Protein AF-A0A846C9Y5-F1 (afdb_monomer_lite)

Sequence (805 aa):
MKPTVFIITGMHRSGTSLTSSLFQSLGVNIGEKLVGPEYGNIRGHFEDIEFVELHKGILRSQGIDDLGSNVEIKEIPVKKQYLKAAKRLIKNRQEENEKKSKSWGWKDPRTTLFLNFWLELLPDAKYIFVYRSPWEVVDSLYRRGTDEKLLEQPEIAVKMWFNYNQRILDFYQQFSAQCLIDKVDSIGKNSESFIQAVNEKFGVDLAVPPPGNFAESLLVKDISETTKPSLIEKYFPETLEVYQQLEEFRIQKSEFRSFYEVRSNQSEVKSESELWEFRDWLNIRGLEKQINSLETDVERWEEIFREAKQKVGNLETELGETQQELDIRLVKLQESNQKLELLEVELGKTQVQLDGKETNLQASQTKVVTLERKLGQTQSQLENNETKLEESQQKIVRLEIDLGQTQAQLDNSKTRFQEALAKILTLETELGKALVQLEGTQIKLTESQKKLLGVETDFGEIQVQLEGNKIKLTESQEKIGILETELGQTQLQFNGNILKLQESQTQIQLLETELGKTQQKLDGTQVKLQESQTQIQLLETELGKTQQKLDGTQVKLQESQTQIQLLETELGKTQQKLDGTQVKLQESQTQIKLLETELGKTQQKLDGTQVKLQESQTQIKLLETELGKTQTSLAQTQTSLQQTKQETETLRVEISAMKSSKFWKFREKWFTLKSKLRKLRPHFLFSIDSPINWKISNSQIEIVGWCFHDTLNIQNIRARVETEIFLGKYGIPRPDVTQQYNDISTAFNSGFEIFVQLSPGNYQLILEAEVRPRVGVSVSEAPLQEAAPLQEAAPLQEAAPLQEA

Secondary structure (DSSP, 8-state):
-PPEEEEEEESTTSSHHHHHHHHHHTT-B--SSBPPPBTTBTT----BHHHHHHHHHHHHTTT--TT-TT--SSPPP--HHHHHHHHHHHHHHHHHHTTT-SEEEEE-GGGGGGHHHHHHH-TTPEEEEEE--HHHHHHHHHHH---HHHHH-TTHHHHHHHHHHHHHHHHHHHHTTSEEEEEHHHHHHTHHHHHHHHHHHHT--PPPPPTT---GGGS--SGGGSSHHHHHHHH-HHHHHHHHHHHHTSSS-------------PPP---GGG-HHHHHHHHHHHHHHHHHHHHHHHHHHHHHHHHHHHHHHHHHHHHHHHHHHHHHHHHHHHHHHHHHHHHHHHHHHHHHHHHHHHHHHHHHHHHHHHHHHHHHHHHHHHHHHHHHHHHHHHHHHHHHHHHHHHHHHHHHHHHHHHHHHHHHHHHHHHHHHHHHHHHHHHHHHHHHHHGGGS--S---------SS-SSSHHHHHHHHHHHHHHHHHHHHHHHHHHHHHHHHHHHHHHHHHHHHHHHHHHHHHHHHHHHHHHHHHHHHHHHHHHHHHHHHHHHHHHHHHHHHHHHHHHHHHHHHHHHHHHHHHHHHHHHHHHHHHHHHHHHHHHHHHHHHHHHHHHHHHHHHHHHHHHHHHHHHHHHHHHHHHHHHHHHHHHHHHHHHSHHHHHHHHHHHHHTS-------EEEEEEE-S-S---SSEEEEEEEEEESSSEEEEEEEEETTEEEEPEEEE--HHHHHHSTT-TTSTT-EEEEEEE--SS---EEEEEEEEPPTT--------PPPPPP-PPPPPPPPP-----

pLDDT: mean 70.91, std 16.88, range [27.05, 97.69]

Structure (mmCIF, N/CA/C/O backbone):
data_AF-A0A846C9Y5-F1
#
_entry.id   AF-A0A846C9Y5-F1
#
loop_
_atom_site.group_PDB
_atom_site.id
_atom_site.type_symbol
_atom_site.label_atom_id
_atom_site.label_alt_id
_atom_site.label_comp_id
_atom_site.label_asym_id
_atom_site.label_entity_id
_atom_site.label_seq_id
_atom_site.pdbx_PDB_ins_code
_atom_site.Cartn_x
_atom_site.Cartn_y
_atom_site.Cartn_z
_atom_site.occupancy
_atom_site.B_iso_or_equiv
_atom_site.auth_seq_id
_atom_site.auth_comp_id
_atom_site.auth_asym_id
_atom_site.auth_atom_id
_atom_site.pdbx_PDB_model_num
ATOM 1 N N . MET A 1 1 ? -53.381 -43.392 34.115 1.00 59.41 1 MET A N 1
ATOM 2 C CA . MET A 1 1 ? -53.515 -42.716 35.425 1.00 59.41 1 MET A CA 1
ATOM 3 C C . MET A 1 1 ? -53.582 -41.225 35.159 1.00 59.41 1 MET A C 1
ATOM 5 O O . MET A 1 1 ? -52.916 -40.793 34.226 1.00 59.41 1 MET A O 1
ATOM 9 N N . LYS A 1 2 ? -54.390 -40.462 35.905 1.00 69.81 2 LYS A N 1
ATOM 10 C CA . LYS A 1 2 ? -54.330 -38.995 35.817 1.00 69.81 2 LYS A CA 1
ATOM 11 C C . LYS A 1 2 ? -52.946 -38.536 36.300 1.00 69.81 2 LYS A C 1
ATOM 13 O O . LYS A 1 2 ? -52.472 -39.111 37.280 1.00 69.81 2 LYS A O 1
ATOM 18 N N . PRO A 1 3 ? -52.296 -37.577 35.624 1.00 82.44 3 PRO A N 1
ATOM 19 C CA . PRO A 1 3 ? -50.983 -37.108 36.043 1.00 82.44 3 PRO A CA 1
ATOM 20 C C . PRO A 1 3 ? -51.077 -36.383 37.390 1.00 82.44 3 PRO A C 1
ATOM 22 O O . PRO A 1 3 ? -52.056 -35.677 37.649 1.00 82.44 3 PRO A O 1
ATOM 25 N N . THR A 1 4 ? -50.065 -36.550 38.241 1.00 91.19 4 THR A N 1
ATOM 26 C CA . THR A 1 4 ? -50.007 -35.870 39.542 1.00 91.19 4 THR A CA 1
ATOM 27 C C . THR A 1 4 ? -49.760 -34.379 39.337 1.00 91.19 4 THR A C 1
ATOM 29 O O . THR A 1 4 ? -48.883 -34.002 38.559 1.00 91.19 4 THR A O 1
ATOM 32 N N . VAL A 1 5 ? -50.521 -33.531 40.036 1.00 95.12 5 VAL A N 1
ATOM 33 C CA . VAL A 1 5 ? -50.383 -32.070 39.954 1.00 95.12 5 VAL A CA 1
ATOM 34 C C . VAL A 1 5 ? -49.627 -31.544 41.167 1.00 95.12 5 VAL A C 1
ATOM 36 O O . VAL A 1 5 ? -50.091 -31.734 42.289 1.00 95.12 5 VAL A O 1
ATOM 39 N N . PHE A 1 6 ? -48.503 -30.864 40.949 1.00 96.12 6 PHE A N 1
ATOM 40 C CA . PHE A 1 6 ? -47.732 -30.182 41.988 1.00 96.12 6 PHE A CA 1
ATOM 41 C C . PHE A 1 6 ? -47.935 -28.668 41.918 1.00 96.12 6 PHE A C 1
ATOM 43 O O . PHE A 1 6 ? -47.708 -28.045 40.883 1.00 96.12 6 PHE A O 1
ATOM 50 N N . ILE A 1 7 ? -48.320 -28.058 43.033 1.00 97.12 7 ILE A N 1
ATOM 51 C CA . ILE A 1 7 ? -48.438 -26.606 43.169 1.00 97.12 7 ILE A CA 1
ATOM 52 C C . ILE A 1 7 ? -47.318 -26.139 44.089 1.00 97.12 7 ILE A C 1
ATOM 54 O O . ILE A 1 7 ? -47.366 -26.370 45.297 1.00 97.12 7 ILE A O 1
ATOM 58 N N . ILE A 1 8 ? -46.299 -25.502 43.513 1.00 96.69 8 ILE A N 1
ATOM 59 C CA . ILE A 1 8 ? -45.133 -25.021 44.259 1.00 96.69 8 ILE A CA 1
ATOM 60 C C . ILE A 1 8 ? -45.321 -23.533 44.526 1.00 96.69 8 ILE A C 1
ATOM 62 O O . ILE A 1 8 ? -45.306 -22.708 43.611 1.00 96.69 8 ILE A O 1
ATOM 66 N N . THR A 1 9 ? -45.505 -23.169 45.790 1.00 96.25 9 THR A N 1
ATOM 67 C CA . THR A 1 9 ? -45.809 -21.787 46.161 1.00 96.25 9 THR A CA 1
ATOM 68 C C . THR A 1 9 ? -45.204 -21.407 47.507 1.00 96.25 9 THR A C 1
ATOM 70 O O . THR A 1 9 ? -44.597 -22.214 48.202 1.00 96.25 9 THR A O 1
ATOM 73 N N . GLY A 1 10 ? -45.280 -20.126 47.826 1.00 93.38 10 GLY A N 1
ATOM 74 C CA . GLY A 1 10 ? -44.618 -19.478 48.947 1.00 93.38 10 GLY A CA 1
ATOM 75 C C . GLY A 1 10 ? -44.709 -17.971 48.764 1.00 93.38 10 GLY A C 1
ATOM 76 O O . GLY A 1 10 ? -45.315 -17.498 47.800 1.00 93.38 10 GLY A O 1
ATOM 77 N N . MET A 1 11 ? -44.073 -17.194 49.631 1.00 92.00 11 MET A N 1
ATOM 78 C CA . MET A 1 11 ? -43.957 -15.756 49.391 1.00 92.00 11 MET A CA 1
ATOM 79 C C . MET A 1 11 ? -42.889 -15.466 48.314 1.00 92.00 11 MET A C 1
ATOM 81 O O . MET A 1 11 ? -42.043 -16.302 47.965 1.00 92.00 11 MET A O 1
ATOM 85 N N . HIS A 1 12 ? -42.946 -14.275 47.713 1.00 88.81 12 HIS A N 1
ATOM 86 C CA . HIS A 1 12 ? -41.887 -13.793 46.829 1.00 88.81 12 HIS A CA 1
ATOM 87 C C . HIS A 1 12 ? -40.518 -13.886 47.527 1.00 88.81 12 HIS A C 1
ATOM 89 O O . HIS A 1 12 ? -40.382 -13.621 48.711 1.00 88.81 12 HIS A O 1
ATOM 95 N N . ARG A 1 13 ? -39.462 -14.264 46.798 1.00 87.25 13 ARG A N 1
ATOM 96 C CA . ARG A 1 13 ? -38.095 -14.392 47.357 1.00 87.25 13 ARG A CA 1
ATOM 97 C C . ARG A 1 13 ? -37.928 -15.457 48.463 1.00 87.25 13 ARG A C 1
ATOM 99 O O . ARG A 1 13 ? -36.831 -15.580 49.003 1.00 87.25 13 ARG A O 1
ATOM 106 N N . SER A 1 14 ? -38.930 -16.304 48.719 1.00 89.88 14 SER A N 1
ATOM 107 C CA . SER A 1 14 ? -38.819 -17.429 49.663 1.00 89.88 14 SER A CA 1
ATOM 108 C C . SER A 1 14 ? -38.082 -18.655 49.117 1.00 89.88 14 SER A C 1
ATOM 110 O O . SER A 1 14 ? -37.949 -19.626 49.839 1.00 89.88 14 SER A O 1
ATOM 112 N N . GLY A 1 15 ? -37.599 -18.647 47.868 1.00 87.69 15 GLY A N 1
ATOM 113 C CA . GLY A 1 15 ? -36.899 -19.803 47.278 1.00 87.69 15 GLY A CA 1
ATOM 114 C C . GLY A 1 15 ? -37.778 -20.759 46.466 1.00 87.69 15 GLY A C 1
ATOM 115 O O . GLY A 1 15 ? -37.346 -21.850 46.095 1.00 87.69 15 GLY A O 1
ATOM 116 N N . THR A 1 16 ? -38.997 -20.344 46.122 1.00 90.31 16 THR A N 1
ATOM 117 C CA . THR A 1 16 ? -39.909 -21.109 45.255 1.00 90.31 16 THR A CA 1
ATOM 118 C C . THR A 1 16 ? -39.310 -21.403 43.875 1.00 90.31 16 THR A C 1
ATOM 120 O O . THR A 1 16 ? -39.527 -22.486 43.340 1.00 90.31 16 THR A O 1
ATOM 123 N N . SER A 1 17 ? -38.502 -20.494 43.308 1.00 87.50 17 SER A N 1
ATOM 124 C CA . SER A 1 17 ? -37.802 -20.726 42.029 1.00 87.50 17 SER A CA 1
ATOM 125 C C . SER A 1 17 ? -36.756 -21.843 42.129 1.00 87.50 17 SER A C 1
ATOM 127 O O . SER A 1 17 ? -36.684 -22.685 41.240 1.00 87.50 17 SER A O 1
ATOM 129 N N . LEU A 1 18 ? -35.985 -21.889 43.226 1.00 85.50 18 LEU A N 1
ATOM 130 C CA . LEU A 1 18 ? -35.005 -22.953 43.484 1.00 85.50 18 LEU A CA 1
ATOM 131 C C . LEU A 1 18 ? -35.705 -24.313 43.567 1.00 85.50 18 LEU A C 1
ATOM 133 O O . LEU A 1 18 ? -35.311 -25.263 42.898 1.00 85.50 18 LEU A O 1
ATOM 137 N N . THR A 1 19 ? -36.784 -24.376 44.346 1.00 89.69 19 THR A N 1
ATOM 138 C CA . THR A 1 19 ? -37.579 -25.599 44.509 1.00 89.69 19 THR A CA 1
ATOM 139 C C . THR A 1 19 ? -38.196 -26.034 43.177 1.00 89.69 19 THR A C 1
ATOM 141 O O . THR A 1 19 ? -38.166 -27.206 42.832 1.00 89.69 19 THR A O 1
ATOM 144 N N . SER A 1 20 ? -38.669 -25.095 42.360 1.00 90.25 20 SER A N 1
ATOM 145 C CA . SER A 1 20 ? -39.235 -25.404 41.038 1.00 90.25 20 SER A CA 1
ATOM 146 C C . SER A 1 20 ? -38.194 -25.932 40.059 1.00 90.25 20 SER A C 1
ATOM 148 O O . SER A 1 20 ? -38.461 -26.898 39.351 1.00 90.25 20 SER A O 1
ATOM 150 N N . SER A 1 21 ? -36.993 -25.348 40.060 1.00 87.44 21 SER A N 1
ATOM 151 C CA . SER A 1 21 ? -35.848 -25.856 39.299 1.00 87.44 21 SER A CA 1
ATOM 152 C C . SER A 1 21 ? -35.494 -27.289 39.709 1.00 87.44 21 SER A C 1
ATOM 154 O O . SER A 1 21 ? -35.180 -28.108 38.846 1.00 87.44 21 SER A O 1
ATOM 156 N N . LEU A 1 22 ? -35.558 -27.609 41.007 1.00 88.56 22 LEU A N 1
ATOM 157 C CA . LEU A 1 22 ? -35.356 -28.971 41.501 1.00 88.56 22 LEU A CA 1
ATOM 158 C C . LEU A 1 22 ? -36.434 -29.915 40.949 1.00 88.56 22 LEU A C 1
ATOM 160 O O . LEU A 1 22 ? -36.088 -30.883 40.281 1.00 88.56 22 LEU A O 1
ATOM 164 N N . PHE A 1 23 ? -37.722 -29.612 41.129 1.00 90.88 23 PHE A N 1
ATOM 165 C CA . PHE A 1 23 ? -38.816 -30.456 40.620 1.00 90.88 23 PHE A CA 1
ATOM 166 C C . PHE A 1 23 ? -38.779 -30.628 39.093 1.00 90.88 23 PHE A C 1
ATOM 168 O O . PHE A 1 23 ? -39.024 -31.727 38.594 1.00 90.88 23 PHE A O 1
ATOM 175 N N . GLN A 1 24 ? -38.415 -29.580 38.350 1.00 88.75 24 GLN A N 1
ATOM 176 C CA . GLN A 1 24 ? -38.237 -29.666 36.902 1.00 88.75 24 GLN A CA 1
ATOM 177 C C . GLN A 1 24 ? -37.097 -30.622 36.526 1.00 88.75 24 GLN A C 1
ATOM 179 O O . GLN A 1 24 ? -37.271 -31.450 35.633 1.00 88.75 24 GLN A O 1
ATOM 184 N N . SER A 1 25 ? -35.964 -30.575 37.241 1.00 87.50 25 SER A N 1
ATOM 185 C CA . SER A 1 25 ? -34.848 -31.514 37.028 1.00 87.50 25 SER A CA 1
ATOM 186 C C . SER A 1 25 ? -35.213 -32.977 37.320 1.00 87.50 25 SER A C 1
ATOM 188 O O . SER A 1 25 ? -34.573 -33.882 36.795 1.00 87.50 25 SER A O 1
ATOM 190 N N . LEU A 1 26 ? -36.273 -33.205 38.103 1.00 89.06 26 LEU A N 1
ATOM 191 C CA . LEU A 1 26 ? -36.807 -34.527 38.445 1.00 89.06 26 LEU A CA 1
ATOM 192 C C . LEU A 1 26 ? -37.929 -34.995 37.503 1.00 89.06 26 LEU A C 1
ATOM 194 O O . LEU A 1 26 ? -38.553 -36.026 37.750 1.00 89.06 26 LEU A O 1
ATOM 198 N N . GLY A 1 27 ? -38.198 -34.249 36.426 1.00 87.81 27 GLY A N 1
ATOM 199 C CA . GLY A 1 27 ? -39.165 -34.621 35.391 1.00 87.81 27 GLY A CA 1
ATOM 200 C C . GLY A 1 27 ? -40.588 -34.093 35.598 1.00 87.81 27 GLY A C 1
ATOM 201 O O . GLY A 1 27 ? -41.484 -34.452 34.829 1.00 87.81 27 GLY A O 1
ATOM 202 N N . VAL A 1 28 ? -40.826 -33.225 36.589 1.00 90.19 28 VAL A N 1
ATOM 203 C CA . VAL A 1 28 ? -42.117 -32.530 36.717 1.00 90.19 28 VAL A CA 1
ATOM 204 C C . VAL A 1 28 ? -42.188 -31.398 35.697 1.00 90.19 28 VAL A C 1
ATOM 206 O O . VAL A 1 28 ? -41.327 -30.521 35.660 1.00 90.19 28 VAL A O 1
ATOM 209 N N . ASN A 1 29 ? -43.230 -31.384 34.866 1.00 90.38 29 ASN A N 1
ATOM 210 C CA . ASN A 1 29 ? -43.421 -30.290 33.917 1.00 90.38 29 ASN A CA 1
ATOM 211 C C . ASN A 1 29 ? -43.981 -29.047 34.631 1.00 90.38 29 ASN A C 1
ATOM 213 O O . ASN A 1 29 ? -45.162 -29.025 34.969 1.00 90.38 29 ASN A O 1
ATOM 217 N N . ILE A 1 30 ? -43.140 -28.029 34.850 1.00 87.62 30 ILE A N 1
ATOM 218 C CA . ILE A 1 30 ? -43.490 -26.751 35.509 1.00 87.62 30 ILE A CA 1
ATOM 219 C C . ILE A 1 30 ? -43.955 -25.668 34.499 1.00 87.62 30 ILE A C 1
ATOM 221 O O . ILE A 1 30 ? -44.280 -24.549 34.890 1.00 87.62 30 ILE A O 1
ATOM 225 N N . GLY A 1 31 ? -44.013 -25.997 33.200 1.00 80.31 31 GLY A N 1
ATOM 226 C CA . GLY A 1 31 ? -44.423 -25.100 32.111 1.00 80.31 31 GLY A CA 1
ATOM 227 C C . GLY A 1 31 ? -43.314 -24.846 31.078 1.00 80.31 31 GLY A C 1
ATOM 228 O O . GLY A 1 31 ? -42.127 -24.859 31.402 1.00 80.31 31 GLY A O 1
ATOM 229 N N . GLU A 1 32 ? -43.701 -24.613 29.817 1.00 68.50 32 GLU A N 1
ATOM 230 C CA . GLU A 1 32 ? -42.772 -24.375 28.690 1.00 68.50 32 GLU A CA 1
ATOM 231 C C . GLU A 1 32 ? -42.504 -22.870 28.447 1.00 68.50 32 GLU A C 1
ATOM 233 O O . GLU A 1 32 ? -41.436 -22.492 27.968 1.00 68.50 32 GLU A O 1
ATOM 238 N N . LYS A 1 33 ? -43.456 -21.991 28.801 1.00 71.12 33 LYS A N 1
ATOM 239 C CA . LYS A 1 33 ? -43.348 -20.526 28.667 1.00 71.12 33 LYS A CA 1
ATOM 240 C C . LYS A 1 33 ? -43.156 -19.881 30.035 1.00 71.12 33 LYS A C 1
ATOM 242 O O . LYS A 1 33 ? -44.122 -19.519 30.707 1.00 71.12 33 LYS A O 1
ATOM 247 N N . LEU A 1 34 ? -41.897 -19.763 30.437 1.00 79.19 34 LEU A N 1
ATOM 248 C CA . LEU A 1 34 ? -41.514 -19.273 31.757 1.00 79.19 34 LEU A CA 1
ATOM 249 C C . LEU A 1 34 ? -41.106 -17.796 31.707 1.00 79.19 34 LEU A C 1
ATOM 251 O O . LEU A 1 34 ? -40.517 -17.339 30.728 1.00 79.19 34 LEU A O 1
ATOM 255 N N . VAL A 1 35 ? -41.385 -17.053 32.780 1.00 62.59 35 VAL A N 1
ATOM 256 C CA . VAL A 1 35 ? -40.882 -15.682 32.960 1.00 62.59 35 VAL A CA 1
ATOM 257 C C . VAL A 1 35 ? -39.345 -15.693 32.934 1.00 62.59 35 VAL A C 1
ATOM 259 O O . VAL A 1 35 ? -38.703 -16.404 33.720 1.00 62.59 35 VAL A O 1
ATOM 262 N N . GLY A 1 36 ? -38.779 -14.917 32.003 1.00 54.28 36 GLY A N 1
ATOM 263 C CA . GLY A 1 36 ? -37.344 -14.855 31.710 1.00 54.28 36 GLY A CA 1
ATOM 264 C C . GLY A 1 36 ? -36.483 -14.327 32.868 1.00 54.28 36 GLY A C 1
ATOM 265 O O . GLY A 1 36 ? -37.019 -13.861 33.871 1.00 54.28 36 GLY A O 1
ATOM 266 N N . PRO A 1 37 ? -35.148 -14.431 32.767 1.00 58.81 37 PRO A N 1
ATOM 267 C CA . PRO A 1 37 ? -34.224 -13.979 33.808 1.00 58.81 37 PRO A CA 1
ATOM 268 C C . PRO A 1 37 ? -34.280 -12.458 34.020 1.00 58.81 37 PRO A C 1
ATOM 270 O O . PRO A 1 37 ? -34.343 -11.691 33.064 1.00 58.81 37 PRO A O 1
ATOM 273 N N . GLU A 1 38 ? -34.220 -12.033 35.284 1.00 51.66 38 GLU A N 1
ATOM 274 C CA . GLU A 1 38 ? -34.191 -10.628 35.719 1.00 51.66 38 GLU A CA 1
ATOM 275 C C . GLU A 1 38 ? -32.938 -10.373 36.581 1.00 51.66 38 GLU A C 1
ATOM 277 O O . GLU A 1 38 ? -32.324 -11.311 37.108 1.00 51.66 38 GLU A O 1
ATOM 282 N N . TYR A 1 39 ? -32.550 -9.105 36.749 1.00 41.53 39 TYR A N 1
ATOM 283 C CA . TYR A 1 39 ? -31.456 -8.698 37.634 1.00 41.53 39 TYR A CA 1
ATOM 284 C C . TYR A 1 39 ? -31.685 -9.238 39.064 1.00 41.53 39 TYR A C 1
ATOM 286 O O . TYR A 1 39 ? -32.630 -8.856 39.753 1.00 41.53 39 TYR A O 1
ATOM 294 N N . GLY A 1 40 ? -30.833 -10.171 39.506 1.00 48.44 40 GLY A N 1
ATOM 295 C CA . GLY A 1 40 ? -30.965 -10.877 40.791 1.00 48.44 40 GLY A CA 1
ATOM 296 C C . GLY A 1 40 ? -31.612 -12.273 40.730 1.00 48.44 40 GLY A C 1
ATOM 297 O O . GLY A 1 40 ? -31.836 -12.871 41.789 1.00 48.44 40 GLY A O 1
ATOM 298 N N . ASN A 1 41 ? -31.913 -12.802 39.534 1.00 54.53 41 ASN A N 1
ATOM 299 C CA . ASN A 1 41 ? -32.279 -14.204 39.296 1.00 54.53 41 ASN A CA 1
ATOM 300 C C . ASN A 1 41 ? -31.878 -14.677 37.876 1.00 54.53 41 ASN A C 1
ATOM 302 O O . ASN A 1 41 ? -32.703 -14.781 36.967 1.00 54.53 41 ASN A O 1
ATOM 306 N N . ILE A 1 42 ? -30.592 -15.000 37.706 1.00 50.41 42 ILE A N 1
ATOM 307 C CA . ILE A 1 42 ? -29.947 -15.319 36.413 1.00 50.41 42 ILE A CA 1
ATOM 308 C C . ILE A 1 42 ? -30.523 -16.590 35.751 1.00 50.41 42 ILE A C 1
ATOM 310 O O . ILE A 1 42 ? -30.483 -16.727 34.533 1.00 50.41 42 ILE A O 1
ATOM 314 N N . ARG A 1 43 ? -31.103 -17.514 36.532 1.00 52.25 43 ARG A N 1
ATOM 315 C CA . ARG A 1 43 ? -31.677 -18.781 36.036 1.00 52.25 43 ARG A CA 1
ATOM 316 C C . ARG A 1 43 ? -33.145 -18.684 35.585 1.00 52.25 43 ARG A C 1
ATOM 318 O O . ARG A 1 43 ? -33.704 -19.694 35.173 1.00 52.25 43 ARG A O 1
ATOM 325 N N . GLY A 1 44 ? -33.768 -17.502 35.637 1.00 60.44 44 GLY A N 1
ATOM 326 C CA . GLY A 1 44 ? -35.193 -17.330 35.320 1.00 60.44 44 GLY A CA 1
ATOM 327 C C . GLY A 1 44 ? -36.113 -17.603 36.513 1.00 60.44 44 GLY A C 1
ATOM 328 O O . GLY A 1 44 ? -35.706 -18.157 37.535 1.00 60.44 44 GLY A O 1
ATOM 329 N N . HIS A 1 45 ? -37.370 -17.161 36.439 1.00 65.81 45 HIS A N 1
ATOM 330 C CA . HIS A 1 45 ? -38.289 -17.202 37.589 1.00 65.81 45 HIS A CA 1
ATOM 331 C C . HIS A 1 45 ? -39.036 -18.529 37.736 1.00 65.81 45 HIS A C 1
ATOM 333 O O . HIS A 1 45 ? -39.646 -18.747 38.784 1.00 65.81 45 HIS A O 1
ATOM 339 N N . PHE A 1 46 ? -38.969 -19.406 36.728 1.00 73.81 46 PHE A N 1
ATOM 340 C CA . PHE A 1 46 ? -39.726 -20.665 36.660 1.00 73.81 46 PHE A CA 1
ATOM 341 C C . PHE A 1 46 ? -41.236 -20.459 36.887 1.00 73.81 46 PHE A C 1
ATOM 343 O O . PHE A 1 46 ? -41.928 -21.346 37.373 1.00 73.81 46 PHE A O 1
ATOM 350 N N . GLU A 1 47 ? -41.731 -19.260 36.570 1.00 82.38 47 GLU A N 1
ATOM 351 C CA . GLU A 1 47 ? -43.138 -18.883 36.677 1.00 82.38 47 GLU A CA 1
ATOM 352 C C . GLU A 1 47 ? -43.809 -19.065 35.316 1.00 82.38 47 GLU A C 1
ATOM 354 O O . GLU A 1 47 ? -43.379 -18.435 34.349 1.00 82.38 47 GLU A O 1
ATOM 359 N N . ASP A 1 48 ? -44.840 -19.909 35.234 1.00 85.06 48 ASP A N 1
ATOM 360 C CA . ASP A 1 48 ? -45.647 -20.066 34.016 1.00 85.06 48 ASP A CA 1
ATOM 361 C C . ASP A 1 48 ? -46.443 -18.774 33.774 1.00 85.06 48 ASP A C 1
ATOM 363 O O . ASP A 1 48 ? -47.277 -18.373 34.593 1.00 85.06 48 ASP A O 1
ATOM 367 N N . ILE A 1 49 ? -46.164 -18.115 32.644 1.00 87.06 49 ILE A N 1
ATOM 368 C CA . ILE A 1 49 ? -46.707 -16.793 32.301 1.00 87.06 49 ILE A CA 1
ATOM 369 C C . ILE A 1 49 ? -48.242 -16.792 32.327 1.00 87.06 49 ILE A C 1
ATOM 371 O O . ILE A 1 49 ? -48.844 -15.802 32.742 1.00 87.06 49 ILE A O 1
ATOM 375 N N . GLU A 1 50 ? -48.898 -17.886 31.930 1.00 90.50 50 GLU A N 1
ATOM 376 C CA . GLU A 1 50 ? -50.363 -17.939 31.886 1.00 90.50 50 GLU A CA 1
ATOM 377 C C . GLU A 1 50 ? -50.984 -17.964 33.291 1.00 90.50 50 GLU A C 1
ATOM 379 O O . GLU A 1 50 ? -52.020 -17.332 33.515 1.00 90.50 50 GLU A O 1
ATOM 384 N N . PHE A 1 51 ? -50.336 -18.630 34.255 1.00 93.00 51 PHE A N 1
ATOM 385 C CA . PHE A 1 51 ? -50.751 -18.592 35.662 1.00 93.00 51 PHE A CA 1
ATOM 386 C C . PHE A 1 51 ? -50.456 -17.229 36.296 1.00 93.00 51 PHE A C 1
ATOM 388 O O . PHE A 1 51 ? -51.310 -16.695 37.006 1.00 93.00 51 PHE A O 1
ATOM 395 N N . VAL A 1 52 ? -49.300 -16.628 35.995 1.00 90.94 52 VAL A N 1
ATOM 396 C CA . VAL A 1 52 ? -48.934 -15.291 36.496 1.00 90.94 52 VAL A CA 1
ATOM 397 C C . VAL A 1 52 ? -49.938 -14.236 36.050 1.00 90.94 52 VAL A C 1
ATOM 399 O O . VAL A 1 52 ? -50.442 -13.472 36.875 1.00 90.94 52 VAL A O 1
ATOM 402 N N . GLU A 1 53 ? -50.258 -14.188 34.758 1.00 92.81 53 GLU A N 1
ATOM 403 C CA . GLU A 1 53 ? -51.197 -13.198 34.227 1.00 92.81 53 GLU A CA 1
ATOM 404 C C . GLU A 1 53 ? -52.628 -13.443 34.721 1.00 92.81 53 GLU A C 1
ATOM 406 O O . GLU A 1 53 ? -53.365 -12.485 34.971 1.00 92.81 53 GLU A O 1
ATOM 411 N N . LEU A 1 54 ? -53.016 -14.703 34.959 1.00 94.69 54 LEU A N 1
ATOM 412 C CA . LEU A 1 54 ? -54.278 -15.024 35.624 1.00 94.69 54 LEU A CA 1
ATOM 413 C C . LEU A 1 54 ? -54.320 -14.450 37.049 1.00 94.69 54 LEU A C 1
ATOM 415 O O . LEU A 1 54 ? -55.274 -13.747 37.387 1.00 94.69 54 LEU A O 1
ATOM 419 N N . HIS A 1 55 ? -53.301 -14.707 37.874 1.00 95.44 55 HIS A N 1
ATOM 420 C CA . HIS A 1 55 ? -53.254 -14.209 39.251 1.00 95.44 55 HIS A CA 1
ATOM 421 C C . HIS A 1 55 ? -53.206 -12.680 39.307 1.00 95.44 55 HIS A C 1
ATOM 423 O O . HIS A 1 55 ? -54.016 -12.078 40.013 1.00 95.44 55 HIS A O 1
ATOM 429 N N . LYS A 1 56 ? -52.338 -12.033 38.517 1.00 93.44 56 LYS A N 1
ATOM 430 C CA . LYS A 1 56 ? -52.292 -10.564 38.408 1.00 93.44 56 LYS A CA 1
ATOM 431 C C . LYS A 1 56 ? -53.629 -9.992 37.947 1.00 93.44 56 LYS A C 1
ATOM 433 O O . LYS A 1 56 ? -54.113 -9.017 38.515 1.00 93.44 56 LYS A O 1
ATOM 438 N N . GLY A 1 57 ? -54.270 -10.619 36.960 1.00 93.75 57 GLY A N 1
ATOM 439 C CA . GLY A 1 57 ? -55.595 -10.225 36.487 1.00 93.75 57 GLY A CA 1
ATOM 440 C C . GLY A 1 57 ? -56.657 -10.277 37.590 1.00 93.75 57 GLY A C 1
ATOM 441 O O . GLY A 1 57 ? -57.474 -9.355 37.698 1.00 93.75 57 GLY A O 1
ATOM 442 N N . ILE A 1 58 ? -56.633 -11.314 38.435 1.00 94.19 58 ILE A N 1
ATOM 443 C CA . ILE A 1 58 ? -57.533 -11.425 39.592 1.00 94.19 58 ILE A CA 1
ATOM 444 C C . ILE A 1 58 ? -57.235 -10.317 40.611 1.00 94.19 58 ILE A C 1
ATOM 446 O O . ILE A 1 58 ? -58.170 -9.610 40.990 1.00 94.19 58 ILE A O 1
ATOM 450 N N . LEU A 1 59 ? -55.968 -10.113 40.991 1.00 92.06 59 LEU A N 1
ATOM 451 C CA . LEU A 1 59 ? -55.546 -9.082 41.953 1.00 92.06 59 LEU A CA 1
ATOM 452 C C . LEU A 1 59 ? -55.963 -7.674 41.500 1.00 92.06 59 LEU A C 1
ATOM 454 O O . LEU A 1 59 ? -56.700 -6.986 42.211 1.00 92.06 59 LEU A O 1
ATOM 458 N N . ARG A 1 60 ? -55.619 -7.291 40.264 1.00 91.12 60 ARG A N 1
ATOM 459 C CA . ARG A 1 60 ? -55.998 -5.993 39.678 1.00 91.12 60 ARG A CA 1
ATOM 460 C C . ARG A 1 60 ? -57.510 -5.792 39.649 1.00 91.12 60 ARG A C 1
ATOM 462 O O . ARG A 1 60 ? -57.995 -4.686 39.865 1.00 91.12 60 ARG A O 1
ATOM 469 N N . SER A 1 61 ? -58.284 -6.860 39.431 1.00 91.81 61 SER A N 1
ATOM 470 C CA . SER A 1 61 ? -59.751 -6.778 39.406 1.00 91.81 61 SER A CA 1
ATOM 471 C C . SER A 1 61 ? -60.392 -6.446 40.759 1.00 91.81 61 SER A C 1
ATOM 473 O O . SER A 1 61 ? -61.586 -6.126 40.778 1.00 91.81 61 SER A O 1
ATOM 475 N N . GLN A 1 62 ? -59.606 -6.533 41.837 1.00 88.69 62 GLN A N 1
ATOM 476 C CA . GLN A 1 62 ? -59.953 -6.197 43.218 1.00 88.69 62 GLN A CA 1
ATOM 477 C C . GLN A 1 62 ? -59.217 -4.937 43.719 1.00 88.69 62 GLN A C 1
ATOM 479 O O . GLN A 1 62 ? -59.287 -4.627 44.903 1.00 88.69 62 GLN A O 1
ATOM 484 N N . GLY A 1 63 ? -58.506 -4.210 42.844 1.00 86.56 63 GLY A N 1
ATOM 485 C CA . GLY A 1 63 ? -57.725 -3.025 43.228 1.00 86.56 63 GLY A CA 1
ATOM 486 C C . GLY A 1 63 ? -56.440 -3.344 44.001 1.00 86.56 63 GLY A C 1
ATOM 487 O O . GLY A 1 63 ? -55.902 -2.481 44.689 1.00 86.56 63 GLY A O 1
ATOM 488 N N . ILE A 1 64 ? -55.953 -4.582 43.903 1.00 87.81 64 ILE A N 1
ATOM 489 C CA . ILE A 1 64 ? -54.749 -5.061 44.581 1.00 87.81 64 ILE A CA 1
ATOM 490 C C . ILE A 1 64 ? -53.581 -5.022 43.587 1.00 87.81 64 ILE A C 1
ATOM 492 O O . ILE A 1 64 ? -53.761 -5.322 42.406 1.00 87.81 64 ILE A O 1
ATOM 496 N N . ASP A 1 65 ? -52.388 -4.645 44.049 1.00 86.94 65 ASP A N 1
ATOM 497 C CA . ASP A 1 65 ? -51.179 -4.666 43.220 1.00 86.94 65 ASP A CA 1
ATOM 498 C C . ASP A 1 65 ? -50.747 -6.091 42.846 1.00 86.94 65 ASP A C 1
ATOM 500 O O . ASP A 1 65 ? -51.140 -7.081 43.464 1.00 86.94 65 ASP A O 1
ATOM 504 N N . ASP A 1 66 ? -49.877 -6.180 41.845 1.00 87.62 66 ASP A N 1
ATOM 505 C CA . ASP A 1 66 ? -49.407 -7.436 41.259 1.00 87.62 66 ASP A CA 1
ATOM 506 C C . ASP A 1 66 ? -48.623 -8.345 42.220 1.00 87.62 66 ASP A C 1
ATOM 508 O O . ASP A 1 66 ? -48.404 -9.515 41.894 1.00 87.62 66 ASP A O 1
ATOM 512 N N . LEU A 1 67 ? -48.162 -7.838 43.366 1.00 83.62 67 LEU A N 1
ATOM 513 C CA . LEU A 1 67 ? -47.494 -8.638 44.396 1.00 83.62 67 LEU A CA 1
ATOM 514 C C . LEU A 1 67 ? -48.451 -9.067 45.510 1.00 83.62 67 LEU A C 1
ATOM 516 O O . LEU A 1 67 ? -48.073 -9.858 46.376 1.00 83.62 67 LEU A O 1
ATOM 520 N N . GLY A 1 68 ? -49.677 -8.548 45.520 1.00 83.25 68 GLY A N 1
ATOM 521 C CA . GLY A 1 68 ? -50.593 -8.725 46.634 1.00 83.25 68 GLY A CA 1
ATOM 522 C C . GLY A 1 68 ? -50.111 -8.022 47.901 1.00 83.25 68 GLY A C 1
ATOM 523 O O . GLY A 1 68 ? -50.319 -8.549 48.993 1.00 83.25 68 GLY A O 1
ATOM 524 N N . SER A 1 69 ? -49.435 -6.873 47.778 1.00 79.38 69 SER A N 1
ATOM 525 C CA . SER A 1 69 ? -48.780 -6.229 48.919 1.00 79.38 69 SER A CA 1
ATOM 526 C C . SER A 1 69 ? -49.753 -5.725 49.982 1.00 79.38 69 SER A C 1
ATOM 528 O O . SER A 1 69 ? -49.440 -5.733 51.169 1.00 79.38 69 SER A O 1
ATOM 530 N N . ASN A 1 70 ? -50.957 -5.343 49.555 1.00 75.00 70 ASN A N 1
ATOM 531 C CA . ASN A 1 70 ? -51.989 -4.752 50.413 1.00 75.00 70 ASN A CA 1
ATOM 532 C C . ASN A 1 70 ? -53.122 -5.740 50.749 1.00 75.00 70 ASN A C 1
ATOM 534 O O . ASN A 1 70 ? -54.236 -5.336 51.075 1.00 75.00 70 ASN A O 1
ATOM 538 N N . VAL A 1 71 ? -52.864 -7.039 50.609 1.00 79.31 71 VAL A N 1
ATOM 539 C CA . VAL A 1 71 ? -53.854 -8.095 50.834 1.00 79.31 71 VAL A CA 1
ATOM 540 C C . VAL A 1 71 ? -53.960 -8.402 52.326 1.00 79.31 71 VAL A C 1
ATOM 542 O O . VAL A 1 71 ? -52.996 -8.873 52.917 1.00 79.31 71 VAL A O 1
ATOM 545 N N . GLU A 1 72 ? -55.136 -8.208 52.923 1.00 76.62 72 GLU A N 1
ATOM 546 C CA . GLU A 1 72 ? -55.459 -8.757 54.250 1.00 76.62 72 GLU A CA 1
ATOM 547 C C . GLU A 1 72 ? -55.695 -10.282 54.185 1.00 76.62 72 GLU A C 1
ATOM 549 O O . GLU A 1 72 ? -55.884 -10.853 53.111 1.00 76.62 72 GLU A O 1
ATOM 554 N N . ILE A 1 73 ? -55.756 -10.974 55.328 1.00 66.00 73 ILE A N 1
ATOM 555 C CA . ILE A 1 73 ? -55.909 -12.449 55.409 1.00 66.00 73 ILE A CA 1
ATOM 556 C C . ILE A 1 73 ? -57.251 -12.967 54.816 1.00 66.00 73 ILE A C 1
ATOM 558 O O . ILE A 1 73 ? -57.456 -14.164 54.659 1.00 66.00 73 ILE A O 1
ATOM 562 N N . LYS A 1 74 ? -58.164 -12.087 54.390 1.00 75.12 74 LYS A N 1
ATOM 563 C CA . LYS A 1 74 ? -59.466 -12.460 53.809 1.00 75.12 74 LYS A CA 1
ATOM 564 C C . LYS A 1 74 ? -59.343 -13.105 52.421 1.00 75.12 74 LYS A C 1
ATOM 566 O O . LYS A 1 74 ? -58.487 -12.737 51.615 1.00 75.12 74 LYS A O 1
ATOM 571 N N . GLU A 1 75 ? -60.249 -14.031 52.109 1.00 80.69 75 GLU A N 1
ATOM 572 C CA . GLU A 1 75 ? -60.335 -14.630 50.772 1.00 80.69 75 GLU A CA 1
ATOM 573 C C . GLU A 1 75 ? -60.560 -13.575 49.684 1.00 80.69 75 GLU A C 1
ATOM 575 O O . GLU A 1 75 ? -61.328 -12.627 49.855 1.00 80.69 75 GLU A O 1
ATOM 580 N N . ILE A 1 76 ? -59.889 -13.755 48.544 1.00 87.69 76 ILE A N 1
ATOM 581 C CA . ILE A 1 76 ? -59.973 -12.834 47.409 1.00 87.69 76 ILE A CA 1
ATOM 582 C C . ILE A 1 76 ? -61.092 -13.315 46.475 1.00 87.69 76 ILE A C 1
ATOM 584 O O . ILE A 1 76 ? -60.970 -14.401 45.902 1.00 87.69 76 ILE A O 1
ATOM 588 N N . PRO A 1 77 ? -62.162 -12.528 46.252 1.00 88.88 77 PRO A N 1
ATOM 589 C CA . PRO A 1 77 ? -63.249 -12.946 45.375 1.00 88.88 77 PRO A CA 1
ATOM 590 C C . PRO A 1 77 ? -62.781 -13.129 43.923 1.00 88.88 77 PRO A C 1
ATOM 592 O O . PRO A 1 77 ? -62.239 -12.208 43.303 1.00 88.88 77 PRO A O 1
ATOM 595 N N . VAL A 1 78 ? -63.050 -14.298 43.333 1.00 91.94 78 VAL A N 1
ATOM 596 C CA . VAL A 1 78 ? -62.691 -14.594 41.936 1.00 91.94 78 VAL A CA 1
ATOM 597 C C . VAL A 1 78 ? -63.896 -14.386 41.015 1.00 91.94 78 VAL A C 1
ATOM 599 O O . VAL A 1 78 ? -64.895 -15.102 41.076 1.00 91.94 78 VAL A O 1
ATOM 602 N N . LYS A 1 79 ? -63.811 -13.402 40.109 1.00 92.19 79 LYS A N 1
ATOM 603 C CA . LYS A 1 79 ? -64.873 -13.127 39.121 1.00 92.19 79 LYS A CA 1
ATOM 604 C C . LYS A 1 79 ? -65.048 -14.311 38.155 1.00 92.19 79 LYS A C 1
ATOM 606 O O . LYS A 1 79 ? -64.076 -14.951 37.754 1.00 92.19 79 LYS A O 1
ATOM 611 N N . LYS A 1 80 ? -66.283 -14.543 37.679 1.00 92.06 80 LYS A N 1
ATOM 612 C CA . LYS A 1 80 ? -66.643 -15.673 36.785 1.00 92.06 80 LYS A CA 1
ATOM 613 C C . LYS A 1 80 ? -65.739 -15.819 35.551 1.00 92.06 80 LYS A C 1
ATOM 615 O O . LYS A 1 80 ? -65.511 -16.937 35.096 1.00 92.06 80 LYS A O 1
ATOM 620 N N . GLN A 1 81 ? -65.238 -14.716 34.994 1.00 93.75 81 GLN A N 1
ATOM 621 C CA . GLN A 1 81 ? -64.3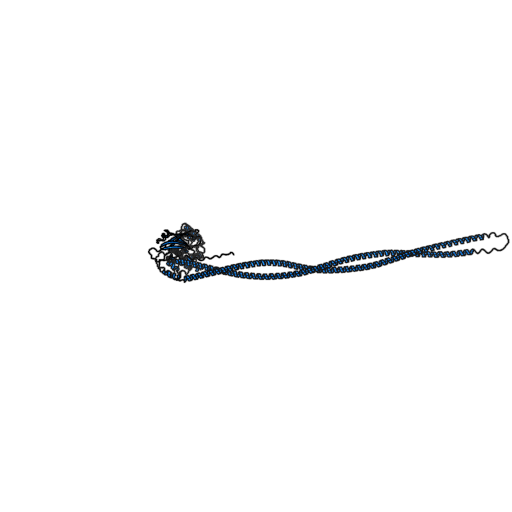36 -14.745 33.837 1.00 93.75 81 GLN A CA 1
ATOM 622 C C . GLN A 1 81 ? -63.000 -15.440 34.142 1.00 93.75 81 GLN A C 1
ATOM 624 O O . GLN A 1 81 ? -62.527 -16.235 33.334 1.00 93.75 81 GLN A O 1
ATOM 629 N N . TYR A 1 82 ? -62.438 -15.210 35.330 1.00 95.00 82 TYR A N 1
ATOM 630 C CA . TYR A 1 82 ? -61.176 -15.811 35.754 1.00 95.00 82 TYR A CA 1
ATOM 631 C C . TYR A 1 82 ? -61.360 -17.268 36.161 1.00 95.00 82 TYR A C 1
ATOM 633 O O . TYR A 1 82 ? -60.516 -18.092 35.838 1.00 95.00 82 TYR A O 1
ATOM 641 N N . LEU A 1 83 ? -62.516 -17.622 36.735 1.00 95.06 83 LEU A N 1
ATOM 642 C CA . LEU A 1 83 ? -62.892 -19.023 36.943 1.00 95.06 83 LEU A CA 1
ATOM 643 C C . LEU A 1 83 ? -62.927 -19.803 35.614 1.00 95.06 83 LEU A C 1
ATOM 645 O O . LEU A 1 83 ? -62.412 -20.917 35.531 1.00 95.06 83 LEU A O 1
ATOM 649 N N . LYS A 1 84 ? -63.507 -19.221 34.552 1.00 94.31 84 LYS A N 1
ATOM 650 C CA . LYS A 1 84 ? -63.497 -19.830 33.208 1.00 94.31 84 LYS A CA 1
ATOM 651 C C . LYS A 1 84 ? -62.075 -19.955 32.653 1.00 94.31 84 LYS A C 1
ATOM 653 O O . LYS A 1 84 ? -61.743 -20.994 32.086 1.00 94.31 84 LYS A O 1
ATOM 658 N N . ALA A 1 85 ? -61.250 -18.921 32.820 1.00 94.75 85 ALA A N 1
ATOM 659 C CA . ALA A 1 85 ? -59.859 -18.930 32.376 1.00 94.75 85 ALA A CA 1
ATOM 660 C C . ALA A 1 85 ? -59.028 -20.004 33.102 1.00 94.75 85 ALA A C 1
ATOM 662 O O . ALA A 1 85 ? -58.351 -20.778 32.435 1.00 94.75 85 ALA A O 1
ATOM 663 N N . ALA A 1 86 ? -59.161 -20.120 34.427 1.00 95.62 86 ALA A N 1
ATOM 664 C CA . ALA A 1 86 ? -58.487 -21.131 35.242 1.00 95.62 86 ALA A CA 1
ATOM 665 C C . ALA A 1 86 ? -58.873 -22.557 34.827 1.00 95.62 86 ALA A C 1
ATOM 667 O O . ALA A 1 86 ? -58.004 -23.393 34.602 1.00 95.62 86 ALA A O 1
ATOM 668 N N . LYS A 1 87 ? -60.174 -22.827 34.632 1.00 95.69 87 LYS A N 1
ATOM 669 C CA . LYS A 1 87 ? -60.650 -24.137 34.152 1.00 95.69 87 LYS A CA 1
ATOM 670 C C . LYS A 1 87 ? -60.082 -24.498 32.778 1.00 95.69 87 LYS A C 1
ATOM 672 O O . LYS A 1 87 ? -59.725 -25.650 32.551 1.00 95.69 87 LYS A O 1
ATOM 677 N N . ARG A 1 88 ? -59.983 -23.523 31.866 1.00 94.50 88 ARG A N 1
ATOM 678 C CA . ARG A 1 88 ? -59.352 -23.722 30.553 1.00 94.50 88 ARG A CA 1
ATOM 679 C C . ARG A 1 88 ? -57.855 -24.002 30.689 1.00 94.50 88 ARG A C 1
ATOM 681 O O . ARG A 1 88 ? -57.364 -24.911 30.035 1.00 94.50 88 ARG A O 1
ATOM 688 N N . LEU A 1 89 ? -57.159 -23.255 31.544 1.00 92.88 89 LEU A N 1
ATOM 689 C CA . LEU A 1 89 ? -55.726 -23.420 31.780 1.00 92.88 89 LEU A CA 1
ATOM 690 C C . LEU A 1 89 ? -55.403 -24.812 32.345 1.00 92.88 89 LEU A C 1
ATOM 692 O O . LEU A 1 89 ? -54.539 -25.499 31.811 1.00 92.88 89 LEU A O 1
ATOM 696 N N . ILE A 1 90 ? -56.169 -25.267 33.343 1.00 93.19 90 ILE A N 1
ATOM 697 C CA . ILE A 1 90 ? -56.066 -26.626 33.897 1.00 93.19 90 ILE A CA 1
ATOM 698 C C . ILE A 1 90 ? -56.278 -27.675 32.806 1.00 93.19 90 ILE A C 1
ATOM 700 O O . ILE A 1 90 ? -55.464 -28.586 32.675 1.00 93.19 90 ILE A O 1
ATOM 704 N N . LYS A 1 91 ? -57.354 -27.543 32.018 1.00 92.00 91 LYS A N 1
ATOM 705 C CA . LYS A 1 91 ? -57.676 -28.494 30.951 1.00 92.00 91 LYS A CA 1
ATOM 706 C C . LYS A 1 91 ? -56.523 -28.614 29.950 1.00 92.00 91 LYS A C 1
ATOM 708 O O . LYS A 1 91 ? -56.090 -29.724 29.665 1.00 92.00 91 LYS A O 1
ATOM 713 N N . ASN A 1 92 ? -55.997 -27.483 29.479 1.00 89.56 92 ASN A N 1
ATOM 714 C CA . ASN A 1 92 ? -54.884 -27.461 28.532 1.00 89.56 92 ASN A CA 1
ATOM 715 C C . ASN A 1 92 ? -53.636 -28.145 29.116 1.00 89.56 92 ASN A C 1
ATOM 717 O O . ASN A 1 92 ? -53.056 -29.013 28.471 1.00 89.56 92 ASN A O 1
ATOM 721 N N . ARG A 1 93 ? -53.255 -27.816 30.360 1.00 88.94 93 ARG A N 1
ATOM 722 C CA . ARG A 1 93 ? -52.076 -28.411 31.013 1.00 88.94 93 ARG A CA 1
ATOM 723 C C . ARG A 1 93 ? -52.239 -29.908 31.273 1.00 88.94 93 ARG A C 1
ATOM 725 O O . ARG A 1 93 ? -51.266 -30.649 31.146 1.00 88.94 93 ARG A O 1
ATOM 732 N N . GLN A 1 94 ? -53.446 -30.372 31.595 1.00 88.69 94 GLN A N 1
ATOM 733 C CA . GLN A 1 94 ? -53.741 -31.800 31.724 1.00 88.69 94 GLN A CA 1
ATOM 734 C C . GLN A 1 94 ? -53.587 -32.520 30.376 1.00 88.69 94 GLN A C 1
ATOM 736 O O . GLN A 1 94 ? -52.824 -33.480 30.301 1.00 88.69 94 GLN A O 1
ATOM 741 N N . GLU A 1 95 ? -54.219 -32.020 29.308 1.00 87.25 95 GLU A N 1
ATOM 742 C CA . GLU A 1 95 ? -54.147 -32.611 27.960 1.00 87.25 95 GLU A CA 1
ATOM 743 C C . GLU A 1 95 ? -52.710 -32.636 27.401 1.00 87.25 95 GLU A C 1
ATOM 745 O O . GLU A 1 95 ? -52.285 -33.629 26.806 1.00 87.25 95 GLU A O 1
ATOM 750 N N . GLU A 1 96 ? -51.929 -31.575 27.631 1.00 85.38 96 GLU A N 1
ATOM 751 C CA . GLU A 1 96 ? -50.517 -31.491 27.234 1.00 85.38 96 GLU A CA 1
ATOM 752 C C . GLU A 1 96 ? -49.652 -32.555 27.926 1.00 85.38 96 GLU A C 1
ATOM 754 O O . GLU A 1 96 ? -48.729 -33.105 27.316 1.00 85.38 96 GLU A O 1
ATOM 759 N N . ASN A 1 97 ? -49.944 -32.858 29.194 1.00 84.44 97 ASN A N 1
ATOM 760 C CA . ASN A 1 97 ? -49.115 -33.735 30.016 1.00 84.44 97 ASN A CA 1
ATOM 761 C C . ASN A 1 97 ? -49.568 -35.195 30.027 1.00 84.44 97 ASN A C 1
ATOM 763 O O . ASN A 1 97 ? -48.719 -36.055 30.240 1.00 84.44 97 ASN A O 1
ATOM 767 N N . GLU A 1 98 ? -50.823 -35.506 29.685 1.00 80.12 98 GLU A N 1
ATOM 768 C CA . GLU A 1 98 ? -51.347 -36.882 29.593 1.00 80.12 98 GLU A CA 1
ATOM 769 C C . GLU A 1 98 ? -50.475 -37.829 28.744 1.00 80.12 98 GLU A C 1
ATOM 771 O O . GLU A 1 98 ? -50.456 -39.035 28.991 1.00 80.12 98 GLU A O 1
ATOM 776 N N . LYS A 1 99 ? -49.734 -37.292 27.763 1.00 68.56 99 LYS A N 1
ATOM 777 C CA . LYS A 1 99 ? -48.818 -38.054 26.893 1.00 68.56 99 LYS A CA 1
ATOM 778 C C . LYS A 1 99 ? -47.329 -37.790 27.147 1.00 68.56 99 LYS A C 1
ATOM 780 O O . LYS A 1 99 ? -46.508 -38.588 26.705 1.00 68.56 99 LYS A O 1
ATOM 785 N N . LYS A 1 100 ? -46.974 -36.674 27.798 1.00 70.88 100 LYS A N 1
ATOM 786 C CA . LYS A 1 100 ? -45.589 -36.170 27.899 1.00 70.88 100 LYS A CA 1
ATOM 787 C C . LYS A 1 100 ? -44.934 -36.406 29.263 1.00 70.88 100 LYS A C 1
ATOM 789 O O . LYS A 1 100 ? -43.730 -36.631 29.302 1.00 70.88 100 LYS A O 1
ATOM 794 N N . SER A 1 101 ? -45.682 -36.342 30.368 1.00 69.31 101 SER A N 1
ATOM 795 C CA . SER A 1 101 ? -45.119 -36.510 31.714 1.00 69.31 101 SER A CA 1
ATOM 796 C C . SER A 1 101 ? -46.110 -37.153 32.682 1.00 69.31 101 SER A C 1
ATOM 798 O O . SER A 1 101 ? -47.317 -36.942 32.605 1.00 69.31 101 SER A O 1
ATOM 800 N N . LYS A 1 102 ? -45.590 -37.929 33.639 1.00 79.56 102 LYS A N 1
ATOM 801 C CA . LYS A 1 102 ? -46.391 -38.520 34.724 1.00 79.56 102 LYS A CA 1
ATOM 802 C C . LYS A 1 102 ? -46.855 -37.475 35.749 1.00 79.56 102 LYS A C 1
ATOM 804 O O . LYS A 1 102 ? -47.816 -37.733 36.473 1.00 79.56 102 LYS A O 1
ATOM 809 N N . SER A 1 103 ? -46.205 -36.309 35.778 1.00 89.81 103 SER A N 1
ATOM 810 C CA . SER A 1 103 ? -46.461 -35.237 36.740 1.00 89.81 103 SER A CA 1
ATOM 811 C C . SER A 1 103 ? -46.296 -33.864 36.092 1.00 89.81 103 SER A C 1
ATOM 813 O O . SER A 1 103 ? -45.347 -33.625 35.343 1.00 89.81 103 SER A O 1
ATOM 815 N N . TRP A 1 104 ? -47.182 -32.933 36.421 1.00 92.94 104 TRP A N 1
ATOM 816 C CA . TRP A 1 104 ? -47.070 -31.536 36.001 1.00 92.94 104 TRP A CA 1
ATOM 817 C C . TRP A 1 104 ? -47.391 -30.605 37.159 1.00 92.94 104 TRP A C 1
ATOM 819 O O . TRP A 1 104 ? -47.847 -31.034 38.213 1.00 92.94 104 TRP A O 1
ATOM 829 N N . GLY A 1 105 ? -47.126 -29.324 36.982 1.00 93.38 105 GLY A N 1
ATOM 830 C CA . GLY A 1 105 ? -47.364 -28.334 38.007 1.00 93.38 105 GLY A CA 1
ATOM 831 C C . GLY A 1 105 ? -47.105 -26.931 37.510 1.00 93.38 105 GLY A C 1
ATOM 832 O O . GLY A 1 105 ? -46.830 -26.711 36.333 1.00 93.38 105 GLY A O 1
ATOM 833 N N . TRP A 1 106 ? -47.166 -25.981 38.427 1.00 95.12 106 TRP A N 1
ATOM 834 C CA . TRP A 1 106 ? -46.689 -24.630 38.183 1.00 95.12 106 TRP A CA 1
ATOM 835 C C . TRP A 1 106 ? -46.102 -24.058 39.464 1.00 95.12 106 TRP A C 1
ATOM 837 O O . TRP A 1 106 ? -46.365 -24.532 40.577 1.00 95.12 106 TRP A O 1
ATOM 847 N N . LYS A 1 107 ? -45.330 -22.992 39.283 1.00 93.56 107 LYS A N 1
ATOM 848 C CA . LYS A 1 107 ? -44.923 -22.117 40.365 1.00 93.56 107 LYS A CA 1
ATOM 849 C C . LYS A 1 107 ? -45.375 -20.705 40.077 1.00 93.56 107 LYS A C 1
ATOM 851 O O . LYS A 1 107 ? -45.143 -20.164 39.004 1.00 93.56 107 LYS A O 1
ATOM 856 N N . ASP A 1 108 ? -45.973 -20.096 41.082 1.00 93.06 108 ASP A N 1
ATOM 857 C CA . ASP A 1 108 ? -46.150 -18.655 41.190 1.00 93.06 108 ASP A CA 1
ATOM 858 C C . ASP A 1 108 ? -46.342 -18.352 42.678 1.00 93.06 108 ASP A C 1
ATOM 860 O O . ASP A 1 108 ? -47.279 -18.910 43.253 1.00 93.06 108 ASP A O 1
ATOM 864 N N . PRO A 1 109 ? -45.511 -17.500 43.313 1.00 92.56 109 PRO A N 1
ATOM 865 C CA . PRO A 1 109 ? -45.703 -17.115 44.710 1.00 92.56 109 PRO A CA 1
ATOM 866 C C . PRO A 1 109 ? -47.140 -16.676 45.029 1.00 92.56 109 PRO A C 1
ATOM 868 O O . PRO A 1 109 ? -47.690 -17.035 46.071 1.00 92.56 109 PRO A O 1
ATOM 871 N N . ARG A 1 110 ? -47.789 -15.969 44.093 1.00 93.81 110 ARG A N 1
ATOM 872 C CA . ARG A 1 110 ? -49.153 -15.432 44.237 1.00 93.81 110 ARG A CA 1
ATOM 873 C C . ARG A 1 110 ? -50.208 -16.526 44.336 1.00 93.81 110 ARG A C 1
ATOM 875 O O . ARG A 1 110 ? -51.290 -16.259 44.845 1.00 93.81 110 ARG A O 1
ATOM 882 N N . THR A 1 111 ? -49.897 -17.760 43.931 1.00 95.50 111 THR A N 1
ATOM 883 C CA . THR A 1 111 ? -50.783 -18.924 44.113 1.00 95.50 111 THR A CA 1
ATOM 884 C C . THR A 1 111 ? -51.175 -19.103 45.582 1.00 95.50 111 THR A C 1
ATOM 886 O O . THR A 1 111 ? -52.300 -19.500 45.873 1.00 95.50 111 THR A O 1
ATOM 889 N N . THR A 1 112 ? -50.294 -18.717 46.511 1.00 95.44 112 THR A N 1
ATOM 890 C CA . THR A 1 112 ? -50.552 -18.683 47.962 1.00 95.44 112 THR A CA 1
ATOM 891 C C . THR A 1 112 ? -51.784 -17.853 48.335 1.00 95.44 112 THR A C 1
ATOM 893 O O . THR A 1 112 ? -52.468 -18.137 49.314 1.00 95.44 112 THR A O 1
ATOM 896 N N . LEU A 1 113 ? -52.116 -16.830 47.547 1.00 93.94 113 LEU A N 1
ATOM 897 C CA . LEU A 1 113 ? -53.287 -15.994 47.791 1.00 93.94 113 LEU A CA 1
ATOM 898 C C . LEU A 1 113 ? -54.601 -16.637 47.311 1.00 93.94 113 LEU A C 1
ATOM 900 O O . LEU A 1 113 ? -55.676 -16.123 47.615 1.00 93.94 113 LEU A O 1
ATOM 904 N N . PHE A 1 114 ? -54.527 -17.761 46.596 1.00 95.06 114 PHE A N 1
ATOM 905 C CA . PHE A 1 114 ? -55.655 -18.411 45.928 1.00 95.06 114 PHE A CA 1
ATOM 906 C C . PHE A 1 114 ? -55.754 -19.912 46.256 1.00 95.06 114 PHE A C 1
ATOM 908 O O . PHE A 1 114 ? -56.290 -20.679 45.461 1.00 95.06 114 PHE A O 1
ATOM 915 N N . LEU A 1 115 ? -55.239 -20.359 47.408 1.00 95.38 115 LEU A N 1
ATOM 916 C CA . LEU A 1 115 ? -55.144 -21.789 47.742 1.00 95.38 115 LEU A CA 1
ATOM 917 C C . LEU A 1 115 ? -56.499 -22.504 47.738 1.00 95.38 115 LEU A C 1
ATOM 919 O O . LEU A 1 115 ? -56.639 -23.508 47.044 1.00 95.38 115 LEU A O 1
ATOM 923 N N . ASN A 1 116 ? -57.507 -21.949 48.421 1.00 94.44 116 ASN A N 1
ATOM 924 C CA . ASN A 1 116 ? -58.860 -22.521 48.448 1.00 94.44 116 ASN A CA 1
ATOM 925 C C . ASN A 1 116 ? -59.491 -22.559 47.047 1.00 94.44 116 ASN A C 1
ATOM 927 O O . ASN A 1 116 ? -60.061 -23.571 46.652 1.00 94.44 116 ASN A O 1
ATOM 931 N N . PHE A 1 117 ? -59.292 -21.505 46.248 1.00 95.50 117 PHE A N 1
ATOM 932 C CA . PHE A 1 117 ? -59.746 -21.460 44.856 1.00 95.50 117 PHE A CA 1
ATOM 933 C C . PHE A 1 117 ? -59.133 -22.584 44.005 1.00 95.50 117 PHE A C 1
ATOM 935 O O . PHE A 1 117 ? -59.832 -23.220 43.216 1.00 95.50 117 PHE A O 1
ATOM 942 N N . TRP A 1 118 ? -57.836 -22.857 44.163 1.00 96.12 118 TRP A N 1
ATOM 943 C CA . TRP A 1 118 ? -57.185 -23.950 43.442 1.00 96.12 118 TRP A CA 1
ATOM 944 C C . TRP A 1 118 ? -57.572 -25.326 43.982 1.00 96.12 118 TRP A C 1
ATOM 946 O O . TRP A 1 118 ? -57.716 -26.245 43.180 1.00 96.12 118 TRP A O 1
ATOM 956 N N . LEU A 1 119 ? -57.807 -25.459 45.290 1.00 95.56 119 LEU A N 1
ATOM 957 C CA . LEU A 1 119 ? -58.277 -26.702 45.906 1.00 95.56 119 LEU A CA 1
ATOM 958 C C . LEU A 1 119 ? -59.660 -27.101 45.370 1.00 95.56 119 LEU A C 1
ATOM 960 O O . LEU A 1 119 ? -59.878 -28.263 45.043 1.00 95.56 119 LEU A O 1
ATOM 964 N N . GLU A 1 120 ? -60.577 -26.143 45.203 1.00 95.06 120 GLU A N 1
ATOM 965 C CA . GLU A 1 120 ? -61.894 -26.399 44.600 1.00 95.06 120 GLU A CA 1
ATOM 966 C C . GLU A 1 120 ? -61.798 -26.914 43.154 1.00 95.06 120 GLU A C 1
ATOM 968 O O . GLU A 1 120 ? -62.610 -27.733 42.718 1.00 95.06 120 GLU A O 1
ATOM 973 N N . LEU A 1 121 ? -60.823 -26.422 42.384 1.00 95.62 121 LEU A N 1
ATOM 974 C CA . LEU A 1 121 ? -60.639 -26.795 40.979 1.00 95.62 121 LEU A CA 1
ATOM 975 C C . LEU A 1 121 ? -59.815 -28.074 40.792 1.00 95.62 121 LEU A C 1
ATOM 977 O O . LEU A 1 121 ? -60.019 -28.796 39.813 1.00 95.62 121 LEU A O 1
ATOM 981 N N . LEU A 1 122 ? -58.879 -28.335 41.702 1.00 95.31 122 LEU A N 1
ATOM 982 C CA . LEU A 1 122 ? -57.938 -29.449 41.684 1.00 95.31 122 LEU A CA 1
ATOM 983 C C . LEU A 1 122 ? -57.844 -30.072 43.090 1.00 95.31 122 LEU A C 1
ATOM 985 O O . LEU A 1 122 ? -56.828 -29.912 43.767 1.00 95.31 122 LEU A O 1
ATOM 989 N N . PRO A 1 123 ? -58.872 -30.823 43.525 1.00 94.19 123 PRO A N 1
ATOM 990 C CA . PRO A 1 123 ? -58.963 -31.327 44.897 1.00 94.19 123 PRO A CA 1
ATOM 991 C C . PRO A 1 123 ? -57.883 -32.349 45.263 1.00 94.19 123 PRO A C 1
ATOM 993 O O . PRO A 1 123 ? -57.670 -32.572 46.448 1.00 94.19 123 PRO A O 1
ATOM 996 N N . ASP A 1 124 ? -57.218 -32.945 44.266 1.00 93.06 124 ASP A N 1
ATOM 997 C CA . ASP A 1 124 ? -56.156 -33.944 44.438 1.00 93.06 124 ASP A CA 1
ATOM 998 C C . ASP A 1 124 ? -54.732 -33.355 44.327 1.00 93.06 124 ASP A C 1
ATOM 1000 O O . ASP A 1 124 ? -53.752 -34.113 44.396 1.00 93.06 124 ASP A O 1
ATOM 1004 N N . ALA A 1 125 ? -54.594 -32.041 44.098 1.00 95.44 125 ALA A N 1
ATOM 1005 C CA . ALA A 1 125 ? -53.298 -31.390 43.901 1.00 95.44 125 ALA A CA 1
ATOM 1006 C C . ALA A 1 125 ? -52.401 -31.489 45.143 1.00 95.44 125 ALA A C 1
ATOM 1008 O O . ALA A 1 125 ? -52.863 -31.445 46.281 1.00 95.44 125 ALA A O 1
ATOM 1009 N N . LYS A 1 126 ? -51.092 -31.621 44.915 1.00 97.12 126 LYS A N 1
ATOM 1010 C CA . LYS A 1 126 ? -50.073 -31.714 45.964 1.00 97.12 126 LYS A CA 1
ATOM 1011 C C . LYS A 1 126 ? -49.392 -30.365 46.124 1.00 97.12 126 LYS A C 1
ATOM 1013 O O . LYS A 1 126 ? -48.797 -29.852 45.177 1.00 97.12 126 LYS A O 1
ATOM 1018 N N . TYR A 1 127 ? -49.487 -29.787 47.313 1.00 97.69 127 TYR A N 1
ATOM 1019 C CA . TYR A 1 127 ? -48.986 -28.450 47.606 1.00 97.69 127 TYR A CA 1
ATOM 1020 C C . TYR A 1 127 ? -47.608 -28.532 48.256 1.00 97.69 127 TYR A C 1
ATOM 1022 O O . TYR A 1 127 ? -47.433 -29.165 49.299 1.00 97.69 127 TYR A O 1
ATOM 1030 N N . ILE A 1 128 ? -46.637 -27.864 47.637 1.00 97.12 128 ILE A N 1
ATOM 1031 C CA . ILE A 1 128 ? -45.287 -27.686 48.166 1.00 97.12 128 ILE A CA 1
ATOM 1032 C C . ILE A 1 128 ? -45.146 -26.227 48.579 1.00 97.12 128 ILE A C 1
ATOM 1034 O O . ILE A 1 128 ? -45.068 -25.330 47.734 1.00 97.12 128 ILE A O 1
ATOM 1038 N N . PHE A 1 129 ? -45.123 -25.995 49.884 1.00 97.44 129 PHE A N 1
ATOM 1039 C CA . PHE A 1 129 ? -44.991 -24.676 50.474 1.00 97.44 129 PHE A CA 1
ATOM 1040 C C . PHE A 1 129 ? -43.547 -24.414 50.872 1.00 97.44 129 PHE A C 1
ATOM 1042 O O . PHE A 1 129 ? -42.967 -25.117 51.698 1.00 97.44 129 PHE A O 1
ATOM 1049 N N . VAL A 1 130 ? -42.976 -23.375 50.275 1.00 95.12 130 VAL A N 1
ATOM 1050 C CA . VAL A 1 130 ? -41.587 -22.987 50.494 1.00 95.12 130 VAL A CA 1
ATOM 1051 C C . VAL A 1 130 ? -41.560 -21.678 51.258 1.00 95.12 130 VAL A C 1
ATOM 1053 O O . VAL A 1 130 ? -42.050 -20.657 50.765 1.00 95.12 130 VAL A O 1
ATOM 1056 N N . TYR A 1 131 ? -40.943 -21.695 52.435 1.00 94.31 131 TYR A N 1
ATOM 1057 C CA . TYR A 1 131 ? -40.756 -20.492 53.234 1.00 94.31 131 TYR A CA 1
ATOM 1058 C C . TYR A 1 131 ? -39.272 -20.180 53.459 1.00 94.31 131 TYR A C 1
ATOM 1060 O O . TYR A 1 131 ? -38.367 -20.993 53.255 1.00 94.31 131 TYR A O 1
ATOM 1068 N N . ARG A 1 132 ? -39.029 -18.938 53.861 1.00 91.56 132 ARG A N 1
ATOM 1069 C CA . ARG A 1 132 ? -37.725 -18.401 54.253 1.00 91.56 132 ARG A CA 1
ATOM 1070 C C . ARG A 1 132 ? -37.952 -17.454 55.421 1.00 91.56 132 ARG A C 1
ATOM 1072 O O . ARG A 1 132 ? -39.067 -16.952 55.561 1.00 91.56 132 ARG A O 1
ATOM 1079 N N . SER A 1 133 ? -36.935 -17.212 56.243 1.00 90.69 133 SER A N 1
ATOM 1080 C CA . SER A 1 133 ? -37.091 -16.314 57.386 1.00 90.69 133 SER A CA 1
ATOM 1081 C C . SER A 1 133 ? -37.554 -14.910 56.958 1.00 90.69 133 SER A C 1
ATOM 1083 O O . SER A 1 133 ? -37.201 -14.448 55.863 1.00 90.69 133 SER A O 1
ATOM 1085 N N . PRO A 1 134 ? -38.350 -14.217 57.790 1.00 92.00 134 PRO A N 1
ATOM 1086 C CA . PRO A 1 134 ? -38.919 -12.924 57.420 1.00 92.00 134 PRO A CA 1
ATOM 1087 C C . PRO A 1 134 ? -37.842 -11.864 57.162 1.00 92.00 134 PRO A C 1
ATOM 1089 O O . PRO A 1 134 ? -37.949 -11.104 56.202 1.00 92.00 134 PRO A O 1
ATOM 1092 N N . TRP A 1 135 ? -36.754 -11.850 57.939 1.00 89.75 135 TRP A N 1
ATOM 1093 C CA . TRP A 1 135 ? -35.669 -10.878 57.760 1.00 89.75 135 TRP A CA 1
ATOM 1094 C C . TRP A 1 135 ? -34.878 -11.081 56.466 1.00 89.75 135 TRP A C 1
ATOM 1096 O O . TRP A 1 135 ? -34.509 -10.100 55.828 1.00 89.75 135 TRP A O 1
ATOM 1106 N N . GLU A 1 136 ? -34.640 -12.322 56.036 1.00 87.69 136 GLU A N 1
ATOM 1107 C CA . GLU A 1 136 ? -33.959 -12.582 54.761 1.00 87.69 136 GLU A CA 1
ATOM 1108 C C . GLU A 1 136 ? -34.825 -12.199 53.555 1.00 87.69 136 GLU A C 1
ATOM 1110 O O . GLU A 1 136 ? -34.310 -11.723 52.540 1.00 87.69 136 GLU A O 1
ATOM 1115 N N . VAL A 1 137 ? -36.143 -12.411 53.648 1.00 89.19 137 VAL A N 1
ATOM 1116 C CA . VAL A 1 137 ? -37.077 -12.025 52.584 1.00 89.19 137 VAL A CA 1
ATOM 1117 C C . VAL A 1 137 ? -37.162 -10.506 52.475 1.00 89.19 137 VAL A C 1
ATOM 1119 O O . VAL A 1 137 ? -37.011 -9.980 51.372 1.00 89.19 137 VAL A O 1
ATOM 1122 N N . VAL A 1 138 ? -37.327 -9.805 53.600 1.00 89.62 138 VAL A N 1
ATOM 1123 C CA . VAL A 1 138 ? -37.344 -8.334 53.648 1.00 89.62 138 VAL A CA 1
ATOM 1124 C C . VAL A 1 138 ? -36.041 -7.762 53.089 1.00 89.62 138 VAL A C 1
ATOM 1126 O O . VAL A 1 138 ? -36.086 -6.924 52.188 1.00 89.62 138 VAL A O 1
ATOM 1129 N N . ASP A 1 139 ? -34.886 -8.276 53.525 1.00 86.62 139 ASP A N 1
ATOM 1130 C CA . ASP A 1 139 ? -33.585 -7.843 53.003 1.00 86.62 139 ASP A CA 1
ATOM 1131 C C . ASP A 1 139 ? -33.483 -8.029 51.485 1.00 86.62 139 ASP A C 1
ATOM 1133 O O . ASP A 1 139 ? -33.043 -7.140 50.749 1.00 86.62 139 ASP A O 1
ATOM 1137 N N . SER A 1 140 ? -33.934 -9.186 50.989 1.00 84.62 140 SER A N 1
ATOM 1138 C CA . SER A 1 140 ? -33.911 -9.467 49.560 1.00 84.62 140 SER A CA 1
ATOM 1139 C C . SER A 1 140 ? -34.856 -8.566 48.764 1.00 84.62 140 SER A C 1
ATOM 1141 O O . SER A 1 140 ? -34.542 -8.283 47.606 1.00 84.62 140 SER A O 1
ATOM 1143 N N . LEU A 1 141 ? -36.001 -8.163 49.319 1.00 85.25 141 LEU A N 1
ATOM 1144 C CA . LEU A 1 141 ? -36.948 -7.259 48.660 1.00 85.25 141 LEU A CA 1
ATOM 1145 C C . LEU A 1 141 ? -36.387 -5.836 48.590 1.00 85.25 141 LEU A C 1
ATOM 1147 O O . LEU A 1 141 ? -36.398 -5.228 47.520 1.00 85.25 141 LEU A O 1
ATOM 1151 N N . TYR A 1 142 ? -35.797 -5.345 49.680 1.00 86.88 142 TYR A N 1
ATOM 1152 C CA . TYR A 1 142 ? -35.144 -4.033 49.710 1.00 86.88 142 TYR A CA 1
ATOM 1153 C C . TYR A 1 142 ? -33.960 -3.948 48.750 1.00 86.88 142 TYR A C 1
ATOM 1155 O O . TYR A 1 142 ? -33.795 -2.954 48.049 1.00 86.88 142 TYR A O 1
ATOM 1163 N N . ARG A 1 143 ? -33.165 -5.018 48.651 1.00 79.31 143 ARG A N 1
ATOM 1164 C CA . ARG A 1 143 ? -32.050 -5.105 47.698 1.00 79.31 143 ARG A CA 1
ATOM 1165 C C . ARG A 1 143 ? -32.510 -5.076 46.239 1.00 79.31 143 ARG A C 1
ATOM 1167 O O . ARG A 1 143 ? -31.804 -4.538 45.389 1.00 79.31 143 ARG A O 1
ATOM 1174 N N . ARG A 1 144 ? -33.674 -5.667 45.939 1.00 77.06 144 ARG A N 1
ATOM 1175 C CA . ARG A 1 144 ? -34.288 -5.583 44.606 1.00 77.06 144 ARG A CA 1
ATOM 1176 C C . ARG A 1 144 ? -34.649 -4.124 44.306 1.00 77.06 144 ARG A C 1
ATOM 1178 O O . ARG A 1 144 ? -34.180 -3.585 43.301 1.00 77.06 144 ARG A O 1
ATOM 1185 N N . GLY A 1 145 ? -35.398 -3.492 45.214 1.00 68.62 145 GLY A N 1
ATOM 1186 C CA . GLY A 1 145 ? -35.661 -2.048 45.214 1.00 68.62 145 GLY A CA 1
ATOM 1187 C C . GLY A 1 145 ? -36.467 -1.540 44.014 1.00 68.62 145 GLY A C 1
ATOM 1188 O O . GLY A 1 145 ? -36.334 -0.379 43.652 1.00 68.62 145 GLY A O 1
ATOM 1189 N N . THR A 1 146 ? -37.248 -2.405 43.360 1.00 69.50 146 THR A N 1
ATOM 1190 C CA . THR A 1 146 ? -38.046 -2.068 42.163 1.00 69.50 146 THR A CA 1
ATOM 1191 C C . THR A 1 146 ? -39.516 -1.796 42.468 1.00 69.50 146 THR A C 1
ATOM 1193 O O . THR A 1 146 ? -40.244 -1.339 41.595 1.00 69.50 146 THR A O 1
ATOM 1196 N N . ASP A 1 147 ? -39.982 -2.124 43.673 1.00 76.06 147 ASP A N 1
ATOM 1197 C CA . ASP A 1 147 ? -41.402 -2.086 44.014 1.00 76.06 147 ASP A CA 1
ATOM 1198 C C . ASP A 1 147 ? -41.740 -0.747 44.676 1.00 76.06 147 ASP A C 1
ATOM 1200 O O . ASP A 1 147 ? -41.420 -0.531 45.842 1.00 76.06 147 ASP A O 1
ATOM 1204 N N . GLU A 1 148 ? -42.397 0.143 43.933 1.00 76.50 148 GLU A N 1
ATOM 1205 C CA . GLU A 1 148 ? -42.727 1.519 44.344 1.00 76.50 148 GLU A CA 1
ATOM 1206 C C . GLU A 1 148 ? -43.396 1.585 45.726 1.00 76.50 148 GLU A C 1
ATOM 1208 O O . GLU A 1 148 ? -42.954 2.322 46.602 1.00 76.50 148 GLU A O 1
ATOM 1213 N N . LYS A 1 149 ? -44.359 0.694 45.995 1.00 77.62 149 LYS A N 1
ATOM 1214 C CA . LYS A 1 149 ? -45.015 0.601 47.309 1.00 77.62 149 LYS A CA 1
ATOM 1215 C C . LYS A 1 149 ? -44.069 0.233 48.454 1.00 77.62 149 LYS A C 1
ATOM 1217 O O . LYS A 1 149 ? -44.239 0.735 49.559 1.00 77.62 149 LYS A O 1
ATOM 1222 N N . LEU A 1 150 ? -43.081 -0.636 48.215 1.00 78.62 150 LEU A N 1
ATOM 1223 C CA . LEU A 1 150 ? -42.070 -0.967 49.228 1.00 78.62 150 LEU A CA 1
ATOM 1224 C C . LEU A 1 150 ? -41.089 0.194 49.431 1.00 78.62 150 LEU A C 1
ATOM 1226 O O . LEU A 1 150 ? -40.527 0.335 50.514 1.00 78.62 150 LEU A O 1
ATOM 1230 N N . LEU A 1 151 ? -40.879 1.025 48.404 1.00 77.00 151 LEU A N 1
ATOM 1231 C CA . LEU A 1 151 ? -40.083 2.245 48.515 1.00 77.00 151 LEU A CA 1
ATOM 1232 C C . LEU A 1 151 ? -40.815 3.338 49.299 1.00 77.00 151 LEU A C 1
ATOM 1234 O O . LEU A 1 151 ? -40.159 4.113 49.990 1.00 77.00 151 LEU A O 1
ATOM 1238 N N . GLU A 1 152 ? -42.139 3.411 49.219 1.00 80.25 152 GLU A N 1
ATOM 1239 C CA . GLU A 1 152 ? -42.950 4.362 49.987 1.00 80.25 152 GLU A CA 1
ATOM 1240 C C . GLU A 1 152 ? -43.172 3.904 51.435 1.00 80.25 152 GLU A C 1
ATOM 1242 O O . GLU A 1 152 ? -42.995 4.695 52.361 1.00 80.25 152 GLU A O 1
ATOM 1247 N N . GLN A 1 153 ? -43.508 2.623 51.632 1.00 84.31 153 GLN A N 1
ATOM 1248 C CA . GLN A 1 153 ? -43.849 2.016 52.926 1.00 84.31 153 GLN A CA 1
ATOM 1249 C C . GLN A 1 153 ? -43.049 0.716 53.133 1.00 84.31 153 GLN A C 1
ATOM 1251 O O . GLN A 1 153 ? -43.528 -0.382 52.821 1.00 84.31 153 GLN A O 1
ATOM 1256 N N . PRO A 1 154 ? -41.805 0.805 53.637 1.00 86.25 154 PRO A N 1
ATOM 1257 C CA . PRO A 1 154 ? -40.895 -0.338 53.729 1.00 86.25 154 PRO A CA 1
ATOM 1258 C C . PRO A 1 154 ? -41.454 -1.505 54.558 1.00 86.25 154 PRO A C 1
ATOM 1260 O O . PRO A 1 154 ? -41.279 -2.674 54.209 1.00 86.25 154 PRO A O 1
ATOM 1263 N N . GLU A 1 155 ? -42.202 -1.215 55.623 1.00 86.81 155 GLU A N 1
ATOM 1264 C CA . GLU A 1 155 ? -42.770 -2.221 56.518 1.00 86.81 155 GLU A CA 1
ATOM 1265 C C . GLU A 1 155 ? -43.794 -3.150 55.844 1.00 86.81 155 GLU A C 1
ATOM 1267 O O . GLU A 1 155 ? -44.065 -4.242 56.355 1.00 86.81 155 GLU A O 1
ATOM 1272 N N . ILE A 1 156 ? -44.329 -2.769 54.675 1.00 87.81 156 ILE A N 1
ATOM 1273 C CA . ILE A 1 156 ? -45.176 -3.644 53.855 1.00 87.81 156 ILE A CA 1
ATOM 1274 C C . ILE A 1 156 ? -44.453 -4.957 53.538 1.00 87.81 156 ILE A C 1
ATOM 1276 O O . ILE A 1 156 ? -45.103 -5.997 53.504 1.00 87.81 156 ILE A O 1
ATOM 1280 N N . ALA A 1 157 ? -43.124 -4.965 53.389 1.00 89.88 157 ALA A N 1
ATOM 1281 C CA . ALA A 1 157 ? -42.373 -6.197 53.140 1.00 89.88 157 ALA A CA 1
ATOM 1282 C C . ALA A 1 157 ? -42.583 -7.251 54.248 1.00 89.88 157 ALA A C 1
ATOM 1284 O O . ALA A 1 157 ? -42.711 -8.442 53.954 1.00 89.88 157 ALA A O 1
ATOM 1285 N N . VAL A 1 158 ? -42.673 -6.816 55.512 1.00 91.50 158 VAL A N 1
ATOM 1286 C CA . VAL A 1 158 ? -42.930 -7.692 56.668 1.00 91.50 158 VAL A CA 1
ATOM 1287 C C . VAL A 1 158 ? -44.386 -8.154 56.671 1.00 91.50 158 VAL A C 1
ATOM 1289 O O . VAL A 1 158 ? -44.650 -9.352 56.758 1.00 91.50 158 VAL A O 1
ATOM 1292 N N . LYS A 1 159 ? -45.331 -7.220 56.488 1.00 89.50 159 LYS A N 1
ATOM 1293 C CA . LYS A 1 159 ? -46.774 -7.519 56.425 1.00 89.50 159 LYS A CA 1
ATOM 1294 C C . LYS A 1 159 ? -47.095 -8.509 55.304 1.00 89.50 159 LYS A C 1
ATOM 1296 O O . LYS A 1 159 ? -47.855 -9.449 55.499 1.00 89.50 159 LYS A O 1
ATOM 1301 N N . MET A 1 160 ? -46.467 -8.344 54.143 1.00 90.50 160 MET A N 1
ATOM 1302 C CA . MET A 1 160 ? -46.571 -9.273 53.022 1.00 90.50 160 MET A CA 1
ATOM 1303 C C . MET A 1 160 ? -46.073 -10.663 53.382 1.00 90.50 160 MET A C 1
ATOM 1305 O O . MET A 1 160 ? -46.750 -11.647 53.086 1.00 90.50 160 MET A O 1
ATOM 1309 N N . TRP A 1 161 ? -44.895 -10.753 54.007 1.00 93.94 161 TRP A N 1
ATOM 1310 C CA . TRP A 1 161 ? -44.371 -12.033 54.461 1.00 93.94 161 TRP A CA 1
ATOM 1311 C C . TRP A 1 161 ? -45.367 -12.712 55.401 1.00 93.94 161 TRP A C 1
ATOM 1313 O O . TRP A 1 161 ? -45.707 -13.873 55.177 1.00 93.94 161 TRP A O 1
ATOM 1323 N N . PHE A 1 162 ? -45.889 -11.979 56.386 1.00 93.88 162 PHE A N 1
ATOM 1324 C CA . PHE A 1 162 ? -46.878 -12.487 57.332 1.00 93.88 162 PHE A CA 1
ATOM 1325 C C . PHE A 1 162 ? -48.148 -12.968 56.625 1.00 93.88 162 PHE A C 1
ATOM 1327 O O . PHE A 1 162 ? -48.512 -14.130 56.761 1.00 93.88 162 PHE A O 1
ATOM 1334 N N . ASN A 1 163 ? -48.769 -12.135 55.787 1.00 91.75 163 ASN A N 1
ATOM 1335 C CA . ASN A 1 163 ? -50.037 -12.456 55.126 1.00 91.75 163 ASN A CA 1
ATOM 1336 C C . ASN A 1 163 ? -49.945 -13.688 54.215 1.00 91.75 163 ASN A C 1
ATOM 1338 O O . ASN A 1 163 ? -50.866 -14.505 54.180 1.00 91.75 163 ASN A O 1
ATOM 1342 N N . TYR A 1 164 ? -48.843 -13.847 53.478 1.00 94.25 164 TYR A N 1
ATOM 1343 C CA . TYR A 1 164 ? -48.628 -15.032 52.645 1.00 94.25 164 TYR A CA 1
ATOM 1344 C C . TYR A 1 164 ? -48.430 -16.289 53.496 1.00 94.25 164 TYR A C 1
ATOM 1346 O O . TYR A 1 164 ? -49.052 -17.316 53.237 1.00 94.25 164 TYR A O 1
ATOM 1354 N N . ASN A 1 165 ? -47.573 -16.216 54.512 1.00 95.50 165 ASN A N 1
ATOM 1355 C CA . ASN A 1 165 ? -47.226 -17.381 55.320 1.00 95.50 165 ASN A CA 1
ATOM 1356 C C . ASN A 1 165 ? -48.345 -17.785 56.292 1.00 95.50 165 ASN A C 1
ATOM 1358 O O . ASN A 1 165 ? -48.545 -18.975 56.510 1.00 95.50 165 ASN A O 1
ATOM 1362 N N . GLN A 1 166 ? -49.145 -16.837 56.785 1.00 94.50 166 GLN A N 1
ATOM 1363 C CA . GLN A 1 166 ? -50.349 -17.137 57.559 1.00 94.50 166 GLN A CA 1
ATOM 1364 C C . GLN A 1 166 ? -51.359 -17.927 56.718 1.00 94.50 166 GLN A C 1
ATOM 1366 O O . GLN A 1 166 ? -51.872 -18.938 57.179 1.00 94.50 166 GLN A O 1
ATOM 1371 N N . ARG A 1 167 ? -51.574 -17.560 55.446 1.00 93.19 167 ARG A N 1
ATOM 1372 C CA . ARG A 1 167 ? -52.443 -18.335 54.536 1.00 93.19 167 ARG A CA 1
ATOM 1373 C C . ARG A 1 167 ? -51.934 -19.754 54.301 1.00 93.19 167 ARG A C 1
ATOM 1375 O O . ARG A 1 167 ? -52.737 -20.676 54.180 1.00 93.19 167 ARG A O 1
ATOM 1382 N N . ILE A 1 168 ? -50.613 -19.930 54.227 1.00 95.19 168 ILE A N 1
ATOM 1383 C CA . ILE A 1 168 ? -49.996 -21.260 54.147 1.00 95.19 168 ILE A CA 1
ATOM 1384 C C . ILE A 1 168 ? -50.320 -22.063 55.404 1.00 95.19 168 ILE A C 1
ATOM 1386 O O . ILE A 1 168 ? -50.749 -23.208 55.282 1.00 95.19 168 ILE A O 1
ATOM 1390 N N . LEU A 1 169 ? -50.147 -21.474 56.591 1.00 93.88 169 LEU A N 1
ATOM 1391 C CA . LEU A 1 169 ? -50.454 -22.130 57.861 1.00 93.88 169 LEU A CA 1
ATOM 1392 C C . LEU A 1 169 ? -51.934 -22.501 57.969 1.00 93.88 169 LEU A C 1
ATOM 1394 O O . LEU A 1 169 ? -52.240 -23.664 58.225 1.00 93.88 169 LEU A O 1
ATOM 1398 N N . ASP A 1 170 ? -52.838 -21.557 57.705 1.00 93.50 170 ASP A N 1
ATOM 1399 C CA . ASP A 1 170 ? -54.287 -21.773 57.776 1.00 93.50 170 ASP A CA 1
ATOM 1400 C C . ASP A 1 170 ? -54.721 -22.914 56.841 1.00 93.50 170 ASP A C 1
ATOM 1402 O O . ASP A 1 170 ? -55.485 -23.802 57.227 1.00 93.50 170 ASP A O 1
ATOM 1406 N N . PHE A 1 171 ? -54.184 -22.936 55.616 1.00 94.81 171 PHE A N 1
ATOM 1407 C CA . PHE A 1 171 ? -54.456 -23.992 54.643 1.00 94.81 171 PHE A CA 1
ATOM 1408 C C . PHE A 1 171 ? -53.841 -25.334 55.058 1.00 94.81 171 PHE A C 1
ATOM 1410 O O . PHE A 1 171 ? -54.482 -26.379 54.944 1.00 94.81 171 PHE A O 1
ATOM 1417 N N . TYR A 1 172 ? -52.607 -25.331 55.565 1.00 94.56 172 TYR A N 1
ATOM 1418 C CA . TYR A 1 172 ? -51.923 -26.543 56.009 1.00 94.56 172 TYR A CA 1
ATOM 1419 C C . TYR A 1 172 ? -52.628 -27.198 57.195 1.00 94.56 172 TYR A C 1
ATOM 1421 O O . TYR A 1 172 ? -52.787 -28.416 57.209 1.00 94.56 172 TYR A O 1
ATOM 1429 N N . GLN A 1 173 ? -53.099 -26.412 58.163 1.00 92.69 173 GLN A N 1
ATOM 1430 C CA . GLN A 1 173 ? -53.830 -26.928 59.321 1.00 92.69 173 GLN A CA 1
ATOM 1431 C C . GLN A 1 173 ? -55.118 -27.657 58.911 1.00 92.69 173 GLN A C 1
ATOM 1433 O O . GLN A 1 173 ? -55.469 -28.666 59.520 1.00 92.69 173 GLN A O 1
ATOM 1438 N N . GLN A 1 174 ? -55.786 -27.198 57.850 1.00 93.44 174 GLN A N 1
ATOM 1439 C CA . GLN A 1 174 ? -57.012 -27.818 57.340 1.00 93.44 174 GLN A CA 1
ATOM 1440 C C . GLN A 1 174 ? -56.742 -28.993 56.385 1.00 93.44 174 GLN A C 1
ATOM 1442 O O . GLN A 1 174 ? -57.470 -29.985 56.408 1.00 93.44 174 GLN A O 1
ATOM 1447 N N . PHE A 1 175 ? -55.687 -28.917 55.567 1.00 94.75 175 PHE A N 1
ATOM 1448 C CA . PHE A 1 175 ? -55.444 -29.842 54.450 1.00 94.75 175 PHE A CA 1
ATOM 1449 C C . PHE A 1 175 ? -54.057 -30.509 54.478 1.00 94.75 175 PHE A C 1
ATOM 1451 O O . PHE A 1 175 ? -53.511 -30.869 53.436 1.00 94.75 175 PHE A O 1
ATOM 1458 N N . SER A 1 176 ? -53.491 -30.737 55.667 1.00 91.94 176 SER A N 1
ATOM 1459 C CA . SER A 1 176 ? -52.122 -31.259 55.875 1.00 91.94 176 SER A CA 1
ATOM 1460 C C . SER A 1 176 ? -51.785 -32.566 55.141 1.00 91.94 176 SER A C 1
ATOM 1462 O O . SER A 1 176 ? -50.612 -32.857 54.902 1.00 91.94 176 SER A O 1
ATOM 1464 N N . ALA A 1 177 ? -52.777 -33.379 54.768 1.00 91.56 177 ALA A N 1
ATOM 1465 C CA . ALA A 1 177 ? -52.566 -34.594 53.978 1.00 91.56 177 ALA A CA 1
ATOM 1466 C C . ALA A 1 177 ? -52.064 -34.298 52.552 1.00 91.56 177 ALA A C 1
ATOM 1468 O O . ALA A 1 177 ? -51.321 -35.098 51.988 1.00 91.56 177 ALA A O 1
ATOM 1469 N N . GLN A 1 178 ? -52.435 -33.148 51.983 1.00 93.69 178 GLN A N 1
ATOM 1470 C CA . GLN A 1 178 ? -52.092 -32.746 50.613 1.00 93.69 178 GLN A CA 1
ATOM 1471 C C . GLN A 1 178 ? -50.916 -31.772 50.543 1.00 93.69 178 GLN A C 1
ATOM 1473 O O . GLN A 1 178 ? -50.517 -31.365 49.453 1.00 93.69 178 GLN A O 1
ATOM 1478 N N . CYS A 1 179 ? -50.357 -31.412 51.695 1.00 95.94 179 CYS A N 1
ATOM 1479 C CA . CYS A 1 179 ? -49.400 -30.330 51.822 1.00 95.94 179 CYS A CA 1
ATOM 1480 C C . CYS A 1 179 ? -48.086 -30.813 52.428 1.00 95.94 179 CYS A C 1
ATOM 1482 O O . CYS A 1 179 ? -48.054 -31.704 53.280 1.00 95.94 179 CYS A O 1
ATOM 1484 N N . LEU A 1 180 ? -47.005 -30.161 52.020 1.00 95.00 180 LEU A N 1
ATOM 1485 C CA . LEU A 1 180 ? -45.684 -30.300 52.610 1.00 95.00 180 LEU A CA 1
ATOM 1486 C C . LEU A 1 180 ? -45.054 -28.905 52.694 1.00 95.00 180 LEU A C 1
ATOM 1488 O O . LEU A 1 180 ? -45.087 -28.157 51.718 1.00 95.00 180 LEU A O 1
ATOM 1492 N N . ILE A 1 181 ? -44.541 -28.548 53.873 1.00 94.19 181 ILE A N 1
ATOM 1493 C CA . ILE A 1 181 ? -43.903 -27.256 54.156 1.00 94.19 181 ILE A CA 1
ATOM 1494 C C . ILE A 1 181 ? -42.427 -27.508 54.460 1.00 94.19 181 ILE A C 1
ATOM 1496 O O . ILE A 1 181 ? -42.113 -28.375 55.276 1.00 94.19 181 ILE A O 1
ATOM 1500 N N . ASP A 1 182 ? -41.522 -26.746 53.844 1.00 93.00 182 ASP A N 1
ATOM 1501 C CA . ASP A 1 182 ? -40.118 -26.729 54.268 1.00 93.00 182 ASP A CA 1
ATOM 1502 C C . ASP A 1 182 ? -39.416 -25.395 53.957 1.00 93.00 182 ASP A C 1
ATOM 1504 O O . ASP A 1 182 ? -39.862 -24.586 53.131 1.00 93.00 182 ASP A O 1
ATOM 1508 N N . LYS A 1 183 ? -38.300 -25.164 54.651 1.00 91.06 183 LYS A N 1
ATOM 1509 C CA . LYS A 1 183 ? -37.461 -23.976 54.515 1.00 91.06 183 LYS A CA 1
ATOM 1510 C C . LYS A 1 183 ? -36.520 -24.116 53.324 1.00 91.06 183 LYS A C 1
ATOM 1512 O O . LYS A 1 183 ? -35.890 -25.157 53.144 1.00 91.06 183 LYS A O 1
ATOM 1517 N N . VAL A 1 184 ? -36.331 -23.037 52.563 1.00 88.75 184 VAL A N 1
ATOM 1518 C CA . VAL A 1 184 ? -35.439 -23.019 51.386 1.00 88.75 184 VAL A CA 1
ATOM 1519 C C . VAL A 1 184 ? -34.026 -23.545 51.667 1.00 88.75 184 VAL A C 1
ATOM 1521 O O . VAL A 1 184 ? -33.473 -24.266 50.839 1.00 88.75 184 VAL A O 1
ATOM 1524 N N . ASP A 1 185 ? -33.455 -23.238 52.832 1.00 83.56 185 ASP A N 1
ATOM 1525 C CA . ASP A 1 185 ? -32.112 -23.692 53.208 1.00 83.56 185 ASP A CA 1
ATOM 1526 C C . ASP A 1 185 ? -32.047 -25.214 53.374 1.00 83.56 185 ASP A C 1
ATOM 1528 O O . ASP A 1 185 ? -31.087 -25.842 52.925 1.00 83.56 185 ASP A O 1
ATOM 1532 N N . SER A 1 186 ? -33.075 -25.801 53.996 1.00 84.06 186 SER A N 1
ATOM 1533 C CA . SER A 1 186 ? -33.213 -27.248 54.186 1.00 84.06 186 SER A CA 1
ATOM 1534 C C . SER A 1 186 ? -33.390 -27.949 52.842 1.00 84.06 186 SER A C 1
ATOM 1536 O O . SER A 1 186 ? -32.690 -28.919 52.563 1.00 84.06 186 SER A O 1
ATOM 1538 N N . ILE A 1 187 ? -34.250 -27.403 51.974 1.00 87.81 187 ILE A N 1
ATOM 1539 C CA . ILE A 1 187 ? -34.490 -27.922 50.620 1.00 87.81 187 ILE A CA 1
ATOM 1540 C C . ILE A 1 187 ? -33.199 -27.898 49.792 1.00 87.81 187 ILE A C 1
ATOM 1542 O O . ILE A 1 187 ? -32.899 -28.856 49.085 1.00 87.81 187 ILE A O 1
ATOM 1546 N N . GLY A 1 188 ? -32.423 -26.811 49.873 1.00 83.31 188 GLY A N 1
ATOM 1547 C CA . GLY A 1 188 ? -31.176 -26.658 49.123 1.00 83.31 188 GLY A CA 1
ATOM 1548 C C . GLY A 1 188 ? -30.062 -27.595 49.596 1.00 83.31 188 GLY A C 1
ATOM 1549 O O . GLY A 1 188 ? -29.431 -28.254 48.771 1.00 83.31 188 GLY A O 1
ATOM 1550 N N . LYS A 1 189 ? -29.828 -27.672 50.914 1.00 81.50 189 LYS A N 1
ATOM 1551 C CA . LYS A 1 189 ? -28.734 -28.468 51.505 1.00 81.50 189 LYS A CA 1
ATOM 1552 C C . LYS A 1 189 ? -29.037 -29.967 51.545 1.00 81.50 189 LYS A C 1
ATOM 1554 O O . LYS A 1 189 ? -28.148 -30.765 51.276 1.00 81.50 189 LYS A O 1
ATOM 1559 N N . ASN A 1 190 ? -30.286 -30.336 51.831 1.00 84.19 190 ASN A N 1
ATOM 1560 C CA . ASN A 1 190 ? -30.722 -31.720 52.045 1.00 84.19 190 ASN A CA 1
ATOM 1561 C C . ASN A 1 190 ? -31.773 -32.142 51.001 1.00 84.19 190 ASN A C 1
ATOM 1563 O O . ASN A 1 190 ? -32.778 -32.772 51.334 1.00 84.19 190 ASN A O 1
ATOM 1567 N N . SER A 1 191 ? -31.551 -31.779 49.730 1.00 88.19 191 SER A N 1
ATOM 1568 C CA . SER A 1 191 ? -32.518 -31.994 48.638 1.00 88.19 191 SER A CA 1
ATOM 1569 C C . SER A 1 191 ? -32.963 -33.452 48.475 1.00 88.19 191 SER A C 1
ATOM 1571 O O . SER A 1 191 ? -34.134 -33.699 48.205 1.00 88.19 191 SER A O 1
ATOM 1573 N N . GLU A 1 192 ? -32.073 -34.423 48.693 1.00 88.50 192 GLU A N 1
ATOM 1574 C CA . GLU A 1 192 ? -32.401 -35.853 48.641 1.00 88.50 192 GLU A CA 1
ATOM 1575 C C . GLU A 1 192 ? -33.415 -36.247 49.724 1.00 88.50 192 GLU A C 1
ATOM 1577 O O . GLU A 1 192 ? -34.463 -36.812 49.412 1.00 88.50 192 GLU A O 1
ATOM 1582 N N . SER A 1 193 ? -33.166 -35.863 50.981 1.00 88.62 193 SER A N 1
ATOM 1583 C CA . SER A 1 193 ? -34.094 -36.117 52.091 1.00 88.62 193 SER A CA 1
ATOM 1584 C C . SER A 1 193 ? -35.438 -35.415 51.895 1.00 88.62 193 SER A C 1
ATOM 1586 O O . SER A 1 193 ? -36.483 -35.967 52.235 1.00 88.62 193 SER A O 1
ATOM 1588 N N . PHE A 1 194 ? -35.425 -34.205 51.333 1.00 91.50 194 PHE A N 1
ATOM 1589 C CA . PHE A 1 194 ? -36.645 -33.470 51.016 1.00 91.50 194 PHE A CA 1
ATOM 1590 C C . PHE A 1 194 ? -37.486 -34.199 49.955 1.00 91.50 194 PHE A C 1
ATOM 1592 O O . PHE A 1 194 ? -38.686 -34.391 50.146 1.00 91.50 194 PHE A O 1
ATOM 1599 N N . ILE A 1 195 ? -36.872 -34.667 48.864 1.00 93.06 195 ILE A N 1
ATOM 1600 C CA . ILE A 1 195 ? -37.583 -35.405 47.808 1.00 93.06 195 ILE A CA 1
ATOM 1601 C C . ILE A 1 195 ? -38.054 -36.778 48.286 1.00 93.06 195 ILE A C 1
ATOM 1603 O O . ILE A 1 195 ? -39.157 -37.193 47.931 1.00 93.06 195 ILE A O 1
ATOM 1607 N N . GLN A 1 196 ? -37.292 -37.451 49.149 1.00 91.44 196 GLN A N 1
ATOM 1608 C CA . GLN A 1 196 ? -37.757 -38.672 49.801 1.00 91.44 196 GLN A CA 1
ATOM 1609 C C . GLN A 1 196 ? -39.054 -38.420 50.589 1.00 91.44 196 GLN A C 1
ATOM 1611 O O . GLN A 1 196 ? -40.029 -39.148 50.412 1.00 91.44 196 GLN A O 1
ATOM 1616 N N . ALA A 1 197 ? -39.111 -37.344 51.379 1.00 91.75 197 ALA A N 1
ATOM 1617 C CA . ALA A 1 197 ? -40.321 -36.976 52.108 1.00 91.75 197 ALA A CA 1
ATOM 1618 C C . ALA A 1 197 ? -41.497 -36.631 51.174 1.00 91.75 197 ALA A C 1
ATOM 1620 O O . ALA A 1 197 ? -42.637 -36.979 51.476 1.00 91.75 197 ALA A O 1
ATOM 1621 N N . VAL A 1 198 ? -41.243 -35.995 50.021 1.00 94.06 198 VAL A N 1
ATOM 1622 C CA . VAL A 1 198 ? -42.264 -35.747 48.982 1.00 94.06 198 VAL A CA 1
ATOM 1623 C C . VAL A 1 198 ? -42.816 -37.068 48.430 1.00 94.06 198 VAL A C 1
ATOM 1625 O O . VAL A 1 198 ? -44.037 -37.232 48.345 1.00 94.06 198 VAL A O 1
ATOM 1628 N N . ASN A 1 199 ? -41.936 -38.014 48.088 1.00 93.94 199 ASN A N 1
ATOM 1629 C CA . ASN A 1 199 ? -42.303 -39.336 47.573 1.00 93.94 199 ASN A CA 1
ATOM 1630 C C . ASN A 1 199 ? -43.149 -40.123 48.583 1.00 93.94 199 ASN A C 1
ATOM 1632 O O . ASN A 1 199 ? -44.226 -40.611 48.236 1.00 93.94 199 ASN A O 1
ATOM 1636 N N . GLU A 1 200 ? -42.714 -40.175 49.844 1.00 93.31 200 GLU A N 1
ATOM 1637 C CA . GLU A 1 200 ? -43.415 -40.864 50.933 1.00 93.31 200 GLU A CA 1
ATOM 1638 C C . GLU A 1 200 ? -44.770 -40.219 51.255 1.00 93.31 200 GLU A C 1
ATOM 1640 O O . GLU A 1 200 ? -45.781 -40.915 51.364 1.00 93.31 200 GLU A O 1
ATOM 1645 N N . LYS A 1 201 ? -44.821 -38.884 51.367 1.00 93.81 201 LYS A N 1
ATOM 1646 C CA . LYS A 1 201 ? -46.036 -38.142 51.738 1.00 93.81 201 LYS A CA 1
ATOM 1647 C C . LYS A 1 201 ? -47.136 -38.260 50.685 1.00 93.81 201 LYS A C 1
ATOM 1649 O O . LYS A 1 201 ? -48.308 -38.366 51.044 1.00 93.81 201 LYS A O 1
ATOM 1654 N N . PHE A 1 202 ? -46.778 -38.201 49.402 1.00 94.19 202 PHE A N 1
ATOM 1655 C CA . PHE A 1 202 ? -47.755 -38.148 48.311 1.00 94.19 202 PHE A CA 1
ATOM 1656 C C . PHE A 1 202 ? -47.902 -39.452 47.527 1.00 94.19 202 PHE A C 1
ATOM 1658 O O . PHE A 1 202 ? -48.748 -39.507 46.634 1.00 94.19 202 PHE A O 1
ATOM 1665 N N . GLY A 1 203 ? -47.122 -40.488 47.850 1.00 91.12 203 GLY A N 1
ATOM 1666 C CA . GLY A 1 203 ? -47.139 -41.760 47.127 1.00 91.12 203 GLY A CA 1
ATOM 1667 C C . GLY A 1 203 ? -46.694 -41.605 45.671 1.00 91.12 203 GLY A C 1
ATOM 1668 O O . GLY A 1 203 ? -47.330 -42.146 44.767 1.00 91.12 203 GLY A O 1
ATOM 1669 N N . VAL A 1 204 ? -45.646 -40.812 45.441 1.00 90.44 204 VAL A N 1
ATOM 1670 C CA . VAL A 1 204 ? -45.080 -40.514 44.114 1.00 90.44 204 VAL A CA 1
ATOM 1671 C C . VAL A 1 204 ? -43.661 -41.076 43.990 1.00 90.44 204 VAL A C 1
ATOM 1673 O O . VAL A 1 204 ? -43.039 -41.421 44.987 1.00 90.44 204 VAL A O 1
ATOM 1676 N N . ASP A 1 205 ? -43.164 -41.183 42.758 1.00 89.06 205 ASP A N 1
ATOM 1677 C CA . ASP A 1 205 ? -41.858 -41.773 42.429 1.00 89.06 205 ASP A CA 1
ATOM 1678 C C . ASP A 1 205 ? -41.007 -40.761 41.643 1.00 89.06 205 ASP A C 1
ATOM 1680 O O . ASP A 1 205 ? -40.795 -40.889 40.434 1.00 89.06 205 ASP A O 1
ATOM 1684 N N . LEU A 1 206 ? -40.630 -39.659 42.304 1.00 90.19 206 LEU A N 1
ATOM 1685 C CA . LEU A 1 206 ? -39.696 -38.674 41.753 1.00 90.19 206 LEU A CA 1
ATOM 1686 C C . LEU A 1 206 ? -38.261 -39.203 41.855 1.00 90.19 206 LEU A C 1
ATOM 1688 O O . LEU A 1 206 ? -37.888 -39.806 42.862 1.00 90.19 206 LEU A O 1
ATOM 1692 N N . ALA A 1 207 ? -37.455 -38.939 40.822 1.00 87.19 207 ALA A N 1
ATOM 1693 C CA . ALA A 1 207 ? -36.062 -39.373 40.753 1.00 87.19 207 ALA A CA 1
ATOM 1694 C C . ALA A 1 207 ? -35.175 -38.726 41.838 1.00 87.19 207 ALA A C 1
ATOM 1696 O O . ALA A 1 207 ? -35.545 -37.737 42.472 1.00 87.19 207 ALA A O 1
ATOM 1697 N N . VAL A 1 208 ? -33.970 -39.271 42.024 1.00 82.69 208 VAL A N 1
ATOM 1698 C CA . VAL A 1 208 ? -32.972 -38.710 42.947 1.00 82.69 208 VAL A CA 1
ATOM 1699 C C . VAL A 1 208 ? -32.421 -37.385 42.386 1.00 82.69 208 VAL A C 1
ATOM 1701 O O . VAL A 1 208 ? -32.086 -37.330 41.198 1.00 82.69 208 VAL A O 1
ATOM 1704 N N . PRO A 1 209 ? -32.299 -36.317 43.202 1.00 83.31 209 PRO A N 1
ATOM 1705 C CA . PRO A 1 209 ? -31.724 -35.040 42.772 1.00 83.31 209 PRO A CA 1
ATOM 1706 C C . PRO A 1 209 ? -30.282 -35.170 42.256 1.00 83.31 209 PRO A C 1
ATOM 1708 O O . PRO A 1 209 ? -29.464 -35.815 42.913 1.00 83.31 209 PRO A O 1
ATOM 1711 N N . PRO A 1 210 ? -29.912 -34.525 41.134 1.00 74.88 210 PRO A N 1
ATOM 1712 C CA . PRO A 1 210 ? -28.526 -34.514 40.680 1.00 74.88 210 PRO A CA 1
ATOM 1713 C C . PRO A 1 210 ? -27.627 -33.656 41.602 1.00 74.88 210 PRO A C 1
ATOM 1715 O O . PRO A 1 210 ? -28.070 -32.621 42.120 1.00 74.88 210 PRO A O 1
ATOM 1718 N N . PRO A 1 211 ? -26.351 -34.047 41.803 1.00 65.81 211 PRO A N 1
ATOM 1719 C CA . PRO A 1 211 ? -25.419 -33.325 42.668 1.00 65.81 211 PRO A CA 1
ATOM 1720 C C . PRO A 1 211 ? -25.101 -31.930 42.111 1.00 65.81 211 PRO A C 1
ATOM 1722 O O . PRO A 1 211 ? -24.912 -31.755 40.909 1.00 65.81 211 PRO A O 1
ATOM 1725 N N . GLY A 1 212 ? -25.015 -30.922 42.986 1.00 62.88 212 GLY A N 1
ATOM 1726 C CA . GLY A 1 212 ? -24.634 -29.556 42.594 1.00 62.88 212 GLY A CA 1
ATOM 1727 C C . GLY A 1 212 ? -25.759 -28.696 41.999 1.00 62.88 212 GLY A C 1
ATOM 1728 O O . GLY A 1 212 ? -25.490 -27.618 41.473 1.00 62.88 212 GLY A O 1
ATOM 1729 N N . ASN A 1 213 ? -27.028 -29.106 42.120 1.00 60.88 213 ASN A N 1
ATOM 1730 C CA . ASN A 1 213 ? -28.184 -28.295 41.698 1.00 60.88 213 ASN A CA 1
ATOM 1731 C C . ASN A 1 213 ? -28.329 -26.952 42.448 1.00 60.88 213 ASN A C 1
ATOM 1733 O O . ASN A 1 213 ? -29.110 -26.086 42.041 1.00 60.88 213 ASN A O 1
ATOM 1737 N N . PHE A 1 214 ? -27.568 -26.769 43.524 1.00 63.16 214 PHE A N 1
ATOM 1738 C CA . PHE A 1 214 ? -27.674 -25.668 44.463 1.00 63.16 214 PHE A CA 1
ATOM 1739 C C . PHE A 1 214 ? -26.406 -24.795 44.447 1.00 63.16 214 PHE A C 1
ATOM 1741 O O . PHE A 1 214 ? -25.307 -25.274 44.711 1.00 63.16 214 PHE A O 1
ATOM 1748 N N . ALA A 1 215 ? -26.567 -23.500 44.151 1.00 59.47 215 ALA A N 1
ATOM 1749 C CA . ALA A 1 215 ? -25.507 -22.506 44.300 1.00 59.47 215 ALA A CA 1
ATOM 1750 C C . ALA A 1 215 ? -25.622 -21.861 45.684 1.00 59.47 215 ALA A C 1
ATOM 1752 O O . ALA A 1 215 ? -26.556 -21.104 45.953 1.00 59.47 215 ALA A O 1
ATOM 1753 N N . GLU A 1 216 ? -24.665 -22.156 46.561 1.00 56.69 216 GLU A N 1
ATOM 1754 C CA . GLU A 1 216 ? -24.684 -21.707 47.956 1.00 56.69 216 GLU A CA 1
ATOM 1755 C C . GLU A 1 216 ? -24.645 -20.179 48.117 1.00 56.69 216 GLU A C 1
ATOM 1757 O O . GLU A 1 216 ? -25.151 -19.653 49.105 1.00 56.69 216 GLU A O 1
ATOM 1762 N N . SER A 1 217 ? -24.170 -19.463 47.093 1.00 55.78 217 SER A N 1
ATOM 1763 C CA . SER A 1 217 ? -24.185 -17.998 46.993 1.00 55.78 217 SER A CA 1
ATOM 1764 C C . SER A 1 217 ? -25.586 -17.368 46.945 1.00 55.78 217 SER A C 1
ATOM 1766 O O . SER A 1 217 ? -25.718 -16.158 47.117 1.00 55.78 217 SER A O 1
ATOM 1768 N N . LEU A 1 218 ? -26.647 -18.156 46.722 1.00 53.78 218 LEU A N 1
ATOM 1769 C CA . LEU A 1 218 ? -28.038 -17.679 46.731 1.00 53.78 218 LEU A CA 1
ATOM 1770 C C . LEU A 1 218 ? -28.650 -17.610 48.145 1.00 53.78 218 LEU A C 1
ATOM 1772 O O . LEU A 1 218 ? -29.705 -16.989 48.331 1.00 53.78 218 LEU A O 1
ATOM 1776 N N . LEU A 1 219 ? -28.005 -18.224 49.143 1.00 60.38 219 LEU A N 1
ATOM 1777 C CA . LEU A 1 219 ? -28.402 -18.139 50.548 1.00 60.38 219 LEU A CA 1
ATOM 1778 C C . LEU A 1 219 ? -27.549 -17.098 51.270 1.00 60.38 219 LEU A C 1
ATOM 1780 O O . LEU A 1 219 ? -26.331 -17.075 51.129 1.00 60.38 219 LEU A O 1
ATOM 1784 N N . VAL A 1 220 ? -28.191 -16.232 52.054 1.00 60.78 220 VAL A N 1
ATOM 1785 C CA . VAL A 1 220 ? -27.487 -15.201 52.820 1.00 60.78 220 VAL A CA 1
ATOM 1786 C C . VAL A 1 220 ? -27.385 -15.701 54.249 1.00 60.78 220 VAL A C 1
ATOM 1788 O O . VAL A 1 220 ? -28.383 -15.731 54.961 1.00 60.78 220 VAL A O 1
ATOM 1791 N N . LYS A 1 221 ? -26.193 -16.145 54.644 1.00 56.28 221 LYS A N 1
ATOM 1792 C CA . LYS A 1 221 ? -25.993 -16.893 55.891 1.00 56.28 221 LYS A CA 1
ATOM 1793 C C . LYS A 1 221 ? -25.921 -16.015 57.147 1.00 56.28 221 LYS A C 1
ATOM 1795 O O . LYS A 1 221 ? -26.162 -16.522 58.233 1.00 56.28 221 LYS A O 1
ATOM 1800 N N . ASP A 1 222 ? -25.712 -14.707 56.989 1.00 60.09 222 ASP A N 1
ATOM 1801 C CA . ASP A 1 222 ? -25.273 -13.855 58.105 1.00 60.09 222 ASP A CA 1
ATOM 1802 C C . ASP A 1 222 ? -26.349 -12.874 58.610 1.00 60.09 222 ASP A C 1
ATOM 1804 O O . ASP A 1 222 ? -26.145 -12.169 59.595 1.00 60.09 222 ASP A O 1
ATOM 1808 N N . ILE A 1 223 ? -27.531 -12.811 57.976 1.00 62.91 223 ILE A N 1
ATOM 1809 C CA . ILE A 1 223 ? -28.573 -11.835 58.370 1.00 62.91 223 ILE A CA 1
ATOM 1810 C C . ILE A 1 223 ? -29.188 -12.195 59.730 1.00 62.91 223 ILE A C 1
ATOM 1812 O O . ILE A 1 223 ? -29.551 -11.299 60.493 1.00 62.91 223 ILE A O 1
ATOM 1816 N N . SER A 1 224 ? -29.280 -13.481 60.076 1.00 60.50 224 SER A N 1
ATOM 1817 C CA . SER A 1 224 ? -29.806 -13.922 61.377 1.00 60.50 224 SER A CA 1
ATOM 1818 C C . SER A 1 224 ? -28.962 -13.468 62.570 1.00 60.50 224 SER A C 1
ATOM 1820 O O . SER A 1 224 ? -29.478 -13.427 63.680 1.00 60.50 224 SER A O 1
ATOM 1822 N N . GLU A 1 225 ? -27.696 -13.105 62.350 1.00 61.06 225 GLU A N 1
ATOM 1823 C CA . GLU A 1 225 ? -26.778 -12.621 63.392 1.00 61.06 225 GLU A CA 1
ATOM 1824 C C . GLU A 1 225 ? -26.825 -11.091 63.566 1.00 61.06 225 GLU A C 1
ATOM 1826 O O . GLU A 1 225 ? -26.140 -10.520 64.412 1.00 61.06 225 GLU A O 1
ATOM 1831 N N . THR A 1 226 ? -27.650 -10.404 62.771 1.00 71.81 226 THR A N 1
ATOM 1832 C CA . THR A 1 226 ? -27.816 -8.945 62.826 1.00 71.81 226 THR A CA 1
ATOM 1833 C C . THR A 1 226 ? -28.946 -8.528 63.775 1.00 71.81 226 THR A C 1
ATOM 1835 O O . THR A 1 226 ? -29.675 -9.349 64.318 1.00 71.81 226 THR A O 1
ATOM 1838 N N . THR A 1 227 ? -29.166 -7.220 63.941 1.00 74.06 227 THR A N 1
ATOM 1839 C CA . THR A 1 227 ? -30.283 -6.673 64.737 1.00 74.06 227 THR A CA 1
ATOM 1840 C C . THR A 1 227 ? -31.652 -6.762 64.042 1.00 74.06 227 THR A C 1
ATOM 1842 O O . THR A 1 227 ? -32.666 -6.359 64.615 1.00 74.06 227 THR A O 1
ATOM 1845 N N . LYS A 1 228 ? -31.712 -7.272 62.803 1.00 81.88 228 LYS A N 1
ATOM 1846 C CA . LYS A 1 228 ? -32.931 -7.302 61.977 1.00 81.88 228 LYS A CA 1
ATOM 1847 C C . LYS A 1 228 ? -34.031 -8.242 62.496 1.00 81.88 228 LYS A C 1
ATOM 1849 O O . LYS A 1 228 ? -35.186 -7.818 62.470 1.00 81.88 228 LYS A O 1
ATOM 1854 N N . PRO A 1 229 ? -33.744 -9.453 63.014 1.00 81.75 229 PRO A N 1
ATOM 1855 C CA . PRO A 1 229 ? -34.763 -10.292 63.648 1.00 81.75 229 PRO A CA 1
ATOM 1856 C C . PRO A 1 229 ? -35.435 -9.596 64.843 1.00 81.75 229 PRO A C 1
ATOM 1858 O O . PRO A 1 229 ? -36.660 -9.545 64.907 1.00 81.75 229 PRO A O 1
ATOM 1861 N N . SER A 1 230 ? -34.651 -8.963 65.725 1.00 78.44 230 SER A N 1
ATOM 1862 C CA . SER A 1 230 ? -35.170 -8.210 66.881 1.00 78.44 230 SER A CA 1
ATOM 1863 C C . SER A 1 230 ? -35.995 -6.984 66.479 1.00 78.44 230 SER A C 1
ATOM 1865 O O . SER A 1 230 ? -36.907 -6.577 67.198 1.00 78.44 230 SER A O 1
ATOM 1867 N N . LEU A 1 231 ? -35.698 -6.380 65.323 1.00 83.62 231 LEU A N 1
ATOM 1868 C CA . LEU A 1 231 ? -36.499 -5.286 64.776 1.00 83.62 231 LEU A CA 1
ATOM 1869 C C . LEU A 1 231 ? -37.903 -5.765 64.375 1.00 83.62 231 LEU A C 1
ATOM 1871 O O . LEU A 1 231 ? -38.888 -5.098 64.689 1.00 83.62 231 LEU A O 1
ATOM 1875 N N . ILE A 1 232 ? -37.996 -6.923 63.715 1.00 86.31 232 ILE A N 1
ATOM 1876 C CA . ILE A 1 232 ? -39.282 -7.533 63.351 1.00 86.31 232 ILE A CA 1
ATOM 1877 C C . ILE A 1 232 ? -40.043 -7.941 64.613 1.00 86.31 232 ILE A C 1
ATOM 1879 O O . ILE A 1 232 ? -41.214 -7.610 64.724 1.00 86.31 232 ILE A O 1
ATOM 1883 N N . GLU A 1 233 ? -39.378 -8.546 65.600 1.00 83.06 233 GLU A N 1
ATOM 1884 C CA . GLU A 1 233 ? -39.981 -8.893 66.897 1.00 83.06 233 GLU A CA 1
ATOM 1885 C C . GLU A 1 233 ? -40.636 -7.689 67.589 1.00 83.06 233 GLU A C 1
ATOM 1887 O O . GLU A 1 233 ? -41.766 -7.760 68.068 1.00 83.06 233 GLU A O 1
ATOM 1892 N N . LYS A 1 234 ? -39.931 -6.553 67.613 1.00 82.94 234 LYS A N 1
ATOM 1893 C CA . LYS A 1 234 ? -40.383 -5.330 68.286 1.00 82.94 234 LYS A CA 1
ATOM 1894 C C . LYS A 1 234 ? -41.647 -4.736 67.655 1.00 82.94 234 LYS A C 1
ATOM 1896 O O . LYS A 1 234 ? -42.482 -4.169 68.371 1.00 82.94 234 LYS A O 1
ATOM 1901 N N . TYR A 1 235 ? -41.759 -4.779 66.328 1.00 83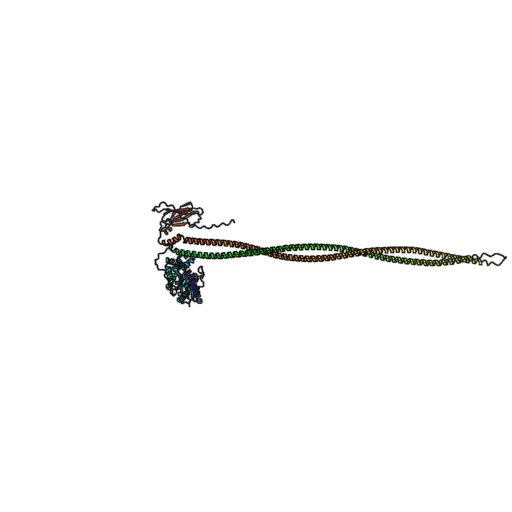.81 235 TYR A N 1
ATOM 1902 C CA . TYR A 1 235 ? -42.808 -4.066 65.590 1.00 83.81 235 TYR A CA 1
ATOM 1903 C C . TYR A 1 235 ? -43.915 -4.971 65.040 1.00 83.81 235 TYR A C 1
ATOM 1905 O O . TYR A 1 235 ? -45.049 -4.506 64.972 1.00 83.81 235 TYR A O 1
ATOM 1913 N N . PHE A 1 236 ? -43.607 -6.231 64.733 1.00 88.75 236 PHE A N 1
ATOM 1914 C CA . PHE A 1 236 ? -44.501 -7.233 64.144 1.00 88.75 236 PHE A CA 1
ATOM 1915 C C . PHE A 1 236 ? -44.324 -8.603 64.835 1.00 88.75 236 PHE A C 1
ATOM 1917 O O . PHE A 1 236 ? -43.887 -9.565 64.192 1.00 88.75 236 PHE A O 1
ATOM 1924 N N . PRO A 1 237 ? -44.600 -8.723 66.148 1.00 88.19 237 PRO A N 1
ATOM 1925 C CA . PRO A 1 237 ? -44.429 -9.979 66.887 1.00 88.19 237 PRO A CA 1
ATOM 1926 C C . PRO A 1 237 ? -45.213 -11.151 66.272 1.00 88.19 237 PRO A C 1
ATOM 1928 O O . PRO A 1 237 ? -44.689 -12.261 66.196 1.00 88.19 237 PRO A O 1
ATOM 1931 N N . GLU A 1 238 ? -46.398 -10.890 65.714 1.00 88.75 238 GLU A N 1
ATOM 1932 C CA . GLU A 1 238 ? -47.230 -11.869 65.006 1.00 88.75 238 GLU A CA 1
ATOM 1933 C C . GLU A 1 238 ? -46.500 -12.525 63.819 1.00 88.75 238 GLU A C 1
ATOM 1935 O O . GLU A 1 238 ? -46.715 -13.692 63.495 1.00 88.75 238 GLU A O 1
ATOM 1940 N N . THR A 1 239 ? -45.565 -11.802 63.194 1.00 91.44 239 THR A N 1
ATOM 1941 C CA . THR A 1 239 ? -44.736 -12.335 62.106 1.00 91.44 239 THR A CA 1
ATOM 1942 C C . THR A 1 239 ? -43.780 -13.412 62.607 1.00 91.44 239 THR A C 1
ATOM 1944 O O . THR A 1 239 ? -43.561 -14.415 61.923 1.00 91.44 239 THR A O 1
ATOM 1947 N N . LEU A 1 240 ? -43.206 -13.232 63.799 1.00 89.31 240 LEU A N 1
ATOM 1948 C CA . LEU A 1 240 ? -42.327 -14.238 64.388 1.00 89.31 240 LEU A CA 1
ATOM 1949 C C . LEU A 1 240 ? -43.100 -15.432 64.933 1.00 89.31 240 LEU A C 1
ATOM 1951 O O . LEU A 1 240 ? -42.598 -16.546 64.821 1.00 89.31 240 LEU A O 1
ATOM 1955 N N . GLU A 1 241 ? -44.315 -15.234 65.442 1.00 89.94 241 GLU A N 1
ATOM 1956 C CA . GLU A 1 241 ? -45.199 -16.339 65.834 1.00 89.94 241 GLU A CA 1
ATOM 1957 C C . GLU A 1 241 ? -45.503 -17.252 64.635 1.00 89.94 241 GLU A C 1
ATOM 1959 O O . GLU A 1 241 ? -45.313 -18.466 64.714 1.00 89.94 241 GLU A O 1
ATOM 1964 N N . VAL A 1 242 ? -45.868 -16.674 63.484 1.00 92.62 242 VAL A N 1
ATOM 1965 C CA . VAL A 1 242 ? -46.062 -17.421 62.226 1.00 92.62 242 VAL A CA 1
ATOM 1966 C C . VAL A 1 242 ? -44.789 -18.137 61.792 1.00 92.62 242 VAL A C 1
ATOM 1968 O O . VAL A 1 242 ? -44.831 -19.300 61.392 1.00 92.62 242 VAL A O 1
ATOM 1971 N N . TYR A 1 243 ? -43.639 -17.468 61.877 1.00 92.44 243 TYR A N 1
ATOM 1972 C CA . TYR A 1 243 ? -42.359 -18.087 61.541 1.00 92.44 243 TYR A CA 1
ATOM 1973 C C . TYR A 1 243 ? -42.034 -19.281 62.443 1.00 92.44 243 TYR A C 1
ATOM 1975 O O . TYR A 1 243 ? -41.616 -20.320 61.940 1.00 92.44 243 TYR A O 1
ATOM 1983 N N . GLN A 1 244 ? -42.269 -19.168 63.751 1.00 88.62 244 GLN A N 1
ATOM 1984 C CA . GLN A 1 244 ? -42.069 -20.264 64.698 1.00 88.62 244 GLN A CA 1
ATOM 1985 C C . GLN A 1 244 ? -43.000 -21.444 64.396 1.00 88.62 244 GLN A C 1
ATOM 1987 O O . GLN A 1 244 ? -42.535 -22.579 64.344 1.00 88.62 244 GLN A O 1
ATOM 1992 N N . GLN A 1 245 ? -44.277 -21.189 64.098 1.00 91.31 245 GLN A N 1
ATOM 1993 C CA . GLN A 1 245 ? -45.213 -22.248 63.705 1.00 91.31 245 GLN A CA 1
ATOM 1994 C C . GLN A 1 245 ? -44.783 -22.953 62.409 1.00 91.31 245 GLN A C 1
ATOM 1996 O O . GLN A 1 245 ? -44.849 -24.177 62.318 1.00 91.31 245 GLN A O 1
ATOM 2001 N N . LEU A 1 246 ? -44.293 -22.215 61.407 1.00 91.19 246 LEU A N 1
ATOM 2002 C CA . LEU A 1 246 ? -43.748 -22.822 60.186 1.00 91.19 246 LEU A CA 1
ATOM 2003 C C . LEU A 1 246 ? -42.546 -23.733 60.477 1.00 91.19 246 LEU A C 1
ATOM 2005 O O . LEU A 1 246 ? -42.448 -24.815 59.898 1.00 91.19 246 LEU A O 1
ATOM 2009 N N . GLU A 1 247 ? -41.663 -23.329 61.395 1.00 88.38 247 GLU A N 1
ATOM 2010 C CA . GLU A 1 247 ? -40.525 -24.147 61.831 1.00 88.38 247 GLU A CA 1
ATOM 2011 C C . GLU A 1 247 ? -40.959 -25.449 62.528 1.00 88.38 247 GLU A C 1
ATOM 2013 O O . GLU A 1 247 ? -40.265 -26.459 62.409 1.00 88.38 247 GLU A O 1
ATOM 2018 N N . GLU A 1 248 ? -42.111 -25.484 63.203 1.00 87.44 248 GLU A N 1
ATOM 2019 C CA . GLU A 1 248 ? -42.646 -26.710 63.818 1.00 87.44 248 GLU A CA 1
ATOM 2020 C C . GLU A 1 248 ? -43.163 -27.730 62.787 1.00 87.44 248 GLU A C 1
ATOM 2022 O O . GLU A 1 248 ? -43.124 -28.944 63.035 1.00 87.44 248 GLU A O 1
ATOM 2027 N N . PHE A 1 249 ? -43.629 -27.254 61.625 1.00 85.44 249 PHE A N 1
ATOM 2028 C CA . PHE A 1 249 ? -44.222 -28.080 60.565 1.00 85.44 249 PHE A CA 1
ATOM 2029 C C . PHE A 1 249 ? -43.234 -28.574 59.503 1.00 85.44 249 PHE A C 1
ATOM 2031 O O . PHE A 1 249 ? -43.630 -29.325 58.608 1.00 85.44 249 PHE A O 1
ATOM 2038 N N . ARG A 1 250 ? -41.958 -28.190 59.592 1.00 83.00 250 ARG A N 1
ATOM 2039 C CA . ARG A 1 250 ? -40.926 -28.611 58.636 1.00 83.00 250 ARG A CA 1
ATOM 2040 C C . ARG A 1 250 ? -40.596 -30.108 58.743 1.00 83.00 250 ARG A C 1
ATOM 2042 O O . ARG A 1 250 ? -40.767 -30.734 59.790 1.00 83.00 250 ARG A O 1
ATOM 2049 N N . ILE A 1 251 ? -40.049 -30.674 57.666 1.00 77.50 251 ILE A N 1
ATOM 2050 C CA . ILE A 1 251 ? -39.781 -32.119 57.535 1.00 77.50 251 ILE A CA 1
ATOM 2051 C C . ILE A 1 251 ? -38.741 -32.613 58.551 1.00 77.50 251 ILE A C 1
ATOM 2053 O O . ILE A 1 251 ? -38.975 -33.581 59.272 1.00 77.50 251 ILE A O 1
ATOM 2057 N N . GLN A 1 252 ? -37.581 -31.955 58.617 1.00 67.12 252 GLN A N 1
ATOM 2058 C CA . GLN A 1 252 ? -36.508 -32.324 59.543 1.00 67.12 252 GLN A CA 1
ATOM 2059 C C . GLN A 1 252 ? -36.579 -31.471 60.803 1.00 67.12 252 GLN A C 1
ATOM 2061 O O . GLN A 1 252 ? -36.059 -30.355 60.827 1.00 67.12 252 GLN A O 1
ATOM 2066 N N . LYS A 1 253 ? -37.177 -31.991 61.874 1.00 63.06 253 LYS A N 1
ATOM 2067 C CA . LYS A 1 253 ? -37.193 -31.318 63.180 1.00 63.06 253 LYS A CA 1
ATOM 2068 C C . LYS A 1 253 ? -35.772 -31.276 63.756 1.00 63.06 253 LYS A C 1
ATOM 2070 O O . LYS A 1 253 ? -35.233 -32.310 64.131 1.00 63.06 253 LYS A O 1
ATOM 2075 N N . SER A 1 254 ? -35.150 -30.100 63.818 1.00 49.09 254 SER A N 1
ATOM 2076 C CA . SER A 1 254 ? -33.995 -29.877 64.700 1.00 49.09 254 SER A CA 1
ATOM 2077 C C . SER A 1 254 ? -34.512 -29.365 66.032 1.00 49.09 254 SER A C 1
ATOM 2079 O O . SER A 1 254 ? -35.588 -28.771 66.080 1.00 49.09 254 SER A O 1
ATOM 2081 N N . GLU A 1 255 ? -33.728 -29.527 67.093 1.00 41.81 255 GLU A N 1
ATOM 2082 C CA . GLU A 1 255 ? -33.939 -28.812 68.351 1.00 41.81 255 GLU A CA 1
ATOM 2083 C C . GLU A 1 255 ? -33.836 -27.301 68.089 1.00 41.81 255 GLU A C 1
ATOM 2085 O O . GLU A 1 255 ? -32.764 -26.701 68.150 1.00 41.81 255 GLU A O 1
ATOM 2090 N N . PHE A 1 256 ? -34.945 -26.668 67.711 1.00 42.72 256 PHE A N 1
ATOM 2091 C CA . PHE A 1 256 ? -35.033 -25.220 67.701 1.00 42.72 256 PHE A CA 1
ATOM 2092 C C . PHE A 1 256 ? -35.074 -24.779 69.163 1.00 42.72 256 PHE A C 1
ATOM 2094 O O . PHE A 1 256 ? -36.093 -24.897 69.842 1.00 42.72 256 PHE A O 1
ATOM 2101 N N . ARG A 1 257 ? -33.932 -24.322 69.684 1.00 40.50 257 ARG A N 1
ATOM 2102 C CA . ARG A 1 257 ? -33.887 -23.617 70.965 1.00 40.50 257 ARG A CA 1
ATOM 2103 C C . ARG A 1 257 ? -34.682 -22.328 70.783 1.00 40.50 257 ARG A C 1
ATOM 2105 O O . ARG A 1 257 ? -34.234 -21.440 70.061 1.00 40.50 257 ARG A O 1
ATOM 2112 N N . SER A 1 258 ? -35.848 -22.236 71.423 1.00 37.88 258 SER A N 1
ATOM 2113 C CA . SER A 1 258 ? -36.530 -20.954 71.586 1.00 37.88 258 SER A CA 1
ATOM 2114 C C . SER A 1 258 ? -35.537 -19.973 72.210 1.00 37.88 258 SER A C 1
ATOM 2116 O O . SER A 1 258 ? -35.106 -20.156 73.347 1.00 37.88 258 SER A O 1
ATOM 2118 N N . PHE A 1 259 ? -35.131 -18.960 71.448 1.00 43.62 259 PHE A N 1
ATOM 2119 C CA . PHE A 1 259 ? -34.378 -17.819 71.970 1.00 43.62 259 PHE A CA 1
ATOM 2120 C C . PHE A 1 259 ? -35.300 -16.769 72.609 1.00 43.62 259 PHE A C 1
ATOM 2122 O O . PHE A 1 259 ? -34.817 -15.744 73.082 1.00 43.62 259 PHE A O 1
ATOM 2129 N N . TYR A 1 260 ? -36.614 -17.013 72.638 1.00 46.50 260 TYR A N 1
ATOM 2130 C CA . TYR A 1 260 ? -37.610 -15.973 72.851 1.00 46.50 260 TYR A CA 1
ATOM 2131 C C . TYR A 1 260 ? -38.609 -16.410 73.928 1.00 46.50 260 TYR A C 1
ATOM 2133 O O . TYR A 1 260 ? -39.613 -17.069 73.659 1.00 46.50 260 TYR A O 1
ATOM 2141 N N . GLU A 1 261 ? -38.316 -16.056 75.183 1.00 35.69 261 GLU A N 1
ATOM 2142 C CA . GLU A 1 261 ? -39.322 -16.042 76.247 1.00 35.69 261 GLU A CA 1
ATOM 2143 C C . GLU A 1 261 ? -40.379 -14.980 75.916 1.00 35.69 261 GLU A C 1
ATOM 2145 O O . GLU A 1 261 ? -40.092 -13.784 75.841 1.00 35.69 261 GLU A O 1
ATOM 2150 N N . VAL A 1 262 ? -41.615 -15.440 75.722 1.00 33.31 262 VAL A N 1
ATOM 2151 C CA . VAL A 1 262 ? -42.802 -14.639 75.411 1.00 33.31 262 VAL A CA 1
ATOM 2152 C C . VAL A 1 262 ? -42.989 -13.525 76.448 1.00 33.31 262 VAL A C 1
ATOM 2154 O O . VAL A 1 262 ? -43.379 -13.774 77.588 1.00 33.31 262 VAL A O 1
ATOM 2157 N N . ARG A 1 263 ? -42.776 -12.266 76.045 1.00 34.25 263 ARG A N 1
ATOM 2158 C CA . ARG A 1 263 ? -43.338 -11.095 76.735 1.00 34.25 263 ARG A CA 1
ATOM 2159 C C . ARG A 1 263 ? -44.563 -10.614 75.972 1.00 34.25 263 ARG A C 1
ATOM 2161 O O . ARG A 1 263 ? -44.477 -9.738 75.119 1.00 34.25 263 ARG A O 1
ATOM 2168 N N . SER A 1 264 ? -45.717 -11.174 76.321 1.00 34.53 264 SER A N 1
ATOM 2169 C CA . SER A 1 264 ? -47.015 -10.651 75.910 1.00 34.53 264 SER A CA 1
ATOM 2170 C C . SER A 1 264 ? -47.261 -9.309 76.605 1.00 34.53 264 SER A C 1
ATOM 2172 O O . SER A 1 264 ? -47.596 -9.281 77.788 1.00 34.53 264 SER A O 1
ATOM 2174 N N . ASN A 1 265 ? -47.115 -8.196 75.891 1.00 34.62 265 ASN A N 1
ATOM 2175 C CA . ASN A 1 265 ? -47.736 -6.939 76.295 1.00 34.62 265 ASN A CA 1
ATOM 2176 C C . ASN A 1 265 ? -48.605 -6.427 75.153 1.00 34.62 265 ASN A C 1
ATOM 2178 O O . ASN A 1 265 ? -48.167 -6.331 74.009 1.00 34.62 265 ASN A O 1
ATOM 2182 N N . GLN A 1 266 ? -49.861 -6.166 75.506 1.00 36.53 266 GLN A N 1
ATOM 2183 C CA . GLN A 1 266 ? -50.940 -5.805 74.605 1.00 36.53 266 GLN A CA 1
ATOM 2184 C C . GLN A 1 266 ? -50.633 -4.542 73.793 1.00 36.53 266 GLN A C 1
ATOM 2186 O O . GLN A 1 266 ? -50.013 -3.588 74.257 1.00 36.53 266 GLN A O 1
ATOM 2191 N N . SER A 1 267 ? -51.120 -4.600 72.562 1.00 37.91 267 SER A N 1
ATOM 2192 C CA . SER A 1 267 ? -51.073 -3.630 71.479 1.00 37.91 267 SER A CA 1
ATOM 2193 C C . SER A 1 267 ? -51.775 -2.303 71.796 1.00 37.91 267 SER A C 1
ATOM 2195 O O . SER A 1 267 ? -52.997 -2.270 71.937 1.00 37.91 267 SER A O 1
ATOM 2197 N N . GLU A 1 268 ? -51.020 -1.203 71.771 1.00 40.09 268 GLU A N 1
ATOM 2198 C CA . GLU A 1 268 ? -51.521 0.119 71.374 1.00 40.09 268 GLU A CA 1
ATOM 2199 C C . GLU A 1 268 ? -51.041 0.417 69.945 1.00 40.09 268 GLU A C 1
ATOM 2201 O O . GLU A 1 268 ? -49.918 0.081 69.566 1.00 40.09 268 GLU A O 1
ATOM 2206 N N . VAL A 1 269 ? -51.924 1.009 69.139 1.00 44.12 269 VAL A N 1
ATOM 2207 C CA . VAL A 1 269 ? -51.709 1.351 67.726 1.00 44.12 269 VAL A CA 1
ATOM 2208 C C . VAL A 1 269 ? -50.504 2.293 67.595 1.00 44.12 269 VAL A C 1
ATOM 2210 O O . VAL A 1 269 ? -50.530 3.418 68.094 1.00 44.12 269 VAL A O 1
ATOM 2213 N N . LYS A 1 270 ? -49.436 1.818 66.942 1.00 48.31 270 LYS A N 1
ATOM 2214 C CA . LYS A 1 270 ? -48.139 2.509 66.838 1.00 48.31 270 LYS A CA 1
ATOM 2215 C C . LYS A 1 270 ? -48.147 3.537 65.703 1.00 48.31 270 LYS A C 1
ATOM 2217 O O . LYS A 1 270 ? -48.593 3.245 64.597 1.00 48.31 270 LYS A O 1
ATOM 2222 N N . SER A 1 271 ? -47.669 4.749 65.989 1.00 49.06 271 SER A N 1
ATOM 2223 C CA . SER A 1 271 ? -47.673 5.882 65.047 1.00 49.06 271 SER A CA 1
ATOM 2224 C C . SER A 1 271 ? -46.570 5.770 63.980 1.00 49.06 271 SER A C 1
ATOM 2226 O O . SER A 1 271 ? -45.498 5.246 64.280 1.00 49.06 271 SER A O 1
ATOM 2228 N N . GLU A 1 272 ? -46.772 6.359 62.792 1.00 50.00 272 GLU A N 1
ATOM 2229 C CA . GLU A 1 272 ? -45.802 6.434 61.668 1.00 50.00 272 GLU A CA 1
ATOM 2230 C C . GLU A 1 272 ? -44.380 6.891 62.062 1.00 50.00 272 GLU A C 1
ATOM 2232 O O . GLU A 1 272 ? -43.401 6.515 61.423 1.00 50.00 272 GLU A O 1
ATOM 2237 N N . SER A 1 273 ? -44.241 7.650 63.153 1.00 53.69 273 SER A N 1
ATOM 2238 C CA . SER A 1 273 ? -42.956 8.105 63.710 1.00 53.69 273 SER A CA 1
ATOM 2239 C C . SER A 1 273 ? -42.035 6.960 64.186 1.00 53.69 273 SER A C 1
ATOM 2241 O O . SER A 1 273 ? -40.826 7.151 64.324 1.00 53.69 273 SER A O 1
ATOM 2243 N N . GLU A 1 274 ? -42.574 5.760 64.435 1.00 59.12 274 GLU A N 1
ATOM 2244 C CA . GLU A 1 274 ? -41.841 4.626 65.021 1.00 59.12 274 GLU A CA 1
ATOM 2245 C C . GLU A 1 274 ? -41.304 3.601 64.001 1.00 59.12 274 GLU A C 1
ATOM 2247 O O . GLU A 1 274 ? -40.667 2.642 64.413 1.00 59.12 274 GLU A O 1
ATOM 2252 N N . LEU A 1 275 ? -41.520 3.771 62.688 1.00 74.00 275 LEU A N 1
ATOM 2253 C CA . LEU A 1 275 ? -41.126 2.779 61.661 1.00 74.00 275 LEU A CA 1
ATOM 2254 C C . LEU A 1 275 ? -39.874 3.160 60.843 1.00 74.00 275 LEU A C 1
ATOM 2256 O O . LEU A 1 275 ? -39.516 2.478 59.877 1.00 74.00 275 LEU A O 1
ATOM 2260 N N . TRP A 1 276 ? -39.173 4.228 61.230 1.00 76.19 276 TRP A N 1
ATOM 2261 C CA . TRP A 1 276 ? -38.003 4.744 60.507 1.00 76.19 276 TRP A CA 1
ATOM 2262 C C . TRP A 1 276 ? -36.854 3.726 60.394 1.00 76.19 276 TRP A C 1
ATOM 2264 O O . TRP A 1 276 ? -36.110 3.768 59.418 1.00 76.19 276 TRP A O 1
ATOM 2274 N N . GLU A 1 277 ? -36.717 2.770 61.322 1.00 81.56 277 GLU A N 1
ATOM 2275 C CA . GLU A 1 277 ? -35.674 1.736 61.248 1.00 81.56 277 GLU A CA 1
ATOM 2276 C C . GLU A 1 277 ? -35.803 0.836 60.001 1.00 81.56 277 GLU A C 1
ATOM 2278 O O . GLU A 1 277 ? -34.797 0.338 59.481 1.00 81.56 277 GLU A O 1
ATOM 2283 N N . PHE A 1 278 ? -37.023 0.638 59.483 1.00 84.00 278 PHE A N 1
ATOM 2284 C CA . PHE A 1 278 ? -37.244 -0.078 58.222 1.00 84.00 278 PHE A CA 1
ATOM 2285 C C . PHE A 1 278 ? -36.860 0.776 57.009 1.00 84.00 278 PHE A C 1
ATOM 2287 O O . PHE A 1 278 ? -36.309 0.247 56.042 1.00 84.00 278 PHE A O 1
ATOM 2294 N N . ARG A 1 279 ? -37.077 2.095 57.085 1.00 82.69 279 ARG A N 1
ATOM 2295 C CA . ARG A 1 279 ? -36.632 3.062 56.072 1.00 82.69 279 ARG A CA 1
ATOM 2296 C C . ARG A 1 279 ? -35.109 3.121 55.990 1.00 82.69 279 ARG A C 1
ATOM 2298 O O . ARG A 1 279 ? -34.565 3.061 54.893 1.00 82.69 279 ARG A O 1
ATOM 2305 N N . ASP A 1 280 ? -34.426 3.137 57.131 1.00 82.62 280 ASP A N 1
ATOM 2306 C CA . ASP A 1 280 ? -32.963 3.079 57.193 1.00 82.62 280 ASP A CA 1
ATOM 2307 C C . ASP A 1 280 ? -32.419 1.770 56.612 1.00 82.62 280 ASP A C 1
ATOM 2309 O O . ASP A 1 280 ? -31.439 1.780 55.869 1.00 82.62 280 ASP A O 1
ATOM 2313 N N . TRP A 1 281 ? -33.072 0.637 56.889 1.00 84.69 281 TRP A N 1
ATOM 2314 C CA . TRP A 1 281 ? -32.690 -0.639 56.284 1.00 84.69 281 TRP A CA 1
ATOM 2315 C C . TRP A 1 281 ? -32.808 -0.605 54.755 1.00 84.69 281 TRP A C 1
ATOM 2317 O O . TRP A 1 281 ? -31.855 -0.980 54.070 1.00 84.69 281 TRP A O 1
ATOM 2327 N N . LEU A 1 282 ? -33.927 -0.114 54.219 1.00 81.94 282 LEU A N 1
ATOM 2328 C CA . LEU A 1 282 ? -34.110 0.046 52.777 1.00 81.94 282 LEU A CA 1
ATOM 2329 C C . LEU A 1 282 ? -33.036 0.963 52.169 1.00 81.94 282 LEU A C 1
ATOM 2331 O O . LEU A 1 282 ? -32.412 0.597 51.173 1.00 81.94 282 LEU A O 1
ATOM 2335 N N . ASN A 1 283 ? -32.779 2.116 52.793 1.00 81.50 283 ASN A N 1
ATOM 2336 C CA . ASN A 1 283 ? -31.789 3.086 52.323 1.00 81.50 283 ASN A CA 1
ATOM 2337 C C . ASN A 1 283 ? -30.376 2.487 52.275 1.00 81.50 283 ASN A C 1
ATOM 2339 O O . ASN A 1 283 ? -29.680 2.647 51.274 1.00 81.50 283 ASN A O 1
ATOM 2343 N N . ILE A 1 284 ? -29.966 1.746 53.313 1.00 79.62 284 ILE A N 1
ATOM 2344 C CA . ILE A 1 284 ? -28.661 1.066 53.346 1.00 79.62 284 ILE A CA 1
ATOM 2345 C C . ILE A 1 284 ? -28.538 0.072 52.185 1.00 79.62 284 ILE A C 1
ATOM 2347 O O . ILE A 1 284 ? -27.535 0.094 51.475 1.00 79.62 284 ILE A O 1
ATOM 2351 N N . ARG A 1 285 ? -29.564 -0.754 51.930 1.00 79.12 285 ARG A N 1
ATOM 2352 C CA . ARG A 1 285 ? -29.540 -1.697 50.796 1.00 79.12 285 ARG A CA 1
ATOM 2353 C C . ARG A 1 285 ? -29.501 -0.981 49.444 1.00 79.12 285 ARG A C 1
ATOM 2355 O O . ARG A 1 285 ? -28.869 -1.483 48.516 1.00 79.12 285 ARG A O 1
ATOM 2362 N N . GLY A 1 286 ? -30.146 0.181 49.335 1.00 75.81 286 GLY A N 1
ATOM 2363 C CA . GLY A 1 286 ? -30.065 1.047 48.158 1.00 75.81 286 GLY A CA 1
ATOM 2364 C C . GLY A 1 286 ? -28.644 1.558 47.908 1.00 75.81 286 GLY A C 1
ATOM 2365 O O . GLY A 1 286 ? -28.142 1.445 46.790 1.00 75.81 286 GLY A O 1
ATOM 2366 N N . LEU A 1 287 ? -27.967 2.038 48.954 1.00 76.81 287 LEU A N 1
ATOM 2367 C CA . LEU A 1 287 ? -26.578 2.503 48.877 1.00 76.81 287 LEU A CA 1
ATOM 2368 C C . LEU A 1 287 ? -25.604 1.366 48.537 1.00 76.81 287 LEU A C 1
ATOM 2370 O O . LEU A 1 287 ? -24.760 1.526 47.663 1.00 76.81 287 LEU A O 1
ATOM 2374 N N . GLU A 1 288 ? -25.747 0.189 49.149 1.00 75.06 288 GLU A N 1
ATOM 2375 C CA . GLU A 1 288 ? -24.919 -0.987 48.827 1.00 75.06 288 GLU A CA 1
ATOM 2376 C C . GLU A 1 288 ? -25.077 -1.438 47.365 1.00 75.06 288 GLU A C 1
ATOM 2378 O O . GLU A 1 288 ? -24.123 -1.915 46.747 1.00 75.06 288 GLU A O 1
ATOM 2383 N N . LYS A 1 289 ? -26.275 -1.289 46.786 1.00 75.00 289 LYS A N 1
ATOM 2384 C CA . LYS A 1 289 ? -26.515 -1.562 45.362 1.00 75.00 289 LYS A CA 1
ATOM 2385 C C . LYS A 1 289 ? -25.792 -0.551 44.470 1.00 75.00 289 LYS A C 1
ATOM 2387 O O . LYS A 1 289 ? -25.201 -0.952 43.472 1.00 75.00 289 LYS A O 1
ATOM 2392 N N . GLN A 1 290 ? -25.824 0.733 44.829 1.00 75.31 290 GLN A N 1
ATOM 2393 C CA . GLN A 1 290 ? -25.102 1.778 44.097 1.00 75.31 290 GLN A CA 1
ATOM 2394 C C . GLN A 1 290 ? -23.587 1.559 44.155 1.00 75.31 290 GLN A C 1
ATOM 2396 O O . GLN A 1 290 ? -22.938 1.633 43.119 1.00 75.31 290 GLN A O 1
ATOM 2401 N N . ILE A 1 291 ? -23.045 1.210 45.328 1.00 72.00 291 ILE A N 1
ATOM 2402 C CA . ILE A 1 291 ? -21.618 0.898 45.498 1.00 72.00 291 ILE A CA 1
ATOM 2403 C C . ILE A 1 291 ? -21.202 -0.260 44.585 1.00 72.00 291 ILE A C 1
ATOM 2405 O O . ILE A 1 291 ? -20.286 -0.086 43.792 1.00 72.00 291 ILE A O 1
ATOM 2409 N N . ASN A 1 292 ? -21.920 -1.389 44.611 1.00 71.75 292 ASN A N 1
ATOM 2410 C CA . ASN A 1 292 ? -21.608 -2.524 43.729 1.00 71.75 292 ASN A CA 1
ATOM 2411 C C . ASN A 1 292 ? -21.680 -2.148 42.235 1.00 71.75 292 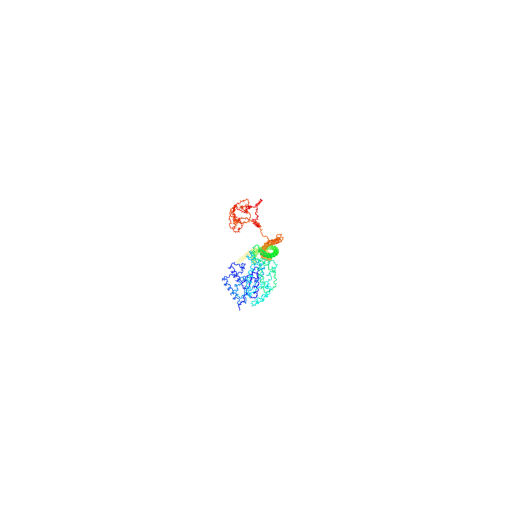ASN A C 1
ATOM 2413 O O . ASN A 1 292 ? -20.886 -2.635 41.432 1.00 71.75 292 ASN A O 1
ATOM 2417 N N . SER A 1 293 ? -22.634 -1.292 41.842 1.00 71.56 293 SER A N 1
ATOM 2418 C CA . SER A 1 293 ? -22.734 -0.812 40.456 1.00 71.56 293 SER A CA 1
ATOM 2419 C C . SER A 1 293 ? -21.512 0.015 40.066 1.00 71.56 293 SER A C 1
ATOM 2421 O O . SER A 1 293 ? -20.927 -0.226 39.016 1.00 71.56 293 SER A O 1
ATOM 2423 N N . LEU A 1 294 ? -21.109 0.951 40.928 1.00 73.19 294 LEU A N 1
ATOM 2424 C CA . LEU A 1 294 ? -19.943 1.801 40.700 1.00 73.19 294 LEU A CA 1
ATOM 2425 C C . LEU A 1 294 ? -18.645 0.987 40.661 1.00 73.19 294 LEU A C 1
ATOM 2427 O O . LEU A 1 294 ? -17.799 1.251 39.817 1.00 73.19 294 LEU A O 1
ATOM 2431 N N . GLU A 1 295 ? -18.493 -0.021 41.521 1.00 70.12 295 GLU A N 1
ATOM 2432 C CA . GLU A 1 295 ? -17.342 -0.934 41.492 1.00 70.12 295 GLU A CA 1
ATOM 2433 C C . GLU A 1 295 ? -17.262 -1.695 40.160 1.00 70.12 295 GLU A C 1
ATOM 2435 O O . GLU A 1 295 ? -16.200 -1.747 39.543 1.00 70.12 295 GLU A O 1
ATOM 2440 N N . THR A 1 296 ? -18.399 -2.186 39.657 1.00 73.69 296 THR A N 1
ATOM 2441 C CA . THR A 1 296 ? -18.467 -2.852 38.343 1.00 73.69 296 THR A CA 1
ATOM 2442 C C . THR A 1 296 ? -18.112 -1.889 37.200 1.00 73.69 296 THR A C 1
ATOM 2444 O O . THR A 1 296 ? -17.430 -2.264 36.244 1.00 73.69 296 THR A O 1
ATOM 2447 N N . ASP A 1 297 ? -18.555 -0.632 37.285 1.00 69.19 297 ASP A N 1
ATOM 2448 C CA . ASP A 1 297 ? -18.225 0.393 36.293 1.00 69.19 297 ASP A CA 1
ATOM 2449 C C . ASP A 1 297 ? -16.732 0.750 36.320 1.00 69.19 297 ASP A C 1
ATOM 2451 O O . ASP A 1 297 ? -16.131 0.927 35.260 1.00 69.19 297 ASP A O 1
ATOM 2455 N N . VAL A 1 298 ? -16.109 0.806 37.503 1.00 68.44 298 VAL A N 1
ATOM 2456 C CA . VAL A 1 298 ? -14.659 1.016 37.646 1.00 68.44 298 VAL A CA 1
ATOM 2457 C C . VAL A 1 298 ? -13.881 -0.113 36.976 1.00 68.44 298 VAL A C 1
ATOM 2459 O O . VAL A 1 298 ? -13.016 0.174 36.150 1.00 68.44 298 VAL A O 1
ATOM 2462 N N . GLU A 1 299 ? -14.221 -1.376 37.246 1.00 72.88 299 GLU A N 1
ATOM 2463 C CA . GLU A 1 299 ? -13.580 -2.530 36.595 1.00 72.88 299 GLU A CA 1
ATOM 2464 C C . GLU A 1 299 ? -13.701 -2.456 35.065 1.00 72.88 299 GLU A C 1
ATOM 2466 O O . GLU A 1 299 ? -12.740 -2.702 34.329 1.00 72.88 299 GLU A O 1
ATOM 2471 N N . ARG A 1 300 ? -14.871 -2.043 34.565 1.00 72.94 300 ARG A N 1
ATOM 2472 C CA . ARG A 1 300 ? -15.109 -1.858 33.131 1.00 72.94 300 ARG A CA 1
ATOM 2473 C C . ARG A 1 300 ? -14.241 -0.748 32.538 1.00 72.94 300 ARG A C 1
ATOM 2475 O O . ARG A 1 300 ? -13.681 -0.925 31.456 1.00 72.94 300 ARG A O 1
ATOM 2482 N N . TRP A 1 301 ? -14.137 0.393 33.212 1.00 64.44 301 TRP A N 1
ATOM 2483 C CA . TRP A 1 301 ? -13.298 1.502 32.757 1.00 64.44 301 TRP A CA 1
ATOM 2484 C C . TRP A 1 301 ? -11.808 1.155 32.798 1.00 64.44 301 TRP A C 1
ATOM 2486 O O . TRP A 1 301 ? -11.074 1.562 31.898 1.00 64.44 301 TRP A O 1
ATOM 2496 N N . GLU A 1 302 ? -11.360 0.362 33.773 1.00 69.94 302 GLU A N 1
ATOM 2497 C CA . GLU A 1 302 ? -9.984 -0.142 33.831 1.00 69.94 302 GLU A CA 1
ATOM 2498 C C . GLU A 1 302 ? -9.649 -1.068 32.651 1.00 69.94 302 GLU A C 1
ATOM 2500 O O . GLU A 1 302 ? -8.548 -0.982 32.099 1.00 69.94 302 GLU A O 1
ATOM 2505 N N . GLU A 1 303 ? -10.588 -1.914 32.215 1.00 72.69 303 GLU A N 1
ATOM 2506 C CA . GLU A 1 303 ? -10.427 -2.736 31.007 1.00 72.69 303 GLU A CA 1
ATOM 2507 C C . GLU A 1 303 ? -10.323 -1.868 29.745 1.00 72.69 303 GLU A C 1
ATOM 2509 O O . GLU A 1 303 ? -9.362 -1.992 28.985 1.00 72.69 303 GLU A O 1
ATOM 2514 N N . ILE A 1 304 ? -11.250 -0.919 29.566 1.00 69.19 304 ILE A N 1
ATOM 2515 C CA . ILE A 1 304 ? -11.251 0.007 28.419 1.00 69.19 304 ILE A CA 1
ATOM 2516 C C . ILE A 1 304 ? -9.943 0.805 28.361 1.00 69.19 304 ILE A C 1
ATOM 2518 O O . ILE A 1 304 ? -9.350 0.972 27.293 1.00 69.19 304 ILE A O 1
ATOM 2522 N N . PHE A 1 305 ? -9.460 1.281 29.510 1.00 66.06 305 PHE A N 1
ATOM 2523 C CA . PHE A 1 305 ? -8.196 2.004 29.604 1.00 66.06 305 PHE A CA 1
ATOM 2524 C C . PHE A 1 305 ? -7.005 1.126 29.196 1.00 66.06 305 PHE A C 1
ATOM 2526 O O . PHE A 1 305 ? -6.098 1.587 28.497 1.00 66.06 305 PHE A O 1
ATOM 2533 N N . ARG A 1 306 ? -7.005 -0.151 29.593 1.00 74.38 306 ARG A N 1
ATOM 2534 C CA . ARG A 1 306 ? -5.960 -1.113 29.224 1.00 74.38 306 ARG A CA 1
ATOM 2535 C C . ARG A 1 306 ? -5.938 -1.371 27.719 1.00 74.38 306 ARG A C 1
ATOM 2537 O O . ARG A 1 306 ? -4.863 -1.320 27.121 1.00 74.38 306 ARG A O 1
ATOM 2544 N N . GLU A 1 307 ? -7.102 -1.578 27.108 1.00 71.94 307 GLU A N 1
ATOM 2545 C CA . GLU A 1 307 ? -7.235 -1.748 25.657 1.00 71.94 307 GLU A CA 1
ATOM 2546 C C . GLU A 1 307 ? -6.773 -0.501 24.893 1.00 71.94 307 GLU A C 1
ATOM 2548 O O . GLU A 1 307 ? -6.027 -0.608 23.917 1.00 71.94 307 GLU A O 1
ATOM 2553 N N . ALA A 1 308 ? -7.166 0.692 25.351 1.00 61.59 308 ALA A N 1
ATOM 2554 C CA . ALA A 1 308 ? -6.735 1.953 24.752 1.00 61.59 308 ALA A CA 1
ATOM 2555 C C . ALA A 1 308 ? -5.208 2.113 24.819 1.00 61.59 308 ALA A C 1
ATOM 2557 O O . ALA A 1 308 ? -4.577 2.460 23.821 1.00 61.59 308 ALA A O 1
ATOM 2558 N N . LYS A 1 309 ? -4.595 1.786 25.963 1.00 67.06 309 LYS A N 1
ATOM 2559 C CA . LYS A 1 309 ? -3.137 1.822 26.139 1.00 67.06 309 LYS A CA 1
ATOM 2560 C C . LYS A 1 309 ? -2.413 0.836 25.216 1.00 67.06 309 LYS A C 1
ATOM 2562 O O . LYS A 1 309 ? -1.369 1.175 24.666 1.00 67.06 309 LYS A O 1
ATOM 2567 N N . GLN A 1 310 ? -2.962 -0.363 25.022 1.00 75.44 310 GLN A N 1
ATOM 2568 C CA . GLN A 1 310 ? -2.394 -1.346 24.098 1.00 75.44 310 GLN A CA 1
ATOM 2569 C C . GLN A 1 310 ? -2.496 -0.881 22.639 1.00 75.44 310 GLN A C 1
ATOM 2571 O O . GLN A 1 310 ? -1.528 -1.006 21.893 1.00 75.44 310 GLN A O 1
ATOM 2576 N N . LYS A 1 311 ? -3.635 -0.297 22.240 1.00 71.69 311 LYS A N 1
ATOM 2577 C CA . LYS A 1 311 ? -3.802 0.284 20.899 1.00 71.69 311 LYS A CA 1
ATOM 2578 C C . LYS A 1 311 ? -2.776 1.377 20.620 1.00 71.69 311 LYS A C 1
ATOM 2580 O O . LYS A 1 311 ? -2.171 1.357 19.556 1.00 71.69 311 LYS A O 1
ATOM 2585 N N . VAL A 1 312 ? -2.539 2.272 21.582 1.00 67.94 312 VAL A N 1
ATOM 2586 C CA . VAL A 1 312 ? -1.511 3.318 21.464 1.00 67.94 312 VAL A CA 1
ATOM 2587 C C . VAL A 1 312 ? -0.128 2.714 21.198 1.00 67.94 312 VAL A C 1
ATOM 2589 O O . VAL A 1 312 ? 0.516 3.105 20.231 1.00 67.94 312 VAL A O 1
ATOM 2592 N N . GLY A 1 313 ? 0.294 1.710 21.974 1.00 70.50 313 GLY A N 1
ATOM 2593 C CA . GLY A 1 313 ? 1.604 1.072 21.769 1.00 70.50 313 GLY A CA 1
ATOM 2594 C C . GLY A 1 313 ? 1.752 0.369 20.411 1.00 70.50 313 GLY A C 1
ATOM 2595 O O . GLY A 1 313 ? 2.822 0.407 19.801 1.00 70.50 313 GLY A O 1
ATOM 2596 N N . ASN A 1 314 ? 0.675 -0.237 19.900 1.00 75.75 314 ASN A N 1
ATOM 2597 C CA . ASN A 1 314 ? 0.683 -0.846 18.567 1.00 75.75 314 ASN A CA 1
ATOM 2598 C C . ASN A 1 314 ? 0.842 0.214 17.466 1.00 75.75 314 ASN A C 1
ATOM 2600 O O . ASN A 1 314 ? 1.668 0.039 16.574 1.00 75.75 314 ASN A O 1
ATOM 2604 N N . LEU A 1 315 ? 0.102 1.324 17.561 1.00 68.31 315 LEU A N 1
ATOM 2605 C CA . LEU A 1 315 ? 0.185 2.423 16.595 1.00 68.31 315 LEU A CA 1
ATOM 2606 C C . LEU A 1 315 ? 1.564 3.096 16.593 1.00 68.31 315 LEU A C 1
ATOM 2608 O O . LEU A 1 315 ? 2.079 3.422 15.529 1.00 68.31 315 LEU A O 1
ATOM 2612 N N . GLU A 1 316 ? 2.190 3.267 17.761 1.00 65.38 316 GLU A N 1
ATOM 2613 C CA . GLU A 1 316 ? 3.564 3.783 17.866 1.00 65.38 316 GLU A CA 1
ATOM 2614 C C . GLU A 1 316 ? 4.580 2.865 17.165 1.00 65.38 316 GLU A C 1
ATOM 2616 O O . GLU A 1 316 ? 5.513 3.346 16.519 1.00 65.38 316 GLU A O 1
ATOM 2621 N N . THR A 1 317 ? 4.382 1.547 17.252 1.00 72.38 317 THR A N 1
ATOM 2622 C CA . THR A 1 317 ? 5.246 0.560 16.585 1.00 72.38 317 THR A CA 1
ATOM 2623 C C . THR A 1 317 ? 5.079 0.621 15.066 1.00 72.38 317 THR A C 1
ATOM 2625 O O . THR A 1 317 ? 6.065 0.736 14.341 1.00 72.38 317 THR A O 1
ATOM 2628 N N . GLU A 1 318 ? 3.834 0.619 14.587 1.00 71.38 318 GLU A N 1
ATOM 2629 C CA . GLU A 1 318 ? 3.501 0.668 13.159 1.00 71.38 318 GLU A CA 1
ATOM 2630 C C . GLU A 1 318 ? 3.976 1.984 12.509 1.00 71.38 318 GLU A C 1
ATOM 2632 O O . GLU A 1 318 ? 4.513 1.988 11.397 1.00 71.38 318 GLU A O 1
ATOM 2637 N N . LEU A 1 319 ? 3.886 3.104 13.239 1.00 67.19 319 LEU A N 1
ATOM 2638 C CA . LEU A 1 319 ? 4.455 4.390 12.832 1.00 67.19 319 LEU A CA 1
ATOM 2639 C C . LEU A 1 319 ? 5.982 4.309 12.657 1.00 67.19 319 LEU A C 1
ATOM 2641 O O . LEU A 1 319 ? 6.516 4.791 11.656 1.00 67.19 319 LEU A O 1
ATOM 2645 N N . GLY A 1 320 ? 6.682 3.675 13.603 1.00 69.31 320 GLY A N 1
ATOM 2646 C CA . GLY A 1 320 ? 8.132 3.483 13.538 1.00 69.31 320 GLY A CA 1
ATOM 2647 C C . GLY A 1 320 ? 8.578 2.622 12.351 1.00 69.31 320 GLY A C 1
ATOM 2648 O O . GLY A 1 320 ? 9.536 2.974 11.659 1.00 69.31 320 GLY A O 1
ATOM 2649 N N . GLU A 1 321 ? 7.865 1.528 12.076 1.00 72.94 321 GLU A N 1
ATOM 2650 C CA . GLU A 1 321 ? 8.132 0.650 10.926 1.00 72.94 321 GLU A CA 1
ATOM 2651 C C . GLU A 1 321 ? 7.917 1.382 9.595 1.00 72.94 321 GLU A C 1
ATOM 2653 O O . GLU A 1 321 ? 8.768 1.335 8.701 1.00 72.94 321 GLU A O 1
ATOM 2658 N N . THR A 1 322 ? 6.816 2.133 9.490 1.00 66.38 322 THR A N 1
ATOM 2659 C CA . THR A 1 322 ? 6.495 2.913 8.289 1.00 66.38 322 THR A CA 1
ATOM 2660 C C . THR A 1 322 ? 7.563 3.975 8.019 1.00 66.38 322 THR A C 1
ATOM 2662 O O . THR A 1 322 ? 7.966 4.161 6.869 1.00 66.38 322 THR A O 1
ATOM 2665 N N . GLN A 1 323 ? 8.076 4.634 9.065 1.00 63.38 323 GLN A N 1
ATOM 2666 C CA . GLN A 1 323 ? 9.147 5.627 8.950 1.00 63.38 323 GLN A CA 1
ATOM 2667 C C . GLN A 1 323 ? 10.460 5.011 8.436 1.00 63.38 323 GLN A C 1
ATOM 2669 O O . GLN A 1 323 ? 11.100 5.584 7.554 1.00 63.38 323 GLN A O 1
ATOM 2674 N N . GLN A 1 324 ? 10.842 3.825 8.922 1.00 70.81 324 GLN A N 1
ATOM 2675 C CA . GLN A 1 324 ? 12.036 3.122 8.435 1.00 70.81 324 GLN A CA 1
ATOM 2676 C C . GLN A 1 324 ? 11.936 2.736 6.957 1.00 70.81 324 GLN A C 1
ATOM 2678 O O . GLN A 1 324 ? 12.907 2.878 6.207 1.00 70.81 324 GLN A O 1
ATOM 2683 N N . GLU A 1 325 ? 10.780 2.239 6.514 1.00 71.31 325 GLU A N 1
ATOM 2684 C CA . GLU A 1 325 ? 10.614 1.854 5.111 1.00 71.31 325 GLU A CA 1
ATOM 2685 C C . GLU A 1 325 ? 10.718 3.066 4.169 1.00 71.31 325 GLU A C 1
ATOM 2687 O O . GLU A 1 325 ? 11.259 2.970 3.060 1.00 71.31 325 GLU A O 1
ATOM 2692 N N . LEU A 1 326 ? 10.251 4.219 4.639 1.00 67.69 326 LEU A N 1
ATOM 2693 C CA . LEU A 1 326 ? 10.333 5.503 3.956 1.00 67.69 326 LEU A CA 1
ATOM 2694 C C . LEU A 1 326 ? 11.791 5.920 3.707 1.00 67.69 326 LEU A C 1
ATOM 2696 O O . LEU A 1 326 ? 12.160 6.223 2.568 1.00 67.69 326 LEU A O 1
ATOM 2700 N N . ASP A 1 327 ? 12.635 5.834 4.736 1.00 69.94 327 ASP A N 1
ATOM 2701 C CA . ASP A 1 327 ? 14.062 6.164 4.649 1.00 69.94 327 ASP A CA 1
ATOM 2702 C C . ASP A 1 327 ? 14.796 5.247 3.654 1.00 69.94 327 ASP A C 1
ATOM 2704 O O . ASP A 1 327 ? 15.571 5.710 2.813 1.00 69.94 327 ASP A O 1
ATOM 2708 N N . ILE A 1 328 ? 14.494 3.941 3.671 1.00 73.75 328 ILE A N 1
ATOM 2709 C CA . ILE A 1 328 ? 15.090 2.962 2.744 1.00 73.75 328 ILE A CA 1
ATOM 2710 C C . ILE A 1 328 ? 14.743 3.289 1.286 1.00 73.75 328 ILE A C 1
ATOM 2712 O O . ILE A 1 328 ? 15.588 3.162 0.391 1.00 73.75 328 ILE A O 1
ATOM 2716 N N . ARG A 1 329 ? 13.497 3.689 1.012 1.00 70.81 329 ARG A N 1
ATOM 2717 C CA . ARG A 1 329 ? 13.065 4.044 -0.349 1.00 70.81 329 ARG A CA 1
ATOM 2718 C C . ARG A 1 329 ? 13.750 5.314 -0.851 1.00 70.81 329 ARG A C 1
ATOM 2720 O O . ARG A 1 329 ? 14.081 5.383 -2.035 1.00 70.81 329 ARG A O 1
ATOM 2727 N N . LEU A 1 330 ? 14.009 6.271 0.037 1.00 68.50 330 LEU A N 1
ATOM 2728 C CA . LEU A 1 330 ? 14.657 7.542 -0.290 1.00 68.50 330 LEU A CA 1
ATOM 2729 C C . LEU A 1 330 ? 16.111 7.339 -0.749 1.00 68.50 330 LEU A C 1
ATOM 2731 O O . LEU A 1 330 ? 16.528 7.907 -1.759 1.00 68.50 330 LEU A O 1
ATOM 2735 N N . VAL A 1 331 ? 16.843 6.433 -0.093 1.00 74.75 331 VAL A N 1
ATOM 2736 C CA . VAL A 1 331 ? 18.213 6.057 -0.492 1.00 74.75 331 VAL A CA 1
ATOM 2737 C C . VAL A 1 331 ? 18.245 5.429 -1.893 1.00 74.75 331 VAL A C 1
ATOM 2739 O O . VAL A 1 331 ? 19.049 5.825 -2.737 1.00 74.75 331 VAL A O 1
ATOM 2742 N N . LYS A 1 332 ? 17.329 4.498 -2.196 1.00 69.31 332 LYS A N 1
ATOM 2743 C CA . LYS A 1 332 ? 17.270 3.838 -3.519 1.00 69.31 332 LYS A CA 1
ATOM 2744 C C . LYS A 1 332 ? 16.975 4.807 -4.668 1.00 69.31 332 LYS A C 1
ATOM 2746 O O . LYS A 1 332 ? 17.428 4.587 -5.796 1.00 69.31 332 LYS A O 1
ATOM 2751 N N . LEU A 1 333 ? 16.208 5.864 -4.399 1.00 68.56 333 LEU A N 1
ATOM 2752 C CA . LEU A 1 333 ? 15.931 6.912 -5.378 1.00 68.56 333 LEU A CA 1
ATOM 2753 C C . LEU A 1 333 ? 17.202 7.699 -5.720 1.00 68.56 333 LEU A C 1
ATOM 2755 O O . LEU A 1 333 ? 17.495 7.900 -6.898 1.00 68.56 333 LEU A O 1
ATOM 2759 N N . GLN A 1 334 ? 17.988 8.083 -4.710 1.00 69.00 334 GLN A N 1
ATOM 2760 C CA . GLN A 1 334 ? 19.272 8.758 -4.924 1.00 69.00 334 GLN A CA 1
ATOM 2761 C C . GLN A 1 334 ? 20.237 7.914 -5.763 1.00 69.00 334 GLN A C 1
ATOM 2763 O O . GLN A 1 334 ? 20.843 8.433 -6.700 1.00 69.00 334 GLN A O 1
ATOM 2768 N N . GLU A 1 335 ? 20.339 6.613 -5.482 1.00 71.38 335 GLU A N 1
ATOM 2769 C CA . GLU A 1 335 ? 21.187 5.702 -6.262 1.00 71.38 335 GLU A CA 1
ATOM 2770 C C . GLU A 1 335 ? 20.750 5.603 -7.732 1.00 71.38 335 GLU A C 1
ATOM 2772 O O . GLU A 1 335 ? 21.590 5.528 -8.631 1.00 71.38 335 GLU A O 1
ATOM 2777 N N . SER A 1 336 ? 19.439 5.598 -7.996 1.00 61.19 336 SER A N 1
ATOM 2778 C CA . SER A 1 336 ? 18.916 5.545 -9.368 1.00 61.19 336 SER A CA 1
ATOM 2779 C C . SER A 1 336 ? 19.189 6.840 -10.134 1.00 61.19 336 SER A C 1
ATOM 2781 O O . SER A 1 336 ? 19.594 6.771 -11.294 1.00 61.19 336 SER A O 1
ATOM 2783 N N . ASN A 1 337 ? 19.062 8.003 -9.487 1.00 63.81 337 ASN A N 1
ATOM 2784 C CA . ASN A 1 337 ? 19.383 9.293 -10.108 1.00 63.81 337 ASN A CA 1
ATOM 2785 C C . ASN A 1 337 ? 20.865 9.401 -10.493 1.00 63.81 337 ASN A C 1
ATOM 2787 O O . ASN A 1 337 ? 21.173 9.830 -11.601 1.00 63.81 337 ASN A O 1
ATOM 2791 N N . GLN A 1 338 ? 21.785 8.937 -9.639 1.00 72.25 338 GLN A N 1
ATOM 2792 C CA . GLN A 1 338 ? 23.219 8.941 -9.962 1.00 72.25 338 GLN A CA 1
ATOM 2793 C C . GLN A 1 338 ? 23.556 8.082 -11.189 1.00 72.25 338 GLN A C 1
ATOM 2795 O O . GLN A 1 338 ? 24.410 8.448 -11.996 1.00 72.25 338 GLN A O 1
ATOM 2800 N N . LYS A 1 339 ? 22.887 6.934 -11.357 1.00 71.81 339 LYS A N 1
ATOM 2801 C CA . LYS A 1 339 ? 23.082 6.084 -12.545 1.00 71.81 339 LYS A CA 1
ATOM 2802 C C . LYS A 1 339 ? 22.630 6.777 -13.828 1.00 71.81 339 LYS A C 1
ATOM 2804 O O . LYS A 1 339 ? 23.242 6.572 -14.873 1.00 71.81 339 LYS A O 1
ATOM 2809 N N . LEU A 1 340 ? 21.577 7.583 -13.741 1.00 66.31 340 LEU A N 1
ATOM 2810 C CA . LEU A 1 340 ? 21.003 8.304 -14.870 1.00 66.31 340 LEU A CA 1
ATOM 2811 C C . LEU A 1 340 ? 21.945 9.408 -15.365 1.00 66.31 340 LEU A C 1
ATOM 2813 O O . LEU A 1 340 ? 22.248 9.456 -16.555 1.00 66.31 340 LEU A O 1
ATOM 2817 N N . GLU A 1 341 ? 22.511 10.196 -14.446 1.00 68.94 341 GLU A N 1
ATOM 2818 C CA . GLU A 1 341 ? 23.515 11.221 -14.775 1.00 68.94 341 GLU A CA 1
ATOM 2819 C C . GLU A 1 341 ? 24.746 10.625 -15.482 1.00 68.94 341 GLU A C 1
ATOM 2821 O O . GLU A 1 341 ? 25.263 11.197 -16.444 1.00 68.94 341 GLU A O 1
ATOM 2826 N N . LEU A 1 342 ? 25.217 9.448 -15.050 1.00 77.25 342 LEU A N 1
ATOM 2827 C CA . LEU A 1 342 ? 26.366 8.784 -15.679 1.00 77.25 342 LEU A CA 1
ATOM 2828 C C . LEU A 1 342 ? 26.085 8.362 -17.129 1.00 77.25 342 LEU A C 1
ATOM 2830 O O . LEU A 1 342 ? 26.956 8.509 -17.991 1.00 77.25 342 LEU A O 1
ATOM 2834 N N . LEU A 1 343 ? 24.878 7.864 -17.404 1.00 69.44 343 LEU A N 1
ATOM 2835 C CA . LEU A 1 343 ? 24.461 7.447 -18.744 1.00 69.44 343 LEU A CA 1
ATOM 2836 C C . LEU A 1 343 ? 24.321 8.635 -19.704 1.00 69.44 343 LEU A C 1
ATOM 2838 O O . LEU A 1 343 ? 24.740 8.536 -20.858 1.00 69.44 343 LEU A O 1
ATOM 2842 N N . GLU A 1 344 ? 23.799 9.773 -19.237 1.00 66.94 344 GLU A N 1
ATOM 2843 C CA . GLU A 1 344 ? 23.706 10.999 -20.046 1.00 66.94 344 GLU A CA 1
ATOM 2844 C C . GLU A 1 344 ? 25.087 11.483 -20.512 1.00 66.94 344 GLU A C 1
ATOM 2846 O O . GLU A 1 344 ? 25.276 11.854 -21.676 1.00 66.94 344 GLU A O 1
ATOM 2851 N N . VAL A 1 345 ? 26.090 11.407 -19.633 1.00 74.56 345 VAL A N 1
ATOM 2852 C CA . VAL A 1 345 ? 27.476 11.758 -19.975 1.00 74.56 345 VAL A CA 1
ATOM 2853 C C . VAL A 1 345 ? 28.050 10.816 -21.040 1.00 74.56 345 VAL A C 1
ATOM 2855 O O . VAL A 1 345 ? 28.773 11.258 -21.940 1.00 74.56 345 VAL A O 1
ATOM 2858 N N . GLU A 1 346 ? 27.764 9.518 -20.957 1.00 72.12 346 GLU A N 1
ATOM 2859 C CA . GLU A 1 346 ? 28.262 8.521 -21.912 1.00 72.12 346 GLU A CA 1
ATOM 2860 C C . GLU A 1 346 ? 27.606 8.656 -23.296 1.00 72.12 346 GLU A C 1
ATOM 2862 O O . GLU A 1 346 ? 28.289 8.572 -24.327 1.00 72.12 346 GLU A O 1
ATOM 2867 N N . LEU A 1 347 ? 26.311 8.982 -23.331 1.00 69.44 347 LEU A N 1
ATOM 2868 C CA . LEU A 1 347 ? 25.599 9.329 -24.559 1.00 69.44 347 LEU A CA 1
ATOM 2869 C C . LEU A 1 347 ? 26.219 10.558 -25.234 1.00 69.44 347 LEU A C 1
ATOM 2871 O O . LEU A 1 347 ? 26.519 10.516 -26.430 1.00 69.44 347 LEU A O 1
ATOM 2875 N N . GLY A 1 348 ? 26.487 11.618 -24.465 1.00 71.06 348 GLY A N 1
ATOM 2876 C CA . GLY A 1 348 ? 27.129 12.829 -24.980 1.00 71.06 348 GLY A CA 1
ATOM 2877 C C . GLY A 1 348 ? 28.492 12.549 -25.625 1.00 71.06 348 GLY A C 1
ATOM 2878 O O . GLY A 1 348 ? 28.782 13.043 -26.716 1.00 71.06 348 GLY A O 1
ATOM 2879 N N . LYS A 1 349 ? 29.316 11.687 -25.011 1.00 73.81 349 LYS A N 1
ATOM 2880 C CA . LYS A 1 349 ? 30.610 11.268 -25.587 1.00 73.81 349 LYS A CA 1
ATOM 2881 C C . LYS A 1 349 ? 30.446 10.517 -26.907 1.00 73.81 349 LYS A C 1
ATOM 2883 O O . LYS A 1 349 ? 31.231 10.727 -27.831 1.00 73.81 349 LYS A O 1
ATOM 2888 N N . THR A 1 350 ? 29.447 9.644 -26.992 1.00 66.31 350 THR A N 1
ATOM 2889 C CA . THR A 1 350 ? 29.184 8.840 -28.193 1.00 66.31 350 THR A CA 1
ATOM 2890 C C . THR A 1 350 ? 28.693 9.712 -29.348 1.00 66.31 350 THR A C 1
ATOM 2892 O O . THR A 1 350 ? 29.155 9.536 -30.476 1.00 66.31 350 THR A O 1
ATOM 2895 N N . GLN A 1 351 ? 27.845 10.707 -29.066 1.00 66.69 351 GLN A N 1
ATOM 2896 C CA . GLN A 1 351 ? 27.372 11.666 -30.068 1.00 66.69 351 GLN A CA 1
ATOM 2897 C C . GLN A 1 351 ? 28.530 12.459 -30.689 1.00 66.69 351 GLN A C 1
ATOM 2899 O O . GLN A 1 351 ? 28.667 12.497 -31.907 1.00 66.69 351 GLN A O 1
ATOM 2904 N N . VAL A 1 352 ? 29.442 12.989 -29.866 1.00 75.31 352 VAL A N 1
ATOM 2905 C CA . VAL A 1 352 ? 30.620 13.731 -30.358 1.00 75.31 352 VAL A CA 1
ATOM 2906 C C . VAL A 1 352 ? 31.509 12.865 -31.263 1.00 75.31 352 VAL A C 1
ATOM 2908 O O . VAL A 1 352 ? 32.056 13.343 -32.258 1.00 75.31 352 VAL A O 1
ATOM 2911 N N . GLN A 1 353 ? 31.663 11.574 -30.949 1.00 71.06 353 GLN A N 1
ATOM 2912 C CA . GLN A 1 353 ? 32.431 10.654 -31.795 1.00 71.06 353 GLN A CA 1
ATOM 2913 C C . GLN A 1 353 ? 31.756 10.384 -33.144 1.00 71.06 353 GLN A C 1
ATOM 2915 O O . GLN A 1 353 ? 32.457 10.201 -34.143 1.00 71.06 353 GLN A O 1
ATOM 2920 N N . LEU A 1 354 ? 30.423 10.332 -33.176 1.00 72.12 354 LEU A N 1
ATOM 2921 C CA . LEU A 1 354 ? 29.656 10.154 -34.403 1.00 72.12 354 LEU A CA 1
ATOM 2922 C C . LEU A 1 354 ? 29.803 11.374 -35.318 1.00 72.12 354 LEU A C 1
ATOM 2924 O O . LEU A 1 354 ? 30.202 11.206 -36.470 1.00 72.12 354 LEU A O 1
ATOM 2928 N N . ASP A 1 355 ? 29.599 12.578 -34.781 1.00 69.38 355 ASP A N 1
ATOM 2929 C CA . ASP A 1 355 ? 29.716 13.839 -35.527 1.00 69.38 355 ASP A CA 1
ATOM 2930 C C . ASP A 1 355 ? 31.117 13.980 -36.157 1.00 69.38 355 ASP A C 1
ATOM 2932 O O . ASP A 1 355 ? 31.286 14.363 -37.322 1.00 69.38 355 ASP A O 1
ATOM 2936 N N . GLY A 1 356 ? 32.156 13.582 -35.410 1.00 72.38 356 GLY A N 1
ATOM 2937 C CA . GLY A 1 356 ? 33.532 13.547 -35.907 1.00 72.38 356 GLY A CA 1
ATOM 2938 C C . GLY A 1 356 ? 33.746 12.557 -37.060 1.00 72.38 356 GLY A C 1
ATOM 2939 O O . GLY A 1 356 ? 34.507 12.839 -37.990 1.00 72.38 356 GLY A O 1
ATOM 2940 N N . LYS A 1 357 ? 33.079 11.395 -37.047 1.00 71.00 357 LYS A N 1
ATOM 2941 C CA . LYS A 1 357 ? 33.152 10.418 -38.151 1.00 71.00 357 LYS A CA 1
ATOM 2942 C C . LYS A 1 357 ? 32.372 10.875 -39.379 1.00 71.00 357 LYS A C 1
ATOM 2944 O O . LYS A 1 357 ? 32.866 10.685 -40.489 1.00 71.00 357 LYS A O 1
ATOM 2949 N N . GLU A 1 358 ? 31.214 11.500 -39.191 1.00 68.00 358 GLU A N 1
ATOM 2950 C CA . GLU A 1 358 ? 30.406 12.058 -40.279 1.00 68.00 358 GLU A CA 1
ATOM 2951 C C . GLU A 1 358 ? 31.170 13.155 -41.034 1.00 68.00 358 GLU A C 1
ATOM 2953 O O . GLU A 1 358 ? 31.271 13.119 -42.262 1.00 68.00 358 GLU A O 1
ATOM 2958 N N . THR A 1 359 ? 31.832 14.051 -40.297 1.00 72.62 359 THR A N 1
ATOM 2959 C CA . THR A 1 359 ? 32.688 15.100 -40.876 1.00 72.62 359 THR A CA 1
ATOM 2960 C C . THR A 1 359 ? 33.816 14.508 -41.736 1.00 72.62 359 THR A C 1
ATOM 2962 O O . THR A 1 359 ? 34.089 14.976 -42.844 1.00 72.62 359 THR A O 1
ATOM 2965 N N . ASN A 1 360 ? 34.459 13.434 -41.265 1.00 70.31 360 ASN A N 1
ATOM 2966 C CA . ASN A 1 360 ? 35.518 12.752 -42.015 1.00 70.31 360 ASN A CA 1
ATOM 2967 C C . ASN A 1 360 ? 34.993 12.055 -43.280 1.00 70.31 360 ASN A C 1
ATOM 2969 O O . ASN A 1 360 ? 35.681 12.050 -44.305 1.00 70.31 360 ASN A O 1
ATOM 2973 N N . LEU A 1 361 ? 33.784 11.484 -43.233 1.00 70.88 361 LEU A N 1
ATOM 2974 C CA . LEU A 1 361 ? 33.153 10.873 -44.401 1.00 70.88 361 LEU A CA 1
ATOM 2975 C C . LEU A 1 361 ? 32.868 11.924 -45.485 1.00 70.88 361 LEU A C 1
ATOM 2977 O O . LEU A 1 361 ? 33.245 11.716 -46.639 1.00 70.88 361 LEU A O 1
ATOM 2981 N N . GLN A 1 362 ? 32.289 13.069 -45.111 1.00 70.56 362 GLN A N 1
ATOM 2982 C CA . GLN A 1 362 ? 32.017 14.176 -46.039 1.00 70.56 362 GLN A CA 1
ATOM 2983 C C . GLN A 1 362 ? 33.302 14.713 -46.691 1.00 70.56 362 GLN A C 1
ATOM 2985 O O . GLN A 1 362 ? 33.347 14.972 -47.900 1.00 70.56 362 GLN A O 1
ATOM 2990 N N . ALA A 1 363 ? 34.387 14.828 -45.917 1.00 71.00 363 ALA A N 1
ATOM 2991 C CA . ALA A 1 363 ? 35.689 15.234 -46.441 1.00 71.00 363 ALA A CA 1
ATOM 2992 C C . ALA A 1 363 ? 36.245 14.225 -47.466 1.00 71.00 363 ALA A C 1
ATOM 2994 O O . ALA A 1 363 ? 36.776 14.627 -48.505 1.00 71.00 363 ALA A O 1
ATOM 2995 N N . SER A 1 364 ? 36.104 12.921 -47.210 1.00 63.94 364 SER A N 1
ATOM 2996 C CA . SER A 1 364 ? 36.516 11.863 -48.144 1.00 63.94 364 SER A CA 1
ATOM 2997 C C . SER A 1 364 ? 35.654 11.830 -49.410 1.00 63.94 364 SER A C 1
ATOM 2999 O O . SER A 1 364 ? 36.206 11.748 -50.506 1.00 63.94 364 SER A O 1
ATOM 3001 N N . GLN A 1 365 ? 34.332 11.999 -49.297 1.00 68.06 365 GLN A N 1
ATOM 3002 C CA . GLN A 1 365 ? 33.428 12.123 -50.452 1.00 68.06 365 GLN A CA 1
ATOM 3003 C C . GLN A 1 365 ? 33.814 13.308 -51.348 1.00 68.06 365 GLN A C 1
ATOM 3005 O O . GLN A 1 365 ? 33.923 13.167 -52.565 1.00 68.06 365 GLN A O 1
ATOM 3010 N N . THR A 1 366 ? 34.124 14.462 -50.751 1.00 74.00 366 THR A N 1
ATOM 3011 C CA . THR A 1 366 ? 34.556 15.658 -51.496 1.00 74.00 366 THR A CA 1
ATOM 3012 C C . THR A 1 366 ? 35.855 15.415 -52.281 1.00 74.00 366 THR A C 1
ATOM 3014 O O . THR A 1 366 ? 36.017 15.901 -53.407 1.00 74.00 366 THR A O 1
ATOM 3017 N N . LYS A 1 367 ? 36.791 14.636 -51.717 1.00 73.62 367 LYS A N 1
ATOM 3018 C CA . LYS A 1 367 ? 38.037 14.251 -52.402 1.00 73.62 367 LYS A CA 1
ATOM 3019 C C . LYS A 1 367 ? 37.771 13.343 -53.602 1.00 73.62 367 LYS A C 1
ATOM 3021 O O . LYS A 1 367 ? 38.359 13.588 -54.655 1.00 73.62 367 LYS A O 1
ATOM 3026 N N . VAL A 1 368 ? 36.884 12.354 -53.462 1.00 69.12 368 VAL A N 1
ATOM 3027 C CA . VAL A 1 368 ? 36.497 11.445 -54.557 1.00 69.12 368 VAL A CA 1
ATOM 3028 C C . VAL A 1 368 ? 35.892 12.236 -55.718 1.00 69.12 368 VAL A C 1
ATOM 3030 O O . VAL A 1 368 ? 36.439 12.190 -56.816 1.00 69.12 368 VAL A O 1
ATOM 3033 N N . VAL A 1 369 ? 34.894 13.087 -55.457 1.00 72.31 369 VAL A N 1
ATOM 3034 C CA . VAL A 1 369 ? 34.260 13.937 -56.489 1.00 72.31 369 VAL A CA 1
ATOM 3035 C C . VAL A 1 369 ? 35.283 14.831 -57.205 1.00 72.31 369 VAL A C 1
ATOM 3037 O O . VAL A 1 369 ? 35.237 15.041 -58.419 1.00 72.31 369 VAL A O 1
ATOM 3040 N N . THR A 1 370 ? 36.262 15.362 -56.466 1.00 74.25 370 THR A N 1
ATOM 3041 C CA . THR A 1 370 ? 37.324 16.188 -57.057 1.00 74.25 370 THR A CA 1
ATOM 3042 C C . THR A 1 370 ? 38.226 15.387 -58.001 1.00 74.25 370 THR A C 1
ATOM 3044 O O . THR A 1 370 ? 38.651 15.919 -59.032 1.00 74.25 370 THR A O 1
ATOM 3047 N N . LEU A 1 371 ? 38.540 14.134 -57.663 1.00 70.31 371 LEU A N 1
ATOM 3048 C CA . LEU A 1 371 ? 39.347 13.250 -58.503 1.00 70.31 371 LEU A CA 1
ATOM 3049 C C . LEU A 1 371 ? 38.572 12.748 -59.720 1.00 70.31 371 LEU A C 1
ATOM 3051 O O . LEU A 1 371 ? 39.137 12.761 -60.808 1.00 70.31 371 LEU A O 1
ATOM 3055 N N . GLU A 1 372 ? 37.290 12.414 -59.580 1.00 68.19 372 GLU A N 1
ATOM 3056 C CA . GLU A 1 372 ? 36.413 12.067 -60.708 1.00 68.19 372 GLU A CA 1
ATOM 3057 C C . GLU A 1 372 ? 36.365 13.196 -61.745 1.00 68.19 372 GLU A C 1
ATOM 3059 O O . GLU A 1 372 ? 36.528 12.967 -62.944 1.00 68.19 372 GLU A O 1
ATOM 3064 N N . ARG A 1 373 ? 36.258 14.453 -61.293 1.00 74.00 373 ARG A N 1
ATOM 3065 C CA . ARG A 1 373 ? 36.320 15.615 -62.191 1.00 74.00 373 ARG A CA 1
ATOM 3066 C C . ARG A 1 373 ? 37.665 15.718 -62.919 1.00 74.00 373 ARG A C 1
ATOM 3068 O O . ARG A 1 373 ? 37.691 16.031 -64.108 1.00 74.00 373 ARG A O 1
ATOM 3075 N N . LYS A 1 374 ? 38.786 15.480 -62.226 1.00 72.44 374 LYS A N 1
ATOM 3076 C CA . LYS A 1 374 ? 40.124 15.463 -62.851 1.00 72.44 374 LYS A CA 1
ATOM 3077 C C . LYS A 1 374 ? 40.270 14.304 -63.840 1.00 72.44 374 LYS A C 1
ATOM 3079 O O . LYS A 1 374 ? 40.876 14.490 -64.891 1.00 72.44 374 LYS A O 1
ATOM 3084 N N . LEU A 1 375 ? 39.699 13.140 -63.530 1.00 69.75 375 LEU A N 1
ATOM 3085 C CA . LEU A 1 375 ? 39.676 11.980 -64.416 1.00 69.75 375 LEU A CA 1
ATOM 3086 C C . LEU A 1 375 ? 38.947 12.312 -65.722 1.00 69.75 375 LEU A C 1
ATOM 3088 O O . LEU A 1 375 ? 39.513 12.101 -66.791 1.00 69.75 375 LEU A O 1
ATOM 3092 N N . GLY A 1 376 ? 37.762 12.925 -65.638 1.00 69.06 376 GLY A N 1
ATOM 3093 C CA . GLY A 1 376 ? 37.009 13.361 -66.818 1.00 69.06 376 GLY A CA 1
ATOM 3094 C C . GLY A 1 376 ? 37.772 14.375 -67.682 1.00 69.06 376 GLY A C 1
ATOM 3095 O O . GLY A 1 376 ? 37.766 14.283 -68.908 1.00 69.06 376 GLY A O 1
ATOM 3096 N N . GLN A 1 377 ? 38.509 15.304 -67.062 1.00 72.50 377 GLN A N 1
ATOM 3097 C CA . GLN A 1 377 ? 39.375 16.239 -67.795 1.00 72.50 377 GLN A CA 1
ATOM 3098 C C . GLN A 1 377 ? 40.521 15.522 -68.527 1.00 72.50 377 GLN A C 1
ATOM 3100 O O . GLN A 1 377 ? 40.803 15.844 -69.680 1.00 72.50 377 GLN A O 1
ATOM 3105 N N . THR A 1 378 ? 41.161 14.541 -67.887 1.00 68.19 378 THR A N 1
ATOM 3106 C CA . THR A 1 378 ? 42.238 13.742 -68.497 1.00 68.19 378 THR A CA 1
ATOM 3107 C C . THR A 1 378 ? 41.715 12.853 -69.630 1.00 68.19 378 THR A C 1
ATOM 3109 O O . THR A 1 378 ? 42.371 12.753 -70.662 1.00 68.19 378 THR A O 1
ATOM 3112 N N . GLN A 1 379 ? 40.524 12.260 -69.488 1.00 65.75 379 GLN A N 1
ATOM 3113 C CA . GLN A 1 379 ? 39.876 11.475 -70.551 1.00 65.75 379 GLN A CA 1
ATOM 3114 C C . GLN A 1 379 ? 39.593 12.326 -71.793 1.00 65.75 379 GLN A C 1
ATOM 3116 O O . GLN A 1 379 ? 39.951 11.931 -72.896 1.00 65.75 379 GLN A O 1
ATOM 3121 N N . SER A 1 380 ? 39.056 13.534 -71.612 1.00 71.19 380 SER A N 1
ATOM 3122 C CA . SER A 1 380 ? 38.831 14.464 -72.726 1.00 71.19 380 SER A CA 1
ATOM 3123 C C . SER A 1 380 ? 40.138 14.883 -73.420 1.00 71.19 380 SER A C 1
ATOM 3125 O O . SER A 1 380 ? 40.187 15.045 -74.639 1.00 71.19 380 SER A O 1
ATOM 3127 N N . GLN A 1 381 ? 41.234 15.029 -72.665 1.00 70.19 381 GLN A N 1
ATOM 3128 C CA . GLN A 1 381 ? 42.555 15.286 -73.248 1.00 70.19 381 GLN A CA 1
ATOM 3129 C C . GLN A 1 381 ? 43.104 14.087 -74.029 1.00 70.19 381 GLN A C 1
ATOM 3131 O O . GLN A 1 381 ? 43.779 14.297 -75.038 1.00 70.19 381 GLN A O 1
ATOM 3136 N N . LEU A 1 382 ? 42.835 12.860 -73.572 1.00 72.44 382 LEU A N 1
ATOM 3137 C CA . LEU A 1 382 ? 43.225 11.636 -74.268 1.00 72.44 382 LEU A CA 1
ATOM 3138 C C . LEU A 1 382 ? 42.513 11.537 -75.622 1.00 72.44 382 LEU A C 1
ATOM 3140 O O . LEU A 1 382 ? 43.189 11.456 -76.641 1.00 72.44 382 LEU A O 1
ATOM 3144 N N . GLU A 1 383 ? 41.188 11.683 -75.636 1.00 69.88 383 GLU A N 1
ATOM 3145 C CA . GLU A 1 383 ? 40.356 11.626 -76.849 1.00 69.88 383 GLU A CA 1
ATOM 3146 C C . GLU A 1 383 ? 40.789 12.670 -77.902 1.00 69.88 383 GLU A C 1
ATOM 3148 O O . GLU A 1 383 ? 40.916 12.384 -79.095 1.00 69.88 383 GLU A O 1
ATOM 3153 N N . ASN A 1 384 ? 41.129 13.887 -77.461 1.00 73.50 384 ASN A N 1
ATOM 3154 C CA . ASN A 1 384 ? 41.660 14.932 -78.344 1.00 73.50 384 ASN A CA 1
ATOM 3155 C C . ASN A 1 384 ? 43.044 14.580 -78.926 1.00 73.50 384 ASN A C 1
ATOM 3157 O O . ASN A 1 384 ? 43.357 14.944 -80.059 1.00 73.50 384 ASN A O 1
ATOM 3161 N N . ASN A 1 385 ? 43.903 13.905 -78.157 1.00 67.50 385 ASN A N 1
ATOM 3162 C CA . ASN A 1 385 ? 45.210 13.467 -78.650 1.00 67.50 385 ASN A CA 1
ATOM 3163 C C . ASN A 1 385 ? 45.082 12.291 -79.629 1.00 67.50 385 ASN A C 1
ATOM 3165 O O . ASN A 1 385 ? 45.807 12.280 -80.621 1.00 67.50 385 ASN A O 1
ATOM 3169 N N . GLU A 1 386 ? 44.158 11.356 -79.389 1.00 68.00 386 GLU A N 1
ATOM 3170 C CA . GLU A 1 386 ? 43.837 10.259 -80.317 1.00 68.00 386 GLU A CA 1
ATOM 3171 C C . GLU A 1 386 ? 43.348 10.810 -81.660 1.00 68.00 386 GLU A C 1
ATOM 3173 O O . GLU A 1 386 ? 43.897 10.466 -82.704 1.00 68.00 386 GLU A O 1
ATOM 3178 N N . THR A 1 387 ? 42.428 11.778 -81.631 1.00 72.12 387 THR A N 1
ATOM 3179 C CA . THR A 1 387 ? 41.925 12.441 -82.848 1.00 72.12 387 THR A CA 1
ATOM 3180 C C . THR A 1 387 ? 43.062 13.080 -83.661 1.00 72.12 387 THR A C 1
ATOM 3182 O O . THR A 1 387 ? 43.156 12.909 -84.876 1.00 72.12 387 THR A O 1
ATOM 3185 N N . LYS A 1 388 ? 43.993 13.786 -83.002 1.00 71.69 388 LYS A N 1
ATOM 3186 C CA . LYS A 1 388 ? 45.156 14.407 -83.671 1.00 71.69 388 LYS A CA 1
ATOM 3187 C C . LYS A 1 388 ? 46.139 13.388 -84.244 1.00 71.69 388 LYS A C 1
ATOM 3189 O O . LYS A 1 388 ? 46.799 13.669 -85.251 1.00 71.69 388 LYS A O 1
ATOM 3194 N N . LEU A 1 389 ? 46.275 12.236 -83.587 1.00 73.62 389 LEU A N 1
ATOM 3195 C CA . LEU A 1 389 ? 47.103 11.138 -84.069 1.00 73.62 389 LEU A CA 1
ATOM 3196 C C . LEU A 1 389 ? 46.513 10.569 -85.366 1.00 73.62 389 LEU A C 1
ATOM 3198 O O . LEU A 1 389 ? 47.237 10.463 -86.355 1.00 73.62 389 LEU A O 1
ATOM 3202 N N . GLU A 1 390 ? 45.205 10.303 -85.393 1.00 69.69 390 GLU A N 1
ATOM 3203 C CA . GLU A 1 390 ? 44.495 9.832 -86.588 1.00 69.69 390 GLU A CA 1
ATOM 3204 C C . GLU A 1 390 ? 44.601 10.825 -87.756 1.00 69.69 390 GLU A C 1
ATOM 3206 O O . GLU A 1 390 ? 44.925 10.432 -88.880 1.00 69.69 390 GLU A O 1
ATOM 3211 N N . GLU A 1 391 ? 44.414 12.127 -87.510 1.00 73.06 391 GLU A N 1
ATOM 3212 C CA . GLU A 1 391 ? 44.577 13.164 -88.541 1.00 73.06 391 GLU A CA 1
ATOM 3213 C C . GLU A 1 391 ? 45.994 13.185 -89.137 1.00 73.06 391 GLU A C 1
ATOM 3215 O O . GLU A 1 391 ? 46.174 13.377 -90.344 1.00 73.06 391 GLU A O 1
ATOM 3220 N N . SER A 1 392 ? 47.014 12.990 -88.298 1.00 65.94 392 SER A N 1
ATOM 3221 C CA . SER A 1 392 ? 48.416 12.958 -88.727 1.00 65.94 392 SER A CA 1
ATOM 3222 C C . SER A 1 392 ? 48.726 11.698 -89.540 1.00 65.94 392 SER A C 1
ATOM 3224 O O . SER A 1 392 ? 49.368 11.792 -90.586 1.00 65.94 392 SER A O 1
ATOM 3226 N N . GLN A 1 393 ? 48.202 10.538 -89.128 1.00 68.31 393 GLN A N 1
ATOM 3227 C CA . GLN A 1 393 ? 48.310 9.286 -89.887 1.00 68.31 393 GLN A CA 1
ATOM 3228 C C . GLN A 1 393 ? 47.662 9.411 -91.272 1.00 68.31 393 GLN A C 1
ATOM 3230 O O . GLN A 1 393 ? 48.269 9.040 -92.276 1.00 68.31 393 GLN A O 1
ATOM 3235 N N . GLN A 1 394 ? 46.469 10.009 -91.363 1.00 74.38 394 GLN A N 1
ATOM 3236 C CA . GLN A 1 394 ? 45.798 10.223 -92.649 1.00 74.38 394 GLN A CA 1
ATOM 3237 C C . GLN A 1 394 ? 46.593 11.139 -93.593 1.00 74.38 394 GLN A C 1
ATOM 3239 O O . GLN A 1 394 ? 46.586 10.921 -94.807 1.00 74.38 394 GLN A O 1
ATOM 3244 N N . LYS A 1 395 ? 47.284 12.161 -93.067 1.00 72.56 395 LYS A N 1
ATOM 3245 C CA . LYS A 1 395 ? 48.157 13.033 -93.874 1.00 72.56 395 LYS A CA 1
ATOM 3246 C C . LYS A 1 395 ? 49.360 12.280 -94.434 1.00 72.56 395 LYS A C 1
ATOM 3248 O O . LYS A 1 395 ? 49.670 12.463 -95.609 1.00 72.56 395 LYS A O 1
ATOM 3253 N N . ILE A 1 396 ? 49.996 11.432 -93.624 1.00 70.94 396 ILE A N 1
ATOM 3254 C CA . ILE A 1 396 ? 51.130 10.604 -94.059 1.00 70.94 396 ILE A CA 1
ATOM 3255 C C . ILE A 1 396 ? 50.697 9.677 -95.200 1.00 70.94 396 ILE A C 1
ATOM 3257 O O . ILE A 1 396 ? 51.306 9.716 -96.264 1.00 70.94 396 ILE A O 1
ATOM 3261 N N . VAL A 1 397 ? 49.577 8.961 -95.045 1.00 71.88 397 VAL A N 1
ATOM 3262 C CA . VAL A 1 397 ? 49.052 8.061 -96.090 1.00 71.88 397 VAL A CA 1
ATOM 3263 C C . VAL A 1 397 ? 48.795 8.798 -97.412 1.00 71.88 397 VAL A C 1
ATOM 3265 O O . VAL A 1 397 ? 49.097 8.276 -98.484 1.00 71.88 397 VAL A O 1
ATOM 3268 N N . ARG A 1 398 ? 48.259 10.028 -97.378 1.00 73.19 398 ARG A N 1
ATOM 3269 C CA . ARG A 1 398 ? 48.065 10.826 -98.606 1.00 73.19 398 ARG A CA 1
ATOM 3270 C C . ARG A 1 398 ? 49.389 11.177 -99.284 1.00 73.19 398 ARG A C 1
ATOM 3272 O O . ARG A 1 398 ? 49.495 11.031 -100.497 1.00 73.19 398 ARG A O 1
ATOM 3279 N N . LEU A 1 399 ? 50.391 11.598 -98.515 1.00 71.75 399 LEU A N 1
ATOM 3280 C CA . LEU A 1 399 ? 51.710 11.928 -99.057 1.00 71.75 399 LEU A CA 1
ATOM 3281 C C . LEU A 1 399 ? 52.436 10.698 -99.616 1.00 71.75 399 LEU A C 1
ATOM 3283 O O . LEU A 1 399 ? 53.120 10.816 -100.628 1.00 71.75 399 LEU A O 1
ATOM 3287 N N . GLU A 1 400 ? 52.265 9.518 -99.015 1.00 68.50 400 GLU A N 1
ATOM 3288 C CA . GLU A 1 400 ? 52.791 8.255 -99.553 1.00 68.50 400 GLU A CA 1
ATOM 3289 C C . GLU A 1 400 ? 52.170 7.906 -100.915 1.00 68.50 400 GLU A C 1
ATOM 3291 O O . GLU A 1 400 ? 52.876 7.473 -101.831 1.00 68.50 400 GLU A O 1
ATOM 3296 N N . ILE A 1 401 ? 50.864 8.145 -101.084 1.00 71.62 401 ILE A N 1
ATOM 3297 C CA . ILE A 1 401 ? 50.177 7.975 -102.373 1.00 71.62 401 ILE A CA 1
ATOM 3298 C C . ILE A 1 401 ? 50.749 8.944 -103.421 1.00 71.62 401 ILE A C 1
ATOM 3300 O O . ILE A 1 401 ? 51.087 8.516 -104.529 1.00 71.62 401 ILE A O 1
ATOM 3304 N N . ASP A 1 402 ? 50.900 10.226 -103.078 1.00 71.81 402 ASP A N 1
ATOM 3305 C CA . ASP A 1 402 ? 51.454 11.251 -103.975 1.00 71.81 402 ASP A CA 1
ATOM 3306 C C . ASP A 1 402 ? 52.922 10.958 -104.349 1.00 71.81 402 ASP A C 1
ATOM 3308 O O . ASP A 1 402 ? 53.337 11.140 -105.502 1.00 71.81 402 ASP A O 1
ATOM 3312 N N . LEU A 1 403 ? 53.705 10.433 -103.399 1.00 70.88 403 LEU A N 1
ATOM 3313 C CA . LEU A 1 403 ? 55.075 9.972 -103.624 1.00 70.88 403 LEU A CA 1
ATOM 3314 C C . LEU A 1 403 ? 55.105 8.820 -104.638 1.00 70.88 403 LEU A C 1
ATOM 3316 O O . LEU A 1 403 ? 55.887 8.858 -105.589 1.00 70.88 403 LEU A O 1
ATOM 3320 N N . GLY A 1 404 ? 54.215 7.833 -104.485 1.00 68.38 404 GLY A N 1
ATOM 3321 C CA . GLY A 1 404 ? 54.075 6.721 -105.428 1.00 68.38 404 GLY A CA 1
ATOM 3322 C C . GLY A 1 404 ? 53.723 7.180 -106.848 1.00 68.38 404 GLY A C 1
ATOM 3323 O O . GLY A 1 404 ? 54.305 6.696 -107.822 1.00 68.38 404 GLY A O 1
ATOM 3324 N N . GLN A 1 405 ? 52.830 8.166 -106.987 1.00 70.19 405 GLN A N 1
ATOM 3325 C CA . GLN A 1 405 ? 52.487 8.751 -108.290 1.00 70.19 405 GLN A CA 1
ATOM 3326 C C . GLN A 1 405 ? 53.668 9.497 -108.925 1.00 70.19 405 GLN A C 1
ATOM 3328 O O . GLN A 1 405 ? 53.916 9.363 -110.126 1.00 70.19 405 GLN A O 1
ATOM 3333 N N . THR A 1 406 ? 54.420 10.256 -108.128 1.00 67.12 406 THR A N 1
ATOM 3334 C CA . THR A 1 406 ? 55.592 11.013 -108.595 1.00 67.12 406 THR A CA 1
ATOM 3335 C C . THR A 1 406 ? 56.721 10.078 -109.036 1.00 67.12 406 THR A C 1
ATOM 3337 O O . THR A 1 406 ? 57.339 10.303 -110.078 1.00 67.12 406 THR A O 1
ATOM 3340 N N . GLN A 1 407 ? 56.940 8.976 -108.311 1.00 64.94 407 GLN A N 1
ATOM 3341 C CA . GLN A 1 407 ? 57.913 7.946 -108.683 1.00 64.94 407 GLN A CA 1
ATOM 3342 C C . GLN A 1 407 ? 57.571 7.303 -110.038 1.00 64.94 407 GLN A C 1
ATOM 3344 O O . GLN A 1 407 ? 58.441 7.174 -110.899 1.00 64.94 407 GLN A O 1
ATOM 3349 N N . ALA A 1 408 ? 56.294 6.995 -110.281 1.00 67.62 408 ALA A N 1
ATOM 3350 C CA . ALA A 1 408 ? 55.847 6.464 -111.569 1.00 67.62 408 ALA A CA 1
ATOM 3351 C C . ALA A 1 408 ? 56.065 7.454 -112.736 1.00 67.62 408 ALA A C 1
ATOM 3353 O O . ALA A 1 408 ? 56.395 7.050 -113.855 1.00 67.62 408 ALA A O 1
ATOM 3354 N N . GLN A 1 409 ? 55.913 8.763 -112.495 1.00 67.44 409 GLN A N 1
ATOM 3355 C CA . GLN A 1 409 ? 56.208 9.800 -113.496 1.00 67.44 409 GLN A CA 1
ATOM 3356 C C . GLN A 1 409 ? 57.710 9.920 -113.802 1.00 67.44 409 GLN A C 1
ATOM 3358 O O . GLN A 1 409 ? 58.087 10.146 -114.961 1.00 67.44 409 GLN A O 1
ATOM 3363 N N . LEU A 1 410 ? 58.563 9.750 -112.788 1.00 70.69 410 LEU A N 1
ATOM 3364 C CA . LEU A 1 410 ? 60.017 9.735 -112.944 1.00 70.69 410 LEU A CA 1
ATOM 3365 C C . LEU A 1 410 ? 60.465 8.554 -113.816 1.00 70.69 410 LEU A C 1
ATOM 3367 O O . LEU A 1 410 ? 61.216 8.749 -114.775 1.00 70.69 410 LEU A O 1
ATOM 3371 N N . ASP A 1 411 ? 59.945 7.356 -113.541 1.00 68.00 411 ASP A N 1
ATOM 3372 C CA . ASP A 1 411 ? 60.269 6.148 -114.305 1.00 68.00 411 ASP A CA 1
ATOM 3373 C C . ASP A 1 411 ? 59.865 6.287 -115.784 1.00 68.00 411 ASP A C 1
ATOM 3375 O O . ASP A 1 411 ? 60.657 5.982 -116.676 1.00 68.00 411 ASP A O 1
ATOM 3379 N N . ASN A 1 412 ? 58.687 6.857 -116.068 1.00 68.69 412 ASN A N 1
ATOM 3380 C CA . ASN A 1 412 ? 58.230 7.124 -117.440 1.00 68.69 412 ASN A CA 1
ATOM 3381 C C . ASN A 1 412 ? 59.150 8.116 -118.183 1.00 68.69 412 ASN A C 1
ATOM 3383 O O . ASN A 1 412 ? 59.516 7.904 -119.342 1.00 68.69 412 ASN A O 1
ATOM 3387 N N . SER A 1 413 ? 59.577 9.186 -117.505 1.00 65.94 413 SER A N 1
ATOM 3388 C CA . SER A 1 413 ? 60.499 10.176 -118.082 1.00 65.94 413 SER A CA 1
ATOM 3389 C C . SER A 1 413 ? 61.868 9.564 -118.401 1.00 65.94 413 SER A C 1
ATOM 3391 O O . SER A 1 413 ? 62.447 9.861 -119.448 1.00 65.94 413 SER A O 1
ATOM 3393 N N . LYS A 1 414 ? 62.353 8.652 -117.548 1.00 66.81 414 LYS A N 1
ATOM 3394 C CA . LYS A 1 414 ? 63.594 7.898 -117.761 1.00 66.81 414 LYS A CA 1
ATOM 3395 C C . LYS A 1 414 ? 63.515 6.981 -118.985 1.00 66.81 414 LYS A C 1
ATOM 3397 O O . LYS A 1 414 ? 64.455 6.958 -119.776 1.00 66.81 414 LYS A O 1
ATOM 3402 N N . THR A 1 415 ? 62.400 6.275 -119.181 1.00 68.88 415 THR A N 1
ATOM 3403 C CA . THR A 1 415 ? 62.187 5.435 -120.373 1.00 68.88 415 THR A CA 1
ATOM 3404 C C . THR A 1 415 ? 62.247 6.260 -121.660 1.00 68.88 415 THR A C 1
ATOM 3406 O O . THR A 1 415 ? 62.981 5.909 -122.582 1.00 68.88 415 THR A O 1
ATOM 3409 N N . ARG A 1 416 ? 61.562 7.411 -121.706 1.00 65.56 416 ARG A N 1
ATOM 3410 C CA . ARG A 1 416 ? 61.580 8.303 -122.883 1.00 65.56 416 ARG A CA 1
ATOM 3411 C C . ARG A 1 416 ? 62.972 8.849 -123.201 1.00 65.56 416 ARG A C 1
ATOM 3413 O O . ARG A 1 416 ? 63.330 8.977 -124.369 1.00 65.56 416 ARG A O 1
ATOM 3420 N N . PHE A 1 417 ? 63.766 9.152 -122.175 1.00 64.00 417 PHE A N 1
ATOM 3421 C CA . PHE A 1 417 ? 65.149 9.595 -122.353 1.00 64.00 417 PHE A CA 1
ATOM 3422 C C . PHE A 1 417 ? 66.020 8.511 -123.017 1.00 64.00 417 PHE A C 1
ATOM 3424 O O . PHE A 1 417 ? 66.798 8.808 -123.923 1.00 64.00 417 PHE A O 1
ATOM 3431 N N . GLN A 1 418 ? 65.849 7.243 -122.627 1.00 67.31 418 GLN A N 1
ATOM 3432 C CA . GLN A 1 418 ? 66.570 6.116 -123.234 1.00 67.31 418 GLN A CA 1
ATOM 3433 C C . GLN A 1 418 ? 66.183 5.886 -124.706 1.00 67.31 418 GLN A C 1
ATOM 3435 O O . GLN A 1 418 ? 67.055 5.605 -125.529 1.00 67.31 418 GLN A O 1
ATOM 3440 N N . GLU A 1 419 ? 64.906 6.055 -125.064 1.00 68.69 419 GLU A N 1
ATOM 3441 C CA . GLU A 1 419 ? 64.436 5.944 -126.454 1.00 68.69 419 GLU A CA 1
ATOM 3442 C C . GLU A 1 419 ? 65.026 7.028 -127.373 1.00 68.69 419 GLU A C 1
ATOM 3444 O O . GLU A 1 419 ? 65.377 6.746 -128.522 1.00 68.69 419 GLU A O 1
ATOM 3449 N N . ALA A 1 420 ? 65.164 8.264 -126.880 1.00 60.41 420 ALA A N 1
ATOM 3450 C CA . ALA A 1 420 ? 65.763 9.364 -127.637 1.00 60.41 420 ALA A CA 1
ATOM 3451 C C . ALA A 1 420 ? 67.258 9.123 -127.923 1.00 60.41 420 ALA A C 1
ATOM 3453 O O . ALA A 1 420 ? 67.709 9.324 -129.052 1.00 60.41 420 ALA A O 1
ATOM 3454 N N . LEU A 1 421 ? 68.005 8.615 -126.934 1.00 68.19 421 LEU A N 1
ATOM 3455 C CA . LEU A 1 421 ? 69.416 8.235 -127.082 1.00 68.19 421 LEU A CA 1
ATOM 3456 C C . LEU A 1 421 ? 69.629 7.178 -128.174 1.00 68.19 421 LEU A C 1
ATOM 3458 O O . LEU A 1 421 ? 70.548 7.299 -128.983 1.00 68.19 421 LEU A O 1
ATOM 3462 N N . ALA A 1 422 ? 68.760 6.166 -128.237 1.00 68.00 422 ALA A N 1
ATOM 3463 C CA . ALA A 1 422 ? 68.857 5.113 -129.246 1.00 68.00 422 ALA A CA 1
ATOM 3464 C C . ALA A 1 422 ? 68.666 5.651 -130.677 1.00 68.00 422 ALA A C 1
ATOM 3466 O O . ALA A 1 422 ? 69.379 5.229 -131.588 1.00 68.00 422 ALA A O 1
ATOM 3467 N N . LYS A 1 423 ? 67.747 6.611 -130.874 1.00 70.06 423 LYS A N 1
ATOM 3468 C CA . LYS A 1 423 ? 67.482 7.222 -132.189 1.00 70.06 423 LYS A CA 1
ATOM 3469 C C . LYS A 1 423 ? 68.669 8.025 -132.723 1.00 70.06 423 LYS A C 1
ATOM 3471 O O . LYS A 1 423 ? 68.970 7.920 -133.913 1.00 70.06 423 LYS A O 1
ATOM 3476 N N . ILE A 1 424 ? 69.350 8.781 -131.860 1.00 69.19 424 ILE A N 1
ATOM 3477 C CA . ILE A 1 424 ? 70.548 9.556 -132.229 1.00 69.19 424 ILE A CA 1
ATOM 3478 C C . ILE A 1 424 ? 71.653 8.617 -132.741 1.00 69.19 424 ILE A C 1
ATOM 3480 O O . ILE A 1 424 ? 72.179 8.827 -133.831 1.00 69.19 424 ILE A O 1
ATOM 3484 N N . LEU A 1 425 ? 71.904 7.514 -132.030 1.00 69.38 425 LEU A N 1
ATOM 3485 C CA . LEU A 1 425 ? 72.909 6.504 -132.393 1.00 69.38 425 LEU A CA 1
ATOM 3486 C C . LEU A 1 425 ? 72.673 5.878 -133.785 1.00 69.38 425 LEU A C 1
ATOM 3488 O O . LEU A 1 425 ? 73.614 5.650 -134.551 1.00 69.38 425 LEU A O 1
ATOM 3492 N N . THR A 1 426 ? 71.413 5.621 -134.154 1.00 69.94 426 THR A N 1
ATOM 3493 C CA . THR A 1 426 ? 71.068 5.132 -135.502 1.00 69.94 426 THR A CA 1
ATOM 3494 C C . THR A 1 426 ? 71.368 6.150 -136.602 1.00 69.94 426 THR A C 1
ATOM 3496 O O . THR A 1 426 ? 71.914 5.771 -137.638 1.00 69.94 426 THR A O 1
ATOM 3499 N N . LEU A 1 427 ? 71.062 7.433 -136.382 1.00 68.88 427 LEU A N 1
ATOM 3500 C CA . LEU A 1 427 ? 71.289 8.492 -137.374 1.00 68.88 427 LEU A CA 1
ATOM 3501 C C . LEU A 1 427 ? 72.785 8.780 -137.579 1.00 68.88 427 LEU A C 1
ATOM 3503 O O . LEU A 1 427 ? 73.223 8.964 -138.715 1.00 68.88 427 LEU A O 1
ATOM 3507 N N . GLU A 1 428 ? 73.592 8.726 -136.517 1.00 62.97 428 GLU A N 1
ATOM 3508 C CA . GLU A 1 428 ? 75.058 8.827 -136.616 1.00 62.97 428 GLU A CA 1
ATOM 3509 C C . GLU A 1 428 ? 75.659 7.711 -137.488 1.00 62.97 428 GLU A C 1
ATOM 3511 O O . GLU A 1 428 ? 76.596 7.934 -138.259 1.00 62.97 428 GLU A O 1
ATOM 3516 N N . THR A 1 429 ? 75.077 6.510 -137.433 1.00 67.62 429 THR A N 1
ATOM 3517 C CA . THR A 1 429 ? 75.524 5.368 -138.243 1.00 67.62 429 THR A CA 1
ATOM 3518 C C . THR A 1 429 ? 75.218 5.564 -139.737 1.00 67.62 429 THR A C 1
ATOM 3520 O O . THR A 1 429 ? 76.007 5.159 -140.596 1.00 67.62 429 THR A O 1
ATOM 3523 N N . GLU A 1 430 ? 74.089 6.192 -140.078 1.00 64.56 430 GLU A N 1
ATOM 3524 C CA . GLU A 1 430 ? 73.729 6.510 -141.468 1.00 64.56 430 GLU A CA 1
ATOM 3525 C C . GLU A 1 430 ? 74.573 7.654 -142.046 1.00 64.56 430 GLU A C 1
ATOM 3527 O O . GLU A 1 430 ? 75.008 7.565 -143.199 1.00 64.56 430 GLU A O 1
ATOM 3532 N N . LEU A 1 431 ? 74.903 8.661 -141.228 1.00 67.56 431 LEU A N 1
ATOM 3533 C CA . LEU A 1 431 ? 75.828 9.743 -141.581 1.00 67.56 431 LEU A CA 1
ATOM 3534 C C . LEU A 1 431 ? 77.190 9.193 -142.044 1.00 67.56 431 LEU A C 1
ATOM 3536 O O . LEU A 1 431 ? 77.728 9.615 -143.072 1.00 67.56 431 LEU A O 1
ATOM 3540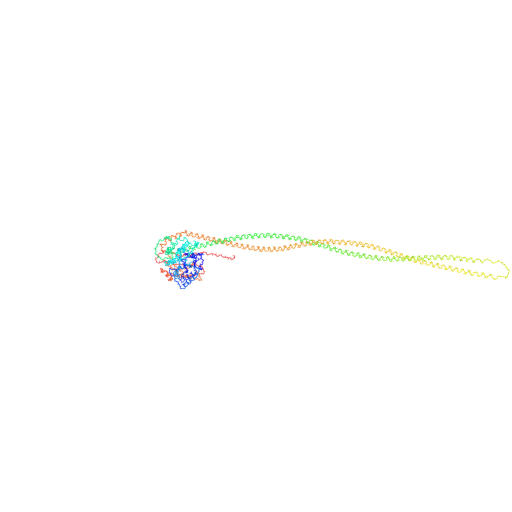 N N . GLY A 1 432 ? 77.716 8.189 -141.333 1.00 65.00 432 GLY A N 1
ATOM 3541 C CA . GLY A 1 432 ? 78.976 7.529 -141.683 1.00 65.00 432 GLY A CA 1
ATOM 3542 C C . GLY A 1 432 ? 78.960 6.849 -143.060 1.00 65.00 432 GLY A C 1
ATOM 3543 O O . GLY A 1 432 ? 79.953 6.901 -143.785 1.00 65.00 432 GLY A O 1
ATOM 3544 N N . LYS A 1 433 ? 77.829 6.258 -143.474 1.00 66.06 433 LYS A N 1
ATOM 3545 C CA . LYS A 1 433 ? 77.701 5.600 -144.792 1.00 66.06 433 LYS A CA 1
ATOM 3546 C C . LYS A 1 433 ? 77.689 6.601 -145.952 1.00 66.06 433 LYS A C 1
ATOM 3548 O O . LYS A 1 433 ? 78.245 6.305 -147.010 1.00 66.06 433 LYS A O 1
ATOM 3553 N N . ALA A 1 434 ? 77.076 7.770 -145.767 1.00 60.84 434 ALA A N 1
ATOM 3554 C CA . ALA A 1 434 ? 76.987 8.802 -146.803 1.00 60.84 434 ALA A CA 1
ATOM 3555 C C . ALA A 1 434 ? 78.351 9.455 -147.104 1.00 60.84 434 ALA A C 1
ATOM 3557 O O . ALA A 1 434 ? 78.672 9.703 -148.268 1.00 60.84 434 ALA A O 1
ATOM 3558 N N . LEU A 1 435 ? 79.185 9.663 -146.078 1.00 61.16 435 LEU A N 1
ATOM 3559 C CA . LEU A 1 435 ? 80.537 10.218 -146.229 1.00 61.16 435 LEU A CA 1
ATOM 3560 C C . LEU A 1 435 ? 81.445 9.333 -147.100 1.00 61.16 435 LEU A C 1
ATOM 3562 O O . LEU A 1 435 ? 82.148 9.845 -147.970 1.00 61.16 435 LEU A O 1
ATOM 3566 N N . VAL A 1 436 ? 81.365 8.007 -146.944 1.00 63.03 436 VAL A N 1
ATOM 3567 C CA . VAL A 1 436 ? 82.156 7.050 -147.741 1.00 63.03 436 VAL A CA 1
ATOM 3568 C C . VAL A 1 436 ? 81.764 7.069 -149.228 1.00 63.03 436 VAL A C 1
ATOM 3570 O O . VAL A 1 436 ? 82.619 6.913 -150.100 1.00 63.03 436 VAL A O 1
ATOM 3573 N N . GLN A 1 437 ? 80.486 7.298 -149.559 1.00 61.50 437 GLN A N 1
ATOM 3574 C CA . GLN A 1 437 ? 80.052 7.410 -150.960 1.00 61.50 437 GLN A CA 1
ATOM 3575 C C . GLN A 1 437 ? 80.537 8.699 -151.638 1.00 61.50 437 GLN A C 1
ATOM 3577 O O . GLN A 1 437 ? 80.843 8.674 -152.832 1.00 61.50 437 GLN A O 1
ATOM 3582 N N . LEU A 1 438 ? 80.639 9.803 -150.891 1.00 63.69 438 LEU A N 1
ATOM 3583 C CA . LEU A 1 438 ? 81.113 11.094 -151.399 1.00 63.69 438 LEU A CA 1
ATOM 3584 C C . LEU A 1 438 ? 82.570 11.007 -151.891 1.00 63.69 438 LEU A C 1
ATOM 3586 O O . LEU A 1 438 ? 82.905 11.508 -152.968 1.00 63.69 438 LEU A O 1
ATOM 3590 N N . GLU A 1 439 ? 83.418 10.303 -151.141 1.00 61.41 439 GLU A N 1
ATOM 3591 C CA . GLU A 1 439 ? 84.842 10.131 -151.446 1.00 61.41 439 GLU A CA 1
ATOM 3592 C C . GLU A 1 439 ? 85.063 9.314 -152.738 1.00 61.41 439 GLU A C 1
ATOM 3594 O O . GLU A 1 439 ? 85.888 9.671 -153.582 1.00 61.41 439 GLU A O 1
ATOM 3599 N N . GLY A 1 440 ? 84.240 8.282 -152.975 1.00 60.12 440 GLY A N 1
ATOM 3600 C CA . GLY A 1 440 ? 84.292 7.459 -154.192 1.00 60.12 440 GLY A CA 1
ATOM 3601 C C . GLY A 1 440 ? 83.893 8.195 -155.482 1.00 60.12 440 GLY A C 1
ATOM 3602 O O . GLY A 1 440 ? 84.425 7.896 -156.555 1.00 60.12 440 GLY A O 1
ATOM 3603 N N . THR A 1 441 ? 82.990 9.179 -155.407 1.00 60.62 441 THR A N 1
ATOM 3604 C CA . THR A 1 441 ? 82.600 10.009 -156.565 1.00 60.62 441 THR A CA 1
ATOM 3605 C C . THR A 1 441 ? 83.653 11.054 -156.954 1.00 60.62 441 THR A C 1
ATOM 3607 O O . THR A 1 441 ? 83.791 11.363 -158.138 1.00 60.62 441 THR A O 1
ATOM 3610 N N . GLN A 1 442 ? 84.461 11.532 -156.001 1.00 59.66 442 GLN A N 1
ATOM 3611 C CA . GLN A 1 442 ? 85.524 12.520 -156.240 1.00 59.66 442 GLN A CA 1
ATOM 3612 C C . GLN A 1 442 ? 86.658 11.962 -157.127 1.00 59.66 442 GLN A C 1
ATOM 3614 O O . GLN A 1 442 ? 87.210 12.658 -157.985 1.00 59.66 442 GLN A O 1
ATOM 3619 N N . ILE A 1 443 ? 86.980 10.675 -156.962 1.00 59.97 443 ILE A N 1
ATOM 3620 C CA . ILE A 1 443 ? 88.045 9.991 -157.712 1.00 59.97 443 ILE A CA 1
ATOM 3621 C C . ILE A 1 443 ? 87.686 9.877 -159.207 1.00 59.97 443 ILE A C 1
ATOM 3623 O O . ILE A 1 443 ? 88.516 10.179 -160.065 1.00 59.97 443 ILE A O 1
ATOM 3627 N N . LYS A 1 444 ? 86.427 9.550 -159.538 1.00 58.50 444 LYS A N 1
ATOM 3628 C CA . LYS A 1 444 ? 85.951 9.422 -160.933 1.00 58.50 444 LYS A CA 1
ATOM 3629 C C . LYS A 1 444 ? 85.919 10.751 -161.703 1.00 58.50 444 LYS A C 1
ATOM 3631 O O . LYS A 1 444 ? 86.157 10.767 -162.913 1.00 58.50 444 LYS A O 1
ATOM 3636 N N . LEU A 1 445 ? 85.668 11.868 -161.014 1.00 60.62 445 LEU A N 1
ATOM 3637 C CA . LEU A 1 445 ? 85.703 13.215 -161.602 1.00 60.62 445 LEU A CA 1
ATOM 3638 C C . LEU A 1 445 ? 87.119 13.588 -162.079 1.00 60.62 445 LEU A C 1
ATOM 3640 O O . LEU A 1 445 ? 87.295 14.151 -163.159 1.00 60.62 445 LEU A O 1
ATOM 3644 N N . THR A 1 446 ? 88.134 13.204 -161.303 1.00 59.81 446 THR A N 1
ATOM 3645 C CA . THR A 1 446 ? 89.542 13.547 -161.562 1.00 59.81 446 THR A CA 1
ATOM 3646 C C . THR A 1 446 ? 90.108 12.755 -162.751 1.00 59.81 446 THR A C 1
ATOM 3648 O O . THR A 1 446 ? 90.893 13.268 -163.548 1.00 59.81 446 THR A O 1
ATOM 3651 N N . GLU A 1 447 ? 89.668 11.506 -162.923 1.00 57.00 447 GLU A N 1
ATOM 3652 C CA . GLU A 1 447 ? 90.092 10.627 -164.020 1.00 57.00 447 GLU A CA 1
ATOM 3653 C C . GLU A 1 447 ? 89.479 11.026 -165.377 1.00 57.00 447 GLU A C 1
ATOM 3655 O O . GLU A 1 447 ? 90.132 10.915 -166.418 1.00 57.00 447 GLU A O 1
ATOM 3660 N N . SER A 1 448 ? 88.269 11.596 -165.364 1.00 51.91 448 SER A N 1
ATOM 3661 C CA . SER A 1 448 ? 87.595 12.125 -166.561 1.00 51.91 448 SER A CA 1
ATOM 3662 C C . SER A 1 448 ? 88.228 13.435 -167.059 1.00 51.91 448 SER A C 1
ATOM 3664 O O . SER A 1 448 ? 88.369 13.632 -168.265 1.00 51.91 448 SER A O 1
ATOM 3666 N N . GLN A 1 449 ? 88.728 14.289 -166.156 1.00 54.88 449 GLN A N 1
ATOM 3667 C CA . GLN A 1 449 ? 89.451 15.522 -166.514 1.00 54.88 449 GLN A CA 1
ATOM 3668 C C . GLN A 1 449 ? 90.812 15.261 -167.192 1.00 54.88 449 GLN A C 1
ATOM 3670 O O . GLN A 1 449 ? 91.273 16.077 -167.988 1.00 54.88 449 GLN A O 1
ATOM 3675 N N . LYS A 1 450 ? 91.447 14.106 -166.945 1.00 54.22 450 LYS A N 1
ATOM 3676 C CA . LYS A 1 450 ? 92.774 13.761 -167.490 1.00 54.22 450 LYS A CA 1
ATOM 3677 C C . LYS A 1 450 ? 92.741 13.259 -168.945 1.00 54.22 450 LYS A C 1
ATOM 3679 O O . LYS A 1 450 ? 93.757 13.324 -169.630 1.00 54.22 450 LYS A O 1
ATOM 3684 N N . LYS A 1 451 ? 91.584 12.797 -169.442 1.00 51.69 451 LYS A N 1
ATOM 3685 C CA . LYS A 1 451 ? 91.383 12.391 -170.852 1.00 51.69 451 LYS A CA 1
ATOM 3686 C C . LYS A 1 451 ? 91.137 13.570 -171.808 1.00 51.69 451 LYS A C 1
ATOM 3688 O O . LYS A 1 451 ? 91.225 13.377 -173.016 1.00 51.69 451 LYS A O 1
ATOM 3693 N N . LEU A 1 452 ? 90.894 14.777 -171.289 1.00 48.19 452 LEU A N 1
ATOM 3694 C CA . LEU A 1 452 ? 90.586 15.978 -172.078 1.00 48.19 452 LEU A CA 1
ATOM 3695 C C . LEU A 1 452 ? 91.835 16.748 -172.577 1.00 48.19 452 LEU A C 1
ATOM 3697 O O . LEU A 1 452 ? 91.695 17.677 -173.360 1.00 48.19 452 LEU A O 1
ATOM 3701 N N . LEU A 1 453 ? 93.057 16.375 -172.160 1.00 46.97 453 LEU A N 1
ATOM 3702 C CA . LEU A 1 453 ? 94.287 17.158 -172.408 1.00 46.97 453 LEU A CA 1
ATOM 3703 C C . LEU A 1 453 ? 95.279 16.527 -173.420 1.00 46.97 453 LEU A C 1
ATOM 3705 O O . LEU A 1 453 ? 96.439 16.924 -173.465 1.00 46.97 453 LEU A O 1
ATOM 3709 N N . GLY A 1 454 ? 94.862 15.521 -174.203 1.00 48.03 454 GLY A N 1
ATOM 3710 C CA . GLY A 1 454 ? 95.756 14.684 -175.031 1.00 48.03 454 GLY A CA 1
ATOM 3711 C C . GLY A 1 454 ? 95.597 14.770 -176.558 1.00 48.03 454 GLY A C 1
ATOM 3712 O O . GLY A 1 454 ? 96.084 13.874 -177.241 1.00 48.03 454 GLY A O 1
ATOM 3713 N N . VAL A 1 455 ? 94.906 15.779 -177.110 1.00 48.31 455 VAL A N 1
ATOM 3714 C CA . VAL A 1 455 ? 94.612 15.889 -178.564 1.00 48.31 455 VAL A CA 1
ATOM 3715 C C . VAL A 1 455 ? 94.970 17.278 -179.128 1.00 48.31 455 VAL A C 1
ATOM 3717 O O . VAL A 1 455 ? 94.215 17.870 -179.887 1.00 48.31 455 VAL A O 1
ATOM 3720 N N . GLU A 1 456 ? 96.148 17.809 -178.784 1.00 38.59 456 GLU A N 1
ATOM 3721 C CA . GLU A 1 456 ? 96.681 19.025 -179.430 1.00 38.59 456 GLU A CA 1
ATOM 3722 C C . GLU A 1 456 ? 98.212 18.982 -179.607 1.00 38.59 456 GLU A C 1
ATOM 3724 O O . GLU A 1 456 ? 98.952 19.878 -179.207 1.00 38.59 456 GLU A O 1
ATOM 3729 N N . THR A 1 457 ? 98.723 17.901 -180.208 1.00 37.06 457 THR A N 1
ATOM 3730 C CA . THR A 1 457 ? 100.043 17.888 -180.870 1.00 37.06 457 THR A CA 1
ATOM 3731 C C . THR A 1 457 ? 100.032 16.853 -182.003 1.00 37.06 457 THR A C 1
ATOM 3733 O O . THR A 1 457 ? 100.024 15.658 -181.730 1.00 37.06 457 THR A O 1
ATOM 3736 N N . ASP A 1 458 ? 99.894 17.341 -183.249 1.00 34.75 458 ASP A N 1
ATOM 3737 C CA . ASP A 1 458 ? 100.497 16.837 -184.509 1.00 34.75 458 ASP A CA 1
ATOM 3738 C C . ASP A 1 458 ? 99.595 16.988 -185.763 1.00 34.75 458 ASP A C 1
ATOM 3740 O O . ASP A 1 458 ? 98.868 16.080 -186.169 1.00 34.75 458 ASP A O 1
ATOM 3744 N N . PHE A 1 459 ? 99.731 18.135 -186.449 1.00 27.05 459 PHE A N 1
ATOM 3745 C CA . PHE A 1 459 ? 99.685 18.247 -187.917 1.00 27.05 459 PHE A CA 1
ATOM 3746 C C . PHE A 1 459 ? 100.743 19.267 -188.369 1.00 27.05 459 PHE A C 1
ATOM 3748 O O . PHE A 1 459 ? 100.601 20.463 -188.118 1.00 27.05 459 PHE A O 1
ATOM 3755 N N . GLY A 1 460 ? 101.795 18.799 -189.045 1.00 32.81 460 GLY A N 1
ATOM 3756 C CA . GLY A 1 460 ? 102.829 19.650 -189.632 1.00 32.81 460 GLY A CA 1
ATOM 3757 C C . GLY A 1 460 ? 103.860 18.863 -190.439 1.00 32.81 460 GLY A C 1
ATOM 3758 O O . GLY A 1 460 ? 104.932 18.583 -189.931 1.00 32.81 460 GLY A O 1
ATOM 3759 N N . GLU A 1 461 ? 103.517 18.470 -191.670 1.00 31.61 461 GLU A N 1
ATOM 3760 C CA . GLU A 1 461 ? 104.185 18.954 -192.896 1.00 31.61 461 GLU A CA 1
ATOM 3761 C C . GLU A 1 461 ? 104.008 18.028 -194.112 1.00 31.61 461 GLU A C 1
ATOM 3763 O O . GLU A 1 461 ? 104.400 16.868 -194.124 1.00 31.61 461 GLU A O 1
ATOM 3768 N N . ILE A 1 462 ? 103.482 18.664 -195.167 1.00 32.94 462 ILE A N 1
ATOM 3769 C CA . ILE A 1 462 ? 103.790 18.473 -196.588 1.00 32.94 462 ILE A CA 1
ATOM 3770 C C . ILE A 1 462 ? 103.442 17.098 -197.180 1.00 32.94 462 ILE A C 1
ATOM 3772 O O . ILE A 1 462 ? 104.194 16.141 -197.086 1.00 32.94 462 ILE A O 1
ATOM 3776 N N . GLN A 1 463 ? 102.423 17.089 -198.040 1.00 28.27 463 GLN A N 1
ATOM 3777 C CA . GLN A 1 463 ? 102.750 17.140 -199.466 1.00 28.27 463 GLN A CA 1
ATOM 3778 C C . GLN A 1 463 ? 101.574 17.678 -200.281 1.00 28.27 463 GLN A C 1
ATOM 3780 O O . GLN A 1 463 ? 100.467 17.150 -200.252 1.00 28.27 463 GLN A O 1
ATOM 3785 N N . VAL A 1 464 ? 101.840 18.746 -201.036 1.00 38.38 464 VAL A N 1
ATOM 3786 C CA . VAL A 1 464 ? 101.293 18.930 -202.388 1.00 38.38 464 VAL A CA 1
ATOM 3787 C C . VAL A 1 464 ? 101.093 17.536 -203.011 1.00 38.38 464 VAL A C 1
ATOM 3789 O O . VAL A 1 464 ? 102.045 16.773 -203.099 1.00 38.38 464 VAL A O 1
ATOM 3792 N N . GLN A 1 465 ? 99.909 17.127 -203.436 1.00 42.56 465 GLN A N 1
ATOM 3793 C CA . GLN A 1 465 ? 98.735 17.907 -203.781 1.00 42.56 465 GLN A CA 1
ATOM 3794 C C . GLN A 1 465 ? 97.573 16.938 -203.990 1.00 42.56 465 GLN A C 1
ATOM 3796 O O . GLN A 1 465 ? 97.812 15.798 -204.359 1.00 42.56 465 GLN A O 1
ATOM 3801 N N . LEU A 1 466 ? 96.355 17.463 -203.868 1.00 47.19 466 LEU A N 1
ATOM 3802 C CA . LEU A 1 466 ? 95.155 16.999 -204.565 1.00 47.19 466 LEU A CA 1
ATOM 3803 C C . LEU A 1 466 ? 94.733 15.521 -204.393 1.00 47.19 466 LEU A C 1
ATOM 3805 O O . LEU A 1 466 ? 95.419 14.573 -204.752 1.00 47.19 466 LEU A O 1
ATOM 3809 N N . GLU A 1 467 ? 93.480 15.394 -203.968 1.00 44.84 467 GLU A N 1
ATOM 3810 C CA . GLU A 1 467 ? 92.627 14.208 -203.973 1.00 44.84 467 GLU A CA 1
ATOM 3811 C C . GLU A 1 467 ? 92.998 13.034 -203.057 1.00 44.84 467 GLU A C 1
ATOM 3813 O O . GLU A 1 467 ? 93.665 12.071 -203.424 1.00 44.84 467 GLU A O 1
ATOM 3818 N N . GLY A 1 468 ? 92.415 13.069 -201.852 1.00 43.06 468 GLY A N 1
ATOM 3819 C CA . GLY A 1 468 ? 92.264 11.861 -201.043 1.00 43.06 468 GLY A CA 1
ATOM 3820 C C . GLY A 1 468 ? 91.434 11.997 -199.767 1.00 43.06 468 GLY A C 1
ATOM 3821 O O . GLY A 1 468 ? 90.609 11.134 -199.496 1.00 43.06 468 GLY A O 1
ATOM 3822 N N . ASN A 1 469 ? 91.588 13.052 -198.960 1.00 40.84 469 ASN A N 1
ATOM 3823 C CA . ASN A 1 469 ? 91.186 12.946 -197.546 1.00 40.84 469 ASN A CA 1
ATOM 3824 C C . ASN A 1 469 ? 90.174 13.991 -197.063 1.00 40.84 469 ASN A C 1
ATOM 3826 O O . ASN A 1 469 ? 90.506 14.879 -196.284 1.00 40.84 469 ASN A O 1
ATOM 3830 N N . LYS A 1 470 ? 88.901 13.807 -197.440 1.00 41.81 470 LYS A N 1
ATOM 3831 C CA . LYS A 1 470 ? 87.755 14.565 -196.897 1.00 41.81 470 LYS A CA 1
ATOM 3832 C C . LYS A 1 470 ? 86.872 13.781 -195.900 1.00 41.81 470 LYS A C 1
ATOM 3834 O O . LYS A 1 470 ? 85.823 14.283 -195.529 1.00 41.81 470 LYS A O 1
ATOM 3839 N N . ILE A 1 471 ? 87.266 12.584 -195.439 1.00 49.56 471 ILE A N 1
ATOM 3840 C CA . ILE A 1 471 ? 86.408 11.716 -194.586 1.00 49.56 471 ILE A CA 1
ATOM 3841 C C . ILE A 1 471 ? 86.860 11.624 -193.108 1.00 49.56 471 ILE A C 1
ATOM 3843 O O . ILE A 1 471 ? 86.037 11.361 -192.242 1.00 49.56 471 ILE A O 1
ATOM 3847 N N . LYS A 1 472 ? 88.117 11.938 -192.756 1.00 46.38 472 LYS A N 1
ATOM 3848 C CA . LYS A 1 472 ? 88.606 11.807 -191.360 1.00 46.38 472 LYS A CA 1
ATOM 3849 C C . LYS A 1 472 ? 88.301 12.989 -190.420 1.00 46.38 472 LYS A C 1
ATOM 3851 O O . LYS A 1 472 ? 88.507 12.863 -189.220 1.00 46.38 472 LYS A O 1
ATOM 3856 N N . LEU A 1 473 ? 87.816 14.129 -190.925 1.00 47.31 473 LEU A N 1
ATOM 3857 C CA . LEU A 1 473 ? 87.556 15.319 -190.094 1.00 47.31 473 LEU A CA 1
ATOM 3858 C C . LEU A 1 473 ? 86.259 15.202 -189.268 1.00 47.31 473 LEU A C 1
ATOM 3860 O O . LEU A 1 473 ? 86.166 15.782 -188.192 1.00 47.31 473 LEU A O 1
ATOM 3864 N N . THR A 1 474 ? 85.276 14.429 -189.737 1.00 53.34 474 THR A N 1
ATOM 3865 C CA . THR A 1 474 ? 83.944 14.359 -189.112 1.00 53.34 474 THR A CA 1
ATOM 3866 C C . THR A 1 474 ? 83.902 13.434 -187.887 1.00 53.34 474 THR A C 1
ATOM 3868 O O . THR A 1 474 ? 83.202 13.736 -186.927 1.00 53.34 474 THR A O 1
ATOM 3871 N N . GLU A 1 475 ? 84.706 12.364 -187.844 1.00 52.31 475 GLU A N 1
ATOM 3872 C CA . GLU A 1 475 ? 84.715 11.413 -186.713 1.00 52.31 475 GLU A CA 1
ATOM 3873 C C . GLU A 1 475 ? 85.311 11.999 -185.417 1.00 52.31 475 GLU A C 1
ATOM 3875 O O . GLU A 1 475 ? 84.920 11.606 -184.317 1.00 52.31 475 GLU A O 1
ATOM 3880 N N . SER A 1 476 ? 86.238 12.959 -185.512 1.00 51.41 476 SER A N 1
ATOM 3881 C CA . SER A 1 476 ? 86.848 13.575 -184.322 1.00 51.41 476 SER A CA 1
ATOM 3882 C C . SER A 1 476 ? 85.914 14.552 -183.602 1.00 51.41 476 SER A C 1
ATOM 3884 O O . SER A 1 476 ? 86.031 14.715 -182.390 1.00 51.41 476 SER A O 1
ATOM 3886 N N . GLN A 1 477 ? 84.965 15.173 -184.309 1.00 51.50 477 GLN A N 1
ATOM 3887 C CA . GLN A 1 477 ? 84.018 16.118 -183.706 1.00 51.50 477 GLN A CA 1
ATOM 3888 C C . GLN A 1 477 ? 82.921 15.422 -182.881 1.00 51.50 477 GLN A C 1
ATOM 3890 O O . GLN A 1 477 ? 82.457 15.987 -181.895 1.00 51.50 477 GLN A O 1
ATOM 3895 N N . GLU A 1 478 ? 82.554 14.178 -183.204 1.00 55.59 478 GLU A N 1
ATOM 3896 C CA . GLU A 1 478 ? 81.478 13.453 -182.506 1.00 55.59 478 GLU A CA 1
ATOM 3897 C C . GLU A 1 478 ? 81.911 12.907 -181.126 1.00 55.59 478 GLU A C 1
ATOM 3899 O O . GLU A 1 478 ? 81.112 12.844 -180.192 1.00 55.59 478 GLU A O 1
ATOM 3904 N N . LYS A 1 479 ? 83.202 12.590 -180.939 1.00 55.22 479 LYS A N 1
ATOM 3905 C CA . LYS A 1 479 ? 83.733 12.081 -179.657 1.00 55.22 479 LYS A CA 1
ATOM 3906 C C . LYS A 1 479 ? 83.795 13.123 -178.537 1.00 55.22 479 LYS A C 1
ATOM 3908 O O . LYS A 1 479 ? 83.692 12.746 -177.372 1.00 55.22 479 LYS A O 1
ATOM 3913 N N . ILE A 1 480 ? 83.959 14.405 -178.864 1.00 57.19 480 ILE A N 1
ATOM 3914 C CA . ILE A 1 480 ? 84.049 15.481 -177.861 1.00 57.19 480 ILE A CA 1
ATOM 3915 C C . ILE A 1 480 ? 82.695 15.690 -177.163 1.00 57.19 480 ILE A C 1
ATOM 3917 O O . ILE A 1 480 ? 82.649 15.774 -175.938 1.00 57.19 480 ILE A O 1
ATOM 3921 N N . GLY A 1 481 ? 81.584 15.660 -177.910 1.00 57.19 481 GLY A N 1
ATOM 3922 C CA . GLY A 1 481 ? 80.248 15.897 -177.344 1.00 57.19 481 GLY A CA 1
ATOM 3923 C C . GLY A 1 481 ? 79.779 14.835 -176.337 1.00 57.19 481 GLY A C 1
ATOM 3924 O O . GLY A 1 481 ? 79.059 15.149 -175.386 1.00 57.19 481 GLY A O 1
ATOM 3925 N N . ILE A 1 482 ? 80.212 13.578 -176.491 1.00 61.22 482 ILE A N 1
ATOM 3926 C CA . ILE A 1 482 ? 79.857 12.501 -175.547 1.00 61.22 482 ILE A CA 1
ATOM 3927 C C . ILE A 1 482 ? 80.536 12.728 -174.186 1.00 61.22 482 ILE A C 1
ATOM 3929 O O . ILE A 1 482 ? 79.888 12.595 -173.147 1.00 61.22 482 ILE A O 1
ATOM 3933 N N . LEU A 1 483 ? 81.810 13.135 -174.182 1.00 57.56 483 LEU A N 1
ATOM 3934 C CA . LEU A 1 483 ? 82.581 13.337 -172.950 1.00 57.56 483 LEU A CA 1
ATOM 3935 C C . LEU A 1 483 ? 82.079 14.529 -172.120 1.00 57.56 483 LEU A C 1
ATOM 3937 O O . LEU A 1 483 ? 82.071 14.459 -170.891 1.00 57.56 483 LEU A O 1
ATOM 3941 N N . GLU A 1 484 ? 81.608 15.598 -172.763 1.00 55.91 484 GLU A N 1
ATOM 3942 C CA . GLU A 1 484 ? 81.021 16.747 -172.056 1.00 55.91 484 GLU A CA 1
ATOM 3943 C C . GLU A 1 484 ? 79.706 16.380 -171.345 1.00 55.91 484 GLU A C 1
ATOM 3945 O O . GLU A 1 484 ? 79.427 16.866 -170.245 1.00 55.91 484 GLU A O 1
ATOM 3950 N N . THR A 1 485 ? 78.925 15.460 -171.921 1.00 60.66 485 THR A N 1
ATOM 3951 C CA . THR A 1 485 ? 77.646 15.016 -171.343 1.00 60.66 485 THR A CA 1
ATOM 3952 C C . THR A 1 485 ? 77.848 14.164 -170.082 1.00 60.66 485 THR A C 1
ATOM 3954 O O . THR A 1 485 ? 77.135 14.342 -169.089 1.00 60.66 485 THR A O 1
ATOM 3957 N N . GLU A 1 486 ? 78.838 13.265 -170.076 1.00 59.84 486 GLU A N 1
ATOM 3958 C CA . GLU A 1 486 ? 79.148 12.415 -168.913 1.00 59.84 486 GLU A CA 1
ATOM 3959 C C . GLU A 1 486 ? 79.663 13.224 -167.707 1.00 59.84 486 GLU A C 1
ATOM 3961 O O . GLU A 1 486 ? 79.318 12.928 -166.553 1.00 59.84 486 GLU A O 1
ATOM 3966 N N . LEU A 1 487 ? 80.428 14.293 -167.955 1.00 61.38 487 LEU A N 1
ATOM 3967 C CA . LEU A 1 487 ? 80.902 15.189 -166.898 1.00 61.38 487 LEU A CA 1
ATOM 3968 C C . LEU A 1 487 ? 79.728 15.884 -166.186 1.00 61.38 487 LEU A C 1
ATOM 3970 O O . LEU A 1 487 ? 79.668 15.897 -164.954 1.00 61.38 487 LEU A O 1
ATOM 3974 N N . GLY A 1 488 ? 78.750 16.380 -166.952 1.00 60.19 488 GLY A N 1
ATOM 3975 C CA . GLY A 1 488 ? 77.568 17.056 -166.410 1.00 60.19 488 GLY A CA 1
ATOM 3976 C C . GLY A 1 488 ? 76.697 16.163 -165.517 1.00 60.19 488 GLY A C 1
ATOM 3977 O O . GLY A 1 488 ? 76.235 16.604 -164.462 1.00 60.19 488 GLY A O 1
ATOM 3978 N N . GLN A 1 489 ? 76.509 14.888 -165.880 1.00 62.09 489 GLN A N 1
ATOM 3979 C CA . GLN A 1 489 ? 75.731 13.947 -165.058 1.00 62.09 489 GLN A CA 1
ATOM 3980 C C . GLN A 1 489 ? 76.405 13.640 -163.714 1.00 62.09 489 GLN A C 1
ATOM 3982 O O . GLN A 1 489 ? 75.735 13.568 -162.681 1.00 62.09 489 GLN A O 1
ATOM 3987 N N . THR A 1 490 ? 77.732 13.505 -163.709 1.00 60.53 490 THR A N 1
ATOM 3988 C CA . THR A 1 490 ? 78.498 13.200 -162.490 1.00 60.53 490 THR A CA 1
ATOM 3989 C C . THR A 1 490 ? 78.430 14.358 -161.488 1.00 60.53 490 THR A C 1
ATOM 3991 O O . THR A 1 490 ? 78.291 14.148 -160.281 1.00 60.53 490 THR A O 1
ATOM 3994 N N . GLN A 1 491 ? 78.440 15.595 -161.987 1.00 58.28 491 GLN A N 1
ATOM 3995 C CA . GLN A 1 491 ? 78.364 16.802 -161.164 1.00 58.28 491 GLN A CA 1
ATOM 3996 C C . GLN A 1 491 ? 76.994 16.968 -160.479 1.00 58.28 491 GLN A C 1
ATOM 3998 O O . GLN A 1 491 ? 76.924 17.394 -159.325 1.00 58.28 491 GLN A O 1
ATOM 4003 N N . LEU A 1 492 ? 75.904 16.562 -161.142 1.00 67.50 492 LEU A N 1
ATOM 4004 C CA . LEU A 1 492 ? 74.558 16.574 -160.554 1.00 67.50 492 LEU A CA 1
ATOM 4005 C C . LEU A 1 492 ? 74.402 15.574 -159.398 1.00 67.50 492 LEU A C 1
ATOM 4007 O O . LEU A 1 492 ? 73.782 15.905 -158.386 1.00 67.50 492 LEU A O 1
ATOM 4011 N N . GLN A 1 493 ? 74.983 14.374 -159.505 1.00 65.12 493 GLN A N 1
ATOM 4012 C CA . GLN A 1 493 ? 74.923 13.382 -158.423 1.00 65.12 493 GLN A CA 1
ATOM 4013 C C . GLN A 1 493 ? 75.663 13.845 -157.162 1.00 65.12 493 GLN A C 1
ATOM 4015 O O . GLN A 1 493 ? 75.160 13.656 -156.053 1.00 65.12 493 GLN A O 1
ATOM 4020 N N . PHE A 1 494 ? 76.819 14.494 -157.321 1.00 60.72 494 PHE A N 1
ATOM 4021 C CA . PHE A 1 494 ? 77.594 15.023 -156.198 1.00 60.72 494 PHE A CA 1
ATOM 4022 C C . PHE A 1 494 ? 76.794 16.048 -155.378 1.00 60.72 494 PHE A C 1
ATOM 4024 O O . PHE A 1 494 ? 76.710 15.943 -154.153 1.00 60.72 494 PHE A O 1
ATOM 4031 N N . ASN A 1 495 ? 76.112 16.977 -156.054 1.00 64.38 495 ASN A N 1
ATOM 4032 C CA . ASN A 1 495 ? 75.274 17.978 -155.390 1.00 64.38 495 ASN A CA 1
ATOM 4033 C C . ASN A 1 495 ? 74.083 17.351 -154.640 1.00 64.38 495 ASN A C 1
ATOM 4035 O O . ASN A 1 495 ? 73.732 17.809 -153.552 1.00 64.38 495 ASN A O 1
ATOM 4039 N N . GLY A 1 496 ? 73.489 16.276 -155.173 1.00 66.25 496 GLY A N 1
ATOM 4040 C CA . GLY A 1 496 ? 72.405 15.550 -154.501 1.00 66.25 496 GLY A CA 1
ATOM 4041 C C . GLY A 1 496 ? 72.825 14.910 -153.170 1.00 66.25 496 GLY A C 1
ATOM 4042 O O . GLY A 1 496 ? 72.037 14.881 -152.224 1.00 66.25 496 GLY A O 1
ATOM 4043 N N . ASN A 1 497 ? 74.072 14.444 -153.063 1.00 64.00 497 ASN A N 1
ATOM 4044 C CA . ASN A 1 497 ? 74.592 13.855 -151.826 1.00 64.00 497 ASN A CA 1
ATOM 4045 C C . ASN A 1 497 ? 74.881 14.907 -150.745 1.00 64.00 497 ASN A C 1
ATOM 4047 O O . ASN A 1 497 ? 74.650 14.641 -149.566 1.00 64.00 497 ASN A O 1
ATOM 4051 N N . ILE A 1 498 ? 75.313 16.114 -151.130 1.00 63.78 498 ILE A N 1
ATOM 4052 C CA . ILE A 1 498 ? 75.520 17.225 -150.186 1.00 63.78 498 ILE A CA 1
ATOM 4053 C C . ILE A 1 498 ? 74.202 17.629 -149.506 1.00 63.78 498 ILE A C 1
ATOM 4055 O O . ILE A 1 498 ? 74.178 17.827 -148.292 1.00 63.78 498 ILE A O 1
ATOM 4059 N N . LEU A 1 499 ? 73.095 17.694 -150.253 1.00 68.25 499 LEU A N 1
ATOM 4060 C CA . LEU A 1 499 ? 71.783 18.052 -149.696 1.00 68.25 499 LEU A CA 1
ATOM 4061 C C . LEU A 1 499 ? 71.295 17.046 -148.639 1.00 68.25 499 LEU A C 1
ATOM 4063 O O . LEU A 1 499 ? 70.868 17.447 -147.559 1.00 68.25 499 LEU A O 1
ATOM 4067 N N . LYS A 1 500 ? 71.427 15.738 -148.900 1.00 68.62 500 LYS A N 1
ATOM 4068 C CA . LYS A 1 500 ? 71.040 14.689 -147.933 1.00 68.62 500 LYS A CA 1
ATOM 4069 C C . LYS A 1 500 ? 71.852 14.744 -146.633 1.00 68.62 500 LYS A C 1
ATOM 4071 O O . LYS A 1 500 ? 71.329 14.446 -145.557 1.00 68.62 500 LYS A O 1
ATOM 4076 N N . LEU A 1 501 ? 73.124 15.137 -146.724 1.00 67.12 501 LEU A N 1
ATOM 4077 C CA . LEU A 1 501 ? 73.988 15.324 -145.559 1.00 67.12 501 LEU A CA 1
ATOM 4078 C C . LEU A 1 501 ? 73.480 16.474 -144.675 1.00 67.12 501 LEU A C 1
ATOM 4080 O O . LEU A 1 501 ? 73.382 16.314 -143.459 1.00 67.12 501 LEU A O 1
ATOM 4084 N N . GLN A 1 502 ? 73.093 17.597 -145.287 1.00 65.94 502 GLN A N 1
ATOM 4085 C CA . GLN A 1 502 ? 72.544 18.755 -144.572 1.00 65.94 502 GLN A CA 1
ATOM 4086 C C . GLN A 1 502 ? 71.201 18.444 -143.885 1.00 65.94 502 GLN A C 1
ATOM 4088 O O . GLN A 1 502 ? 70.982 18.869 -142.747 1.00 65.94 502 GLN A O 1
ATOM 4093 N N . GLU A 1 503 ? 70.318 17.663 -144.520 1.00 69.75 503 GLU A N 1
ATOM 4094 C CA . GLU A 1 503 ? 69.051 17.232 -143.903 1.00 69.75 503 GLU A CA 1
ATOM 4095 C C . GLU A 1 503 ? 69.287 16.382 -142.647 1.00 69.75 503 GLU A C 1
ATOM 4097 O O . GLU A 1 503 ? 68.689 16.640 -141.599 1.00 69.75 503 GLU A O 1
ATOM 4102 N N . SER A 1 504 ? 70.207 15.417 -142.723 1.00 65.50 504 SER A N 1
ATOM 4103 C CA . SER A 1 504 ? 70.538 14.535 -141.595 1.00 65.50 504 SER A CA 1
ATOM 4104 C C . SER A 1 504 ? 71.127 15.317 -140.412 1.00 65.50 504 SER A C 1
ATOM 4106 O O . SER A 1 504 ? 70.747 15.096 -139.263 1.00 65.50 504 SER A O 1
ATOM 4108 N N . GLN A 1 505 ? 71.995 16.296 -140.686 1.00 63.16 505 GLN A N 1
ATOM 4109 C CA . GLN A 1 505 ? 72.576 17.175 -139.664 1.00 63.16 505 GLN A CA 1
ATOM 4110 C C . GLN A 1 505 ? 71.508 18.001 -138.927 1.00 63.16 505 GLN A C 1
ATOM 4112 O O . GLN A 1 505 ? 71.574 18.166 -137.709 1.00 63.16 505 GLN A O 1
ATOM 4117 N N . THR A 1 506 ? 70.491 18.474 -139.653 1.00 71.56 506 THR A N 1
ATOM 4118 C CA . THR A 1 506 ? 69.387 19.261 -139.078 1.00 71.56 506 THR A CA 1
ATOM 4119 C C . THR A 1 506 ? 68.515 18.421 -138.136 1.00 71.56 506 THR A C 1
ATOM 4121 O O . THR A 1 506 ? 68.097 18.900 -137.082 1.00 71.56 506 THR A O 1
ATOM 4124 N N . GLN A 1 507 ? 68.259 17.152 -138.474 1.00 72.25 507 GLN A N 1
ATOM 4125 C CA . GLN A 1 507 ? 67.457 16.255 -137.631 1.00 72.25 507 GLN A CA 1
ATOM 4126 C C . GLN A 1 507 ? 68.142 15.929 -136.297 1.00 72.25 507 GLN A C 1
ATOM 4128 O O . GLN A 1 507 ? 67.473 15.884 -135.263 1.00 72.25 507 GLN A O 1
ATOM 4133 N N . ILE A 1 508 ? 69.467 15.757 -136.304 1.00 72.56 508 ILE A N 1
ATOM 4134 C CA . ILE A 1 508 ? 70.247 15.510 -135.084 1.00 72.56 508 ILE A CA 1
ATOM 4135 C C . ILE A 1 508 ? 70.130 16.702 -134.118 1.00 72.56 508 ILE A C 1
ATOM 4137 O O . ILE A 1 508 ? 69.778 16.507 -132.956 1.00 72.56 508 ILE A O 1
ATOM 4141 N N . GLN A 1 509 ? 70.294 17.938 -134.604 1.00 68.06 509 GLN A N 1
ATOM 4142 C CA . GLN A 1 509 ? 70.174 19.146 -133.768 1.00 68.06 509 GLN A CA 1
ATOM 4143 C C . GLN A 1 509 ? 68.787 19.307 -133.116 1.00 68.06 509 GLN A C 1
ATOM 4145 O O . GLN A 1 509 ? 68.667 19.765 -131.973 1.00 68.06 509 GLN A O 1
ATOM 4150 N N . LEU A 1 510 ? 67.715 18.930 -133.824 1.00 73.50 510 LEU A N 1
ATOM 4151 C CA . LEU A 1 510 ? 66.359 18.986 -133.272 1.00 73.50 510 LEU A CA 1
ATOM 4152 C C . LEU A 1 510 ? 66.187 17.995 -132.109 1.00 73.50 510 LEU A C 1
ATOM 4154 O O . LEU A 1 510 ? 65.634 18.360 -131.068 1.00 73.50 510 LEU A O 1
ATOM 4158 N N . LEU A 1 511 ? 66.702 16.771 -132.259 1.00 72.38 511 LEU A N 1
ATOM 4159 C CA . LEU A 1 511 ? 66.655 15.740 -131.218 1.00 72.38 511 LEU A CA 1
ATOM 4160 C C . LEU A 1 511 ? 67.499 16.112 -129.993 1.00 72.38 511 LEU A C 1
ATOM 4162 O O . LEU A 1 511 ? 67.047 15.904 -128.868 1.00 72.38 511 LEU A O 1
ATOM 4166 N N . GLU A 1 512 ? 68.671 16.723 -130.182 1.00 67.19 512 GLU A N 1
ATOM 4167 C CA . GLU A 1 512 ? 69.491 17.246 -129.077 1.00 67.19 512 GLU A CA 1
ATOM 4168 C C . GLU A 1 512 ? 68.726 18.292 -128.248 1.00 67.19 512 GLU A C 1
ATOM 4170 O O . GLU A 1 512 ? 68.766 18.287 -127.014 1.00 67.19 512 GLU A O 1
ATOM 4175 N N . THR A 1 513 ? 67.950 19.153 -128.913 1.00 70.12 513 THR A N 1
ATOM 4176 C CA . THR A 1 513 ? 67.116 20.157 -128.236 1.00 70.12 513 THR A CA 1
ATOM 4177 C C . THR A 1 513 ? 65.968 19.516 -127.444 1.00 70.12 513 THR A C 1
ATOM 4179 O O . THR A 1 513 ? 65.669 19.938 -126.321 1.00 70.12 513 THR A O 1
ATOM 4182 N N . GLU A 1 514 ? 65.303 18.497 -127.996 1.00 71.56 514 GLU A N 1
ATOM 4183 C CA . GLU A 1 514 ? 64.260 17.753 -127.274 1.00 71.56 514 GLU A CA 1
ATOM 4184 C C . GLU A 1 514 ? 64.822 16.970 -126.080 1.00 71.56 514 GLU A C 1
ATOM 4186 O O . GLU A 1 514 ? 64.201 16.950 -125.010 1.00 71.56 514 GLU A O 1
ATOM 4191 N N . LEU A 1 515 ? 66.022 16.400 -126.213 1.00 69.88 515 LEU A N 1
ATOM 4192 C CA . LEU A 1 515 ? 66.725 15.724 -125.125 1.00 69.88 515 LEU A CA 1
ATOM 4193 C C . LEU A 1 515 ? 66.982 16.685 -123.954 1.00 69.88 515 LEU A C 1
ATOM 4195 O O . LEU A 1 515 ? 66.649 16.364 -122.811 1.00 69.88 515 LEU A O 1
ATOM 4199 N N . GLY A 1 516 ? 67.459 17.902 -124.240 1.00 68.94 516 GLY A N 1
ATOM 4200 C CA . GLY A 1 516 ? 67.671 18.942 -123.227 1.00 68.94 516 GLY A CA 1
ATOM 4201 C C . GLY A 1 516 ? 66.391 19.339 -122.477 1.00 68.94 516 GLY A C 1
ATOM 4202 O O . GLY A 1 516 ? 66.393 19.452 -121.249 1.00 68.94 516 GLY A O 1
ATOM 4203 N N . LYS A 1 517 ? 65.258 19.476 -123.183 1.00 70.00 517 LYS A N 1
ATOM 4204 C CA . LYS A 1 517 ? 63.949 19.753 -122.550 1.00 70.00 517 LYS A CA 1
ATOM 4205 C C . LYS A 1 517 ? 63.472 18.603 -121.661 1.00 70.00 517 LYS A C 1
ATOM 4207 O O . LYS A 1 517 ? 62.819 18.834 -120.643 1.00 70.00 517 LYS A O 1
ATOM 4212 N N . THR A 1 518 ? 63.765 17.367 -122.052 1.00 67.44 518 THR A N 1
ATOM 4213 C CA . THR A 1 518 ? 63.373 16.172 -121.295 1.00 67.44 518 THR A CA 1
ATOM 4214 C C . THR A 1 518 ? 64.221 16.029 -120.030 1.00 67.44 518 THR A C 1
ATOM 4216 O O . THR A 1 518 ? 63.670 15.744 -118.968 1.00 67.44 518 THR A O 1
ATOM 4219 N N . GLN A 1 519 ? 65.518 16.343 -120.110 1.00 63.19 519 GLN A N 1
ATOM 4220 C CA . GLN A 1 519 ? 66.415 16.388 -118.953 1.00 63.19 519 GLN A CA 1
ATOM 4221 C C . GLN A 1 519 ? 65.949 17.409 -117.904 1.00 63.19 519 GLN A C 1
ATOM 4223 O O . GLN A 1 519 ? 65.817 17.062 -116.736 1.00 63.19 519 GLN A O 1
ATOM 4228 N N . GLN A 1 520 ? 65.579 18.631 -118.309 1.00 71.50 520 GLN A N 1
ATOM 4229 C CA . GLN A 1 520 ? 65.057 19.632 -117.363 1.00 71.50 520 GLN A CA 1
ATOM 4230 C C . GLN A 1 520 ? 63.779 19.176 -116.640 1.00 71.50 520 GLN A C 1
ATOM 4232 O O . GLN A 1 520 ? 63.588 19.469 -115.459 1.00 71.50 520 GLN A O 1
ATOM 4237 N N . LYS A 1 521 ? 62.886 18.450 -117.327 1.00 69.00 521 LYS A N 1
ATOM 4238 C CA . LYS A 1 521 ? 61.688 17.873 -116.692 1.00 69.00 521 LYS A CA 1
ATOM 4239 C C . LYS A 1 521 ? 62.038 16.761 -115.703 1.00 69.00 521 LYS A C 1
ATOM 4241 O O . LYS A 1 521 ? 61.377 16.656 -114.669 1.00 69.00 521 LYS A O 1
ATOM 4246 N N . LEU A 1 522 ? 63.051 15.949 -116.011 1.00 70.44 522 LEU A N 1
ATOM 4247 C CA . LEU A 1 522 ? 63.549 14.907 -115.116 1.00 70.44 522 LEU A CA 1
ATOM 4248 C C . LEU A 1 522 ? 64.090 15.526 -113.821 1.00 70.44 522 LEU A C 1
ATOM 4250 O O . LEU A 1 522 ? 63.635 15.156 -112.739 1.00 70.44 522 LEU A O 1
ATOM 4254 N N . ASP A 1 523 ? 64.950 16.539 -113.939 1.00 70.88 523 ASP A N 1
ATOM 4255 C CA . ASP A 1 523 ? 65.535 17.246 -112.796 1.00 70.88 523 ASP A CA 1
ATOM 4256 C C . ASP A 1 523 ? 64.442 17.890 -111.920 1.00 70.88 523 ASP A C 1
ATOM 4258 O O . ASP A 1 523 ? 64.431 17.732 -110.699 1.00 70.88 523 ASP A O 1
ATOM 4262 N N . GLY A 1 524 ? 63.449 18.544 -112.539 1.00 71.00 524 GLY A N 1
ATOM 4263 C CA . GLY A 1 524 ? 62.316 19.136 -111.820 1.00 71.00 524 GLY A CA 1
ATOM 4264 C C . GLY A 1 524 ? 61.426 18.112 -111.099 1.00 71.00 524 GLY A C 1
ATOM 4265 O O . GLY A 1 524 ? 60.878 18.407 -110.038 1.00 71.00 524 GLY A O 1
ATOM 4266 N N . THR A 1 525 ? 61.294 16.900 -111.641 1.00 68.38 525 THR A N 1
ATOM 4267 C CA . THR A 1 525 ? 60.555 15.802 -110.989 1.00 68.38 525 THR A CA 1
ATOM 4268 C C . THR A 1 525 ? 61.350 15.231 -109.813 1.00 68.38 525 THR A C 1
ATOM 4270 O O . THR A 1 525 ? 60.777 14.925 -108.769 1.00 68.38 525 THR A O 1
ATOM 4273 N N . GLN A 1 526 ? 62.676 15.156 -109.942 1.00 64.56 526 GLN A N 1
ATOM 4274 C CA . GLN A 1 526 ? 63.568 14.679 -108.888 1.00 64.56 526 GLN A CA 1
ATOM 4275 C C . GLN A 1 526 ? 63.593 15.614 -107.668 1.00 64.56 526 GLN A C 1
ATOM 4277 O O . GLN A 1 526 ? 63.593 15.132 -106.536 1.00 64.56 526 GLN A O 1
ATOM 4282 N N . VAL A 1 527 ? 63.531 16.935 -107.876 1.00 74.38 527 VAL A N 1
ATOM 4283 C CA . VAL A 1 527 ? 63.407 17.912 -106.777 1.00 74.38 527 VAL A CA 1
ATOM 4284 C C . VAL A 1 527 ? 62.088 17.736 -106.020 1.00 74.38 527 VAL A C 1
ATOM 4286 O O . VAL A 1 527 ? 62.096 17.638 -104.795 1.00 74.38 527 VAL A O 1
ATOM 4289 N N . LYS A 1 528 ? 60.959 17.608 -106.731 1.00 69.44 528 LYS A N 1
ATOM 4290 C CA . LYS A 1 528 ? 59.648 17.379 -106.096 1.00 69.44 528 LYS A CA 1
ATOM 4291 C C . LYS A 1 528 ? 59.613 16.092 -105.274 1.00 69.44 528 LYS A C 1
ATOM 4293 O O . LYS A 1 528 ? 59.035 16.072 -104.193 1.00 69.44 528 LYS A O 1
ATOM 4298 N N . LEU A 1 529 ? 60.270 15.035 -105.757 1.00 71.06 529 LEU A N 1
ATOM 4299 C CA . LEU A 1 529 ? 60.391 13.779 -105.020 1.00 71.06 529 LEU A CA 1
ATOM 4300 C C . LEU A 1 529 ? 61.128 13.975 -103.681 1.00 71.06 529 LEU A C 1
ATOM 4302 O O . LEU A 1 529 ? 60.672 13.476 -102.653 1.00 71.06 529 LEU A O 1
ATOM 4306 N N . GLN A 1 530 ? 62.231 14.731 -103.675 1.00 71.25 530 GLN A N 1
ATOM 4307 C CA . GLN A 1 530 ? 62.977 15.039 -102.448 1.00 71.25 530 GLN A CA 1
ATOM 4308 C C . GLN A 1 530 ? 62.184 15.920 -101.470 1.00 71.25 530 GLN A C 1
ATOM 4310 O O . GLN A 1 530 ? 62.237 15.698 -100.257 1.00 71.25 530 GLN A O 1
ATOM 4315 N N . GLU A 1 531 ? 61.424 16.897 -101.971 1.00 73.00 531 GLU A N 1
ATOM 4316 C CA . GLU A 1 531 ? 60.542 17.730 -101.144 1.00 73.00 531 GLU A CA 1
ATOM 4317 C C . GLU A 1 531 ? 59.463 16.888 -100.447 1.00 73.00 531 GLU A C 1
ATOM 4319 O O . GLU A 1 531 ? 59.295 16.995 -99.229 1.00 73.00 531 GLU A O 1
ATOM 4324 N N . SER A 1 532 ? 58.788 15.992 -101.177 1.00 67.19 532 SER A N 1
ATOM 4325 C CA . SER A 1 532 ? 57.791 15.081 -100.599 1.00 67.19 532 SER A CA 1
ATOM 4326 C C . SER A 1 532 ? 58.399 14.129 -99.563 1.00 67.19 532 SER A C 1
ATOM 4328 O O . SER A 1 532 ? 57.819 13.946 -98.494 1.00 67.19 532 SER A O 1
ATOM 4330 N N . GLN A 1 533 ? 59.591 13.576 -99.816 1.00 69.56 533 GLN A N 1
ATOM 4331 C CA . GLN A 1 533 ? 60.302 12.728 -98.845 1.00 69.56 533 GLN A CA 1
ATOM 4332 C C . GLN A 1 533 ? 60.619 13.475 -97.541 1.00 69.56 533 GLN A C 1
ATOM 4334 O O . GLN A 1 533 ? 60.454 12.928 -96.451 1.00 69.56 533 GLN A O 1
ATOM 4339 N N . THR A 1 534 ? 61.026 14.741 -97.639 1.00 74.44 534 THR A N 1
ATOM 4340 C CA . THR A 1 534 ? 61.352 15.568 -96.468 1.00 74.44 534 THR A CA 1
ATOM 4341 C C . THR A 1 534 ? 60.100 15.898 -95.645 1.00 74.44 534 THR A C 1
ATOM 4343 O O . THR A 1 534 ? 60.143 15.885 -94.414 1.00 74.44 534 THR A O 1
ATOM 4346 N N . GLN A 1 535 ? 58.963 16.158 -96.301 1.00 72.56 535 GLN A N 1
ATOM 4347 C CA . GLN A 1 535 ? 57.689 16.413 -95.616 1.00 72.56 535 GLN A CA 1
ATOM 4348 C C . GLN A 1 535 ? 57.176 15.181 -94.861 1.00 72.56 535 GLN A C 1
ATOM 4350 O O . GLN A 1 535 ? 56.701 15.320 -93.733 1.00 72.56 535 GLN A O 1
ATOM 4355 N N . ILE A 1 536 ? 57.318 13.986 -95.445 1.00 73.44 536 ILE A N 1
ATOM 4356 C CA . ILE A 1 536 ? 56.956 12.725 -94.782 1.00 73.44 536 ILE A CA 1
ATOM 4357 C C . ILE A 1 536 ? 57.787 12.542 -93.502 1.00 73.44 536 ILE A C 1
ATOM 4359 O O . ILE A 1 536 ? 57.209 12.359 -92.434 1.00 73.44 536 ILE A O 1
ATOM 4363 N N . GLN A 1 537 ? 59.112 12.718 -93.562 1.00 72.44 537 GLN A N 1
ATOM 4364 C CA . GLN A 1 537 ? 59.988 12.581 -92.385 1.00 72.44 537 GLN A CA 1
ATOM 4365 C C . GLN A 1 537 ? 59.655 13.564 -91.247 1.00 72.44 537 GLN A C 1
ATOM 4367 O O . GLN A 1 537 ? 59.735 13.224 -90.060 1.00 72.44 537 GLN A O 1
ATOM 4372 N N . LEU A 1 538 ? 59.273 14.802 -91.584 1.00 77.12 538 LEU A N 1
ATOM 4373 C CA . LEU A 1 538 ? 58.863 15.789 -90.584 1.00 77.12 538 LEU A CA 1
ATOM 4374 C C . LEU A 1 538 ? 57.568 15.359 -89.880 1.00 77.12 538 LEU A C 1
ATOM 4376 O O . LEU A 1 538 ? 57.489 15.418 -88.652 1.00 77.12 538 LEU A O 1
ATOM 4380 N N . LEU A 1 539 ? 56.582 14.885 -90.645 1.00 71.25 539 LEU A N 1
ATOM 4381 C CA . LEU A 1 539 ? 55.314 14.398 -90.104 1.00 71.25 539 LEU A CA 1
ATOM 4382 C C . LEU A 1 539 ? 55.488 13.125 -89.272 1.00 71.25 539 LEU A C 1
ATOM 4384 O O . LEU A 1 539 ? 54.868 13.018 -88.219 1.00 71.25 539 LEU A O 1
ATOM 4388 N N . GLU A 1 540 ? 56.371 12.206 -89.665 1.00 71.62 540 GLU A N 1
ATOM 4389 C CA . GLU A 1 540 ? 56.735 11.035 -88.851 1.00 71.62 540 GLU A CA 1
ATOM 4390 C C . GLU A 1 540 ? 57.318 11.451 -87.489 1.00 71.62 540 GLU A C 1
ATOM 4392 O O . GLU A 1 540 ? 56.986 10.879 -86.447 1.00 71.62 540 GLU A O 1
ATOM 4397 N N . THR A 1 541 ? 58.135 12.508 -87.465 1.00 72.88 541 THR A N 1
ATOM 4398 C CA . THR A 1 541 ? 58.694 13.053 -86.218 1.00 72.88 541 THR A CA 1
ATOM 4399 C C . THR A 1 541 ? 57.616 13.694 -85.335 1.00 72.88 541 THR A C 1
ATOM 4401 O O . THR A 1 541 ? 57.626 13.531 -84.110 1.00 72.88 541 THR A O 1
ATOM 4404 N N . GLU A 1 542 ? 56.674 14.436 -85.923 1.00 72.06 542 GLU A N 1
ATOM 4405 C CA . GLU A 1 542 ? 55.538 15.010 -85.190 1.00 72.06 542 GLU A CA 1
ATOM 4406 C C . GLU A 1 542 ? 54.565 13.938 -84.681 1.00 72.06 542 GLU A C 1
ATOM 4408 O O . GLU A 1 542 ? 54.067 14.046 -83.553 1.00 72.06 542 GLU A O 1
ATOM 4413 N N . LEU A 1 543 ? 54.363 12.870 -85.455 1.00 70.50 543 LEU A N 1
ATOM 4414 C CA . LEU A 1 543 ? 53.600 11.693 -85.055 1.00 70.50 543 LEU A CA 1
ATOM 4415 C C . LEU A 1 543 ? 54.234 11.038 -83.822 1.00 70.50 543 LEU A C 1
ATOM 4417 O O . LEU A 1 543 ? 53.544 10.818 -82.829 1.00 70.50 543 LEU A O 1
ATOM 4421 N N . GLY A 1 544 ? 55.557 10.836 -83.819 1.00 69.62 544 GLY A N 1
ATOM 4422 C CA . GLY A 1 544 ? 56.283 10.293 -82.666 1.00 69.62 544 GLY A CA 1
ATOM 4423 C C . GLY A 1 544 ? 56.153 11.152 -81.400 1.00 69.62 544 GLY A C 1
ATOM 4424 O O . GLY A 1 544 ? 55.934 10.630 -80.306 1.00 69.62 544 GLY A O 1
ATOM 4425 N N . LYS A 1 545 ? 56.206 12.486 -81.529 1.00 71.88 545 LYS A N 1
ATOM 4426 C CA . LYS A 1 545 ? 55.974 13.410 -80.399 1.00 71.88 545 LYS A CA 1
ATOM 4427 C C . LYS A 1 545 ? 54.534 13.355 -79.883 1.00 71.88 545 LYS A C 1
ATOM 4429 O O . LYS A 1 545 ? 54.306 13.516 -78.684 1.00 71.88 545 LYS A O 1
ATOM 4434 N N . THR A 1 546 ? 53.566 13.169 -80.776 1.00 66.88 546 THR A N 1
ATOM 4435 C CA . THR A 1 546 ? 52.145 13.052 -80.416 1.00 66.88 546 THR A CA 1
ATOM 4436 C C . THR A 1 546 ? 51.869 11.720 -79.725 1.00 66.88 546 THR A C 1
ATOM 4438 O O . THR A 1 546 ? 51.202 11.713 -78.693 1.00 66.88 546 THR A O 1
ATOM 4441 N N . GLN A 1 547 ? 52.484 10.632 -80.197 1.00 66.25 547 GLN A N 1
ATOM 4442 C CA . GLN A 1 547 ? 52.430 9.319 -79.555 1.00 66.25 547 GLN A CA 1
ATOM 4443 C C . GLN A 1 547 ? 53.001 9.359 -78.131 1.00 66.25 547 GLN A C 1
ATOM 4445 O O . GLN A 1 547 ? 52.336 8.936 -77.196 1.00 66.25 547 GLN A O 1
ATOM 4450 N N . GLN A 1 548 ? 54.168 9.979 -77.920 1.00 73.06 548 GLN A N 1
ATOM 4451 C CA . GLN A 1 548 ? 54.728 10.131 -76.568 1.00 73.06 548 GLN A CA 1
ATOM 4452 C C . GLN A 1 548 ? 53.821 10.935 -75.624 1.00 73.06 548 GLN A C 1
ATOM 4454 O O . GLN A 1 548 ? 53.747 10.651 -74.426 1.00 73.06 548 GLN A O 1
ATOM 4459 N N . LYS A 1 549 ? 53.124 11.957 -76.139 1.00 70.94 549 LYS A N 1
ATOM 4460 C CA . LYS A 1 549 ? 52.128 12.698 -75.352 1.00 70.94 549 LYS A CA 1
ATOM 4461 C C . LYS A 1 549 ? 50.912 11.836 -75.027 1.00 70.94 549 LYS A C 1
ATOM 4463 O O . LYS A 1 549 ? 50.399 11.951 -73.917 1.00 70.94 549 LYS A O 1
ATOM 4468 N N . LEU A 1 550 ? 50.460 11.003 -75.964 1.00 71.44 550 LEU A N 1
ATOM 4469 C CA . LEU A 1 550 ? 49.359 10.067 -75.754 1.00 71.44 550 LEU A CA 1
ATOM 4470 C C . LEU A 1 550 ? 49.708 9.063 -74.650 1.00 71.44 550 LEU A C 1
ATOM 4472 O O . LEU A 1 550 ? 48.980 8.981 -73.662 1.00 71.44 550 LEU A O 1
ATOM 4476 N N . ASP A 1 551 ? 50.875 8.426 -74.748 1.00 72.06 551 ASP A N 1
ATOM 4477 C CA . ASP A 1 551 ? 51.375 7.472 -73.754 1.00 72.06 551 ASP A CA 1
ATOM 4478 C C . ASP A 1 551 ? 51.482 8.130 -72.363 1.00 72.06 551 ASP A C 1
ATOM 4480 O O . ASP A 1 551 ? 51.026 7.586 -71.356 1.00 72.06 551 ASP A O 1
ATOM 4484 N N . GLY A 1 552 ? 52.014 9.358 -72.294 1.00 72.25 552 GLY A N 1
ATOM 4485 C CA . GLY A 1 552 ? 52.110 10.122 -71.047 1.00 72.25 552 GLY A CA 1
ATOM 4486 C C . GLY A 1 552 ? 50.751 10.489 -70.432 1.00 72.25 552 GLY A C 1
ATOM 4487 O O . GLY A 1 552 ? 50.608 10.492 -69.206 1.00 72.25 552 GLY A O 1
ATOM 4488 N N . THR A 1 553 ? 49.740 10.786 -71.252 1.00 68.50 553 THR A N 1
ATOM 4489 C CA . THR A 1 553 ? 48.362 11.010 -70.781 1.00 68.50 553 THR A CA 1
ATOM 4490 C C . THR A 1 553 ? 47.719 9.702 -70.312 1.00 68.50 553 THR A C 1
ATOM 4492 O O . THR A 1 553 ? 47.027 9.701 -69.294 1.00 68.50 553 THR A O 1
ATOM 4495 N N . GLN A 1 554 ? 47.993 8.582 -70.984 1.00 68.00 554 GLN A N 1
ATOM 4496 C CA . GLN A 1 554 ? 47.478 7.261 -70.622 1.00 68.00 554 GLN A CA 1
ATOM 4497 C C . GLN A 1 554 ? 48.023 6.772 -69.271 1.00 68.00 554 GLN A C 1
ATOM 4499 O O . GLN A 1 554 ? 47.258 6.269 -68.447 1.00 68.00 554 GLN A O 1
ATOM 4504 N N . VAL A 1 555 ? 49.307 7.007 -68.984 1.00 73.62 555 VAL A N 1
ATOM 4505 C CA . VAL A 1 555 ? 49.899 6.713 -67.665 1.00 73.62 555 VAL A CA 1
ATOM 4506 C C . VAL A 1 555 ? 49.233 7.544 -66.562 1.00 73.62 555 VAL A C 1
ATOM 4508 O O . VAL A 1 555 ? 48.807 6.997 -65.546 1.00 73.62 555 VAL A O 1
ATOM 4511 N N . LYS A 1 556 ? 49.048 8.855 -66.772 1.00 70.00 556 LYS A N 1
ATOM 4512 C CA . LYS A 1 556 ? 48.364 9.729 -65.796 1.00 70.00 556 LYS A CA 1
ATOM 4513 C C . LYS A 1 556 ? 46.908 9.329 -65.556 1.00 70.00 556 LYS A C 1
ATOM 4515 O O . LYS A 1 556 ? 46.393 9.499 -64.446 1.00 70.00 556 LYS A O 1
ATOM 4520 N N . LEU A 1 557 ? 46.240 8.808 -66.586 1.00 72.38 557 LEU A N 1
ATOM 4521 C CA . LEU A 1 557 ? 44.891 8.268 -66.472 1.00 72.38 557 LEU A CA 1
ATOM 4522 C C . LEU A 1 557 ? 44.877 7.030 -65.563 1.00 72.38 557 LEU A C 1
ATOM 4524 O O . LEU A 1 557 ? 44.073 6.982 -64.635 1.00 72.38 557 LEU A O 1
ATOM 4528 N N . GLN A 1 558 ? 45.798 6.085 -65.768 1.00 70.50 558 GLN A N 1
ATOM 4529 C CA . GLN A 1 558 ? 45.925 4.889 -64.926 1.00 70.50 558 GLN A CA 1
ATOM 4530 C C . GLN A 1 558 ? 46.280 5.222 -63.468 1.00 70.50 558 GLN A C 1
ATOM 4532 O O . GLN A 1 558 ? 45.693 4.657 -62.542 1.00 70.50 558 GLN A O 1
ATOM 4537 N N . GLU A 1 559 ? 47.190 6.173 -63.237 1.00 71.69 559 GLU A N 1
ATOM 4538 C CA . GLU A 1 559 ? 47.526 6.649 -61.887 1.00 71.69 559 GLU A CA 1
ATOM 4539 C C . GLU A 1 559 ? 46.304 7.254 -61.182 1.00 71.69 559 GLU A C 1
ATOM 4541 O O . GLU A 1 559 ? 46.031 6.942 -60.021 1.00 71.69 559 GLU A O 1
ATOM 4546 N N . SER A 1 560 ? 45.525 8.074 -61.895 1.00 65.94 560 SER A N 1
ATOM 4547 C CA . SER A 1 560 ? 44.302 8.687 -61.361 1.00 65.94 560 SER A CA 1
ATOM 4548 C C . SER A 1 560 ? 43.217 7.643 -61.067 1.00 65.94 560 SER A C 1
ATOM 4550 O O . SER A 1 560 ? 42.579 7.712 -60.018 1.00 65.94 560 SER A O 1
ATOM 4552 N N . GLN A 1 561 ? 43.039 6.644 -61.940 1.00 68.25 561 GLN A N 1
ATOM 4553 C CA . GLN A 1 561 ? 42.120 5.517 -61.719 1.00 68.25 561 GLN A CA 1
ATOM 4554 C C . GLN A 1 561 ? 42.505 4.704 -60.478 1.00 68.25 561 GLN A C 1
ATOM 4556 O O . GLN A 1 561 ? 41.648 4.379 -59.660 1.00 68.25 561 GLN A O 1
ATOM 4561 N N . THR A 1 562 ? 43.799 4.434 -60.295 1.00 71.12 562 THR A N 1
ATOM 4562 C CA . THR A 1 562 ? 44.305 3.693 -59.130 1.00 71.12 562 THR A CA 1
ATOM 4563 C C . THR A 1 562 ? 44.083 4.471 -57.828 1.00 71.12 562 THR A C 1
ATOM 4565 O O . THR A 1 562 ? 43.688 3.893 -56.815 1.00 71.12 562 THR A O 1
ATOM 4568 N N . GLN A 1 563 ? 44.288 5.794 -57.840 1.00 71.12 563 GLN A N 1
ATOM 4569 C CA . GLN A 1 563 ? 44.019 6.649 -56.677 1.00 71.12 563 GLN A CA 1
ATOM 4570 C C . GLN A 1 563 ? 42.530 6.694 -56.317 1.00 71.12 563 GLN A C 1
ATOM 4572 O O . GLN A 1 563 ? 42.196 6.652 -55.132 1.00 71.12 563 GLN A O 1
ATOM 4577 N N . ILE A 1 564 ? 41.644 6.746 -57.317 1.00 70.25 564 ILE A N 1
ATOM 4578 C CA . ILE A 1 564 ? 40.193 6.688 -57.104 1.00 70.25 564 ILE A CA 1
ATOM 4579 C C . ILE A 1 564 ? 39.808 5.348 -56.469 1.00 70.25 564 ILE A C 1
ATOM 4581 O O . ILE A 1 564 ? 39.179 5.359 -55.418 1.00 70.25 564 ILE A O 1
ATOM 4585 N N . GLN A 1 565 ? 40.281 4.213 -56.997 1.00 68.81 565 GLN A N 1
ATOM 4586 C CA . GLN A 1 565 ? 39.991 2.886 -56.428 1.00 68.81 565 GLN A CA 1
ATOM 4587 C C . GLN A 1 565 ? 40.480 2.722 -54.978 1.00 68.81 565 GLN A C 1
ATOM 4589 O O . GLN A 1 565 ? 39.798 2.123 -54.138 1.00 68.81 565 GLN A O 1
ATOM 4594 N N . LEU A 1 566 ? 41.663 3.257 -54.653 1.00 73.81 566 LEU A N 1
ATOM 4595 C CA . LEU A 1 566 ? 42.183 3.231 -53.285 1.00 73.81 566 LEU A CA 1
ATOM 4596 C C . LEU A 1 566 ? 41.294 4.052 -52.341 1.00 73.81 566 LEU A C 1
ATOM 4598 O O . LEU A 1 566 ? 40.958 3.585 -51.252 1.00 73.81 566 LEU A O 1
ATOM 4602 N N . LEU A 1 567 ? 40.874 5.243 -52.771 1.00 66.56 567 LEU A N 1
ATOM 4603 C CA . LEU A 1 567 ? 39.987 6.103 -51.991 1.00 66.56 567 LEU A CA 1
ATOM 4604 C C . LEU A 1 567 ? 38.570 5.540 -51.880 1.00 66.56 567 LEU A C 1
ATOM 4606 O O . LEU A 1 567 ? 37.987 5.651 -50.812 1.00 66.56 567 LEU A O 1
ATOM 4610 N N . GLU A 1 568 ? 38.034 4.888 -52.910 1.00 67.56 568 GLU A N 1
ATOM 4611 C CA . GLU A 1 568 ? 36.766 4.148 -52.844 1.00 67.56 568 GLU A CA 1
ATOM 4612 C C . GLU A 1 568 ? 36.844 3.012 -51.818 1.00 67.56 568 GLU A C 1
ATOM 4614 O O . GLU A 1 568 ? 35.921 2.805 -51.031 1.00 67.56 568 GLU A O 1
ATOM 4619 N N . THR A 1 569 ? 37.982 2.317 -51.756 1.00 68.38 569 THR A N 1
ATOM 4620 C CA . THR A 1 569 ? 38.225 1.271 -50.755 1.00 68.38 569 THR A CA 1
ATOM 4621 C C . THR A 1 569 ? 38.312 1.851 -49.338 1.00 68.38 569 THR A C 1
ATOM 4623 O O . THR A 1 569 ? 37.750 1.287 -48.396 1.00 68.38 569 THR A O 1
ATOM 4626 N N . GLU A 1 570 ? 39.004 2.977 -49.147 1.00 68.56 570 GLU A N 1
ATOM 4627 C CA . GLU A 1 570 ? 39.056 3.671 -47.853 1.00 68.56 570 GLU A CA 1
ATOM 4628 C C . GLU A 1 570 ? 37.705 4.273 -47.454 1.00 68.56 570 GLU A C 1
ATOM 4630 O O . GLU A 1 570 ? 37.329 4.213 -46.279 1.00 68.56 570 GLU A O 1
ATOM 4635 N N . LEU A 1 571 ? 36.948 4.790 -48.422 1.00 66.31 571 LEU A N 1
ATOM 4636 C CA . LEU A 1 571 ? 35.587 5.274 -48.244 1.00 66.31 571 LEU A CA 1
ATOM 4637 C C . LEU A 1 571 ? 34.678 4.125 -47.809 1.00 66.31 571 LEU A C 1
ATOM 4639 O O . LEU A 1 571 ? 33.978 4.273 -46.817 1.00 66.31 571 LEU A O 1
ATOM 4643 N N . GLY A 1 572 ? 34.769 2.954 -48.445 1.00 64.94 572 GLY A N 1
ATOM 4644 C CA . GLY A 1 572 ? 34.040 1.747 -48.047 1.00 64.94 572 GLY A CA 1
ATOM 4645 C C . GLY A 1 572 ? 34.396 1.265 -46.636 1.00 64.94 572 GLY A C 1
ATOM 4646 O O . GLY A 1 572 ? 33.509 0.939 -45.851 1.00 64.94 572 GLY A O 1
ATOM 4647 N N . LYS A 1 573 ? 35.680 1.296 -46.251 1.00 67.44 573 LYS A N 1
ATOM 4648 C CA . LYS A 1 573 ? 36.113 0.992 -44.870 1.00 67.44 573 LYS A CA 1
ATOM 4649 C C . LYS A 1 573 ? 35.604 2.022 -43.860 1.00 67.44 573 LYS A C 1
ATOM 4651 O O . LYS A 1 573 ? 35.282 1.668 -42.726 1.00 67.44 573 LYS A O 1
ATOM 4656 N N . THR A 1 574 ? 35.561 3.294 -44.245 1.00 62.00 574 THR A N 1
ATOM 4657 C CA . THR A 1 574 ? 35.045 4.380 -43.403 1.00 62.00 574 THR A CA 1
ATOM 4658 C C . THR A 1 574 ? 33.531 4.278 -43.266 1.00 62.00 574 THR A C 1
ATOM 4660 O O . THR A 1 574 ? 33.035 4.400 -42.151 1.00 62.00 574 THR A O 1
ATOM 4663 N N . GLN A 1 575 ? 32.823 3.945 -44.347 1.00 62.41 575 GLN A N 1
ATOM 4664 C CA . GLN A 1 575 ? 31.390 3.669 -44.361 1.00 62.41 575 GLN A CA 1
ATOM 4665 C C . GLN A 1 575 ? 31.063 2.466 -43.478 1.00 62.41 575 GLN A C 1
ATOM 4667 O O . GLN A 1 575 ? 30.257 2.606 -42.579 1.00 62.41 575 GLN A O 1
ATOM 4672 N N . GLN A 1 576 ? 31.771 1.338 -43.595 1.00 66.62 576 GLN A N 1
ATOM 4673 C CA . GLN A 1 576 ? 31.567 0.192 -42.695 1.00 66.62 576 GLN A CA 1
ATOM 4674 C C . GLN A 1 576 ? 31.816 0.534 -41.220 1.00 66.62 576 GLN A C 1
ATOM 4676 O O . GLN A 1 576 ? 31.116 0.051 -40.330 1.00 66.62 576 GLN A O 1
ATOM 4681 N N . LYS A 1 577 ? 32.819 1.371 -40.926 1.00 67.06 577 LYS A N 1
ATOM 4682 C CA . LYS A 1 577 ? 33.050 1.864 -39.561 1.00 67.06 577 LYS A CA 1
ATOM 4683 C C . LYS A 1 577 ? 31.955 2.825 -39.107 1.00 67.06 577 LYS A C 1
ATOM 4685 O O . LYS A 1 577 ? 31.639 2.819 -37.916 1.00 67.06 577 LYS A O 1
ATOM 4690 N N . LEU A 1 578 ? 31.419 3.654 -40.000 1.00 66.38 578 LEU A N 1
ATOM 4691 C CA . LEU A 1 578 ? 30.289 4.535 -39.725 1.00 66.38 578 LEU A CA 1
ATOM 4692 C C . LEU A 1 578 ? 29.036 3.703 -39.469 1.00 66.38 578 LEU A C 1
ATOM 4694 O O . LEU A 1 578 ? 28.467 3.853 -38.401 1.00 66.38 578 LEU A O 1
ATOM 4698 N N . ASP A 1 579 ? 28.711 2.747 -40.337 1.00 66.00 579 ASP A N 1
ATOM 4699 C CA . ASP A 1 579 ? 27.609 1.796 -40.188 1.00 66.00 579 ASP A CA 1
ATOM 4700 C C . ASP A 1 579 ? 27.727 1.038 -38.862 1.00 66.00 579 ASP A C 1
ATOM 4702 O O . ASP A 1 579 ? 26.781 0.992 -38.089 1.00 66.00 579 ASP A O 1
ATOM 4706 N N . GLY A 1 580 ? 28.913 0.525 -38.516 1.00 66.38 580 GLY A N 1
ATOM 4707 C CA . GLY A 1 580 ? 29.145 -0.121 -37.221 1.00 66.38 580 GLY A CA 1
ATOM 4708 C C . GLY A 1 580 ? 29.009 0.830 -36.024 1.00 66.38 580 GLY A C 1
ATOM 4709 O O . GLY A 1 580 ? 28.617 0.409 -34.939 1.00 66.38 580 GLY A O 1
ATOM 4710 N N . THR A 1 581 ? 29.308 2.119 -36.199 1.00 62.91 581 THR A N 1
ATOM 4711 C CA . THR A 1 581 ? 29.079 3.144 -35.163 1.00 62.91 581 THR A CA 1
ATOM 4712 C C . THR A 1 581 ? 27.610 3.544 -35.098 1.00 62.91 581 THR A C 1
ATOM 4714 O O . THR A 1 581 ? 27.120 3.809 -34.013 1.00 62.91 581 THR A O 1
ATOM 4717 N N . GLN A 1 582 ? 26.899 3.536 -36.222 1.00 62.44 582 GLN A N 1
ATOM 4718 C CA . GLN A 1 582 ? 25.481 3.839 -36.334 1.00 62.44 582 GLN A CA 1
ATOM 4719 C C . GLN A 1 582 ? 24.627 2.693 -35.796 1.00 62.44 582 GLN A C 1
ATOM 4721 O O . GLN A 1 582 ? 23.642 2.955 -35.125 1.00 62.44 582 GLN A O 1
ATOM 4726 N N . VAL A 1 583 ? 25.041 1.440 -35.994 1.00 66.19 583 VAL A N 1
ATOM 4727 C CA . VAL A 1 583 ? 24.466 0.274 -35.314 1.00 66.19 583 VAL A CA 1
ATOM 4728 C C . VAL A 1 583 ? 24.696 0.389 -33.814 1.00 66.19 583 VAL A C 1
ATOM 4730 O O . VAL A 1 583 ? 23.736 0.279 -33.069 1.00 66.19 583 VAL A O 1
ATOM 4733 N N . LYS A 1 584 ? 25.914 0.710 -33.354 1.00 65.69 584 LYS A N 1
ATOM 4734 C CA . LYS A 1 584 ? 26.166 0.954 -31.922 1.00 65.69 584 LYS A CA 1
ATOM 4735 C C . LYS A 1 584 ? 25.363 2.129 -31.373 1.00 65.69 584 LYS A C 1
ATOM 4737 O O . LYS A 1 584 ? 24.863 2.047 -30.265 1.00 65.69 584 LYS A O 1
ATOM 4742 N N . LEU A 1 585 ? 25.204 3.201 -32.143 1.00 63.25 585 LEU A N 1
ATOM 4743 C CA . LEU A 1 585 ? 24.361 4.333 -31.781 1.00 63.25 585 LEU A CA 1
ATOM 4744 C C . LEU A 1 585 ? 22.894 3.916 -31.724 1.00 63.25 585 LEU A C 1
ATOM 4746 O O . LEU A 1 585 ? 22.215 4.306 -30.791 1.00 63.25 585 LEU A O 1
ATOM 4750 N N . GLN A 1 586 ? 22.403 3.115 -32.670 1.00 64.31 586 GLN A N 1
ATOM 4751 C CA . GLN A 1 586 ? 21.046 2.574 -32.641 1.00 64.31 586 GLN A CA 1
ATOM 4752 C C . GLN A 1 586 ? 20.854 1.607 -31.476 1.00 64.31 586 GLN A C 1
ATOM 4754 O O . GLN A 1 586 ? 19.814 1.653 -30.833 1.00 64.31 586 GLN A O 1
ATOM 4759 N N . GLU A 1 587 ? 21.836 0.770 -31.154 1.00 65.75 587 GLU A N 1
ATOM 4760 C CA . GLU A 1 587 ? 21.837 -0.088 -29.969 1.00 65.75 587 GLU A CA 1
ATOM 4761 C C . GLU A 1 587 ? 21.809 0.760 -28.700 1.00 65.75 587 GLU A C 1
ATOM 4763 O O . GLU A 1 587 ? 20.951 0.532 -27.857 1.00 65.75 587 GLU A O 1
ATOM 4768 N N . SER A 1 588 ? 22.654 1.787 -28.589 1.00 55.69 588 SER A N 1
ATOM 4769 C CA . SER A 1 588 ? 22.639 2.745 -27.482 1.00 55.69 588 SER A CA 1
ATOM 4770 C C . SER A 1 588 ? 21.336 3.543 -27.426 1.00 55.69 588 SER A C 1
ATOM 4772 O O . SER A 1 588 ? 20.805 3.714 -26.345 1.00 55.69 588 SER A O 1
ATOM 4774 N N . GLN A 1 589 ? 20.754 3.970 -28.549 1.00 55.75 589 GLN A N 1
ATOM 4775 C CA . GLN A 1 589 ? 19.445 4.634 -28.620 1.00 55.75 589 GLN A CA 1
ATOM 4776 C C . GLN A 1 589 ? 18.315 3.681 -28.241 1.00 55.75 589 GLN A C 1
ATOM 4778 O O . GLN A 1 589 ? 17.348 4.094 -27.616 1.00 55.75 589 GLN A O 1
ATOM 4783 N N . THR A 1 590 ? 18.421 2.403 -28.596 1.00 63.84 590 THR A N 1
ATOM 4784 C CA . THR A 1 590 ? 17.445 1.377 -28.220 1.00 63.84 590 THR A CA 1
ATOM 4785 C C . THR A 1 590 ? 17.580 1.041 -26.741 1.00 63.84 590 THR A C 1
ATOM 4787 O O . THR A 1 590 ? 16.568 0.885 -26.071 1.00 63.84 590 THR A O 1
ATOM 4790 N N . GLN A 1 591 ? 18.804 0.991 -26.212 1.00 61.03 591 GLN A N 1
ATOM 4791 C CA . GLN A 1 591 ? 19.083 0.864 -24.784 1.00 61.03 591 GLN A CA 1
ATOM 4792 C C . GLN A 1 591 ? 18.606 2.095 -24.024 1.00 61.03 591 GLN A C 1
ATOM 4794 O O . GLN A 1 591 ? 17.970 1.923 -23.000 1.00 61.03 591 GLN A O 1
ATOM 4799 N N . ILE A 1 592 ? 18.818 3.307 -24.536 1.00 59.41 592 ILE A N 1
ATOM 4800 C CA . ILE A 1 592 ? 18.282 4.548 -23.973 1.00 59.41 592 ILE A CA 1
ATOM 4801 C C . ILE A 1 592 ? 16.772 4.519 -24.023 1.00 59.41 592 ILE A C 1
ATOM 4803 O O . ILE A 1 592 ? 16.165 4.758 -23.005 1.00 59.41 592 ILE A O 1
ATOM 4807 N N . LYS A 1 593 ? 16.142 4.133 -25.130 1.00 63.62 593 LYS A N 1
ATOM 4808 C CA . LYS A 1 593 ? 14.683 4.021 -25.221 1.00 63.62 593 LYS A CA 1
ATOM 4809 C C . LYS A 1 593 ? 14.129 2.948 -24.285 1.00 63.62 593 LYS A C 1
ATOM 4811 O O . LYS A 1 593 ? 13.057 3.114 -23.704 1.00 63.62 593 LYS A O 1
ATOM 4816 N N . LEU A 1 594 ? 14.846 1.838 -24.120 1.00 66.12 594 LEU A N 1
ATOM 4817 C CA . LEU A 1 594 ? 14.520 0.797 -23.150 1.00 66.12 594 LEU A CA 1
ATOM 4818 C C . LEU A 1 594 ? 14.679 1.331 -21.728 1.00 66.12 594 LEU A C 1
ATOM 4820 O O . LEU A 1 594 ? 13.788 1.113 -20.923 1.00 66.12 594 LEU A O 1
ATOM 4824 N N . LEU A 1 595 ? 15.747 2.075 -21.451 1.00 53.56 595 LEU A N 1
ATOM 4825 C CA . LEU A 1 595 ? 16.023 2.737 -20.183 1.00 53.56 595 LEU A CA 1
ATOM 4826 C C . LEU A 1 595 ? 15.088 3.915 -19.927 1.00 53.56 595 LEU A C 1
ATOM 4828 O O . LEU A 1 595 ? 14.790 4.148 -18.780 1.00 53.56 595 LEU A O 1
ATOM 4832 N N . GLU A 1 596 ? 14.571 4.611 -20.935 1.00 53.09 596 GLU A N 1
ATOM 4833 C CA . GLU A 1 596 ? 13.533 5.647 -20.867 1.00 53.09 596 GLU A CA 1
ATOM 4834 C C . GLU A 1 596 ? 12.182 4.996 -20.606 1.00 53.09 596 GLU A C 1
ATOM 4836 O O . GLU A 1 596 ? 11.354 5.532 -19.884 1.00 53.09 596 GLU A O 1
ATOM 4841 N N . THR A 1 597 ? 11.953 3.807 -21.164 1.00 62.69 597 THR A N 1
ATOM 4842 C CA . THR A 1 597 ? 10.773 2.996 -20.861 1.00 62.69 597 THR A CA 1
ATOM 4843 C C . THR A 1 597 ? 10.874 2.420 -19.453 1.00 62.69 597 THR A C 1
ATOM 4845 O O . THR A 1 597 ? 9.885 2.398 -18.727 1.00 62.69 597 THR A O 1
ATOM 4848 N N . GLU A 1 598 ? 12.049 1.954 -19.035 1.00 56.91 598 GLU A N 1
ATOM 4849 C CA . GLU A 1 598 ? 12.309 1.525 -17.666 1.00 56.91 598 GLU A CA 1
ATOM 4850 C C . GLU A 1 598 ? 12.283 2.707 -16.716 1.00 56.91 598 GLU A C 1
ATOM 4852 O O . GLU A 1 598 ? 11.696 2.571 -15.658 1.00 56.91 598 GLU A O 1
ATOM 4857 N N . LEU A 1 599 ? 12.796 3.871 -17.093 1.00 51.28 599 LEU A N 1
ATOM 4858 C CA . LEU A 1 599 ? 12.709 5.117 -16.349 1.00 51.28 599 LEU A CA 1
ATOM 4859 C C . LEU A 1 599 ? 11.264 5.561 -16.274 1.00 51.28 599 LEU A C 1
ATOM 4861 O O . LEU A 1 599 ? 10.838 5.930 -15.206 1.00 51.28 599 LEU A O 1
ATOM 4865 N N . GLY A 1 600 ? 10.473 5.439 -17.335 1.00 59.34 600 GLY A N 1
ATOM 4866 C CA . GLY A 1 600 ? 9.038 5.700 -17.329 1.00 59.34 600 GLY A CA 1
ATOM 4867 C C . GLY A 1 600 ? 8.285 4.718 -16.433 1.00 59.34 600 GLY A C 1
ATOM 4868 O O . GLY A 1 600 ? 7.399 5.120 -15.691 1.00 59.34 600 GLY A O 1
ATOM 4869 N N . LYS A 1 601 ? 8.678 3.438 -16.412 1.00 58.84 601 LYS A N 1
ATOM 4870 C CA . LYS A 1 601 ? 8.169 2.443 -15.450 1.00 58.84 601 LYS A CA 1
ATOM 4871 C C . LYS A 1 601 ? 8.644 2.730 -14.030 1.00 58.84 601 LYS A C 1
ATOM 4873 O O . LYS A 1 601 ? 7.919 2.449 -13.084 1.00 58.84 601 LYS A O 1
ATOM 4878 N N . THR A 1 602 ? 9.854 3.247 -13.866 1.00 51.56 602 THR A N 1
ATOM 4879 C CA . THR A 1 602 ? 10.461 3.583 -12.576 1.00 51.56 602 THR A CA 1
ATOM 4880 C C . THR A 1 602 ? 9.885 4.887 -12.057 1.00 51.56 602 THR A C 1
ATOM 4882 O O . THR A 1 602 ? 9.650 4.974 -10.869 1.00 51.56 602 THR A O 1
ATOM 4885 N N . GLN A 1 603 ? 9.540 5.821 -12.939 1.00 48.59 603 GLN A N 1
ATOM 4886 C CA . GLN A 1 603 ? 8.822 7.059 -12.698 1.00 48.59 603 GLN A CA 1
ATOM 4887 C C . GLN A 1 603 ? 7.371 6.740 -12.379 1.00 48.59 603 GLN A C 1
ATOM 4889 O O . GLN A 1 603 ? 6.892 7.194 -11.368 1.00 48.59 603 GLN A O 1
ATOM 4894 N N . GLN A 1 604 ? 6.695 5.847 -13.105 1.00 61.25 604 GLN A N 1
ATOM 4895 C CA . GLN A 1 604 ? 5.375 5.353 -12.697 1.00 61.25 604 GLN A CA 1
ATOM 4896 C C . GLN A 1 604 ? 5.420 4.612 -11.361 1.00 61.25 604 GLN A C 1
ATOM 4898 O O . GLN A 1 604 ? 4.500 4.722 -10.557 1.00 61.25 604 GLN A O 1
ATOM 4903 N N . LYS A 1 605 ? 6.478 3.836 -11.103 1.00 54.12 605 LYS A N 1
ATOM 4904 C CA . LYS A 1 605 ? 6.702 3.236 -9.786 1.00 54.12 605 LYS A CA 1
ATOM 4905 C C . LYS A 1 605 ? 7.022 4.299 -8.748 1.00 54.12 605 LYS A C 1
ATOM 4907 O O . LYS A 1 605 ? 6.614 4.100 -7.616 1.00 54.12 605 LYS A O 1
ATOM 4912 N N . LEU A 1 606 ? 7.718 5.376 -9.094 1.00 52.09 606 LEU A N 1
ATOM 4913 C CA . LEU A 1 606 ? 8.069 6.483 -8.214 1.00 52.09 606 LEU A CA 1
ATOM 4914 C C . LEU A 1 606 ? 6.828 7.297 -7.897 1.00 52.09 606 LEU A C 1
ATOM 4916 O O . LEU A 1 606 ? 6.549 7.462 -6.730 1.00 52.09 606 LEU A O 1
ATOM 4920 N N . ASP A 1 607 ? 6.036 7.675 -8.890 1.00 57.88 607 ASP A N 1
ATOM 4921 C CA . ASP A 1 607 ? 4.725 8.300 -8.777 1.00 57.88 607 ASP A CA 1
ATOM 4922 C C . ASP A 1 607 ? 3.795 7.403 -7.963 1.00 57.88 607 ASP A C 1
ATOM 4924 O O . ASP A 1 607 ? 3.179 7.856 -7.013 1.00 57.88 607 ASP A O 1
ATOM 4928 N N . GLY A 1 608 ? 3.756 6.097 -8.240 1.00 58.12 608 GLY A N 1
ATOM 4929 C CA . GLY A 1 608 ? 3.010 5.129 -7.435 1.00 58.12 608 GLY A CA 1
ATOM 4930 C C . GLY A 1 608 ? 3.557 4.993 -6.012 1.00 58.12 608 GLY A C 1
ATOM 4931 O O . GLY A 1 608 ? 2.797 4.779 -5.074 1.00 58.12 608 GLY A O 1
ATOM 4932 N N . THR A 1 609 ? 4.866 5.145 -5.822 1.00 49.84 609 THR A N 1
ATOM 4933 C CA . THR A 1 609 ? 5.521 5.170 -4.509 1.00 49.84 609 THR A CA 1
ATOM 4934 C C . THR A 1 609 ? 5.298 6.501 -3.807 1.00 49.84 609 THR A C 1
ATOM 4936 O O . THR A 1 609 ? 5.239 6.510 -2.592 1.00 49.84 609 THR A O 1
ATOM 4939 N N . GLN A 1 610 ? 5.123 7.594 -4.540 1.00 49.25 610 GLN A N 1
ATOM 4940 C CA . GLN A 1 610 ? 4.901 8.947 -4.058 1.00 49.25 610 GLN A CA 1
ATOM 4941 C C . GLN A 1 610 ? 3.435 9.149 -3.699 1.00 49.25 610 GLN A C 1
ATOM 4943 O O . GLN A 1 610 ? 3.145 9.777 -2.693 1.00 49.25 610 GLN A O 1
ATOM 4948 N N . VAL A 1 611 ? 2.521 8.535 -4.449 1.00 62.59 611 VAL A N 1
ATOM 4949 C CA . VAL A 1 611 ? 1.116 8.366 -4.079 1.00 62.59 611 VAL A CA 1
ATOM 4950 C C . VAL A 1 611 ? 1.028 7.493 -2.839 1.00 62.59 611 VAL A C 1
ATOM 4952 O O . VAL A 1 611 ? 0.427 7.923 -1.871 1.00 62.59 611 VAL A O 1
ATOM 4955 N N . LYS A 1 612 ? 1.705 6.336 -2.797 1.00 52.81 612 LYS A N 1
ATOM 4956 C CA . LYS A 1 612 ? 1.764 5.513 -1.576 1.00 52.81 612 LYS A CA 1
ATOM 4957 C C . LYS A 1 612 ? 2.421 6.240 -0.408 1.00 52.81 612 LYS A C 1
ATOM 4959 O O . LYS A 1 612 ? 2.004 6.058 0.719 1.00 52.81 612 LYS A O 1
ATOM 4964 N N . LEU A 1 613 ? 3.425 7.073 -0.664 1.00 54.44 613 LEU A N 1
ATOM 4965 C CA . LEU A 1 613 ? 4.073 7.905 0.342 1.00 54.44 613 LEU A CA 1
ATOM 4966 C C . LEU A 1 613 ? 3.120 8.985 0.841 1.00 54.44 613 LEU A C 1
ATOM 4968 O O . LEU A 1 613 ? 3.066 9.216 2.038 1.00 54.44 613 LEU A O 1
ATOM 4972 N N . GLN A 1 614 ? 2.363 9.627 -0.046 1.00 59.09 614 GLN A N 1
ATOM 4973 C CA . GLN A 1 614 ? 1.321 10.566 0.339 1.00 59.09 614 GLN A CA 1
ATOM 4974 C C . GLN A 1 614 ? 0.219 9.849 1.109 1.00 59.09 614 GLN A C 1
ATOM 4976 O O . GLN A 1 614 ? -0.183 10.346 2.148 1.00 59.09 614 GLN A O 1
ATOM 4981 N N . GLU A 1 615 ? -0.226 8.670 0.680 1.00 61.88 615 GLU A N 1
ATOM 4982 C CA . GLU A 1 615 ? -1.188 7.832 1.399 1.00 61.88 615 GLU A CA 1
ATOM 4983 C C . GLU A 1 615 ? -0.655 7.461 2.782 1.00 61.88 615 GLU A C 1
ATOM 4985 O O . GLU A 1 615 ? -1.352 7.695 3.760 1.00 61.88 615 GLU A O 1
ATOM 4990 N N . SER A 1 616 ? 0.589 6.990 2.894 1.00 53.03 616 SER A N 1
ATOM 4991 C CA . SER A 1 616 ? 1.250 6.702 4.168 1.00 53.03 616 SER A CA 1
ATOM 4992 C C . SER A 1 616 ? 1.438 7.958 5.014 1.00 53.03 616 SER A C 1
ATOM 4994 O O . SER A 1 616 ? 1.179 7.904 6.201 1.00 53.03 616 SER A O 1
ATOM 4996 N N . GLN A 1 617 ? 1.797 9.113 4.453 1.00 51.78 617 GLN A N 1
ATOM 4997 C CA . GLN A 1 617 ? 1.849 10.390 5.180 1.00 51.78 617 GLN A CA 1
ATOM 4998 C C . GLN A 1 617 ? 0.461 10.826 5.650 1.00 51.78 617 GLN A C 1
ATOM 5000 O O . GLN A 1 617 ? 0.317 11.379 6.736 1.00 51.78 617 GLN A O 1
ATOM 5005 N N . THR A 1 618 ? -0.574 10.568 4.852 1.00 65.38 618 THR A N 1
ATOM 5006 C CA . THR A 1 618 ? -1.963 10.859 5.210 1.00 65.38 618 THR A CA 1
ATOM 5007 C C . THR A 1 618 ? -2.430 9.909 6.306 1.00 65.38 618 THR A C 1
ATOM 5009 O O . THR A 1 618 ? -3.096 10.352 7.233 1.00 65.38 618 THR A O 1
ATOM 5012 N N . GLN A 1 619 ? -2.039 8.634 6.242 1.00 61.03 619 GLN A N 1
ATOM 5013 C CA . GLN A 1 619 ? -2.280 7.630 7.275 1.00 61.03 619 GLN A CA 1
ATOM 5014 C C . GLN A 1 619 ? -1.523 7.966 8.554 1.00 61.03 619 GLN A C 1
ATOM 5016 O O . GLN A 1 619 ? -2.144 7.971 9.601 1.00 61.03 619 GLN A O 1
ATOM 5021 N N . ILE A 1 620 ? -0.245 8.341 8.485 1.00 61.16 620 ILE A N 1
ATOM 5022 C CA . ILE A 1 620 ? 0.543 8.827 9.623 1.00 61.16 620 ILE A CA 1
ATOM 5023 C C . ILE A 1 620 ? -0.147 10.035 10.237 1.00 61.16 620 ILE A C 1
ATOM 5025 O O . ILE A 1 620 ? -0.396 10.041 11.430 1.00 61.16 620 ILE A O 1
ATOM 5029 N N . LYS A 1 621 ? -0.566 11.015 9.434 1.00 66.19 621 LYS A N 1
ATOM 5030 C CA . LYS A 1 621 ? -1.286 12.190 9.933 1.00 66.19 621 LYS A CA 1
ATOM 5031 C C . LYS A 1 621 ? -2.637 11.823 10.556 1.00 66.19 621 LYS A C 1
ATOM 5033 O O . LYS A 1 621 ? -3.053 12.429 11.544 1.00 66.19 621 LYS A O 1
ATOM 5038 N N . LEU A 1 622 ? -3.337 10.833 9.999 1.00 69.06 622 LEU A N 1
ATOM 5039 C CA . LEU A 1 622 ? -4.586 10.306 10.549 1.00 69.06 622 LEU A CA 1
ATOM 5040 C C . LEU A 1 622 ? -4.337 9.577 11.876 1.00 69.06 622 LEU A C 1
ATOM 5042 O O . LEU A 1 622 ? -5.074 9.810 12.827 1.00 69.06 622 LEU A O 1
ATOM 5046 N N . LEU A 1 623 ? -3.278 8.772 11.951 1.00 63.34 623 LEU A N 1
ATOM 5047 C CA . LEU A 1 623 ? -2.830 8.050 13.136 1.00 63.34 623 LEU A CA 1
ATOM 5048 C C . LEU A 1 623 ? -2.315 8.999 14.215 1.00 63.34 623 LEU A C 1
ATOM 5050 O O . LEU A 1 623 ? -2.643 8.799 15.370 1.00 63.34 623 LEU A O 1
ATOM 5054 N N . GLU A 1 624 ? -1.599 10.068 13.874 1.00 58.50 624 GLU A N 1
ATOM 5055 C CA . GLU A 1 624 ? -1.217 11.151 14.789 1.00 58.50 624 GLU A CA 1
ATOM 5056 C C . GLU A 1 624 ? -2.460 11.862 15.334 1.00 58.50 624 GLU A C 1
ATOM 5058 O O . GLU A 1 624 ? -2.545 12.170 16.523 1.00 58.50 624 GLU A O 1
ATOM 5063 N N . THR A 1 625 ? -3.461 12.088 14.477 1.00 67.25 625 THR A N 1
ATOM 5064 C CA . THR A 1 625 ? -4.738 12.685 14.885 1.00 67.25 625 THR A CA 1
ATOM 5065 C C . THR A 1 625 ? -5.521 11.738 15.799 1.00 67.25 625 THR A C 1
ATOM 5067 O O . THR A 1 625 ? -6.087 12.180 16.799 1.00 67.25 625 THR A O 1
ATOM 5070 N N . GLU A 1 626 ? -5.572 10.442 15.485 1.00 67.31 626 GLU A N 1
ATOM 5071 C CA . GLU A 1 626 ? -6.188 9.430 16.344 1.00 67.31 626 GLU A CA 1
ATOM 5072 C C . GLU A 1 626 ? -5.429 9.271 17.653 1.00 67.31 626 GLU A C 1
ATOM 5074 O O . GLU A 1 626 ? -6.066 9.311 18.699 1.00 67.31 626 GLU A O 1
ATOM 5079 N N . LEU A 1 627 ? -4.100 9.186 17.625 1.00 62.78 627 LEU A N 1
ATOM 5080 C CA . LEU A 1 627 ? -3.229 9.132 18.795 1.00 62.78 627 LEU A CA 1
ATOM 5081 C C . LEU A 1 627 ? -3.465 10.345 19.694 1.00 62.78 627 LEU A C 1
ATOM 5083 O O . LEU A 1 627 ? -3.681 10.176 20.890 1.00 62.78 627 LEU A O 1
ATOM 5087 N N . GLY A 1 628 ? -3.542 11.550 19.124 1.00 65.00 628 GLY A N 1
ATOM 5088 C CA . GLY A 1 628 ? -3.889 12.768 19.855 1.00 65.00 628 GLY A CA 1
ATOM 5089 C C . GLY A 1 628 ? -5.290 12.709 20.474 1.00 65.00 628 GLY A C 1
ATOM 5090 O O . GLY A 1 628 ? -5.467 13.056 21.645 1.00 65.00 628 GLY A O 1
ATOM 5091 N N . LYS A 1 629 ? -6.295 12.202 19.745 1.00 69.69 629 LYS A N 1
ATOM 5092 C CA . LYS A 1 629 ? -7.652 11.984 20.285 1.00 69.69 629 LYS A CA 1
ATOM 5093 C C . LYS A 1 629 ? -7.657 10.946 21.405 1.00 69.69 629 LYS A C 1
ATOM 5095 O O . LYS A 1 629 ? -8.268 11.180 22.442 1.00 69.69 629 LYS A O 1
ATOM 5100 N N . THR A 1 630 ? -6.953 9.831 21.226 1.00 62.97 630 THR A N 1
ATOM 5101 C CA . THR A 1 630 ? -6.849 8.768 22.232 1.00 62.97 630 THR A CA 1
ATOM 5102 C C . THR A 1 630 ? -6.099 9.247 23.463 1.00 62.97 630 THR A C 1
ATOM 5104 O O . THR A 1 630 ? -6.571 8.993 24.561 1.00 62.97 630 THR A O 1
ATOM 5107 N N . GLN A 1 631 ? -5.001 9.994 23.321 1.00 57.47 631 GLN A N 1
ATOM 5108 C CA . GLN A 1 631 ? -4.295 10.631 24.438 1.00 57.47 631 GLN A CA 1
ATOM 5109 C C . GLN A 1 631 ? -5.183 11.642 25.168 1.00 57.47 631 GLN A C 1
ATOM 5111 O O . GLN A 1 631 ? -5.169 11.689 26.395 1.00 57.47 631 GLN A O 1
ATOM 5116 N N . THR A 1 632 ? -6.003 12.401 24.438 1.00 65.81 632 THR A N 1
ATOM 5117 C CA . THR A 1 632 ? -6.968 13.335 25.037 1.00 65.81 632 THR A CA 1
ATOM 5118 C C . THR A 1 632 ? -8.047 12.586 25.819 1.00 65.81 632 THR A C 1
ATOM 5120 O O . THR A 1 632 ? -8.305 12.919 26.973 1.00 65.81 632 THR A O 1
ATOM 5123 N N . SER A 1 633 ? -8.637 11.529 25.250 1.00 65.50 633 SER A N 1
ATOM 5124 C CA . SER A 1 633 ? -9.587 10.672 25.970 1.00 65.50 633 SER A CA 1
ATOM 5125 C C . SER A 1 633 ? -8.939 9.935 27.140 1.00 65.50 633 SER A C 1
ATOM 5127 O O . SER A 1 633 ? -9.575 9.784 28.178 1.00 65.50 633 SER A O 1
ATOM 5129 N N . LEU A 1 634 ? -7.681 9.508 27.021 1.00 66.62 634 LEU A N 1
ATOM 5130 C CA . LEU A 1 634 ? -6.916 8.884 28.100 1.00 66.62 634 LEU A CA 1
ATOM 5131 C C . LEU A 1 634 ? -6.735 9.867 29.258 1.00 66.62 634 LEU A C 1
ATOM 5133 O O . LEU A 1 634 ? -7.018 9.522 30.402 1.00 66.62 634 LEU A O 1
ATOM 5137 N N . ALA A 1 635 ? -6.337 11.104 28.952 1.00 64.81 635 ALA A N 1
ATOM 5138 C CA . ALA A 1 635 ? -6.205 12.176 29.928 1.00 64.81 635 ALA A CA 1
ATOM 5139 C C . ALA A 1 635 ? -7.549 12.482 30.602 1.00 64.81 635 ALA A C 1
ATOM 5141 O O . ALA A 1 635 ? -7.611 12.506 31.827 1.00 64.81 635 ALA A O 1
ATOM 5142 N N . GLN A 1 636 ? -8.632 12.619 29.829 1.00 66.69 636 GLN A N 1
ATOM 5143 C CA . GLN A 1 636 ? -9.984 12.838 30.357 1.00 66.69 636 GLN A CA 1
ATOM 5144 C C . GLN A 1 636 ? -10.442 11.691 31.262 1.00 66.69 636 GLN A C 1
ATOM 5146 O O . GLN A 1 636 ? -10.912 11.936 32.368 1.00 66.69 636 GLN A O 1
ATOM 5151 N N . THR A 1 637 ? -10.248 10.443 30.836 1.00 66.19 637 THR A N 1
ATOM 5152 C CA . THR A 1 637 ? -10.605 9.255 31.627 1.00 66.19 637 THR A CA 1
ATOM 5153 C C . THR A 1 637 ? -9.791 9.201 32.916 1.00 66.19 637 THR A C 1
ATOM 5155 O O . THR A 1 637 ? -10.321 8.881 33.975 1.00 66.19 637 THR A O 1
ATOM 5158 N N . GLN A 1 638 ? -8.511 9.570 32.859 1.00 64.31 638 GLN A N 1
ATOM 5159 C CA . GLN A 1 638 ? -7.642 9.641 34.028 1.00 64.31 638 GLN A CA 1
ATOM 5160 C C . GLN A 1 638 ? -8.059 10.763 34.992 1.00 64.31 638 GLN A C 1
ATOM 5162 O O . GLN A 1 638 ? -8.019 10.559 36.206 1.00 64.31 638 GLN A O 1
ATOM 5167 N N . THR A 1 639 ? -8.516 11.907 34.474 1.00 66.88 639 THR A N 1
ATOM 5168 C CA . THR A 1 639 ? -9.112 12.988 35.273 1.00 66.88 639 THR A CA 1
ATOM 5169 C C . THR A 1 639 ? -10.415 12.542 35.930 1.00 66.88 639 THR A C 1
ATOM 5171 O O . THR A 1 639 ? -10.574 12.733 37.134 1.00 66.88 639 THR A O 1
ATOM 5174 N N . SER A 1 640 ? -11.316 11.894 35.187 1.00 67.00 640 SER A N 1
ATOM 5175 C CA . SER A 1 640 ? -12.565 11.360 35.735 1.00 67.00 640 SER A CA 1
ATOM 5176 C C . SER A 1 640 ? -12.293 10.308 36.805 1.00 67.00 640 SER A C 1
ATOM 5178 O O . SER A 1 640 ? -12.820 10.428 37.901 1.00 67.00 640 SER A O 1
ATOM 5180 N N . LEU A 1 641 ? -11.393 9.351 36.556 1.00 68.62 641 LEU A N 1
ATOM 5181 C CA . LEU A 1 641 ? -10.984 8.350 37.545 1.00 68.62 641 LEU A CA 1
ATOM 5182 C C . LEU A 1 641 ? -10.403 8.998 38.812 1.00 68.62 641 LEU A C 1
ATOM 5184 O O . LEU A 1 641 ? -10.674 8.536 39.921 1.00 68.62 641 LEU A O 1
ATOM 5188 N N . GLN A 1 642 ? -9.610 10.066 38.671 1.00 66.69 642 GLN A N 1
ATOM 5189 C CA . GLN A 1 642 ? -9.127 10.839 39.816 1.00 66.69 642 GLN A CA 1
ATOM 5190 C C . GLN A 1 642 ? -10.269 11.509 40.578 1.00 66.69 642 GLN A C 1
ATOM 5192 O O . GLN A 1 642 ? -10.296 11.388 41.799 1.00 66.69 642 GLN A O 1
ATOM 5197 N N . GLN A 1 643 ? -11.209 12.161 39.889 1.00 68.38 643 GLN A N 1
ATOM 5198 C CA . GLN A 1 643 ? -12.382 12.780 40.514 1.00 68.38 643 GLN A CA 1
ATOM 5199 C C . GLN A 1 643 ? -13.222 11.752 41.266 1.00 68.38 643 GLN A C 1
ATOM 5201 O O . GLN A 1 643 ? -13.523 11.966 42.435 1.00 68.38 643 GLN A O 1
ATOM 5206 N N . THR A 1 644 ? -13.527 10.606 40.654 1.00 64.25 644 THR A N 1
ATOM 5207 C CA . THR A 1 644 ? -14.328 9.560 41.300 1.00 64.25 644 THR A CA 1
ATOM 5208 C C . THR A 1 644 ? -13.614 8.987 42.520 1.00 64.25 644 THR A C 1
ATOM 5210 O O . THR A 1 644 ? -14.251 8.782 43.552 1.00 64.25 644 THR A O 1
ATOM 5213 N N . LYS A 1 645 ? -12.287 8.781 42.448 1.00 64.12 645 LYS A N 1
ATOM 5214 C CA . LYS A 1 645 ? -11.462 8.406 43.614 1.00 64.12 645 LYS A CA 1
ATOM 5215 C C . LYS A 1 645 ? -11.517 9.466 44.711 1.00 64.12 645 LYS A C 1
ATOM 5217 O O . LYS A 1 645 ? -11.620 9.126 45.885 1.00 64.12 645 LYS A O 1
ATOM 5222 N N . GLN A 1 646 ? -11.463 10.742 44.343 1.00 69.06 646 GLN A N 1
ATOM 5223 C CA . GLN A 1 646 ? -11.562 11.847 45.291 1.00 69.06 646 GLN A CA 1
ATOM 5224 C C . GLN A 1 646 ? -12.938 11.895 45.957 1.00 69.06 646 GLN A C 1
ATOM 5226 O O . GLN A 1 646 ? -13.011 12.029 47.174 1.00 69.06 646 GLN A O 1
ATOM 5231 N N . GLU A 1 647 ? -14.021 11.724 45.202 1.00 68.38 647 GLU A N 1
ATOM 5232 C CA . GLU A 1 647 ? -15.387 11.662 45.728 1.00 68.38 647 GLU A CA 1
ATOM 5233 C C . GLU A 1 647 ? -15.582 10.468 46.663 1.00 68.38 647 GLU A C 1
ATOM 5235 O O . GLU A 1 647 ? -16.126 10.634 47.753 1.00 68.38 647 GLU A O 1
ATOM 5240 N N . THR A 1 648 ? -15.082 9.281 46.302 1.00 63.66 648 THR A N 1
ATOM 5241 C CA . THR A 1 648 ? -15.151 8.106 47.190 1.00 63.66 648 THR A CA 1
ATOM 5242 C C . THR A 1 648 ? -14.372 8.322 48.479 1.00 63.66 648 THR A C 1
ATOM 5244 O O . THR A 1 648 ? -14.852 7.945 49.550 1.00 63.66 648 THR A O 1
ATOM 5247 N N . GLU A 1 649 ? -13.204 8.958 48.409 1.00 68.56 649 GLU A N 1
ATOM 5248 C CA . GLU A 1 649 ? -12.415 9.268 49.599 1.00 68.56 649 GLU A CA 1
ATOM 5249 C C . GLU A 1 649 ? -13.095 10.345 50.457 1.00 68.56 649 GLU A C 1
ATOM 5251 O O . GLU A 1 649 ? -13.139 10.228 51.681 1.00 68.56 649 GLU A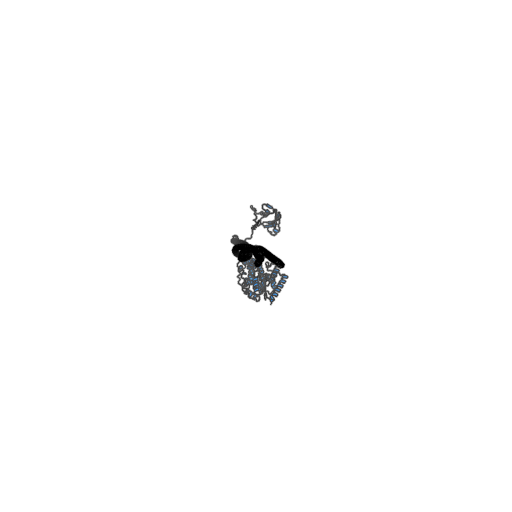 O 1
ATOM 5256 N N . THR A 1 650 ? -13.718 11.343 49.824 1.00 68.50 650 THR A N 1
ATOM 5257 C CA . THR A 1 650 ? -14.490 12.397 50.503 1.00 68.50 650 THR A CA 1
ATOM 5258 C C . THR A 1 650 ? -15.700 11.801 51.219 1.00 68.50 650 THR A C 1
ATOM 5260 O O . THR A 1 650 ? -15.887 12.046 52.408 1.00 68.50 650 THR A O 1
ATOM 5263 N N . LEU A 1 651 ? -16.455 10.925 50.552 1.00 62.00 651 LEU A N 1
ATOM 5264 C CA . LEU A 1 651 ? -17.573 10.184 51.137 1.00 62.00 651 LEU A CA 1
ATOM 5265 C C . LEU A 1 651 ? -17.112 9.244 52.257 1.00 62.00 651 LEU A C 1
ATOM 5267 O O . LEU A 1 651 ? -17.775 9.144 53.289 1.00 62.00 651 LEU A O 1
ATOM 5271 N N . ARG A 1 652 ? -15.958 8.577 52.118 1.00 60.62 652 ARG A N 1
ATOM 5272 C CA . ARG A 1 652 ? -15.366 7.775 53.204 1.00 60.62 652 ARG A CA 1
ATOM 5273 C C . ARG A 1 652 ? -15.029 8.637 54.409 1.00 60.62 652 ARG A C 1
ATOM 5275 O O . ARG A 1 652 ? -15.332 8.233 55.532 1.00 60.62 652 ARG A O 1
ATOM 5282 N N . VAL A 1 653 ? -14.430 9.806 54.194 1.00 63.78 653 VAL A N 1
ATOM 5283 C CA . VAL A 1 653 ? -14.101 10.762 55.255 1.00 63.78 653 VAL A CA 1
ATOM 5284 C C . VAL A 1 653 ? -15.370 11.311 55.898 1.00 63.78 653 VAL A C 1
ATOM 5286 O O . VAL A 1 653 ? -15.436 11.331 57.122 1.00 63.78 653 VAL A O 1
ATOM 5289 N N . GLU A 1 654 ? -16.404 11.660 55.132 1.00 61.34 654 GLU A N 1
ATOM 5290 C CA . GLU A 1 654 ? -17.704 12.087 55.660 1.00 61.34 654 GLU A CA 1
ATOM 5291 C C . GLU A 1 654 ? -18.390 10.986 56.464 1.00 61.34 654 GLU A C 1
ATOM 5293 O O . GLU A 1 654 ? -18.869 11.246 57.562 1.00 61.34 654 GLU A O 1
ATOM 5298 N N . ILE A 1 655 ? -18.379 9.738 55.995 1.00 56.16 655 ILE A N 1
ATOM 5299 C CA . ILE A 1 655 ? -18.922 8.591 56.735 1.00 56.16 655 ILE A CA 1
ATOM 5300 C C . ILE A 1 655 ? -18.126 8.359 58.025 1.00 56.16 655 ILE A C 1
ATOM 5302 O O . ILE A 1 655 ? -18.711 8.084 59.076 1.00 56.16 655 ILE A O 1
ATOM 5306 N N . SER A 1 656 ? -16.799 8.487 57.985 1.00 56.09 656 SER A N 1
ATOM 5307 C CA . SER A 1 656 ? -15.936 8.340 59.163 1.00 56.09 656 SER A CA 1
ATOM 5308 C C . SER A 1 656 ? -16.111 9.505 60.151 1.00 56.09 656 SER A C 1
ATOM 5310 O O . SER A 1 656 ? -16.157 9.300 61.367 1.00 56.09 656 SER A O 1
ATOM 5312 N N . ALA A 1 657 ? -16.298 10.728 59.650 1.00 52.53 657 ALA A N 1
ATOM 5313 C CA . ALA A 1 657 ? -16.601 11.929 60.422 1.00 52.53 657 ALA A CA 1
ATOM 5314 C C . ALA A 1 657 ? -18.013 11.873 61.020 1.00 52.53 657 ALA A C 1
ATOM 5316 O O . ALA A 1 657 ? -18.190 12.183 62.196 1.00 52.53 657 ALA A O 1
ATOM 5317 N N . MET A 1 658 ? -19.007 11.383 60.278 1.00 49.97 658 MET A N 1
ATOM 5318 C CA . MET A 1 658 ? -20.345 11.097 60.791 1.00 49.97 658 MET A CA 1
ATOM 5319 C C . MET A 1 658 ? -20.279 10.035 61.888 1.00 49.97 658 MET A C 1
ATOM 5321 O O . MET A 1 658 ? -20.813 10.263 62.965 1.00 49.97 658 MET A O 1
ATOM 5325 N N . LYS A 1 659 ? -19.550 8.927 61.696 1.00 45.50 659 LYS A N 1
ATOM 5326 C CA . LYS A 1 659 ? -19.408 7.863 62.710 1.00 45.50 659 LYS A CA 1
ATOM 5327 C C . LYS A 1 659 ? -18.630 8.290 63.966 1.00 45.50 659 LYS A C 1
ATOM 5329 O O . LYS A 1 659 ? -18.863 7.740 65.042 1.00 45.50 659 LYS A O 1
ATOM 5334 N N . SER A 1 660 ? -17.724 9.264 63.862 1.00 43.56 660 SER A N 1
ATOM 5335 C CA . SER A 1 660 ? -16.888 9.749 64.978 1.00 43.56 660 SER A CA 1
ATOM 5336 C C . SER A 1 660 ? -17.387 11.048 65.629 1.00 43.56 660 SER A C 1
ATOM 5338 O O . SER A 1 660 ? -16.980 11.364 66.754 1.00 43.56 660 SER A O 1
ATOM 5340 N N . SER A 1 661 ? -18.301 11.763 64.966 1.00 46.12 661 SER A N 1
ATOM 5341 C CA . SER A 1 661 ? -18.905 13.015 65.419 1.00 46.12 661 SER A CA 1
ATOM 5342 C C . SER A 1 661 ? -19.594 12.864 66.773 1.00 46.12 661 SER A C 1
ATOM 5344 O O . SER A 1 661 ? -20.318 11.898 67.044 1.00 46.12 661 SER A O 1
ATOM 5346 N N . LYS A 1 662 ? -19.420 13.890 67.621 1.00 44.03 662 LYS A N 1
ATOM 5347 C CA . LYS A 1 662 ? -20.110 14.007 68.913 1.00 44.03 662 LYS A CA 1
ATOM 5348 C C . LYS A 1 662 ? -21.622 13.852 68.744 1.00 44.03 662 LYS A C 1
ATOM 5350 O O . LYS A 1 662 ? -22.236 13.262 69.617 1.00 44.03 662 LYS A O 1
ATOM 5355 N N . PHE A 1 663 ? -22.188 14.291 67.616 1.00 42.06 663 PHE A N 1
ATOM 5356 C CA . PHE A 1 663 ? -23.614 14.215 67.288 1.00 42.06 663 PHE A CA 1
ATOM 5357 C C . PHE A 1 663 ? -24.112 12.770 67.105 1.00 42.06 663 PHE A C 1
ATOM 5359 O O . PHE A 1 663 ? -25.200 12.440 67.565 1.00 42.06 663 PHE A O 1
ATOM 5366 N N . TRP A 1 664 ? -23.307 11.879 66.513 1.00 41.72 664 TRP A N 1
ATOM 5367 C CA . TRP A 1 664 ? -23.677 10.476 66.265 1.00 41.72 664 TRP A CA 1
ATOM 5368 C C . TRP A 1 664 ? -23.557 9.616 67.528 1.00 41.72 664 TRP A C 1
ATOM 5370 O O . TRP A 1 664 ? -24.474 8.869 67.864 1.00 41.72 664 TRP A O 1
ATOM 5380 N N . LYS A 1 665 ? -22.508 9.851 68.332 1.00 47.69 665 LYS A N 1
ATOM 5381 C CA . LYS A 1 665 ? -22.372 9.281 69.688 1.00 47.69 665 LYS A CA 1
ATOM 5382 C C . LYS A 1 665 ? -23.436 9.806 70.667 1.00 47.69 665 LYS A C 1
ATOM 5384 O O . LYS A 1 665 ? -23.818 9.101 71.601 1.00 47.69 665 LYS A O 1
ATOM 5389 N N . PHE A 1 666 ? -23.926 11.038 70.476 1.00 41.31 666 PHE A N 1
ATOM 5390 C CA . PHE A 1 666 ? -25.051 11.589 71.244 1.00 41.31 666 PHE A CA 1
ATOM 5391 C C . PHE A 1 666 ? -26.390 11.012 70.777 1.00 41.31 666 PHE A C 1
ATOM 5393 O O . PHE A 1 666 ? -27.263 10.791 71.607 1.00 41.31 666 PHE A O 1
ATOM 5400 N N . ARG A 1 667 ? -26.543 10.718 69.479 1.00 43.38 667 ARG A N 1
ATOM 5401 C CA . ARG A 1 667 ? -27.761 10.156 68.879 1.00 43.38 667 ARG A CA 1
ATOM 5402 C C . ARG A 1 667 ? -28.075 8.750 69.403 1.00 43.38 667 ARG A C 1
ATOM 5404 O O . ARG A 1 667 ? -29.220 8.518 69.772 1.00 43.38 667 ARG A O 1
ATOM 5411 N N . GLU A 1 668 ? -27.084 7.869 69.565 1.00 39.97 668 GLU A N 1
ATOM 5412 C CA . GLU A 1 668 ? -27.276 6.558 70.224 1.00 39.97 668 GLU A CA 1
ATOM 5413 C C . GLU A 1 668 ? -27.759 6.689 71.681 1.00 39.97 668 GLU A C 1
ATOM 5415 O O . GLU A 1 668 ? -28.697 6.007 72.090 1.00 39.97 668 GLU A O 1
ATOM 5420 N N . LYS A 1 669 ? -27.186 7.624 72.456 1.00 43.38 669 LYS A N 1
ATOM 5421 C CA . LYS A 1 669 ? -27.598 7.894 73.850 1.00 43.38 669 LYS A CA 1
ATOM 5422 C C . LYS A 1 669 ? -28.933 8.642 73.963 1.00 43.38 669 LYS A C 1
ATOM 5424 O O . LYS A 1 669 ? -29.653 8.491 74.952 1.00 43.38 669 LYS A O 1
ATOM 5429 N N . TRP A 1 670 ? -29.284 9.440 72.959 1.00 39.72 670 TRP A N 1
ATOM 5430 C CA . TRP A 1 670 ? -30.531 10.200 72.884 1.00 39.72 670 TRP A CA 1
ATOM 5431 C C . TRP A 1 670 ? -31.741 9.284 72.665 1.00 39.72 670 TRP A C 1
ATOM 5433 O O . TRP A 1 670 ? -32.797 9.533 73.243 1.00 39.72 670 TRP A O 1
ATOM 5443 N N . PHE A 1 671 ? -31.593 8.174 71.931 1.00 37.88 671 PHE A N 1
ATOM 5444 C CA . PHE A 1 671 ? -32.676 7.200 71.729 1.00 37.88 671 PHE A CA 1
ATOM 5445 C C . PHE A 1 671 ? -33.070 6.445 73.007 1.00 37.88 671 PHE A C 1
ATOM 5447 O O . PHE A 1 671 ? -34.258 6.218 73.230 1.00 37.88 671 PHE A O 1
ATOM 5454 N N . THR A 1 672 ? -32.125 6.170 73.912 1.00 38.66 672 THR A N 1
ATOM 5455 C CA . THR A 1 672 ? -32.427 5.638 75.257 1.00 38.66 672 THR A CA 1
ATOM 5456 C C . THR A 1 672 ? -33.166 6.629 76.165 1.00 38.66 672 THR A C 1
ATOM 5458 O O . THR A 1 672 ? -33.824 6.213 77.116 1.00 38.66 672 THR A O 1
ATOM 5461 N N . LEU A 1 673 ? -33.087 7.934 75.876 1.00 33.91 673 LEU A N 1
ATOM 5462 C CA . LEU A 1 673 ? -33.697 8.999 76.681 1.00 33.91 673 LEU A CA 1
ATOM 5463 C C . LEU A 1 673 ? -35.058 9.462 76.120 1.00 33.91 673 LEU A C 1
ATOM 5465 O O . LEU A 1 673 ? -35.922 9.922 76.868 1.00 33.91 673 LEU A O 1
ATOM 5469 N N . LYS A 1 674 ? -35.274 9.298 74.807 1.00 33.25 674 LYS A N 1
ATOM 5470 C CA . LYS A 1 674 ? -36.475 9.746 74.079 1.00 33.25 674 LYS A CA 1
ATOM 5471 C C . LYS A 1 674 ? -37.744 8.948 74.407 1.00 33.25 674 LYS A C 1
ATOM 5473 O O . LYS A 1 674 ? -38.835 9.457 74.176 1.00 33.25 674 LYS A O 1
ATOM 5478 N N . SER A 1 675 ? -37.630 7.761 75.010 1.00 35.53 675 SER A N 1
ATOM 5479 C CA . SER A 1 675 ? -38.789 6.981 75.480 1.00 35.53 675 SER A CA 1
ATOM 5480 C C . SER A 1 675 ? -39.478 7.573 76.722 1.00 35.53 675 SER A C 1
ATOM 5482 O O . SER A 1 675 ? -40.511 7.058 77.141 1.00 35.53 675 SER A O 1
ATOM 5484 N N . LYS A 1 676 ? -38.938 8.652 77.319 1.00 34.41 676 LYS A N 1
ATOM 5485 C CA . LYS A 1 676 ? -39.432 9.205 78.594 1.00 34.41 676 LYS A CA 1
ATOM 5486 C C . LYS A 1 676 ? -39.948 10.647 78.580 1.00 34.41 676 LYS A C 1
ATOM 5488 O O . LYS A 1 676 ? -40.518 11.056 79.585 1.00 34.41 676 LYS A O 1
ATOM 5493 N N . LEU A 1 677 ? -39.803 11.437 77.512 1.00 29.72 677 LEU A N 1
ATOM 5494 C CA . LEU A 1 677 ? -40.131 12.874 77.571 1.00 29.72 677 LEU A CA 1
ATOM 5495 C C . LEU A 1 677 ? -40.861 13.369 76.313 1.00 29.72 677 LEU A C 1
ATOM 5497 O O . LEU A 1 677 ? -40.251 13.782 75.330 1.00 29.72 677 LEU A O 1
ATOM 5501 N N . ARG A 1 678 ? -42.198 13.358 76.376 1.00 30.16 678 ARG A N 1
ATOM 5502 C CA . ARG A 1 678 ? -43.111 13.999 75.416 1.00 30.16 678 ARG A CA 1
ATOM 5503 C C . ARG A 1 678 ? -43.540 15.371 75.958 1.00 30.16 678 ARG A C 1
ATOM 5505 O O . ARG A 1 678 ? -44.214 15.383 76.984 1.00 30.16 678 ARG A O 1
ATOM 5512 N N . LYS A 1 679 ? -43.210 16.462 75.237 1.00 35.62 679 LYS A N 1
ATOM 5513 C CA . LYS A 1 679 ? -43.954 17.746 75.046 1.00 35.62 679 LYS A CA 1
ATOM 5514 C C . LYS A 1 679 ? -43.070 19.023 75.026 1.00 35.62 679 LYS A C 1
ATOM 5516 O O . LYS A 1 679 ? -42.227 19.197 75.896 1.00 35.62 679 LYS A O 1
ATOM 5521 N N . LEU A 1 680 ? -43.431 19.928 74.091 1.00 39.34 680 LEU A N 1
ATOM 5522 C CA . LEU A 1 680 ? -43.274 21.407 74.022 1.00 39.34 680 LEU A CA 1
ATOM 5523 C C . LEU A 1 680 ? -42.030 22.040 73.349 1.00 39.34 680 LEU A C 1
ATOM 5525 O O . LEU A 1 680 ? -40.971 22.126 73.962 1.00 39.34 680 LEU A O 1
ATOM 5529 N N . ARG A 1 681 ? -42.237 22.643 72.158 1.00 40.66 681 ARG A N 1
ATOM 5530 C CA . ARG A 1 681 ? -41.695 23.960 71.728 1.00 40.66 681 ARG A CA 1
ATOM 5531 C C . ARG A 1 681 ? -42.649 24.637 70.707 1.00 40.66 681 ARG A C 1
ATOM 5533 O O . ARG A 1 681 ? -43.207 23.901 69.899 1.00 40.66 681 ARG A O 1
ATOM 5540 N N . PRO A 1 682 ? -42.825 25.977 70.731 1.00 47.66 682 PRO A N 1
ATOM 5541 C CA . PRO A 1 682 ? -43.766 26.708 69.866 1.00 47.66 682 PRO A CA 1
ATOM 5542 C C . PRO A 1 682 ? -43.236 27.000 68.444 1.00 47.66 682 PRO A C 1
ATOM 5544 O O . PRO A 1 682 ? -42.020 27.082 68.252 1.00 47.66 682 PRO A O 1
ATOM 5547 N N . HIS A 1 683 ? -44.135 27.148 67.457 1.00 62.19 683 HIS A N 1
ATOM 5548 C CA . HIS A 1 683 ? -43.854 27.471 66.038 1.00 62.19 683 HIS A CA 1
ATOM 5549 C C . HIS A 1 683 ? -44.950 28.372 65.431 1.00 62.19 683 HIS A C 1
ATOM 5551 O O . HIS A 1 683 ? -46.126 28.238 65.774 1.00 62.19 683 HIS A O 1
ATOM 5557 N N . PHE A 1 684 ? -44.577 29.243 64.484 1.00 71.50 684 PHE A N 1
ATOM 5558 C CA . PHE A 1 684 ? -45.534 29.833 63.541 1.00 71.50 684 PHE A CA 1
ATOM 5559 C C . PHE A 1 684 ? -46.058 28.738 62.608 1.00 71.50 684 PHE A C 1
ATOM 5561 O O . PHE A 1 684 ? -45.272 27.977 62.043 1.00 71.50 684 PHE A O 1
ATOM 5568 N N . LEU A 1 685 ? -47.375 28.675 62.435 1.00 79.00 685 LEU A N 1
ATOM 5569 C CA . LEU A 1 685 ? -48.024 27.825 61.442 1.00 79.00 685 LEU A CA 1
ATOM 5570 C C . LEU A 1 685 ? -48.513 28.724 60.314 1.00 79.00 685 LEU A C 1
ATOM 5572 O O . LEU A 1 685 ? -49.267 29.665 60.565 1.00 79.00 685 LEU A O 1
ATOM 5576 N N . PHE A 1 686 ? -48.068 28.456 59.088 1.00 86.88 686 PHE A N 1
ATOM 5577 C CA . PHE A 1 686 ? -48.441 29.252 57.926 1.00 86.88 686 PHE A CA 1
ATOM 5578 C C . PHE A 1 686 ? -48.462 28.426 56.637 1.00 86.88 686 PHE A C 1
ATOM 5580 O O . PHE A 1 686 ? -47.807 27.389 56.541 1.00 86.88 686 PHE A O 1
ATOM 5587 N N . SER A 1 687 ? -49.185 28.929 55.640 1.00 85.44 687 SER A N 1
ATOM 5588 C CA . SER A 1 687 ? -49.137 28.476 54.249 1.00 85.44 687 SER A CA 1
ATOM 5589 C C . SER A 1 687 ? -49.389 29.657 53.311 1.00 85.44 687 SER A C 1
ATOM 5591 O O . SER A 1 687 ? -50.041 30.631 53.696 1.00 85.44 687 SER A O 1
ATOM 5593 N N . ILE A 1 688 ? -48.885 29.563 52.081 1.00 86.19 688 ILE A N 1
ATOM 5594 C CA . ILE A 1 688 ? -49.126 30.527 51.000 1.00 86.19 688 ILE A CA 1
ATOM 5595 C C . ILE A 1 688 ? -49.995 29.831 49.952 1.00 86.19 688 ILE A C 1
ATOM 5597 O O . ILE A 1 688 ? -49.598 28.806 49.403 1.00 86.19 688 ILE A O 1
ATOM 5601 N N . ASP A 1 689 ? -51.176 30.386 49.693 1.00 85.88 689 ASP A N 1
ATOM 5602 C CA . ASP A 1 689 ? -52.156 29.852 48.741 1.00 85.88 689 ASP A CA 1
ATOM 5603 C C . ASP A 1 689 ? -51.940 30.420 47.327 1.00 85.88 689 ASP A C 1
ATOM 5605 O O . ASP A 1 689 ? -52.161 29.735 46.329 1.00 85.88 689 ASP A O 1
ATOM 5609 N N . SER A 1 690 ? -51.487 31.673 47.230 1.00 81.56 690 SER A N 1
ATOM 5610 C CA . SER A 1 690 ? -51.171 32.356 45.973 1.00 81.56 690 SER A CA 1
ATOM 5611 C C . SER A 1 690 ? -49.989 33.308 46.186 1.00 81.56 690 SER A C 1
ATOM 5613 O O . SER A 1 690 ? -49.942 33.944 47.240 1.00 81.56 690 SER A O 1
ATOM 5615 N N . PRO A 1 691 ? -49.036 33.430 45.243 1.00 77.62 691 PRO A N 1
ATOM 5616 C CA . PRO A 1 691 ? -48.967 32.732 43.960 1.00 77.62 691 PRO A CA 1
ATOM 5617 C C . PRO A 1 691 ? -48.402 31.305 44.097 1.00 77.62 691 PRO A C 1
ATOM 5619 O O . PRO A 1 691 ? -47.447 31.063 44.827 1.00 77.62 691 PRO A O 1
ATOM 5622 N N . ILE A 1 692 ? -48.953 30.354 43.334 1.00 74.88 692 ILE A N 1
ATOM 5623 C CA . ILE A 1 692 ? -48.459 28.958 43.282 1.00 74.88 692 ILE A CA 1
ATOM 5624 C C . ILE A 1 692 ? -47.146 28.865 42.476 1.00 74.88 692 ILE A C 1
ATOM 5626 O O . ILE A 1 692 ? -46.346 27.949 42.660 1.00 74.88 692 ILE A O 1
ATOM 5630 N N . ASN A 1 693 ? -46.903 29.830 41.580 1.00 74.81 693 ASN A N 1
ATOM 5631 C CA . ASN A 1 693 ? -45.702 29.920 40.755 1.00 74.81 693 ASN A CA 1
ATOM 5632 C C . ASN A 1 693 ? -45.031 31.285 40.936 1.00 74.81 693 ASN A C 1
ATOM 5634 O O . ASN A 1 693 ? -45.648 32.324 40.712 1.00 74.81 693 ASN A O 1
ATOM 5638 N N . TRP A 1 694 ? -43.747 31.266 41.287 1.00 78.25 694 TRP A N 1
ATOM 5639 C CA . TRP A 1 694 ? -42.949 32.463 41.558 1.00 78.25 694 TRP A CA 1
ATOM 5640 C C . TRP A 1 694 ? -42.329 33.101 40.299 1.00 78.25 694 TRP A C 1
ATOM 5642 O O . TRP A 1 694 ? -41.626 34.101 40.402 1.00 78.25 694 TRP A O 1
ATOM 5652 N N . LYS A 1 695 ? -42.620 32.579 39.095 1.00 77.88 695 LYS A N 1
ATOM 5653 C CA . LYS A 1 695 ? -42.373 33.267 37.813 1.00 77.88 695 LYS A CA 1
ATOM 5654 C C . LYS A 1 695 ? -43.633 34.012 37.368 1.00 77.88 695 LYS A C 1
ATOM 5656 O O . LYS A 1 695 ? -44.533 33.409 36.786 1.00 77.88 695 LYS A O 1
ATOM 5661 N N . ILE A 1 696 ? -43.690 35.314 37.636 1.00 75.88 696 ILE A N 1
ATOM 5662 C CA . ILE A 1 696 ? -44.897 36.134 37.462 1.00 75.88 696 ILE A CA 1
ATOM 5663 C C . ILE A 1 696 ? -44.699 37.114 36.301 1.00 75.88 696 ILE A C 1
ATOM 5665 O O . ILE A 1 696 ? -43.690 37.807 36.232 1.00 75.88 696 ILE A O 1
ATOM 5669 N N . SER A 1 697 ? -45.652 37.154 35.366 1.00 70.50 697 SER A N 1
ATOM 5670 C CA . SER A 1 697 ? -45.600 38.007 34.165 1.00 70.50 697 SER A CA 1
ATOM 5671 C C . SER A 1 697 ? -46.207 39.400 34.359 1.00 70.50 697 SER A C 1
ATOM 5673 O O . SER A 1 697 ? -46.042 40.262 33.500 1.00 70.50 697 SER A O 1
ATOM 5675 N N . ASN A 1 698 ? -46.922 39.617 35.464 1.00 67.94 698 ASN A N 1
ATOM 5676 C CA . ASN A 1 698 ? -47.565 40.884 35.799 1.00 67.94 698 ASN A CA 1
ATOM 5677 C C . ASN A 1 698 ? -46.736 41.648 36.835 1.00 67.94 698 ASN A C 1
ATOM 5679 O O . ASN A 1 698 ? -46.178 41.052 37.751 1.00 67.94 698 ASN A O 1
ATOM 5683 N N . SER A 1 699 ? -46.719 42.977 36.735 1.00 70.69 699 SER A N 1
ATOM 5684 C CA . SER A 1 699 ? -46.014 43.855 37.681 1.00 70.69 699 SER A CA 1
ATOM 5685 C C . SER A 1 699 ? -46.699 43.978 39.049 1.00 70.69 699 SER A C 1
ATOM 5687 O O . SER A 1 699 ? -46.171 44.651 39.926 1.00 70.69 699 SER A O 1
ATOM 5689 N N . GLN A 1 700 ? -47.877 43.370 39.223 1.00 82.12 700 GLN A N 1
ATOM 5690 C CA . GLN A 1 700 ? -48.610 43.299 40.486 1.00 82.12 700 GLN A CA 1
ATOM 5691 C C . GLN A 1 700 ? -48.725 41.833 40.910 1.00 82.12 700 GLN A C 1
ATOM 5693 O O . GLN A 1 700 ? -49.292 41.013 40.186 1.00 82.12 700 GLN A O 1
ATOM 5698 N N . ILE A 1 701 ? -48.182 41.519 42.080 1.00 86.38 701 ILE A N 1
ATOM 5699 C CA . ILE A 1 701 ? -48.163 40.197 42.697 1.00 86.38 701 ILE A CA 1
ATOM 5700 C C . ILE A 1 701 ? -49.137 40.219 43.869 1.00 86.38 701 ILE A C 1
ATOM 5702 O O . ILE A 1 701 ? -49.005 41.034 44.779 1.00 86.38 701 ILE A O 1
ATOM 5706 N N . GLU A 1 702 ? -50.109 39.319 43.858 1.00 90.81 702 GLU A N 1
ATOM 5707 C CA . GLU A 1 702 ? -51.027 39.118 44.974 1.00 90.81 702 GLU A CA 1
ATOM 5708 C C . GLU A 1 702 ? -50.566 37.908 45.792 1.00 90.81 702 GLU A C 1
ATOM 5710 O O . GLU A 1 702 ? -50.489 36.793 45.272 1.00 90.81 702 GLU A O 1
ATOM 5715 N N . ILE A 1 703 ? -50.236 38.142 47.063 1.00 90.50 703 ILE A N 1
ATOM 5716 C CA . ILE A 1 703 ? -49.809 37.115 48.010 1.00 90.50 703 ILE A CA 1
ATOM 5717 C C . ILE A 1 703 ? -50.939 36.871 48.996 1.00 90.50 703 ILE A C 1
ATOM 5719 O O . ILE A 1 703 ? -51.244 37.730 49.826 1.00 90.50 703 ILE A O 1
ATOM 5723 N N . VAL A 1 704 ? -51.531 35.685 48.918 1.00 90.62 704 VAL A N 1
ATOM 5724 C CA . VAL A 1 704 ? -52.631 35.252 49.782 1.00 90.62 704 VAL A CA 1
ATOM 5725 C C . VAL A 1 704 ? -52.200 34.003 50.520 1.00 90.62 704 VAL A C 1
ATOM 5727 O O . VAL A 1 704 ? -51.585 33.109 49.942 1.00 90.62 704 VAL A O 1
ATOM 5730 N N . GLY A 1 705 ? -52.532 33.921 51.798 1.00 91.00 705 GLY A N 1
ATOM 5731 C CA . GLY A 1 705 ? -52.241 32.747 52.601 1.00 91.00 705 GLY A CA 1
ATOM 5732 C C . GLY A 1 705 ? -52.903 32.818 53.961 1.00 91.00 705 GLY A C 1
ATOM 5733 O O . GLY A 1 705 ? -53.813 33.614 54.202 1.00 91.00 705 GLY A O 1
ATOM 5734 N N . TRP A 1 706 ? -52.424 31.986 54.873 1.00 91.50 706 TRP A N 1
ATOM 5735 C CA . TRP A 1 706 ? -52.813 32.036 56.273 1.00 91.50 706 TRP A CA 1
ATOM 5736 C C . TRP A 1 706 ? -51.592 31.883 57.169 1.00 91.50 706 TRP A C 1
ATOM 5738 O O . TRP A 1 706 ? -50.620 31.222 56.813 1.00 91.50 706 TRP A O 1
ATOM 5748 N N . CYS A 1 707 ? -51.627 32.528 58.331 1.00 87.56 707 CYS A N 1
ATOM 5749 C CA . CYS A 1 707 ? -50.578 32.457 59.336 1.00 87.56 707 CYS A CA 1
ATOM 5750 C C . CYS A 1 707 ? -51.166 32.712 60.726 1.00 87.56 707 CYS A C 1
ATOM 5752 O O . CYS A 1 707 ? -51.927 33.661 60.936 1.00 87.56 707 CYS A O 1
ATOM 5754 N N . PHE A 1 708 ? -50.813 31.874 61.693 1.00 84.56 708 PHE A N 1
ATOM 5755 C CA . PHE A 1 708 ? -51.132 32.089 63.099 1.00 84.56 708 PHE A CA 1
ATOM 5756 C C . PHE A 1 708 ? -50.050 31.484 63.997 1.00 84.56 708 PHE A C 1
ATOM 5758 O O . PHE A 1 708 ? -49.255 30.637 63.592 1.00 84.56 708 PHE A O 1
ATOM 5765 N N . HIS A 1 709 ? -50.010 31.946 65.243 1.00 79.38 709 HIS A N 1
ATOM 5766 C CA . HIS A 1 709 ? -49.078 31.466 66.256 1.00 79.38 709 HIS A CA 1
ATOM 5767 C C . HIS A 1 709 ? -49.861 30.808 67.396 1.00 79.38 709 HIS A C 1
ATOM 5769 O O . HIS A 1 709 ? -50.961 31.247 67.749 1.00 79.38 709 HIS A O 1
ATOM 5775 N N . ASP A 1 710 ? -49.285 29.762 67.987 1.00 69.06 710 ASP A N 1
ATOM 5776 C CA . ASP A 1 710 ? -49.895 29.018 69.096 1.00 69.06 710 ASP A CA 1
ATOM 5777 C C . ASP A 1 710 ? -50.113 29.864 70.376 1.00 69.06 710 ASP A C 1
ATOM 5779 O O . ASP A 1 710 ? -51.105 29.690 71.083 1.00 69.06 710 ASP A O 1
ATOM 5783 N N . THR A 1 711 ? -49.227 30.822 70.660 1.00 66.44 711 THR A N 1
ATOM 5784 C CA . THR A 1 711 ? -49.150 31.568 71.927 1.00 66.44 711 THR A CA 1
ATOM 5785 C C . THR A 1 711 ? -49.177 33.092 71.759 1.00 66.44 711 THR A C 1
ATOM 5787 O O . THR A 1 711 ? -49.743 33.782 72.611 1.00 66.44 711 THR A O 1
ATOM 5790 N N . LEU A 1 712 ? -48.641 33.638 70.664 1.00 76.62 712 LEU A N 1
ATOM 5791 C CA . LEU A 1 712 ? -48.641 35.079 70.373 1.00 76.62 712 LEU A CA 1
ATOM 5792 C C . LEU A 1 712 ? -49.843 35.491 69.510 1.00 76.62 712 LEU A C 1
ATOM 5794 O O . LEU A 1 712 ? -50.450 34.659 68.839 1.00 76.62 712 LEU A O 1
ATOM 5798 N N . ASN A 1 713 ? -50.212 36.776 69.541 1.00 79.62 713 ASN A N 1
ATOM 5799 C CA . ASN A 1 713 ? -51.257 37.320 68.672 1.00 79.62 713 ASN A CA 1
ATOM 5800 C C . ASN A 1 713 ? -50.626 38.121 67.529 1.00 79.62 713 ASN A C 1
ATOM 5802 O O . ASN A 1 713 ? -49.979 39.140 67.784 1.00 79.62 713 ASN A O 1
ATOM 5806 N N . ILE A 1 714 ? -50.829 37.683 66.288 1.00 85.62 714 ILE A N 1
ATOM 5807 C CA . ILE A 1 714 ? -50.391 38.427 65.103 1.00 85.62 714 ILE A CA 1
ATOM 5808 C C . ILE A 1 714 ? -51.325 39.631 64.933 1.00 85.62 714 ILE A C 1
ATOM 5810 O O . ILE A 1 714 ? -52.543 39.499 65.007 1.00 85.62 714 ILE A O 1
ATOM 5814 N N . GLN A 1 715 ? -50.751 40.820 64.791 1.00 82.69 715 GLN A N 1
ATOM 5815 C CA . GLN A 1 715 ? -51.476 42.075 64.598 1.00 82.69 715 GLN A CA 1
ATOM 5816 C C . GLN A 1 715 ? -51.571 42.439 63.120 1.00 82.69 715 GLN A C 1
ATOM 5818 O O . GLN A 1 715 ? -52.623 42.870 62.667 1.00 82.69 715 GLN A O 1
ATOM 5823 N N . ASN A 1 716 ? -50.479 42.248 62.380 1.00 82.06 716 ASN A N 1
ATOM 5824 C CA . ASN A 1 716 ? -50.382 42.548 60.958 1.00 82.06 716 ASN A CA 1
ATOM 5825 C C . ASN A 1 716 ? -49.396 41.600 60.280 1.00 82.06 716 ASN A C 1
ATOM 5827 O O . ASN A 1 716 ? -48.488 41.071 60.924 1.00 82.06 716 ASN A O 1
ATOM 5831 N N . ILE A 1 717 ? -49.550 41.450 58.965 1.00 89.06 717 ILE A N 1
ATOM 5832 C CA . ILE A 1 717 ? -48.568 40.803 58.096 1.00 89.06 717 ILE A CA 1
ATOM 5833 C C . ILE A 1 717 ? -48.238 41.766 56.959 1.00 89.06 717 ILE A C 1
ATOM 5835 O O . ILE A 1 717 ? -49.126 42.403 56.391 1.00 89.06 717 ILE A O 1
ATOM 5839 N N . ARG A 1 718 ? -46.952 41.896 56.648 1.00 88.81 718 ARG A N 1
ATOM 5840 C CA . ARG A 1 718 ? -46.441 42.739 55.563 1.00 88.81 718 ARG A CA 1
ATOM 5841 C C . ARG A 1 718 ? -45.411 41.976 54.741 1.00 88.81 718 ARG A C 1
ATOM 5843 O O . ARG A 1 718 ? -44.740 41.094 55.271 1.00 88.81 718 ARG A O 1
ATOM 5850 N N . ALA A 1 719 ? -45.267 42.333 53.471 1.00 89.75 719 ALA A N 1
ATOM 5851 C CA . ALA A 1 719 ? -44.154 41.886 52.646 1.00 89.75 719 ALA A CA 1
ATOM 5852 C C . ALA A 1 719 ? -43.084 42.979 52.601 1.00 89.75 719 ALA A C 1
ATOM 5854 O O . ALA A 1 719 ? -43.401 44.165 52.510 1.00 89.75 719 ALA A O 1
ATOM 5855 N N . ARG A 1 720 ? -41.817 42.583 52.645 1.00 88.06 720 ARG A N 1
ATOM 5856 C CA . ARG A 1 720 ? -40.671 43.454 52.415 1.00 88.06 720 ARG A CA 1
ATOM 5857 C C . ARG A 1 720 ? -39.880 42.923 51.232 1.00 88.06 720 ARG A C 1
ATOM 5859 O O . ARG A 1 720 ? -39.529 41.744 51.202 1.00 88.06 720 ARG A O 1
ATOM 5866 N N . VAL A 1 721 ? -39.615 43.799 50.275 1.00 85.00 721 VAL A N 1
ATOM 5867 C CA . VAL A 1 721 ? -38.764 43.521 49.119 1.00 85.00 721 VAL A CA 1
ATOM 5868 C C . VAL A 1 721 ? -37.681 44.584 49.124 1.00 85.00 721 VAL A C 1
ATOM 5870 O O . VAL A 1 721 ? -37.973 45.766 48.979 1.00 85.00 721 VAL A O 1
ATOM 5873 N N . GLU A 1 722 ? -36.440 44.172 49.377 1.00 83.31 722 GLU A N 1
ATOM 5874 C CA . GLU A 1 722 ? -35.318 45.091 49.611 1.00 83.31 722 GLU A CA 1
ATOM 5875 C C . GLU A 1 722 ? -35.638 46.136 50.707 1.00 83.31 722 GLU A C 1
ATOM 5877 O O . GLU A 1 722 ? -35.757 45.778 51.887 1.00 83.31 722 GLU A O 1
ATOM 5882 N N . THR A 1 723 ? -35.777 47.416 50.338 1.00 81.81 723 THR A N 1
ATOM 5883 C CA . THR A 1 723 ? -36.132 48.531 51.235 1.00 81.81 723 THR A CA 1
ATOM 5884 C C . THR A 1 723 ? -37.615 48.912 51.181 1.00 81.81 723 THR A C 1
ATOM 5886 O O . THR A 1 723 ? -38.070 49.679 52.032 1.00 81.81 723 THR A O 1
ATOM 5889 N N . GLU A 1 724 ? -38.385 48.373 50.233 1.00 86.00 724 GLU A N 1
ATOM 5890 C CA . GLU A 1 724 ? -39.809 48.665 50.078 1.00 86.00 724 GLU A CA 1
ATOM 5891 C C . GLU A 1 724 ? -40.670 47.746 50.953 1.00 86.00 724 GLU A C 1
ATOM 5893 O O . GLU A 1 724 ? -40.435 46.539 51.064 1.00 86.00 724 GLU A O 1
ATOM 5898 N N . ILE A 1 725 ? -41.688 48.327 51.593 1.00 88.56 725 ILE A N 1
ATOM 5899 C CA . ILE A 1 725 ? -42.614 47.622 52.484 1.00 88.56 725 ILE A CA 1
ATOM 5900 C C . ILE A 1 725 ? -44.028 47.711 51.915 1.00 88.56 725 ILE A C 1
ATOM 5902 O O . ILE A 1 725 ? -44.568 48.799 51.720 1.00 88.56 725 ILE A O 1
ATOM 5906 N N . PHE A 1 726 ? -44.652 46.550 51.747 1.00 89.69 726 PHE A N 1
ATOM 5907 C CA . PHE A 1 726 ? -46.012 46.378 51.255 1.00 89.69 726 PHE A CA 1
ATOM 5908 C C . PHE A 1 726 ? -46.888 45.856 52.391 1.00 89.69 726 PHE A C 1
ATOM 5910 O O . PHE A 1 726 ? -46.704 44.744 52.890 1.00 89.69 726 PHE A O 1
ATOM 5917 N N . LEU A 1 727 ? -47.830 46.681 52.842 1.00 87.69 727 LEU A N 1
ATOM 5918 C CA . LEU A 1 727 ? -48.725 46.324 53.939 1.00 87.69 727 LEU A CA 1
ATOM 5919 C C . LEU A 1 727 ? -49.830 45.383 53.451 1.00 87.69 727 LEU A C 1
ATOM 5921 O O . LEU A 1 727 ? -50.471 45.644 52.433 1.00 87.69 727 LEU A O 1
ATOM 5925 N N . GLY A 1 728 ? -50.057 44.305 54.200 1.00 85.25 728 GLY A N 1
ATOM 5926 C CA . GLY A 1 728 ? -51.148 43.369 53.967 1.00 85.25 728 GLY A CA 1
ATOM 5927 C C . GLY A 1 728 ? -52.359 43.626 54.840 1.00 85.25 728 GLY A C 1
ATOM 5928 O O . GLY A 1 728 ? -52.270 44.230 55.909 1.00 85.25 728 GLY A O 1
ATOM 5929 N N . LYS A 1 729 ? -53.497 43.088 54.410 1.00 89.06 729 LYS A N 1
ATOM 5930 C CA . LYS A 1 729 ? -54.642 42.854 55.286 1.00 89.06 729 LYS A CA 1
ATOM 5931 C C . LYS A 1 729 ? -54.427 41.528 56.005 1.00 89.06 729 LYS A C 1
ATOM 5933 O O . LYS A 1 729 ? -54.209 40.512 55.354 1.00 89.06 729 LYS A O 1
ATOM 5938 N N . TYR A 1 730 ? -54.511 41.539 57.330 1.00 90.44 730 TYR A N 1
ATOM 5939 C CA . TYR A 1 730 ? -54.490 40.350 58.184 1.00 90.44 730 TYR A CA 1
ATOM 5940 C C . TYR A 1 730 ? -55.816 40.237 58.945 1.00 90.44 730 TYR A C 1
ATOM 5942 O O . TYR A 1 730 ? -56.469 41.251 59.196 1.00 90.44 730 TYR A O 1
ATOM 5950 N N . GLY A 1 731 ? -56.218 39.022 59.318 1.00 85.25 731 GLY A N 1
ATOM 5951 C CA . GLY A 1 731 ? -57.475 38.785 60.032 1.00 85.25 731 GLY A CA 1
ATOM 5952 C C . GLY A 1 731 ? -58.613 38.272 59.150 1.00 85.25 731 GLY A C 1
ATOM 5953 O O . GLY A 1 731 ? -59.771 38.332 59.558 1.00 85.25 731 GLY A O 1
ATOM 5954 N N . ILE A 1 732 ? -58.311 37.803 57.936 1.00 88.81 732 ILE A N 1
ATOM 5955 C CA . ILE A 1 732 ? -59.317 37.294 56.998 1.00 88.81 732 ILE A CA 1
ATOM 5956 C C . ILE A 1 732 ? -59.820 35.927 57.510 1.00 88.81 732 ILE A C 1
ATOM 5958 O O . ILE A 1 732 ? -58.991 35.058 57.802 1.00 88.81 732 ILE A O 1
ATOM 5962 N N . PRO A 1 733 ? -61.144 35.702 57.636 1.00 89.12 733 PRO A N 1
ATOM 5963 C CA . PRO A 1 733 ? -61.681 34.431 58.119 1.00 89.12 733 PRO A CA 1
ATOM 5964 C C . PRO A 1 733 ? -61.289 33.219 57.251 1.00 89.12 733 PRO A C 1
ATOM 5966 O O . PRO A 1 733 ? -61.476 33.241 56.035 1.00 89.12 733 PRO A O 1
ATOM 5969 N N . ARG A 1 734 ? -60.805 32.140 57.882 1.00 87.25 734 ARG A N 1
ATOM 5970 C CA . ARG A 1 734 ? -60.376 30.859 57.286 1.00 87.25 734 ARG A CA 1
ATOM 5971 C C . ARG A 1 734 ? -61.019 29.655 57.994 1.00 87.25 734 ARG A C 1
ATOM 5973 O O . ARG A 1 734 ? -60.406 29.015 58.860 1.00 87.25 734 ARG A O 1
ATOM 5980 N N . PRO A 1 735 ? -62.287 29.340 57.665 1.00 83.56 735 PRO A N 1
ATOM 5981 C CA . PRO A 1 735 ? -62.995 28.198 58.245 1.00 83.56 735 PRO A CA 1
ATOM 5982 C C . PRO A 1 735 ? -62.324 26.851 57.932 1.00 83.56 735 PRO A C 1
ATOM 5984 O O . PRO A 1 735 ? -62.337 25.954 58.770 1.00 83.56 735 PRO A O 1
ATOM 5987 N N . ASP A 1 736 ? -61.703 26.737 56.755 1.00 80.25 736 ASP A N 1
ATOM 5988 C CA . ASP A 1 736 ? -60.939 25.578 56.281 1.00 80.25 736 ASP A CA 1
ATOM 5989 C C . ASP A 1 736 ? -59.738 25.268 57.188 1.00 80.25 736 ASP A C 1
ATOM 5991 O O . ASP A 1 736 ? -59.552 24.129 57.615 1.00 80.25 736 ASP A O 1
ATOM 5995 N N . VAL A 1 737 ? -58.987 26.299 57.580 1.00 81.50 737 VAL A N 1
ATOM 5996 C CA . VAL A 1 737 ? -57.847 26.170 58.501 1.00 81.50 737 VAL A CA 1
ATOM 5997 C C . VAL A 1 737 ? -58.327 25.795 59.907 1.00 81.50 737 VAL A C 1
ATOM 5999 O O . VAL A 1 737 ? -57.732 24.951 60.574 1.00 81.50 737 VAL A O 1
ATOM 6002 N N . THR A 1 738 ? -59.457 26.350 60.351 1.00 80.25 738 THR A N 1
ATOM 6003 C CA . THR A 1 738 ? -60.044 26.029 61.668 1.00 80.25 738 THR A CA 1
ATOM 6004 C C . THR A 1 738 ? -60.522 24.579 61.756 1.00 80.25 738 THR A C 1
ATOM 6006 O O . THR A 1 738 ? -60.449 23.976 62.822 1.00 80.25 738 THR A O 1
ATOM 6009 N N . GLN A 1 739 ? -60.991 23.986 60.655 1.00 76.44 739 GLN A N 1
ATOM 6010 C CA . GLN A 1 739 ? -61.401 22.579 60.635 1.00 76.44 739 GLN A CA 1
ATOM 6011 C C . GLN A 1 739 ? -60.218 21.631 60.890 1.00 76.44 739 GLN A C 1
ATOM 6013 O O . GLN A 1 739 ? -60.390 20.596 61.535 1.00 76.44 739 GLN A O 1
ATOM 6018 N N . GLN A 1 740 ? -59.026 21.998 60.412 1.00 74.56 740 GLN A N 1
ATOM 6019 C CA . GLN A 1 740 ? -57.792 21.233 60.591 1.00 74.56 740 GLN A CA 1
ATOM 6020 C C . GLN A 1 740 ? -57.107 21.509 61.942 1.00 74.56 740 GLN A C 1
ATOM 6022 O O . GLN A 1 740 ? -56.515 20.599 62.518 1.00 74.56 740 GLN A O 1
ATOM 6027 N N . TYR A 1 741 ? -57.227 22.734 62.462 1.00 73.00 741 TYR A N 1
ATOM 6028 C CA . TYR A 1 741 ? -56.633 23.194 63.725 1.00 73.00 741 TYR A CA 1
ATOM 6029 C C . TYR A 1 741 ? -57.718 23.663 64.713 1.00 73.00 741 TYR A C 1
ATOM 6031 O O . TYR A 1 741 ? -57.748 24.819 65.142 1.00 73.00 741 TYR A O 1
ATOM 6039 N N . ASN A 1 742 ? -58.658 22.768 65.034 1.00 71.12 742 ASN A N 1
ATOM 6040 C CA . ASN A 1 742 ? -59.884 23.077 65.789 1.00 71.12 742 ASN A CA 1
ATOM 6041 C C . ASN A 1 742 ? -59.659 23.496 67.255 1.00 71.12 742 ASN A C 1
ATOM 6043 O O . ASN A 1 742 ? -60.565 24.016 67.905 1.00 71.12 742 ASN A O 1
ATOM 6047 N N . ASP A 1 743 ? -58.456 23.276 67.767 1.00 64.19 743 ASP A N 1
ATOM 6048 C CA . ASP A 1 743 ? -58.009 23.527 69.129 1.00 64.19 743 ASP A CA 1
ATOM 6049 C C . ASP A 1 743 ? -57.321 24.894 69.297 1.00 64.19 743 ASP A C 1
ATOM 6051 O O . ASP A 1 743 ? -57.030 25.307 70.423 1.00 64.19 743 ASP A O 1
ATOM 6055 N N . ILE A 1 744 ? -57.105 25.637 68.203 1.00 71.19 744 ILE A N 1
ATOM 6056 C CA . ILE A 1 744 ? -56.380 26.912 68.207 1.00 71.19 744 ILE A CA 1
ATOM 6057 C C . ILE A 1 744 ? -57.313 28.066 67.827 1.00 71.19 744 ILE A C 1
ATOM 6059 O O . ILE A 1 744 ? -57.682 28.263 66.673 1.00 71.19 744 ILE A O 1
ATOM 6063 N N . SER A 1 745 ? -57.648 28.908 68.808 1.00 72.19 745 SER A N 1
ATOM 6064 C CA . SER A 1 745 ? -58.619 30.003 68.645 1.00 72.19 745 SER A CA 1
ATOM 6065 C C . SER A 1 745 ? -58.220 31.077 67.621 1.00 72.19 745 SER A C 1
ATOM 6067 O O . SER A 1 745 ? -59.075 31.818 67.146 1.00 72.19 745 SER A O 1
ATOM 6069 N N . THR A 1 746 ? -56.929 31.203 67.299 1.00 75.94 746 THR A N 1
ATOM 6070 C CA . THR A 1 746 ? -56.406 32.156 66.304 1.00 75.94 746 THR A CA 1
ATOM 6071 C C . THR A 1 746 ? -56.464 31.625 64.869 1.00 75.94 746 THR A C 1
ATOM 6073 O O . THR A 1 746 ? -56.311 32.415 63.942 1.00 75.94 746 THR A O 1
ATOM 6076 N N . ALA A 1 747 ? -56.748 30.332 64.663 1.00 79.88 747 ALA A N 1
ATOM 6077 C CA . ALA A 1 747 ? -56.827 29.728 63.332 1.00 79.88 747 ALA A CA 1
ATOM 6078 C C . ALA A 1 747 ? -57.959 30.329 62.476 1.00 79.88 747 ALA A C 1
ATOM 6080 O O . ALA A 1 747 ? -57.805 30.455 61.262 1.00 79.88 747 ALA A O 1
ATOM 6081 N N . PHE A 1 748 ? -59.061 30.768 63.098 1.00 83.94 748 PHE A N 1
ATOM 6082 C CA . PHE A 1 748 ? -60.219 31.295 62.369 1.00 83.94 748 PHE A CA 1
ATOM 6083 C C . PHE A 1 748 ? -59.942 32.609 61.649 1.00 83.94 748 PHE A C 1
ATOM 6085 O O . PHE A 1 748 ? -60.355 32.744 60.511 1.00 83.94 748 PHE A O 1
ATOM 6092 N N . ASN A 1 749 ? -59.218 33.554 62.248 1.00 87.94 749 ASN A N 1
ATOM 6093 C CA . ASN A 1 749 ? -58.895 34.839 61.609 1.00 87.94 749 ASN A CA 1
ATOM 6094 C C . ASN A 1 749 ? -57.433 34.870 61.140 1.00 87.94 749 ASN A C 1
ATOM 6096 O O . ASN A 1 749 ? -56.739 35.864 61.324 1.00 87.94 749 ASN A O 1
ATOM 6100 N N . SER A 1 750 ? -56.939 33.757 60.597 1.00 90.88 750 SER A N 1
ATOM 6101 C CA . SER A 1 750 ? -55.522 33.598 60.248 1.00 90.88 750 SER A CA 1
ATOM 6102 C C . SER A 1 750 ? -55.169 34.034 58.825 1.00 90.88 750 SER A C 1
ATOM 6104 O O . SER A 1 750 ? -53.988 34.089 58.487 1.00 90.88 750 SER A O 1
ATOM 6106 N N . GLY A 1 751 ? -56.157 34.332 57.978 1.00 90.12 751 GLY A N 1
ATOM 6107 C CA . GLY A 1 751 ? -55.927 34.675 56.579 1.00 90.12 751 GLY A CA 1
ATOM 6108 C C . GLY A 1 751 ? -55.275 36.046 56.394 1.00 90.12 751 GLY A C 1
ATOM 6109 O O . GLY A 1 751 ? -55.548 36.987 57.150 1.00 90.12 751 GLY A O 1
ATOM 6110 N N . PHE A 1 752 ? -54.443 36.163 55.358 1.00 93.50 752 PHE A N 1
ATOM 6111 C CA . PHE A 1 752 ? -53.824 37.416 54.940 1.00 93.50 752 PHE A CA 1
ATOM 6112 C C . PHE A 1 752 ? -53.792 37.591 53.422 1.00 93.50 752 PHE A C 1
ATOM 6114 O O . PHE A 1 752 ? -53.782 36.612 52.679 1.00 93.50 752 PHE A O 1
ATOM 6121 N N . GLU A 1 753 ? -53.744 38.850 52.989 1.00 93.25 753 GLU A N 1
ATOM 6122 C CA . GLU A 1 753 ? -53.670 39.271 51.586 1.00 93.25 753 GLU A CA 1
ATOM 6123 C C . GLU A 1 753 ? -52.751 40.497 51.466 1.00 93.25 753 GLU A C 1
ATOM 6125 O O . GLU A 1 753 ? -52.959 41.503 52.150 1.00 93.25 753 GLU A O 1
ATOM 6130 N N . ILE A 1 754 ? -51.724 40.420 50.615 1.00 93.00 754 ILE A N 1
ATOM 6131 C CA . ILE A 1 754 ? -50.763 41.501 50.349 1.00 93.00 754 ILE A CA 1
ATOM 6132 C C . ILE A 1 754 ? -50.638 41.696 48.838 1.00 93.00 754 ILE A C 1
ATOM 6134 O O . ILE A 1 754 ? -50.384 40.740 48.110 1.00 93.00 754 ILE A O 1
ATOM 6138 N N . PHE A 1 755 ? -50.729 42.941 48.372 1.00 90.31 755 PHE A N 1
ATOM 6139 C CA . PHE A 1 755 ? -50.424 43.299 46.986 1.00 90.31 755 PHE A CA 1
ATOM 6140 C C . PHE A 1 755 ? -49.038 43.938 46.909 1.00 90.31 755 PHE A C 1
ATOM 6142 O O . PHE A 1 755 ? -48.779 44.951 47.558 1.00 90.31 755 PHE A O 1
ATOM 6149 N N . VAL A 1 756 ? -48.156 43.348 46.107 1.00 89.56 756 VAL A N 1
ATOM 6150 C CA . VAL A 1 756 ? -46.770 43.779 45.912 1.00 89.56 756 VAL A CA 1
ATOM 6151 C C . VAL A 1 756 ? -46.599 44.217 44.464 1.00 89.56 756 VAL A C 1
ATOM 6153 O O . VAL A 1 756 ? -46.851 43.438 43.550 1.00 89.56 756 VAL A O 1
ATOM 6156 N N . GLN A 1 757 ? -46.180 45.460 44.241 1.00 87.19 757 GLN A N 1
ATOM 6157 C CA . GLN A 1 757 ? -45.912 45.972 42.898 1.00 87.19 757 GLN A CA 1
ATOM 6158 C C . GLN A 1 757 ? -44.401 45.979 42.661 1.00 87.19 757 GLN A C 1
ATOM 6160 O O . GLN A 1 757 ? -43.694 46.668 43.385 1.00 87.19 757 GLN A O 1
ATOM 6165 N N . LEU A 1 758 ? -43.912 45.247 41.659 1.00 84.44 758 LEU A N 1
ATOM 6166 C CA . LEU A 1 758 ? -42.487 45.182 41.315 1.00 84.44 758 LEU A CA 1
ATOM 6167 C C . LEU A 1 758 ? -42.283 45.412 39.815 1.00 84.44 758 LEU A C 1
ATOM 6169 O O . LEU A 1 758 ? -43.104 45.014 38.985 1.00 84.44 758 LEU A O 1
ATOM 6173 N N . SER A 1 759 ? -41.170 46.050 39.455 1.00 82.06 759 SER A N 1
ATOM 6174 C CA . SER A 1 759 ? -40.678 46.051 38.076 1.00 82.06 759 SER A CA 1
ATOM 6175 C C . SER A 1 759 ? -40.135 44.662 37.695 1.00 82.06 759 SER A C 1
ATOM 6177 O O . SER A 1 759 ? -39.904 43.831 38.568 1.00 82.06 759 SER A O 1
ATOM 6179 N N . PRO A 1 760 ? -39.953 44.347 36.399 1.00 81.50 760 PRO A N 1
ATOM 6180 C CA . PRO A 1 760 ? -39.379 43.063 35.994 1.00 81.50 760 PRO A CA 1
ATOM 6181 C C . PRO A 1 760 ? -37.952 42.877 36.535 1.00 81.50 760 PRO A C 1
ATOM 6183 O O . PRO A 1 760 ? -37.075 43.694 36.259 1.00 81.50 760 PRO A O 1
ATOM 6186 N N . GLY A 1 761 ? -37.711 41.789 37.269 1.00 81.25 761 GLY A N 1
ATOM 6187 C CA . GLY A 1 761 ? -36.420 41.484 37.889 1.00 81.25 761 GLY A CA 1
ATOM 6188 C C . GLY A 1 761 ? -36.487 40.272 38.825 1.00 81.25 761 GLY A C 1
ATOM 6189 O O . GLY A 1 761 ? -37.557 39.700 39.032 1.00 81.25 761 GLY A O 1
ATOM 6190 N N . ASN A 1 762 ? -35.340 39.881 39.384 1.00 82.69 762 ASN A N 1
ATOM 6191 C CA . ASN A 1 762 ? -35.257 38.855 40.427 1.00 82.69 762 ASN A CA 1
ATOM 6192 C C . ASN A 1 762 ? -35.185 39.544 41.790 1.00 82.69 762 ASN A C 1
ATOM 6194 O O . ASN A 1 762 ? -34.235 40.277 42.048 1.00 82.69 762 ASN A O 1
ATOM 6198 N N . TYR A 1 763 ? -36.160 39.280 42.658 1.00 82.81 763 TYR A N 1
ATOM 6199 C CA . TYR A 1 763 ? -36.274 39.918 43.968 1.00 82.81 763 TYR A CA 1
ATOM 6200 C C . TYR A 1 763 ? -36.327 38.881 45.083 1.00 82.81 763 TYR A C 1
ATOM 6202 O O . TYR A 1 763 ? -36.912 37.810 44.920 1.00 82.81 763 TYR A O 1
ATOM 6210 N N . GLN A 1 764 ? -35.774 39.231 46.244 1.00 82.44 764 GLN A N 1
ATOM 6211 C CA . GLN A 1 764 ? -36.013 38.494 47.479 1.00 82.44 764 GLN A CA 1
ATOM 6212 C C . GLN A 1 764 ? -37.192 39.126 48.224 1.00 82.44 764 GLN A C 1
ATOM 6214 O O . GLN A 1 764 ? -37.140 40.298 48.598 1.00 82.44 764 GLN A O 1
ATOM 6219 N N . LEU A 1 765 ? -38.244 38.338 48.452 1.00 84.00 765 LEU A N 1
ATOM 6220 C CA . LEU A 1 765 ? -39.429 38.758 49.193 1.00 84.00 765 LEU A CA 1
ATOM 6221 C C . LEU A 1 765 ? -39.463 38.096 50.569 1.00 84.00 765 LEU A C 1
ATOM 6223 O O . LEU A 1 765 ? -39.362 36.876 50.683 1.00 84.00 765 LEU A O 1
ATOM 6227 N N . ILE A 1 766 ? -39.640 38.906 51.610 1.00 85.50 766 ILE A N 1
ATOM 6228 C CA . ILE A 1 766 ? -39.717 38.466 53.004 1.00 85.50 766 ILE A CA 1
ATOM 6229 C C . ILE A 1 766 ? -41.109 38.796 53.543 1.00 85.50 766 ILE A C 1
ATOM 6231 O O . ILE A 1 766 ? -41.533 39.948 53.491 1.00 85.50 766 ILE A O 1
ATOM 6235 N N . LEU A 1 767 ? -41.820 37.800 54.077 1.00 87.19 767 LEU A N 1
ATOM 6236 C CA . LEU A 1 767 ? -43.056 38.022 54.831 1.00 87.19 767 LEU A CA 1
ATOM 6237 C C . LEU A 1 767 ? -42.728 38.217 56.311 1.00 87.19 767 LEU A C 1
ATOM 6239 O O . LEU A 1 767 ? -42.064 37.386 56.926 1.00 87.19 767 LEU A O 1
ATOM 6243 N N . GLU A 1 768 ? -43.222 39.306 56.888 1.00 86.56 768 GLU A N 1
ATOM 6244 C CA . GLU A 1 768 ? -43.012 39.659 58.288 1.00 86.56 768 GLU A CA 1
ATOM 6245 C C . GLU A 1 768 ? -44.358 39.718 59.012 1.00 86.56 768 GLU A C 1
ATOM 6247 O O . GLU A 1 768 ? -45.284 40.397 58.563 1.00 86.56 768 GLU A O 1
ATOM 6252 N N . ALA A 1 769 ? -44.456 39.026 60.148 1.00 84.25 769 ALA A N 1
ATOM 6253 C CA . ALA A 1 769 ? -45.614 39.078 61.033 1.00 84.25 769 ALA A CA 1
ATOM 6254 C C . ALA A 1 769 ? -45.298 39.946 62.258 1.00 84.25 769 ALA A C 1
ATOM 6256 O O . ALA A 1 769 ? -44.371 39.661 63.018 1.00 84.25 769 ALA A O 1
ATOM 6257 N N . GLU A 1 770 ? -46.088 40.994 62.480 1.00 82.00 770 GLU A N 1
ATOM 6258 C CA . GLU A 1 770 ? -46.009 41.793 63.701 1.00 82.00 770 GLU A CA 1
ATOM 6259 C C . GLU A 1 770 ? -46.781 41.073 64.808 1.00 82.00 770 GLU A C 1
ATOM 6261 O O . GLU A 1 770 ? -47.995 40.896 64.713 1.00 82.00 770 GLU A O 1
ATOM 6266 N N . VAL A 1 771 ? -46.090 40.647 65.865 1.00 80.06 771 VAL A N 1
ATOM 6267 C CA . VAL A 1 771 ? -46.686 39.890 66.974 1.00 80.06 771 VAL A CA 1
ATOM 6268 C C . VAL A 1 771 ? -46.723 40.700 68.261 1.00 80.06 771 VAL A C 1
ATOM 6270 O O . VAL A 1 771 ? -45.810 41.466 68.561 1.00 80.06 771 VAL A O 1
ATOM 6273 N N . ARG A 1 772 ? -47.765 40.486 69.070 1.00 74.06 772 ARG A N 1
ATOM 6274 C CA . ARG A 1 772 ? -47.824 40.962 70.456 1.00 74.06 772 ARG A CA 1
ATOM 6275 C C . ARG A 1 772 ? -48.106 39.815 71.429 1.00 74.06 772 ARG A C 1
ATOM 6277 O O . ARG A 1 772 ? -48.865 38.899 71.092 1.00 74.06 772 ARG A O 1
ATOM 6284 N N . PRO A 1 773 ? -47.542 39.865 72.650 1.00 64.00 773 PRO A N 1
ATOM 6285 C CA . PRO A 1 773 ? -47.963 38.989 73.737 1.00 64.00 773 PRO A CA 1
ATOM 6286 C C . PRO A 1 773 ? -49.459 39.173 74.016 1.00 64.00 773 PRO A C 1
ATOM 6288 O O . PRO A 1 773 ? -49.979 40.289 73.948 1.00 64.00 773 PRO A O 1
ATOM 6291 N N . ARG A 1 774 ? -50.172 38.090 74.343 1.00 61.06 774 ARG A N 1
ATOM 6292 C CA . ARG A 1 774 ? -51.575 38.194 74.775 1.00 61.06 774 ARG A CA 1
ATOM 6293 C C . ARG A 1 774 ? -51.637 38.952 76.111 1.00 61.06 774 ARG A C 1
ATOM 6295 O O . ARG A 1 774 ? -50.808 38.721 76.992 1.00 61.06 774 ARG A O 1
ATOM 6302 N N . VAL A 1 775 ? -52.606 39.862 76.254 1.00 49.28 775 VAL A N 1
ATOM 6303 C CA . VAL A 1 775 ? -52.813 40.656 77.481 1.00 49.28 775 VAL A CA 1
ATOM 6304 C C . VAL A 1 775 ? -52.934 39.706 78.681 1.00 49.28 775 VAL A C 1
ATOM 6306 O O . VAL A 1 775 ? -53.810 38.846 78.692 1.00 49.28 775 VAL A O 1
ATOM 6309 N N . GLY A 1 776 ? -52.025 39.843 79.656 1.00 53.56 776 GLY A N 1
ATOM 6310 C CA . GLY A 1 776 ? -51.889 38.940 80.811 1.00 53.56 776 GLY A CA 1
ATOM 6311 C C . GLY A 1 776 ? -50.489 38.339 81.022 1.00 53.56 776 GLY A C 1
ATOM 6312 O O . GLY A 1 776 ? -50.285 37.632 82.004 1.00 53.56 776 GLY A O 1
ATOM 6313 N N . VAL A 1 777 ? -49.516 38.636 80.154 1.00 39.53 777 VAL A N 1
ATOM 6314 C CA . VAL A 1 777 ? -48.105 38.242 80.318 1.00 39.53 777 VAL A CA 1
ATOM 6315 C C . VAL A 1 777 ? -47.238 39.503 80.364 1.00 39.53 777 VAL A C 1
ATOM 6317 O O . VAL A 1 777 ? -47.208 40.270 79.405 1.00 39.53 777 VAL A O 1
ATOM 6320 N N . SER A 1 778 ? -46.553 39.750 81.484 1.00 33.72 778 SER A N 1
ATOM 6321 C CA . SER A 1 778 ? -45.580 40.841 81.614 1.00 33.72 778 SER A CA 1
ATOM 6322 C C . SER A 1 778 ? -44.347 40.540 80.762 1.00 33.72 778 SER A C 1
ATOM 6324 O O . SER A 1 778 ? -43.666 39.546 81.014 1.00 33.72 778 SER A O 1
ATOM 6326 N N . VAL A 1 779 ? -44.043 41.392 79.783 1.00 39.03 779 VAL A N 1
ATOM 6327 C CA . VAL A 1 779 ? -42.836 41.280 78.954 1.00 39.03 779 VAL A CA 1
ATOM 6328 C C . VAL A 1 779 ? -42.124 42.631 78.949 1.00 39.03 779 VAL A C 1
ATOM 6330 O O . VAL A 1 779 ? -42.668 43.624 78.474 1.00 39.03 779 VAL A O 1
ATOM 6333 N N . SER A 1 780 ? -40.916 42.654 79.515 1.00 33.31 780 SER A N 1
ATOM 6334 C CA . SER A 1 780 ? -39.884 43.649 79.218 1.00 33.31 780 SER A CA 1
ATOM 6335 C C . SER A 1 780 ? -39.526 43.553 77.736 1.00 33.31 780 SER A C 1
ATOM 6337 O O . SER A 1 780 ? -39.335 42.441 77.248 1.00 33.31 780 SER A O 1
ATOM 6339 N N . GLU A 1 781 ? -39.454 44.697 77.057 1.00 38.84 781 GLU A N 1
ATOM 6340 C CA . GLU A 1 781 ? -39.107 44.881 75.639 1.00 38.84 781 GLU A CA 1
ATOM 6341 C C . GLU A 1 781 ? -38.241 43.755 75.044 1.00 38.84 781 GLU A C 1
ATOM 6343 O O . GLU A 1 781 ? -37.111 43.520 75.473 1.00 38.84 781 GLU A O 1
ATOM 6348 N N . ALA A 1 782 ? -38.781 43.071 74.032 1.00 30.56 782 ALA A N 1
ATOM 6349 C CA . ALA A 1 782 ? -38.055 42.124 73.195 1.00 30.56 782 ALA A CA 1
ATOM 6350 C C . ALA A 1 782 ? -38.143 42.593 71.728 1.00 30.56 782 ALA A C 1
ATOM 6352 O O . ALA A 1 782 ? -39.242 42.928 71.275 1.00 30.56 782 ALA A O 1
ATOM 6353 N N . PRO A 1 783 ? -37.018 42.656 70.994 1.00 33.94 783 PRO A N 1
ATOM 6354 C CA . PRO A 1 783 ? -36.979 43.141 69.618 1.00 33.94 783 PRO A CA 1
ATOM 6355 C C . PRO A 1 783 ? -37.565 42.128 68.621 1.00 33.94 783 PRO A C 1
ATOM 6357 O O . PRO A 1 783 ? -37.638 40.929 68.893 1.00 33.94 783 PRO A O 1
ATOM 6360 N N . LEU A 1 784 ? -37.958 42.649 67.452 1.00 32.12 784 LEU A N 1
ATOM 6361 C CA . LEU A 1 784 ? -38.349 41.914 66.243 1.00 32.12 784 LEU A CA 1
ATOM 6362 C C . LEU A 1 784 ? -37.387 40.739 65.976 1.00 32.12 784 LEU A C 1
ATOM 6364 O O . LEU A 1 784 ? -36.188 40.955 65.810 1.00 32.12 784 LEU A O 1
ATOM 6368 N N . GLN A 1 785 ? -37.905 39.508 65.932 1.00 33.31 785 GLN A N 1
ATOM 6369 C CA . GLN A 1 785 ? -37.142 38.329 65.511 1.00 33.31 785 GLN A CA 1
ATOM 6370 C C . GLN A 1 785 ? -37.246 38.149 63.993 1.00 33.31 785 GLN A C 1
ATOM 6372 O O . GLN A 1 785 ? -38.334 37.937 63.461 1.00 33.31 785 GLN A O 1
ATOM 6377 N N . GLU A 1 786 ? -36.098 38.217 63.317 1.00 30.08 786 GLU A N 1
ATOM 6378 C CA . GLU A 1 786 ? -35.915 37.794 61.927 1.00 30.08 786 GLU A CA 1
ATOM 6379 C C . GLU A 1 786 ? -36.135 36.280 61.791 1.00 30.08 786 GLU A C 1
ATOM 6381 O O . GLU A 1 786 ? -35.606 35.483 62.572 1.00 30.08 786 GLU A O 1
ATOM 6386 N N . ALA A 1 787 ? -36.896 35.872 60.774 1.00 30.59 787 ALA A N 1
ATOM 6387 C CA . ALA A 1 787 ? -36.938 34.483 60.340 1.00 30.59 787 ALA A CA 1
ATOM 6388 C C . ALA A 1 787 ? -35.651 34.154 59.566 1.00 30.59 787 ALA A C 1
ATOM 6390 O O . ALA A 1 787 ? -35.227 34.904 58.688 1.00 30.59 787 ALA A O 1
ATOM 6391 N N . ALA A 1 788 ? -35.031 33.030 59.924 1.00 28.19 788 ALA A N 1
ATOM 6392 C CA . ALA A 1 788 ? -33.790 32.535 59.345 1.00 28.19 788 ALA A CA 1
ATOM 6393 C C . ALA A 1 788 ? -33.890 32.301 57.817 1.00 28.19 788 ALA A C 1
ATOM 6395 O O . ALA A 1 788 ? -34.958 31.928 57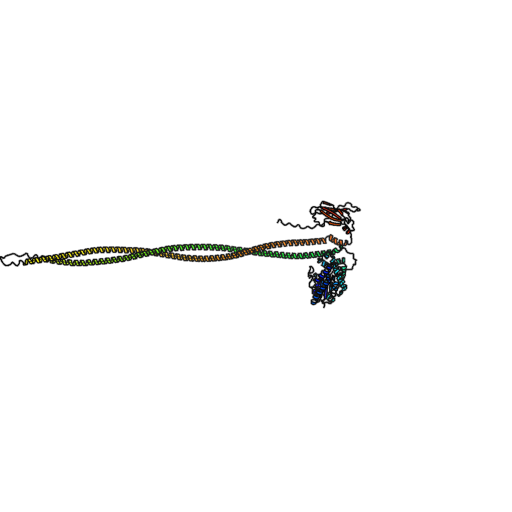.325 1.00 28.19 788 ALA A O 1
ATOM 6396 N N . PRO A 1 789 ? -32.782 32.472 57.069 1.00 29.03 789 PRO A N 1
ATOM 6397 C CA . PRO A 1 789 ? -32.749 32.291 55.621 1.00 29.03 789 PRO A CA 1
ATOM 6398 C C . PRO A 1 789 ? -33.035 30.842 55.201 1.00 29.03 789 PRO A C 1
ATOM 6400 O O . PRO A 1 789 ? -32.516 29.884 55.776 1.00 29.03 789 PRO A O 1
ATOM 6403 N N . LEU A 1 790 ? -33.855 30.700 54.158 1.00 32.38 790 LEU A N 1
ATOM 6404 C CA . LEU A 1 790 ? -34.108 29.444 53.458 1.00 32.38 790 LEU A CA 1
ATOM 6405 C C . LEU A 1 790 ? -32.906 29.089 52.568 1.00 32.38 790 LEU A C 1
ATOM 6407 O O . LEU A 1 790 ? -32.556 29.844 51.669 1.00 32.38 790 LEU A O 1
ATOM 6411 N N . GLN A 1 791 ? -32.312 27.939 52.891 1.00 29.00 791 GLN A N 1
ATOM 6412 C CA . GLN A 1 791 ? -31.481 27.027 52.091 1.00 29.00 791 GLN A CA 1
ATOM 6413 C C . GLN A 1 791 ? -30.705 27.583 50.882 1.00 29.00 791 GLN A C 1
ATOM 6415 O O . GLN A 1 791 ? -31.259 27.882 49.826 1.00 29.00 791 GLN A O 1
ATOM 6420 N N . GLU A 1 792 ? -29.378 27.534 51.030 1.00 27.05 792 GLU A N 1
ATOM 6421 C CA . GLU A 1 792 ? -28.385 27.499 49.955 1.00 27.05 792 GLU A CA 1
ATOM 6422 C C . GLU A 1 792 ? -28.695 26.376 48.951 1.00 27.05 792 GLU A C 1
ATOM 6424 O O . GLU A 1 792 ? -28.695 25.190 49.289 1.00 27.05 792 GLU A O 1
ATOM 6429 N N . ALA A 1 793 ? -28.923 26.762 47.697 1.00 28.44 793 ALA A N 1
ATOM 6430 C CA . ALA A 1 793 ? -28.809 25.879 46.549 1.00 28.44 793 ALA A CA 1
ATOM 6431 C C . ALA A 1 793 ? -27.352 25.880 46.060 1.00 28.44 793 ALA A C 1
ATOM 6433 O O . ALA A 1 793 ? -26.713 26.929 45.972 1.00 28.44 793 ALA A O 1
ATOM 6434 N N . ALA A 1 794 ? -26.847 24.685 45.759 1.00 27.92 794 ALA A N 1
ATOM 6435 C CA . ALA A 1 794 ? -25.505 24.418 45.256 1.00 27.92 794 ALA A CA 1
ATOM 6436 C C . ALA A 1 794 ? -25.164 25.221 43.978 1.00 27.92 794 ALA A C 1
ATOM 6438 O O . ALA A 1 794 ? -26.055 25.498 43.170 1.00 27.92 794 ALA A O 1
ATOM 6439 N N . PRO A 1 795 ? -23.879 25.557 43.754 1.00 28.12 795 PRO A N 1
ATOM 6440 C CA . PRO A 1 795 ? -23.448 26.285 42.567 1.00 28.12 795 PRO A CA 1
ATOM 6441 C C . PRO A 1 795 ? -23.611 25.422 41.310 1.00 28.12 795 PRO A C 1
ATOM 6443 O O . PRO A 1 795 ? -22.980 24.375 41.163 1.00 28.12 795 PRO A O 1
ATOM 6446 N N . LEU A 1 796 ? -24.452 25.887 40.386 1.00 28.55 796 LEU A N 1
ATOM 6447 C CA . LEU A 1 796 ? -24.456 25.421 39.005 1.00 28.55 796 LEU A CA 1
ATOM 6448 C C . LEU A 1 796 ? -23.287 26.068 38.259 1.00 28.55 796 LEU A C 1
ATOM 6450 O O . LEU A 1 796 ? -23.073 27.277 38.320 1.00 28.55 796 LEU A O 1
ATOM 6454 N N . GLN A 1 797 ? -22.550 25.199 37.577 1.00 28.36 797 GLN A N 1
ATOM 6455 C CA . GLN A 1 797 ? -21.416 25.459 36.703 1.00 28.36 797 GLN A CA 1
ATOM 6456 C C . GLN A 1 797 ? -21.708 26.580 35.695 1.00 28.36 797 GLN A C 1
ATOM 6458 O O . GLN A 1 797 ? -22.676 26.510 34.936 1.00 28.36 797 GLN A O 1
ATOM 6463 N N . GLU A 1 798 ? -20.824 27.577 35.644 1.00 30.25 798 GLU A N 1
ATOM 6464 C CA . GLU A 1 798 ? -20.706 28.471 34.496 1.00 30.25 798 GLU A CA 1
ATOM 6465 C C . GLU A 1 798 ? -20.243 27.664 33.279 1.00 30.25 798 GLU A C 1
ATOM 6467 O O . GLU A 1 798 ? -19.163 27.070 33.257 1.00 30.25 798 GLU A O 1
ATOM 6472 N N . ALA A 1 799 ? -21.088 27.653 32.253 1.00 31.20 799 ALA A N 1
ATOM 6473 C CA . ALA A 1 799 ? -20.696 27.303 30.905 1.00 31.20 799 ALA A CA 1
ATOM 6474 C C . ALA A 1 799 ? -19.768 28.400 30.362 1.00 31.20 799 ALA A C 1
ATOM 6476 O O . ALA A 1 799 ? -20.125 29.578 30.332 1.00 31.20 799 ALA A O 1
ATOM 6477 N N . ALA A 1 800 ? -18.584 27.991 29.914 1.00 32.31 800 ALA A N 1
ATOM 6478 C CA . ALA A 1 800 ? -17.688 28.824 29.132 1.00 32.31 800 ALA A CA 1
ATOM 6479 C C . ALA A 1 800 ? -18.371 29.277 27.823 1.00 32.31 800 ALA A C 1
ATOM 6481 O O . ALA A 1 800 ? -18.982 28.448 27.141 1.00 32.31 800 ALA A O 1
ATOM 6482 N N . PRO A 1 801 ? -18.233 30.548 27.415 1.00 34.25 801 PRO A N 1
ATOM 6483 C CA . PRO A 1 801 ? -18.509 30.950 26.048 1.00 34.25 801 PRO A CA 1
ATOM 6484 C C . PRO A 1 801 ? -17.335 30.522 25.157 1.00 34.25 801 PRO A C 1
ATOM 6486 O O . PRO A 1 801 ? -16.214 31.005 25.304 1.00 34.25 801 PRO A O 1
ATOM 6489 N N . LEU A 1 802 ? -17.593 29.609 24.220 1.00 30.97 802 LEU A N 1
ATOM 6490 C CA . LEU A 1 802 ? -16.731 29.430 23.058 1.00 30.97 802 LEU A CA 1
ATOM 6491 C C . LEU A 1 802 ? -17.040 30.545 22.045 1.00 30.97 802 LEU A C 1
ATOM 6493 O O . LEU A 1 802 ? -18.140 30.615 21.503 1.00 30.97 802 LEU A O 1
ATOM 6497 N N . GLN A 1 803 ? -15.998 31.333 21.787 1.00 36.62 803 GLN A N 1
ATOM 6498 C CA . GLN A 1 803 ? -15.543 31.740 20.457 1.00 36.62 803 GLN A CA 1
ATOM 6499 C C . GLN A 1 803 ? -16.295 32.863 19.725 1.00 36.62 803 GLN A C 1
ATOM 6501 O O . GLN A 1 803 ? -17.181 32.628 18.908 1.00 36.62 803 GLN A O 1
ATOM 6506 N N . GLU A 1 804 ? -15.752 34.078 19.835 1.00 47.59 804 GLU A N 1
ATOM 6507 C CA . GLU A 1 804 ? -15.234 34.735 18.626 1.00 47.59 804 GLU A CA 1
ATOM 6508 C C . GLU A 1 804 ? -13.846 34.138 18.355 1.00 47.59 804 GLU A C 1
ATOM 6510 O O . GLU A 1 804 ? -12.827 34.705 18.733 1.00 47.59 804 GLU A O 1
ATOM 6515 N N . ALA A 1 805 ? -13.839 32.949 17.751 1.00 27.58 805 ALA A N 1
ATOM 6516 C CA . ALA A 1 805 ? -12.676 32.056 17.655 1.00 27.58 805 ALA A CA 1
ATOM 6517 C C . ALA A 1 805 ? -12.097 31.524 18.980 1.00 27.58 805 ALA A C 1
ATOM 6519 O O . ALA A 1 805 ? -12.287 32.120 20.063 1.00 27.58 805 ALA A O 1
#

Foldseek 3Di:
DQAAEEEQAEAPLLQSQLVLLQLVLLFAAQEDQFAADDDLRNPGRSAHVLVLCLLQVQQVVVVAHSRNLVPDLDQRDGDPVSLVSVLVVVVVQRVVDVPRGSHYYHYDNSVLNCVVVVCVNPVLHAYEYGGEALLSQLLVVLLVVPDVVCLVPVCSSLVSNLSSLVSVVVCCVVPVLRYAAAGNVCCQPVVQLVVVCVCVSNVDDGDGGDPPSHDPVSDDDCSVVDCRVVVCCVPPVSSVVSVVVSLVRHDDNDPPDPPDDDDDDDDDDDDPVPCCVSVVSSVVSVVVSVVVVVVVVVVVLVVVLVVLVVVLVVLVVVLVVLVVVVVVVVVVVVVVVVVVVVLVVVLVVLVVVLVVLVVVLVVLVVVLVVLVVVLVVLVVVLVVLVVVLVVLVVVLVVLVVVLVVLVVVLVVLVVVLVVLVVVLVVLVVVLVVLVVVLVVLVVVLVVLVVVVPPPPDDDDDDDDDDDDDPPPPVVVVVVVVVSVVVNVVSVVVSVVSVVVSVVSVVVSVVSVVVSVVSVVVSVVSVVVSVVSVVVSVVSVVVSVVSVVVSVVSVVVSVVSVVVSVVSVVVSVVSVVVSVVSVVVSVVSVVVVVVVVVVVVVVVVVVVVVVVVVVVVVVVSVVSVVVSVVSVVVSVVSVVVVVVVVVVVVVVVVVVVCCCVPPVNVVVVVVVVVVVPDDDDDWDKDKDWPPDPDPPDPDQKGKTKIFIDTQFWGFPFKWKDWPPDIWGKDFQCADVVQCVVVVPGPNSGRGIIITIHGHDDDDIDMDMATDIDGDPPDDDDDDDGDDDDDPDDDDDDDDDDDDDVD

Radius of gyration: 93.18 Å; chains: 1; bounding box: 171×91×286 Å